Protein AF-0000000078979752 (afdb_homodimer)

Secondary structure (DSSP, 8-state):
---EEEEPPEEEEEEEEEEEEEE--STTHHHHHHHHHHTT--EEEE-SSSSS-TIIIII----TTTT--TT----BHHHHHHHHHHHHTT-EEE-SSSSSEEEPHHHHHHHHHHHHHT-TTEEEE-S-EEEEEEEETTEEEEEEEEETTEEEEEEEEEEEE-SSS-HHHHHTT--EEEPPGGGSPPEEEEEEEE---HHHHHHHHHHS-EEGGGG-SSGGG--B--STTTTSEE-EE-HHHHHHHHTTSS-TT-TT--EE--EE-TTS-EEEEEEEEETT--TT-HHHHHHHHHHHHHHHHHHHHHHHHHSTT-TT-EEEEE-SS-B---SEEE-BSS-B-HHHHHTT---TTEEEEEES-EEETTEEE---SS-EEEEEGGGG-BTT-BTEEE-STTS-B-HHHHHHHTSHHHHHHHHHHHHHHHHHHHHHT--GGGS-HHHHHHHHHHTTB---/---EEEEPPEEEEEEEEEEEEEE--STTHHHHHHHHHHTT--EEEE-SSSSS-TIIIII----TTTT--TT----BHHHHHHHHHHHHTT-EEE-SSSSSEEEPHHHHHHHHHHHHHT-TTEEEE-S-EEEEEEEETTEEEEEEEEETTEEEEEEEEEEEE-SSS-HHHHHTT--EEEPPGGGSPPEEEEEEEE---HHHHHHHHHHS-EEGGGG-SSGGG--B--STTTTSEE-EE-HHHHHHHHTTSS-TT-TT--EE--EE-TTSEEEEEEEEEETT--TT-HHHHHHHHHHHHHHHHHHHHHHHHHSTT-TT-EEEEE-SS-B---SEEE-BSS-B-HHHHHTT---TTEEEEEES-EEETTEEE---SS-EEEEEGGGG-BTT-BTEEE-STTS-B-HHHHHHHTSHHHHHHHHHHHHHHHHHHHHHT--GGGS-HHHHHHHHHHTTB---

Solvent-accessible surface area (backbone atoms only — not comparable to full-atom values): 43159 Å² total; per-residue (Å²): 128,83,52,66,46,79,42,73,56,47,78,32,47,47,79,48,75,37,48,33,32,25,38,23,31,17,44,10,14,39,29,15,43,53,33,13,30,75,61,68,27,42,23,34,40,32,19,57,45,65,62,47,35,35,52,32,35,40,16,29,52,24,60,54,48,59,59,35,43,95,38,40,43,72,28,49,22,61,44,44,44,54,55,52,49,21,44,74,69,69,19,43,44,68,33,76,65,32,77,28,51,30,38,35,27,60,45,37,36,57,45,44,49,49,59,49,66,71,36,81,43,45,44,77,35,27,40,32,34,81,76,43,55,35,68,60,84,52,29,44,45,31,37,30,31,40,38,76,68,39,66,35,27,38,36,20,64,25,38,34,34,16,58,63,48,38,56,52,48,48,67,61,64,26,56,64,48,64,58,54,39,86,72,29,46,49,19,33,41,27,31,29,32,30,26,34,38,54,67,47,29,52,50,44,43,68,75,58,67,38,28,52,56,63,48,44,84,58,74,84,37,43,52,46,62,83,60,84,51,34,83,38,67,33,60,58,49,46,64,38,45,53,52,23,31,76,72,64,74,36,60,73,87,63,73,55,52,37,32,35,56,43,42,74,38,95,51,12,33,40,33,38,34,47,30,44,57,41,70,50,45,32,73,53,35,38,69,42,44,33,53,48,40,54,50,42,55,55,50,48,55,50,52,50,55,24,35,31,73,58,36,57,31,24,67,63,46,44,84,58,37,65,31,67,35,71,36,73,71,41,47,30,24,34,44,25,75,34,56,46,34,48,61,33,51,75,64,42,26,80,51,93,35,17,44,12,35,35,40,33,41,32,59,42,91,37,32,44,36,71,18,64,77,47,45,40,18,41,43,43,49,46,33,28,34,45,42,78,37,41,42,44,33,36,18,20,52,16,39,18,46,41,76,61,20,40,24,29,44,42,38,46,41,42,6,13,33,38,3,31,35,41,13,33,44,46,22,50,19,61,75,66,71,43,58,66,93,67,57,58,44,65,60,44,39,53,53,36,46,74,61,51,29,32,50,124,128,84,52,65,47,80,43,75,56,45,78,32,48,48,79,47,75,36,47,34,31,26,37,22,32,16,46,11,13,41,30,14,43,53,32,13,29,76,62,68,26,43,24,34,41,35,20,57,46,64,60,46,34,34,53,32,36,39,16,30,52,24,61,52,49,59,58,36,42,95,39,41,44,70,30,48,23,61,44,45,46,54,54,52,49,20,45,73,71,67,20,42,46,68,32,76,65,31,76,29,52,29,40,36,28,59,44,39,36,54,46,45,47,50,59,47,65,73,37,81,44,46,46,79,36,28,42,31,35,81,75,43,55,35,68,60,84,54,28,45,44,30,34,32,31,40,39,76,69,39,66,36,28,38,37,22,64,24,38,33,33,15,59,62,46,38,56,52,48,49,67,61,66,28,56,62,49,63,57,54,40,86,72,28,46,49,21,32,42,28,32,30,33,30,28,32,38,52,67,47,30,53,49,43,42,68,75,58,70,39,30,50,55,63,48,45,86,60,75,85,37,44,52,46,62,80,62,83,52,34,83,37,67,34,60,59,47,46,64,36,44,55,52,24,31,75,72,64,73,34,62,73,86,64,71,53,52,37,31,34,54,43,43,75,38,95,52,13,32,41,33,37,33,47,31,44,57,39,72,49,44,34,74,54,34,38,69,42,44,34,54,48,41,54,48,42,56,55,51,46,53,50,50,51,54,23,35,31,74,58,36,60,30,24,67,63,47,44,85,58,39,64,31,67,36,72,36,74,72,41,48,30,24,34,44,26,74,33,56,46,34,47,61,33,52,75,64,41,26,80,50,94,38,18,42,13,34,35,38,32,41,32,58,42,91,35,32,43,35,70,18,63,77,47,46,39,20,42,42,44,49,45,33,28,33,45,39,78,38,42,42,44,36,36,19,19,53,16,39,18,45,40,76,60,19,40,24,29,42,42,38,47,40,42,6,13,33,39,3,31,35,43,13,34,44,48,22,50,19,61,75,68,71,45,60,66,94,68,59,57,41,66,60,43,39,53,52,36,45,74,60,51,28,31,50,123

pLDDT: mean 96.44, std 5.89, range [46.91, 99.0]

Foldseek 3Di:
DPDDDDDDDDDAAAPEEFAEEFEAQALQRVLLQLLLLVLPTQYEYEEQAPFGHPCCQQQPQFCQPVQAAPLWDAFWFVSVVLQVLQVVQVQWDQWDFHRGIGGNNNSSSVVSVVSQVVRVSYDYHYNWAWDAFPDDAQATFWTWTQGPVGIHIYGYLFYEYAPQACNHVVRSPFDKDWDQLQQFWWWWWFFKKFQFPPVFQVVQCVVPWDFLLVLPDDDLSLADEPPPRGHGTFQKDQVLVVVCCVVVLDPPVQNQQIDHWTDADPRGMTGGPGGFTHGSQAPVDVVSQVVCFVVNVVVVVSVLVSCLVPGTRSVPMDTPDIRNGIGGLGTMAAAFQDAAELCQLQVAADDPLFLTKRASAFATPRYGYRRHNNGIHTDHLRQQGTPRHWSYGYAALRGHYDDRVSRRCNRSSNSSSRSSLNSSLSSVCSVVVHTSVPDDSVSSQVSCVVSPTDRD/DPDDDDDDDDDAAAPEEFAEEFEAQALQRVLLQLLLLVLPTQYEYEEQAPFGHPCCQQQPQFCQPVQAAPQWDAFWFVSVVLQVLQVVQVQWDQWDFHRGIGGNNNSSSVVSVVSQVVRVSYHYHYNWAWDAFDDDAQATFWTWTQGPVGIHIYGYLFYEYAPQACNHVVRSPFDKDWDQLQQFWWWWWFFKKFQFPPVFQVVQCVVPWDFLLVLPDDDLSLADEPPPRGHGTFQKDQVLVVVCCVVVLDPPVQNQQIDHWTDADPRGMTGGPGGFTHGSQAPVDVVSQVVCFVVNVVVVVSVLVSCLVPGTRSVPMDTPDIRNGIGGLGTMAAAFLDAAELCQLQVAADDPLFLTKRASAFATPRYGYRRHNNGIHTDHLRQQGTPRHWSYGYAALRGHYDDRVSSRCNRSSNSSSRSSLNSSLSSVCSVVVHTSVPDDSVSSQVSCVVSPTDRD

InterPro domains:
  IPR036188 FAD/NAD(P)-binding domain superfamily [G3DSA:3.50.50.60] (16-204)
  IPR036188 FAD/NAD(P)-binding domain superfamily [SSF51905] (4-430)
  IPR039650 H(2):CoB-CoM heterodisulfide,ferredoxin reductase subunit A-like [PTHR43498] (17-452)

Radius of gyration: 27.09 Å; Cα contacts (8 Å, |Δi|>4): 2526; chains: 2; bounding box: 64×77×64 Å

Organism: Ruegeria pomeroyi (strain ATCC 700808 / DSM 15171 / DSS-3) (NCBI:txid246200)

Nearest PDB structures (foldseek):
  3oz2-assembly1_A  TM=6.216E-01  e=9.568E-13  Thermoplasma acidophilum
  5bul-assembly1_A  TM=5.773E-01  e=9.057E-11  Streptomyces
  8urc-assembly1_C  TM=5.048E-01  e=2.278E-10  Neobacillus niacini
  6uzi-assembly2_D  TM=3.467E-01  e=9.694E-09  Elizabethkingia anophelis NUHP1
  6f97-assembly1_B  TM=3.779E-01  e=1.855E-07  Methylovorus sp. MP688

Sequence (912 aa):
MARRISEPAREIDIIHETDVLVVGSGPGGLPAALAAARAGAEVTLVERFGCFGGNLTVVGVEGMHWYRHEQTIESNGIAREFEEKAKEMGAAVPESQSLSHEIDSEGFKLVADRMVLDEPNIRPMLHRFFVAPLMEGDTIIGIVTESKSGREAILARRVIDATGDADVVTRAGAPVYKTPAEQMMAASVMFHLAGVDKQRFMDGIKADPQTYRDWGGGGEWNIETSGKEDDMFSPFLKKPFQQAIRDGLIPPHLNTIAGTWGAVHDTGELTYMNLIHLDGCDGTDPDSLTTYEIEGRRQTMLAIEALRRYTPGCENIRLRNFGMSIGIRDTRKVDCLYNMTETDVREQGRFEDSIGIFPEFIDGYGILILPTTGRYFQMPYRNLLPRGVKNLLVAGRITGGDRISHAATRNMACCAVTGQGAGIAAALSVKSNRPLDEIDPLLIQKELERQGGRHHMARRISEPAREIDIIHETDVLVVGSGPGGLPAALAAARAGAEVTLVERFGCFGGNLTVVGVEGMHWYRHEQTIESNGIAREFEEKAKEMGAAVPESQSLSHEIDSEGFKLVADRMVLDEPNIRPMLHRFFVAPLMEGDTIIGIVTESKSGREAILARRVIDATGDADVVTRAGAPVYKTPAEQMMAASVMFHLAGVDKQRFMDGIKADPQTYRDWGGGGEWNIETSGKEDDMFSPFLKKPFQQAIRDGLIPPHLNTIAGTWGAVHDTGELTYMNLIHLDGCDGTDPDSLTTYEIEGRRQTMLAIEALRRYTPGCENIRLRNFGMSIGIRDTRKVDCLYNMTETDVREQGRFEDSIGIFPEFIDGYGILILPTTGRYFQMPYRNLLPRGVKNLLVAGRITGGDRISHAATRNMACCAVTGQGAGIAAALSVKSNRPLDEIDPLLIQKELERQGGRHH

Structure (mmCIF, N/CA/C/O backbone):
data_AF-0000000078979752-model_v1
#
loop_
_entity.id
_entity.type
_entity.pdbx_description
1 polymer 'Invasion protein IbeA'
#
loop_
_atom_site.group_PDB
_atom_site.id
_atom_site.type_symbol
_atom_site.label_atom_id
_atom_site.label_alt_id
_atom_site.label_comp_id
_atom_site.label_asym_id
_atom_site.label_entity_id
_atom_site.label_seq_id
_atom_site.pdbx_PDB_ins_code
_atom_site.Cartn_x
_atom_site.Cartn_y
_atom_site.Cartn_z
_atom_site.occupancy
_atom_site.B_iso_or_equiv
_atom_site.auth_seq_id
_atom_site.auth_comp_id
_atom_site.auth_asym_id
_atom_site.auth_atom_id
_atom_site.pdbx_PDB_model_num
ATOM 1 N N . MET A 1 1 ? 30.953 -8.398 17.578 1 46.97 1 MET A N 1
ATOM 2 C CA . MET A 1 1 ? 30.906 -7.391 16.516 1 46.97 1 MET A CA 1
ATOM 3 C C . MET A 1 1 ? 29.922 -7.809 15.414 1 46.97 1 MET A C 1
ATOM 5 O O . MET A 1 1 ? 29.938 -8.961 14.969 1 46.97 1 MET A O 1
ATOM 9 N N . ALA A 1 2 ? 28.984 -6.891 14.969 1 66.19 2 ALA A N 1
ATOM 10 C CA . ALA A 1 2 ? 28.047 -7.27 13.922 1 66.19 2 ALA A CA 1
ATOM 11 C C . ALA A 1 2 ? 28.766 -7.633 12.633 1 66.19 2 ALA A C 1
ATOM 13 O O . ALA A 1 2 ? 29.703 -6.941 12.219 1 66.19 2 ALA A O 1
ATOM 14 N N . ARG A 1 3 ? 28.609 -8.938 12.172 1 88.31 3 ARG A N 1
ATOM 15 C CA . ARG A 1 3 ? 29.188 -9.367 10.906 1 88.31 3 ARG A CA 1
ATOM 16 C C . ARG A 1 3 ? 28.75 -8.453 9.766 1 88.31 3 ARG A C 1
ATOM 18 O O . ARG A 1 3 ? 27.609 -7.988 9.742 1 88.31 3 ARG A O 1
ATOM 25 N N . ARG A 1 4 ? 29.766 -8.008 9.016 1 92.12 4 ARG A N 1
ATOM 26 C CA . ARG A 1 4 ? 29.516 -7.086 7.91 1 92.12 4 ARG A CA 1
ATOM 27 C C . ARG A 1 4 ? 29.969 -7.684 6.582 1 92.12 4 ARG A C 1
ATOM 29 O O . ARG A 1 4 ? 30.797 -8.602 6.559 1 92.12 4 ARG A O 1
ATOM 36 N N . ILE A 1 5 ? 29.359 -7.215 5.547 1 93.94 5 ILE A N 1
ATOM 37 C CA . ILE A 1 5 ? 29.781 -7.574 4.195 1 93.94 5 ILE A CA 1
ATOM 38 C C . ILE A 1 5 ? 30.078 -6.305 3.396 1 93.94 5 ILE A C 1
ATOM 40 O O . ILE A 1 5 ? 29.375 -5.297 3.543 1 93.94 5 ILE A O 1
ATOM 44 N N . SER A 1 6 ? 31.062 -6.414 2.547 1 93.5 6 SER A N 1
ATOM 45 C CA . SER A 1 6 ? 31.453 -5.258 1.748 1 93.5 6 SER A CA 1
ATOM 46 C C . SER A 1 6 ? 30.703 -5.215 0.425 1 93.5 6 SER A C 1
ATOM 48 O O . SER A 1 6 ? 30.672 -6.203 -0.31 1 93.5 6 SER A O 1
ATOM 50 N N . GLU A 1 7 ? 30.062 -4.125 0.157 1 92.94 7 GLU A N 1
ATOM 51 C CA . GLU A 1 7 ? 29.453 -3.861 -1.142 1 92.94 7 GLU A CA 1
ATOM 52 C C . GLU A 1 7 ? 30.344 -2.977 -2.004 1 92.94 7 GLU A C 1
ATOM 54 O O . GLU A 1 7 ? 30.719 -1.876 -1.592 1 92.94 7 GLU A O 1
ATOM 59 N N . PRO A 1 8 ? 30.719 -3.441 -3.135 1 92.19 8 PRO A N 1
ATOM 60 C CA . PRO A 1 8 ? 31.641 -2.668 -3.965 1 92.19 8 PRO A CA 1
ATOM 61 C C . PRO A 1 8 ? 31.031 -1.358 -4.465 1 92.19 8 PRO A C 1
ATOM 63 O O . PRO A 1 8 ? 29.812 -1.206 -4.469 1 92.19 8 PRO A O 1
ATOM 66 N N . ALA A 1 9 ? 31.922 -0.464 -4.859 1 94.38 9 ALA A N 1
ATOM 67 C CA . ALA A 1 9 ? 31.5 0.774 -5.512 1 94.38 9 ALA A CA 1
ATOM 68 C C . ALA A 1 9 ? 30.766 0.486 -6.82 1 94.38 9 ALA A C 1
ATOM 70 O O . ALA A 1 9 ? 30.953 -0.572 -7.422 1 94.38 9 ALA A O 1
ATOM 71 N N . ARG A 1 10 ? 29.891 1.383 -7.152 1 93.44 10 ARG A N 1
ATOM 72 C CA . ARG A 1 10 ? 29.172 1.192 -8.406 1 93.44 10 ARG A CA 1
ATOM 73 C C . ARG A 1 10 ? 28.875 2.529 -9.07 1 93.44 10 ARG A C 1
ATOM 75 O O . ARG A 1 10 ? 28.891 3.574 -8.414 1 93.44 10 ARG A O 1
ATOM 82 N N . GLU A 1 11 ? 28.656 2.449 -10.375 1 95.56 11 GLU A N 1
ATOM 83 C CA . GLU A 1 11 ? 28.203 3.602 -11.141 1 95.56 11 GLU A CA 1
ATOM 84 C C . GLU A 1 11 ? 26.672 3.611 -11.258 1 95.56 11 GLU A C 1
ATOM 86 O O . GLU A 1 11 ? 26.062 2.596 -11.602 1 95.56 11 GLU A O 1
ATOM 91 N N . ILE A 1 12 ? 26.078 4.684 -10.898 1 96.56 12 ILE A N 1
ATOM 92 C CA . ILE A 1 12 ? 24.641 4.836 -10.938 1 96.56 12 ILE A CA 1
ATOM 93 C C . ILE A 1 12 ? 24.25 5.797 -12.055 1 96.56 12 ILE A C 1
ATOM 95 O O . ILE A 1 12 ? 24.844 6.867 -12.203 1 96.56 12 ILE A O 1
ATOM 99 N N . ASP A 1 13 ? 23.234 5.477 -12.859 1 97.38 13 ASP A N 1
ATOM 100 C CA . ASP A 1 13 ? 22.75 6.336 -13.93 1 97.38 13 ASP A CA 1
ATOM 101 C C . ASP A 1 13 ? 21.984 7.531 -13.375 1 97.38 13 ASP A C 1
ATOM 103 O O . ASP A 1 13 ? 21.109 7.375 -12.516 1 97.38 13 ASP A O 1
ATOM 107 N N . ILE A 1 14 ? 22.328 8.75 -13.797 1 98.44 14 ILE A N 1
ATOM 108 C CA . ILE A 1 14 ? 21.516 9.93 -13.547 1 98.44 14 ILE A CA 1
ATOM 109 C C . ILE A 1 14 ? 20.344 9.961 -14.531 1 98.44 14 ILE A C 1
ATOM 111 O O . ILE A 1 14 ? 20.531 10.211 -15.727 1 98.44 14 ILE A O 1
ATOM 115 N N . ILE A 1 15 ? 19.141 9.766 -14.023 1 98.19 15 ILE A N 1
ATOM 116 C CA . ILE A 1 15 ? 18.031 9.539 -14.945 1 98.19 15 ILE A CA 1
ATOM 117 C C . ILE A 1 15 ? 17.25 10.844 -15.141 1 98.19 15 ILE A C 1
ATOM 119 O O . ILE A 1 15 ? 16.422 10.953 -16.047 1 98.19 15 ILE A O 1
ATOM 123 N N . HIS A 1 16 ? 17.5 11.82 -14.219 1 98.06 16 HIS A N 1
ATOM 124 C CA . HIS A 1 16 ? 16.719 13.055 -14.273 1 98.06 16 HIS A CA 1
ATOM 125 C C . HIS A 1 16 ? 17.406 14.172 -13.492 1 98.06 16 HIS A C 1
ATOM 127 O O . HIS A 1 16 ? 18.188 13.906 -12.578 1 98.06 16 HIS A O 1
ATOM 133 N N . GLU A 1 17 ? 17.281 15.398 -13.914 1 98.62 17 GLU A N 1
ATOM 134 C CA . GLU A 1 17 ? 17.672 16.625 -13.211 1 98.62 17 GLU A CA 1
ATOM 135 C C . GLU A 1 17 ? 16.5 17.594 -13.086 1 98.62 17 GLU A C 1
ATOM 137 O O . GLU A 1 17 ? 15.711 17.734 -14.023 1 98.62 17 GLU A O 1
ATOM 142 N N . THR A 1 18 ? 16.344 18.25 -11.945 1 98.88 18 THR A N 1
ATOM 143 C CA . THR A 1 18 ? 15.203 19.125 -11.711 1 98.88 18 THR A CA 1
ATOM 144 C C . THR A 1 18 ? 15.602 20.312 -10.844 1 98.88 18 THR A C 1
ATOM 146 O O . THR A 1 18 ? 16.688 20.328 -10.266 1 98.88 18 THR A O 1
ATOM 149 N N . ASP A 1 19 ? 14.781 21.375 -10.844 1 98.94 19 ASP A N 1
ATOM 150 C CA . ASP A 1 19 ? 15 22.5 -9.938 1 98.94 19 ASP A CA 1
ATOM 151 C C . ASP A 1 19 ? 14.758 22.094 -8.484 1 98.94 19 ASP A C 1
ATOM 153 O O . ASP A 1 19 ? 15.633 22.281 -7.637 1 98.94 19 ASP A O 1
ATOM 157 N N . VAL A 1 20 ? 13.562 21.547 -8.25 1 99 20 VAL A N 1
ATOM 158 C CA . VAL A 1 20 ? 13.133 21.188 -6.906 1 99 20 VAL A CA 1
ATOM 159 C C . VAL A 1 20 ? 12.734 19.703 -6.875 1 99 20 VAL A C 1
ATOM 161 O O . VAL A 1 20 ? 11.93 19.266 -7.691 1 99 20 VAL A O 1
ATOM 164 N N . LEU A 1 21 ? 13.359 18.969 -6 1 99 21 LEU A N 1
ATOM 165 C CA . LEU A 1 21 ? 13.031 17.562 -5.773 1 99 21 LEU A CA 1
ATOM 166 C C . LEU A 1 21 ? 12.328 17.375 -4.434 1 99 21 LEU A C 1
ATOM 168 O O . LEU A 1 21 ? 12.875 17.734 -3.385 1 99 21 LEU A O 1
ATOM 172 N N . VAL A 1 22 ? 11.094 16.922 -4.453 1 99 22 VAL A N 1
ATOM 173 C CA . VAL A 1 22 ? 10.336 16.625 -3.242 1 99 22 VAL A CA 1
ATOM 174 C C . VAL A 1 22 ? 10.305 15.109 -3.008 1 99 22 VAL A C 1
ATOM 176 O O . VAL A 1 22 ? 9.906 14.352 -3.889 1 99 22 VAL A O 1
ATOM 179 N N . VAL A 1 23 ? 10.766 14.672 -1.844 1 98.94 23 VAL A N 1
ATOM 180 C CA . VAL A 1 23 ? 10.797 13.25 -1.504 1 98.94 23 VAL A CA 1
ATOM 181 C C . VAL A 1 23 ? 9.68 12.93 -0.514 1 98.94 23 VAL A C 1
ATOM 183 O O . VAL A 1 23 ? 9.773 13.266 0.669 1 98.94 23 VAL A O 1
ATOM 186 N N . GLY A 1 24 ? 8.648 12.219 -0.953 1 98.81 24 GLY A N 1
ATOM 187 C CA . GLY A 1 24 ? 7.418 11.969 -0.208 1 98.81 24 GLY A CA 1
ATOM 188 C C . GLY A 1 24 ? 6.262 12.836 -0.662 1 98.81 24 GLY A C 1
ATOM 189 O O . GLY A 1 24 ? 6.426 14.039 -0.874 1 98.81 24 GLY A O 1
ATOM 190 N N . SER A 1 25 ? 5.094 12.234 -0.786 1 98.81 25 SER A N 1
ATOM 191 C CA . SER A 1 25 ? 3.963 12.969 -1.352 1 98.81 25 SER A CA 1
ATOM 192 C C . SER A 1 25 ? 2.807 13.055 -0.36 1 98.81 25 SER A C 1
ATOM 194 O O . SER A 1 25 ? 1.642 13.086 -0.759 1 98.81 25 SER A O 1
ATOM 196 N N . GLY A 1 26 ? 3.09 13.008 0.926 1 98.44 26 GLY A N 1
ATOM 197 C CA . GLY A 1 26 ? 2.068 13.117 1.954 1 98.44 26 GLY A CA 1
ATOM 198 C C . GLY A 1 26 ? 1.623 14.547 2.199 1 98.44 26 GLY A C 1
ATOM 199 O O . GLY A 1 26 ? 1.769 15.406 1.328 1 98.44 26 GLY A O 1
ATOM 200 N N . PRO A 1 27 ? 1.08 14.812 3.35 1 98.44 27 PRO A N 1
ATOM 201 C CA . PRO A 1 27 ? 0.515 16.125 3.67 1 98.44 27 PRO A CA 1
ATOM 202 C C . PRO A 1 27 ? 1.558 17.234 3.637 1 98.44 27 PRO A C 1
ATOM 204 O O . PRO A 1 27 ? 1.213 18.406 3.432 1 98.44 27 PRO A O 1
ATOM 207 N N . GLY A 1 28 ? 2.766 16.906 3.848 1 98.69 28 GLY A N 1
ATOM 208 C CA . GLY A 1 28 ? 3.828 17.891 3.703 1 98.69 28 GLY A CA 1
ATOM 209 C C . GLY A 1 28 ? 4.375 17.984 2.291 1 98.69 28 GLY A C 1
ATOM 210 O O . GLY A 1 28 ? 4.555 19.078 1.757 1 98.69 28 GLY A O 1
ATOM 211 N N . GLY A 1 29 ? 4.531 16.859 1.623 1 98.94 29 GLY A N 1
ATOM 212 C CA . GLY A 1 29 ? 5.227 16.766 0.349 1 98.94 29 GLY A CA 1
ATOM 213 C C . GLY A 1 29 ? 4.379 17.203 -0.829 1 98.94 29 GLY A C 1
ATOM 214 O O . GLY A 1 29 ? 4.867 17.906 -1.721 1 98.94 29 GLY A O 1
ATOM 215 N N . LEU A 1 30 ? 3.135 16.781 -0.873 1 98.94 30 LEU A N 1
ATOM 216 C CA . LEU A 1 30 ? 2.27 17.156 -1.991 1 98.94 30 LEU A CA 1
ATOM 217 C C . LEU A 1 30 ? 2.076 18.672 -2.055 1 98.94 30 LEU A C 1
ATOM 219 O O . LEU A 1 30 ? 2.232 19.266 -3.119 1 98.94 30 LEU A O 1
ATOM 223 N N . PRO A 1 31 ? 1.796 19.344 -0.936 1 98.94 31 PRO A N 1
ATOM 224 C CA . PRO A 1 31 ? 1.728 20.812 -0.974 1 98.94 31 PRO A CA 1
ATOM 225 C C . PRO A 1 31 ? 3.047 21.453 -1.398 1 98.94 31 PRO A C 1
ATOM 227 O O . PRO A 1 31 ? 3.047 22.453 -2.105 1 98.94 31 PRO A O 1
ATOM 230 N N . ALA A 1 32 ? 4.16 20.875 -0.953 1 99 32 ALA A N 1
ATOM 231 C CA . ALA A 1 32 ? 5.461 21.406 -1.35 1 99 32 ALA A CA 1
ATOM 232 C C . ALA A 1 32 ? 5.637 21.359 -2.865 1 99 32 ALA A C 1
ATOM 234 O O . ALA A 1 32 ? 6.055 22.344 -3.482 1 99 32 ALA A O 1
ATOM 235 N N . ALA A 1 33 ? 5.305 20.203 -3.441 1 99 33 ALA A N 1
ATOM 236 C CA . ALA A 1 33 ? 5.441 20.016 -4.883 1 99 33 ALA A CA 1
ATOM 237 C C . ALA A 1 33 ? 4.531 20.984 -5.645 1 99 33 ALA A C 1
ATOM 239 O O . ALA A 1 33 ? 4.965 21.641 -6.59 1 99 33 ALA A O 1
ATOM 240 N N . LEU A 1 34 ? 3.277 21.062 -5.227 1 98.94 34 LEU A N 1
ATOM 241 C CA . LEU A 1 34 ? 2.309 21.938 -5.879 1 98.94 34 LEU A CA 1
ATOM 242 C C . LEU A 1 34 ? 2.734 23.391 -5.777 1 98.94 34 LEU A C 1
ATOM 244 O O . LEU A 1 34 ? 2.709 24.125 -6.773 1 98.94 34 LEU A O 1
ATOM 248 N N . ALA A 1 35 ? 3.135 23.797 -4.574 1 98.94 35 ALA A N 1
ATOM 249 C CA . ALA A 1 35 ? 3.504 25.188 -4.344 1 98.94 35 ALA A CA 1
ATOM 250 C C . ALA A 1 35 ? 4.738 25.578 -5.156 1 98.94 35 ALA A C 1
ATOM 252 O O . ALA A 1 35 ? 4.801 26.672 -5.727 1 98.94 35 ALA A O 1
ATOM 253 N N . ALA A 1 36 ? 5.742 24.719 -5.172 1 98.94 36 ALA A N 1
ATOM 254 C CA . ALA A 1 36 ? 6.949 24.984 -5.949 1 98.94 36 ALA A CA 1
ATOM 255 C C . ALA A 1 36 ? 6.629 25.125 -7.434 1 98.94 36 ALA A C 1
ATOM 257 O O . ALA A 1 36 ? 7.125 26.031 -8.102 1 98.94 36 ALA A O 1
ATOM 258 N N . ALA A 1 37 ? 5.805 24.219 -7.934 1 98.94 37 ALA A N 1
ATOM 259 C CA . ALA A 1 37 ? 5.418 24.266 -9.344 1 98.94 37 ALA A CA 1
ATOM 260 C C . ALA A 1 37 ? 4.668 25.547 -9.672 1 98.94 37 ALA A C 1
ATOM 262 O O . ALA A 1 37 ? 4.941 26.188 -10.688 1 98.94 37 ALA A O 1
ATOM 263 N N . ARG A 1 38 ? 3.742 25.953 -8.82 1 98.88 38 ARG A N 1
ATOM 264 C CA . ARG A 1 38 ? 2.936 27.141 -9.023 1 98.88 38 ARG A CA 1
ATOM 265 C C . ARG A 1 38 ? 3.793 28.406 -8.945 1 98.88 38 ARG A C 1
ATOM 267 O O . ARG A 1 38 ? 3.428 29.438 -9.492 1 98.88 38 ARG A O 1
ATOM 274 N N . ALA A 1 39 ? 4.891 28.266 -8.234 1 98.81 39 ALA A N 1
ATOM 275 C CA . ALA A 1 39 ? 5.832 29.375 -8.156 1 98.81 39 ALA A CA 1
ATOM 276 C C . ALA A 1 39 ? 6.797 29.375 -9.336 1 98.81 39 ALA A C 1
ATOM 278 O O . ALA A 1 39 ? 7.703 30.203 -9.414 1 98.81 39 ALA A O 1
ATOM 279 N N . GLY A 1 40 ? 6.672 28.375 -10.227 1 98.62 40 GLY A N 1
ATOM 280 C CA . GLY A 1 40 ? 7.34 28.453 -11.516 1 98.62 40 GLY A CA 1
ATOM 281 C C . GLY A 1 40 ? 8.516 27.5 -11.633 1 98.62 40 GLY A C 1
ATOM 282 O O . GLY A 1 40 ? 9.195 27.469 -12.664 1 98.62 40 GLY A O 1
ATOM 283 N N . ALA A 1 41 ? 8.773 26.688 -10.648 1 98.88 41 ALA A N 1
ATOM 284 C CA . ALA A 1 41 ? 9.914 25.781 -10.68 1 98.88 41 ALA A CA 1
ATOM 285 C C . ALA A 1 41 ? 9.562 24.469 -11.391 1 98.88 41 ALA A C 1
ATOM 287 O O . ALA A 1 41 ? 8.398 24.062 -11.398 1 98.88 41 ALA A O 1
ATOM 288 N N . GLU A 1 42 ? 10.539 23.828 -12.047 1 98.88 42 GLU A N 1
ATOM 289 C CA . GLU A 1 42 ? 10.414 22.438 -12.43 1 98.88 42 GLU A CA 1
ATOM 290 C C . GLU A 1 42 ? 10.531 21.516 -11.211 1 98.88 42 GLU A C 1
ATOM 292 O O . GLU A 1 42 ? 11.516 21.578 -10.477 1 98.88 42 GLU A O 1
ATOM 297 N N . VAL A 1 43 ? 9.539 20.688 -11.047 1 98.94 43 VAL A N 1
ATOM 298 C CA . VAL A 1 43 ? 9.477 19.906 -9.812 1 98.94 43 VAL A CA 1
ATOM 299 C C . VAL A 1 43 ? 9.445 18.422 -10.148 1 98.94 43 VAL A C 1
ATOM 301 O O . VAL A 1 43 ? 8.781 18 -11.102 1 98.94 43 VAL A O 1
ATOM 304 N N . THR A 1 44 ? 10.227 17.609 -9.43 1 98.94 44 THR A N 1
ATOM 305 C CA . THR A 1 44 ? 10.086 16.156 -9.406 1 98.94 44 THR A CA 1
ATOM 306 C C . THR A 1 44 ? 9.539 15.695 -8.062 1 98.94 44 THR A C 1
ATOM 308 O O . THR A 1 44 ? 10.055 16.078 -7.008 1 98.94 44 THR A O 1
ATOM 311 N N . LEU A 1 45 ? 8.453 14.969 -8.055 1 98.94 45 LEU A N 1
ATOM 312 C CA . LEU A 1 45 ? 7.812 14.43 -6.863 1 98.94 45 LEU A CA 1
ATOM 313 C C . LEU A 1 45 ? 8 12.922 -6.781 1 98.94 45 LEU A C 1
ATOM 315 O O . LEU A 1 45 ? 7.406 12.172 -7.559 1 98.94 45 LEU A O 1
ATOM 319 N N . VAL A 1 46 ? 8.805 12.469 -5.816 1 98.94 46 VAL A N 1
ATOM 320 C CA . VAL A 1 46 ? 9.148 11.062 -5.656 1 98.94 46 VAL A CA 1
ATOM 321 C C . VAL A 1 46 ? 8.312 10.445 -4.539 1 98.94 46 VAL A C 1
ATOM 323 O O . VAL A 1 46 ? 8.203 11.016 -3.449 1 98.94 46 VAL A O 1
ATOM 326 N N . GLU A 1 47 ? 7.695 9.359 -4.793 1 98.75 47 GLU A N 1
ATOM 327 C CA . GLU A 1 47 ? 6.859 8.633 -3.84 1 98.75 47 GLU A CA 1
ATOM 328 C C . GLU A 1 47 ? 7.086 7.129 -3.945 1 98.75 47 GLU A C 1
ATOM 330 O O . GLU A 1 47 ? 7.18 6.586 -5.047 1 98.75 47 GLU A O 1
ATOM 335 N N . ARG A 1 48 ? 7.203 6.465 -2.756 1 98 48 ARG A N 1
ATOM 336 C CA . ARG A 1 48 ? 7.535 5.043 -2.752 1 98 48 ARG A CA 1
ATOM 337 C C . ARG A 1 48 ? 6.309 4.195 -3.064 1 98 48 ARG A C 1
ATOM 339 O O . ARG A 1 48 ? 6.434 3.043 -3.49 1 98 48 ARG A O 1
ATOM 346 N N . PHE A 1 49 ? 5.098 4.648 -2.861 1 98.06 49 PHE A N 1
ATOM 347 C CA . PHE A 1 49 ? 3.869 3.906 -3.119 1 98.06 49 PHE A CA 1
ATOM 348 C C . PHE A 1 49 ? 3.324 4.223 -4.504 1 98.06 49 PHE A C 1
ATOM 350 O O . PHE A 1 49 ? 3.926 5 -5.25 1 98.06 49 PHE A O 1
ATOM 357 N N . GLY A 1 50 ? 2.215 3.596 -4.844 1 98.25 50 GLY A N 1
ATOM 358 C CA . GLY A 1 50 ? 1.622 3.76 -6.16 1 98.25 50 GLY A CA 1
ATOM 359 C C . GLY A 1 50 ? 0.585 4.867 -6.215 1 98.25 50 GLY A C 1
ATOM 360 O O . GLY A 1 50 ? -0.187 4.953 -7.172 1 98.25 50 GLY A O 1
ATOM 361 N N . CYS A 1 51 ? 0.483 5.684 -5.176 1 98.75 51 CYS A N 1
ATOM 362 C CA . CYS A 1 51 ? -0.457 6.797 -5.113 1 98.75 51 CYS A CA 1
ATOM 363 C C . CYS A 1 51 ? 0.126 7.957 -4.312 1 98.75 51 CYS A C 1
ATOM 365 O O . CYS A 1 51 ? 1.097 7.781 -3.574 1 98.75 51 CYS A O 1
ATOM 367 N N . PHE A 1 52 ? -0.406 9.117 -4.531 1 98.75 52 PHE A N 1
ATOM 368 C CA . PHE A 1 52 ? -0.029 10.297 -3.766 1 98.75 52 PHE A CA 1
ATOM 369 C C . PHE A 1 52 ? -0.928 10.461 -2.545 1 98.75 52 PHE A C 1
ATOM 371 O O . PHE A 1 52 ? -1.992 9.844 -2.465 1 98.75 52 PHE A O 1
ATOM 378 N N . GLY A 1 53 ? -0.461 11.242 -1.595 1 98.38 53 GLY A N 1
ATOM 379 C CA . GLY A 1 53 ? -1.327 11.633 -0.496 1 98.38 53 GLY A CA 1
ATOM 380 C C . GLY A 1 53 ? -0.804 11.203 0.861 1 98.38 53 GLY A C 1
ATOM 381 O O . GLY A 1 53 ? -1.174 11.781 1.887 1 98.38 53 GLY A O 1
ATOM 382 N N . GLY A 1 54 ? 0.065 10.156 0.873 1 97.62 54 GLY A N 1
ATOM 383 C CA . GLY A 1 54 ? 0.7 9.727 2.109 1 97.62 54 GLY A CA 1
ATOM 384 C C . GLY A 1 54 ? -0.294 9.297 3.17 1 97.62 54 GLY A C 1
ATOM 385 O O . GLY A 1 54 ? -1.161 8.461 2.91 1 97.62 54 GLY A O 1
ATOM 386 N N . ASN A 1 55 ? -0.231 9.945 4.305 1 97.69 55 ASN A N 1
ATOM 387 C CA . ASN A 1 55 ? -1.05 9.578 5.457 1 97.69 55 ASN A CA 1
ATOM 388 C C . ASN A 1 55 ? -2.537 9.594 5.113 1 97.69 55 ASN A C 1
ATOM 390 O O . ASN A 1 55 ? -3.309 8.789 5.645 1 97.69 55 ASN A O 1
ATOM 394 N N . LEU A 1 56 ? -2.939 10.461 4.273 1 98 56 LEU A N 1
ATOM 395 C CA . LEU A 1 56 ? -4.34 10.578 3.881 1 98 56 LEU A CA 1
ATOM 396 C C . LEU A 1 56 ? -4.777 9.359 3.068 1 98 56 LEU A C 1
ATOM 398 O O . LEU A 1 56 ? -5.82 8.766 3.342 1 98 56 LEU A O 1
ATOM 402 N N . THR A 1 57 ? -4 8.914 2.137 1 98.38 57 THR A N 1
ATOM 403 C CA . THR A 1 57 ? -4.395 7.848 1.22 1 98.38 57 THR A CA 1
ATOM 404 C C . THR A 1 57 ? -3.842 6.504 1.685 1 98.38 57 THR A C 1
ATOM 406 O O . THR A 1 57 ? -4.578 5.52 1.76 1 98.38 57 THR A O 1
ATOM 409 N N . VAL A 1 58 ? -2.596 6.426 2.09 1 98 58 VAL A N 1
ATOM 410 C CA . VAL A 1 58 ? -1.908 5.176 2.4 1 98 58 VAL A CA 1
ATOM 411 C C . VAL A 1 58 ? -2.365 4.66 3.764 1 98 58 VAL A C 1
ATOM 413 O O . VAL A 1 58 ? -2.604 3.463 3.934 1 98 58 VAL A O 1
ATOM 416 N N . VAL A 1 59 ? -2.551 5.57 4.727 1 97.88 59 VAL A N 1
ATOM 417 C CA . VAL A 1 59 ? -2.943 5.172 6.074 1 97.88 59 VAL A CA 1
ATOM 418 C C . VAL A 1 59 ? -4.461 5.242 6.211 1 97.88 59 VAL A C 1
ATOM 420 O O . VAL A 1 59 ? -5.066 4.434 6.918 1 97.88 59 VAL A O 1
ATOM 423 N N . GLY A 1 60 ? -5.082 6.188 5.582 1 97.56 60 GLY A N 1
ATOM 424 C CA . GLY A 1 60 ? -6.527 6.352 5.652 1 97.56 60 GLY A CA 1
ATOM 425 C C . GLY A 1 60 ? -6.965 7.344 6.711 1 97.56 60 GLY A C 1
ATOM 426 O O . GLY A 1 60 ? -8.039 7.195 7.305 1 97.56 60 GLY A O 1
ATOM 427 N N . VAL A 1 61 ? -6.07 8.305 7.004 1 97.38 61 VAL A N 1
ATOM 428 C CA . VAL A 1 61 ? -6.477 9.367 7.918 1 97.38 61 VAL A CA 1
ATOM 429 C C . VAL A 1 61 ? -7.316 10.398 7.168 1 97.38 61 VAL A C 1
ATOM 431 O O . VAL A 1 61 ? -6.777 11.281 6.5 1 97.38 61 VAL A O 1
ATOM 434 N N . GLU A 1 62 ? -8.562 10.398 7.441 1 97.25 62 GLU A N 1
ATOM 435 C CA . GLU A 1 62 ? -9.508 11.117 6.594 1 97.25 62 GLU A CA 1
ATOM 436 C C . GLU A 1 62 ? -9.859 12.477 7.199 1 97.25 62 GLU A C 1
ATOM 438 O O . GLU A 1 62 ? -10.422 13.336 6.516 1 97.25 62 GLU A O 1
ATOM 443 N N . GLY A 1 63 ? -9.477 12.758 8.445 1 94.75 63 GLY A N 1
ATOM 444 C CA . GLY A 1 63 ? -9.773 14.016 9.117 1 94.75 63 GLY A CA 1
ATOM 445 C C . GLY A 1 63 ? -8.648 15.023 9.008 1 94.75 63 GLY A C 1
ATOM 446 O O . GLY A 1 63 ? -8.039 15.391 10.016 1 94.75 63 GLY A O 1
ATOM 447 N N . MET A 1 64 ? -8.422 15.586 7.887 1 94.12 64 MET A N 1
ATOM 448 C CA . MET A 1 64 ? -7.328 16.516 7.637 1 94.12 64 MET A CA 1
ATOM 449 C C . MET A 1 64 ? -7.523 17.812 8.43 1 94.12 64 MET A C 1
ATOM 451 O O . MET A 1 64 ? -6.559 18.391 8.922 1 94.12 64 MET A O 1
ATOM 455 N N . HIS A 1 65 ? -8.797 18.344 8.594 1 95.75 65 HIS A N 1
ATOM 456 C CA . HIS A 1 65 ? -9.133 19.609 9.227 1 95.75 65 HIS A CA 1
ATOM 457 C C . HIS A 1 65 ? -10.133 19.422 10.359 1 95.75 65 HIS A C 1
ATOM 459 O O . HIS A 1 65 ? -10.961 20.297 10.617 1 95.75 65 HIS A O 1
ATOM 465 N N . TRP A 1 66 ? -10.164 18.312 10.984 1 94 66 TRP A N 1
ATOM 466 C CA . TRP A 1 66 ? -11.273 17.938 11.867 1 94 66 TRP A CA 1
ATOM 467 C C . TRP A 1 66 ? -11.375 18.891 13.047 1 94 66 TRP A C 1
ATOM 469 O O . TRP A 1 66 ? -12.297 18.797 13.859 1 94 66 TRP A O 1
ATOM 479 N N . TYR A 1 67 ? -10.594 20.016 13.062 1 95 67 TYR A N 1
ATOM 480 C CA . TYR A 1 67 ? -10.5 20.953 14.172 1 95 67 TYR A CA 1
ATOM 481 C C . TYR A 1 67 ? -11.312 22.203 13.891 1 95 67 TYR A C 1
ATOM 483 O O . TYR A 1 67 ? -11.383 23.109 14.727 1 95 67 TYR A O 1
ATOM 491 N N . ARG A 1 68 ? -11.945 22.391 12.75 1 97 68 ARG A N 1
ATOM 492 C CA . ARG A 1 68 ? -12.578 23.656 12.367 1 97 68 ARG A CA 1
ATOM 493 C C . ARG A 1 68 ? -13.875 23.875 13.133 1 97 68 ARG A C 1
ATOM 495 O O . ARG A 1 68 ? -14.789 23.047 13.062 1 97 68 ARG A O 1
ATOM 502 N N . HIS A 1 69 ? -13.977 24.969 13.781 1 96.31 69 HIS A N 1
ATOM 503 C CA . HIS A 1 69 ? -15.156 25.469 14.477 1 96.31 69 HIS A CA 1
ATOM 504 C C . HIS A 1 69 ? -15.43 26.922 14.133 1 96.31 69 HIS A C 1
ATOM 506 O O . HIS A 1 69 ? -14.688 27.531 13.359 1 96.31 69 HIS A O 1
ATOM 512 N N . GLU A 1 70 ? -16.484 27.531 14.586 1 94.81 70 GLU A N 1
ATOM 513 C CA . GLU A 1 70 ? -16.969 28.859 14.195 1 94.81 70 GLU A CA 1
ATOM 514 C C . GLU A 1 70 ? -15.883 29.906 14.336 1 94.81 70 GLU A C 1
ATOM 516 O O . GLU A 1 70 ? -15.742 30.797 13.484 1 94.81 70 GLU A O 1
ATOM 521 N N . GLN A 1 71 ? -15.023 29.859 15.328 1 95.62 71 GLN A N 1
ATOM 522 C CA . GLN A 1 71 ? -14.047 30.906 15.578 1 95.62 71 GLN A CA 1
ATOM 523 C C . GLN A 1 71 ? -12.641 30.469 15.156 1 95.62 71 GLN A C 1
ATOM 525 O O . GLN A 1 71 ? -11.656 31.156 15.453 1 95.62 71 GLN A O 1
ATOM 530 N N . THR A 1 72 ? -12.586 29.359 14.406 1 97.19 72 THR A N 1
ATOM 531 C CA . THR A 1 72 ? -11.281 28.859 13.984 1 97.19 72 THR A CA 1
ATOM 532 C C . THR A 1 72 ? -10.68 29.766 12.914 1 97.19 72 THR A C 1
ATOM 534 O O . THR A 1 72 ? -11.352 30.109 11.945 1 97.19 72 THR A O 1
ATOM 537 N N . ILE A 1 73 ? -9.438 30.172 13.094 1 97 73 ILE A N 1
ATOM 538 C CA . ILE A 1 73 ? -8.672 30.906 12.094 1 97 73 ILE A CA 1
ATOM 539 C C . ILE A 1 73 ? -7.715 29.953 11.375 1 97 73 ILE A C 1
ATOM 541 O O . ILE A 1 73 ? -6.746 29.484 11.969 1 97 73 ILE A O 1
ATOM 545 N N . GLU A 1 74 ? -7.957 29.719 10.156 1 94.5 74 GLU A N 1
ATOM 546 C CA . GLU A 1 74 ? -7.203 28.688 9.438 1 94.5 74 GLU A CA 1
ATOM 547 C C . GLU A 1 74 ? -6.18 29.312 8.492 1 94.5 74 GLU A C 1
ATOM 549 O O . GLU A 1 74 ? -6.297 30.484 8.133 1 94.5 74 GLU A O 1
ATOM 554 N N . SER A 1 75 ? -5.297 28.453 8.086 1 96.06 75 SER A N 1
ATOM 555 C CA . SER A 1 75 ? -4.199 28.859 7.215 1 96.06 75 SER A CA 1
ATOM 556 C C . SER A 1 75 ? -4.672 29.031 5.773 1 96.06 75 SER A C 1
ATOM 558 O O . SER A 1 75 ? -4.039 29.734 4.988 1 96.06 75 SER A O 1
ATOM 560 N N . ASN A 1 76 ? -5.816 28.438 5.375 1 97.5 76 ASN A N 1
ATOM 561 C CA . ASN A 1 76 ? -6.23 28.328 3.98 1 97.5 76 ASN A CA 1
ATOM 562 C C . ASN A 1 76 ? -5.156 27.672 3.123 1 97.5 76 ASN A C 1
ATOM 564 O O . ASN A 1 76 ? -4.645 26.609 3.479 1 97.5 76 ASN A O 1
ATOM 568 N N . GLY A 1 77 ? -4.859 28.172 1.942 1 98.31 77 GLY A N 1
ATOM 569 C CA . GLY A 1 77 ? -3.807 27.609 1.111 1 98.31 77 GLY A CA 1
ATOM 570 C C . GLY A 1 77 ? -4.121 26.219 0.605 1 98.31 77 GLY A C 1
ATOM 571 O O . GLY A 1 77 ? -5.289 25.875 0.417 1 98.31 77 GLY A O 1
ATOM 572 N N . ILE A 1 78 ? -3.109 25.5 0.386 1 98.5 78 ILE A N 1
ATOM 573 C CA . ILE A 1 78 ? -3.238 24.203 -0.278 1 98.5 78 ILE A CA 1
ATOM 574 C C . ILE A 1 78 ? -3.934 23.219 0.653 1 98.5 78 ILE A C 1
ATOM 576 O O . ILE A 1 78 ? -4.684 22.344 0.199 1 98.5 78 ILE A O 1
ATOM 580 N N . ALA A 1 79 ? -3.723 23.391 1.953 1 96.44 79 ALA A N 1
ATOM 581 C CA . ALA A 1 79 ? -4.449 22.531 2.895 1 96.44 79 ALA A CA 1
ATOM 582 C C . ALA A 1 79 ? -5.953 22.625 2.67 1 96.44 79 ALA A C 1
ATOM 584 O O . ALA A 1 79 ? -6.641 21.609 2.604 1 96.44 79 ALA A O 1
ATOM 585 N N . ARG A 1 80 ? -6.426 23.812 2.602 1 97.75 80 ARG A N 1
ATOM 586 C CA . ARG A 1 80 ? -7.848 24.047 2.35 1 97.75 80 ARG A CA 1
ATOM 587 C C . ARG A 1 80 ? -8.234 23.578 0.95 1 97.75 80 ARG A C 1
ATOM 589 O O . ARG A 1 80 ? -9.336 23.062 0.745 1 97.75 80 ARG A O 1
ATOM 596 N N . GLU A 1 81 ? -7.379 23.781 0.043 1 98.44 81 GLU A N 1
ATOM 597 C CA . GLU A 1 81 ? -7.629 23.344 -1.329 1 98.44 81 GLU A CA 1
ATOM 598 C C . GLU A 1 81 ? -7.879 21.844 -1.397 1 98.44 81 GLU A C 1
ATOM 600 O O . GLU A 1 81 ? -8.68 21.391 -2.209 1 98.44 81 GLU A O 1
ATOM 605 N N . PHE A 1 82 ? -7.148 21.047 -0.607 1 98.44 82 PHE A N 1
ATOM 606 C CA . PHE A 1 82 ? -7.375 19.594 -0.572 1 98.44 82 PHE A CA 1
ATOM 607 C C . PHE A 1 82 ? -8.836 19.297 -0.249 1 98.44 82 PHE A C 1
ATOM 609 O O . PHE A 1 82 ? -9.469 18.484 -0.937 1 98.44 82 PHE A O 1
ATOM 616 N N . GLU A 1 83 ? -9.312 19.922 0.787 1 98.06 83 GLU A N 1
ATOM 617 C CA . GLU A 1 83 ? -10.68 19.688 1.226 1 98.06 83 GLU A CA 1
ATOM 618 C C . GLU A 1 83 ? -11.68 20.156 0.17 1 98.06 83 GLU A C 1
ATOM 620 O O . GLU A 1 83 ? -12.625 19.422 -0.156 1 98.06 83 GLU A O 1
ATOM 625 N N . GLU A 1 84 ? -11.477 21.328 -0.375 1 98.06 84 GLU A N 1
ATOM 626 C CA . GLU A 1 84 ? -12.391 21.906 -1.355 1 98.06 84 GLU A CA 1
ATOM 627 C C . GLU A 1 84 ? -12.414 21.078 -2.639 1 98.06 84 GLU A C 1
ATOM 629 O O . GLU A 1 84 ? -13.477 20.828 -3.207 1 98.06 84 GLU A O 1
ATOM 634 N N . LYS A 1 85 ? -11.25 20.703 -3.074 1 98.5 85 LYS A N 1
ATOM 635 C CA . LYS A 1 85 ? -11.172 19.891 -4.285 1 98.5 85 LYS A CA 1
ATOM 636 C C . LYS A 1 85 ? -11.812 18.531 -4.07 1 98.5 85 LYS A C 1
ATOM 638 O O . LYS A 1 85 ? -12.445 17.984 -4.973 1 98.5 85 LYS A O 1
ATOM 643 N N . ALA A 1 86 ? -11.547 17.922 -2.934 1 98.5 86 ALA A N 1
ATOM 644 C CA . ALA A 1 86 ? -12.195 16.656 -2.609 1 98.5 86 ALA A CA 1
ATOM 645 C C . ALA A 1 86 ? -13.711 16.797 -2.637 1 98.5 86 ALA A C 1
ATOM 647 O O . ALA A 1 86 ? -14.406 15.922 -3.17 1 98.5 86 ALA A O 1
ATOM 648 N N . LYS A 1 87 ? -14.203 17.906 -2.043 1 97.81 87 LYS A N 1
ATOM 649 C CA . LYS A 1 87 ? -15.641 18.172 -2.068 1 97.81 87 LYS A CA 1
ATOM 650 C C . LYS A 1 87 ? -16.156 18.297 -3.5 1 97.81 87 LYS A C 1
ATOM 652 O O . LYS A 1 87 ? -17.156 17.672 -3.859 1 97.81 87 LYS A O 1
ATOM 657 N N . GLU A 1 88 ? -15.438 19.031 -4.238 1 98.06 88 GLU A N 1
ATOM 658 C CA . GLU A 1 88 ? -15.805 19.266 -5.629 1 98.06 88 GLU A CA 1
ATOM 659 C C . GLU A 1 88 ? -15.867 17.953 -6.41 1 98.06 88 GLU A C 1
ATOM 661 O O . GLU A 1 88 ? -16.734 17.781 -7.27 1 98.06 88 GLU A O 1
ATOM 666 N N . MET A 1 89 ? -15.055 17.062 -6.074 1 97.5 89 MET A N 1
ATOM 667 C CA . MET A 1 89 ? -14.938 15.828 -6.844 1 97.5 89 MET A CA 1
ATOM 668 C C . MET A 1 89 ? -15.758 14.711 -6.211 1 97.5 89 MET A C 1
ATOM 670 O O . MET A 1 89 ? -15.641 13.555 -6.605 1 97.5 89 MET A O 1
ATOM 674 N N . GLY A 1 90 ? -16.484 15.023 -5.164 1 96.31 90 GLY A N 1
ATOM 675 C CA . GLY A 1 90 ? -17.375 14.055 -4.539 1 96.31 90 GLY A CA 1
ATOM 676 C C . GLY A 1 90 ? -16.656 13.102 -3.604 1 96.31 90 GLY A C 1
ATOM 677 O O . GLY A 1 90 ? -17.141 12.008 -3.314 1 96.31 90 GLY A O 1
ATOM 678 N N . ALA A 1 91 ? -15.484 13.492 -3.168 1 97.56 91 ALA A N 1
ATOM 679 C CA . ALA A 1 91 ? -14.648 12.641 -2.326 1 97.56 91 ALA A CA 1
ATOM 680 C C . ALA A 1 91 ? -14.594 13.164 -0.893 1 97.56 91 ALA A C 1
ATOM 682 O O . ALA A 1 91 ? -13.578 13.023 -0.212 1 97.56 91 ALA A O 1
ATOM 683 N N . ALA A 1 92 ? -15.617 13.844 -0.437 1 97.56 92 ALA A N 1
ATOM 684 C CA . ALA A 1 92 ? -15.664 14.344 0.933 1 97.56 92 ALA A CA 1
ATOM 685 C C . ALA A 1 92 ? -17.094 14.383 1.458 1 97.56 92 ALA A C 1
ATOM 687 O O . ALA A 1 92 ? -18.047 14.555 0.687 1 97.56 92 ALA A O 1
ATOM 688 N N . VAL A 1 93 ? -17.25 14.133 2.744 1 96.81 93 VAL A N 1
ATOM 689 C CA . VAL A 1 93 ? -18.531 14.258 3.434 1 96.81 93 VAL A CA 1
ATOM 690 C C . VAL A 1 93 ? -18.359 15.094 4.699 1 96.81 93 VAL A C 1
ATOM 692 O O . VAL A 1 93 ? -17.25 15.211 5.223 1 96.81 93 VAL A O 1
ATOM 695 N N . PRO A 1 94 ? -19.422 15.695 5.191 1 95.69 94 PRO A N 1
ATOM 696 C CA . PRO A 1 94 ? -19.297 16.5 6.41 1 95.69 94 PRO A CA 1
ATOM 697 C C . PRO A 1 94 ? -18.75 15.695 7.59 1 95.69 94 PRO A C 1
ATOM 699 O O . PRO A 1 94 ? -19.141 14.539 7.777 1 95.69 94 PRO A O 1
ATOM 702 N N . GLU A 1 95 ? -17.875 16.328 8.312 1 93.94 95 GLU A N 1
ATOM 703 C CA . GLU A 1 95 ? -17.375 15.727 9.539 1 93.94 95 GLU A CA 1
ATOM 704 C C . GLU A 1 95 ? -18.438 15.68 10.625 1 93.94 95 GLU A C 1
ATOM 706 O O . GLU A 1 95 ? -19.312 16.547 10.68 1 93.94 95 GLU A O 1
ATOM 711 N N . SER A 1 96 ? -18.281 14.719 11.516 1 91 96 SER A N 1
ATOM 712 C CA . SER A 1 96 ? -19.281 14.508 12.555 1 91 96 SER A CA 1
ATOM 713 C C . SER A 1 96 ? -19.094 15.508 13.695 1 91 96 SER A C 1
ATOM 715 O O . SER A 1 96 ? -20.047 15.828 14.406 1 91 96 SER A O 1
ATOM 717 N N . GLN A 1 97 ? -17.891 15.984 13.883 1 92.81 97 GLN A N 1
ATOM 718 C CA . GLN A 1 97 ? -17.625 16.703 15.133 1 92.81 97 GLN A CA 1
ATOM 719 C C . GLN A 1 97 ? -17.156 18.125 14.867 1 92.81 97 GLN A C 1
ATOM 721 O O . GLN A 1 97 ? -16.781 18.844 15.789 1 92.81 97 GLN A O 1
ATOM 726 N N . SER A 1 98 ? -17.078 18.5 13.641 1 95.38 98 SER A N 1
ATOM 727 C CA . SER A 1 98 ? -16.578 19.828 13.289 1 95.38 98 SER A CA 1
ATOM 728 C C . SER A 1 98 ? -17.266 20.375 12.047 1 95.38 98 SER A C 1
ATOM 730 O O . SER A 1 98 ? -18.188 19.75 11.523 1 95.38 98 SER A O 1
ATOM 732 N N . LEU A 1 99 ? -16.844 21.594 11.617 1 96.62 99 LEU A N 1
ATOM 733 C CA . LEU A 1 99 ? -17.422 22.25 10.453 1 96.62 99 LEU A CA 1
ATOM 734 C C . LEU A 1 99 ? -16.672 21.859 9.188 1 96.62 99 LEU A C 1
ATOM 736 O O . LEU A 1 99 ? -16.953 22.375 8.102 1 96.62 99 LEU A O 1
ATOM 740 N N . SER A 1 100 ? -15.727 20.906 9.359 1 96.88 100 SER A N 1
ATOM 741 C CA . SER A 1 100 ? -14.891 20.484 8.242 1 96.88 100 SER A CA 1
ATOM 742 C C . SER A 1 100 ? -15.547 19.328 7.484 1 96.88 100 SER A C 1
ATOM 744 O O . SER A 1 100 ? -16.703 18.984 7.738 1 96.88 100 SER A O 1
ATOM 746 N N . HIS A 1 101 ? -14.836 18.891 6.484 1 97.06 101 HIS A N 1
ATOM 747 C CA . HIS A 1 101 ? -15.219 17.688 5.75 1 97.06 101 HIS A CA 1
ATOM 748 C C . HIS A 1 101 ? -14.203 16.578 5.945 1 97.06 101 HIS A C 1
ATOM 750 O O . HIS A 1 101 ? -13 16.844 6.02 1 97.06 101 HIS A O 1
ATOM 756 N N . GLU A 1 102 ? -14.766 15.414 6.105 1 96.88 102 GLU A N 1
ATOM 757 C CA . GLU A 1 102 ? -13.93 14.227 6.008 1 96.88 102 GLU A CA 1
ATOM 758 C C . GLU A 1 102 ? -13.578 13.914 4.555 1 96.88 102 GLU A C 1
ATOM 760 O O . GLU A 1 102 ? -14.461 13.867 3.695 1 96.88 102 GLU A O 1
ATOM 765 N N . ILE A 1 103 ? -12.281 13.773 4.289 1 97.81 103 ILE A N 1
ATOM 766 C CA . ILE A 1 103 ? -11.844 13.469 2.932 1 97.81 103 ILE A CA 1
ATOM 767 C C . ILE A 1 103 ? -11.758 11.953 2.744 1 97.81 103 ILE A C 1
ATOM 769 O O . ILE A 1 103 ? -11.062 11.273 3.492 1 97.81 103 ILE A O 1
ATOM 773 N N . ASP A 1 104 ? -12.461 11.438 1.757 1 97.62 104 ASP A N 1
ATOM 774 C CA . ASP A 1 104 ? -12.398 10.016 1.414 1 97.62 104 ASP A CA 1
ATOM 775 C C . ASP A 1 104 ? -10.992 9.617 0.979 1 97.62 104 ASP A C 1
ATOM 777 O O . ASP A 1 104 ? -10.477 10.125 -0.022 1 97.62 104 ASP A O 1
ATOM 781 N N . SER A 1 105 ? -10.391 8.727 1.691 1 97.69 105 SER A N 1
ATOM 782 C CA . SER A 1 105 ? -8.992 8.375 1.449 1 97.69 105 SER A CA 1
ATOM 783 C C . SER A 1 105 ? -8.805 7.805 0.049 1 97.69 105 SER A C 1
ATOM 785 O O . SER A 1 105 ? -7.809 8.102 -0.618 1 97.69 105 SER A O 1
ATOM 787 N N . GLU A 1 106 ? -9.703 6.965 -0.443 1 97.5 106 GLU A N 1
ATOM 788 C CA . GLU A 1 106 ? -9.609 6.375 -1.775 1 97.5 106 GLU A CA 1
ATOM 789 C C . GLU A 1 106 ? -9.914 7.406 -2.857 1 97.5 106 GLU A C 1
ATOM 791 O O . GLU A 1 106 ? -9.25 7.438 -3.896 1 97.5 106 GLU A O 1
ATOM 796 N N . GLY A 1 107 ? -10.906 8.227 -2.568 1 98.19 107 GLY A N 1
ATOM 797 C CA . GLY A 1 107 ? -11.219 9.312 -3.486 1 98.19 107 GLY A CA 1
ATOM 798 C C . GLY A 1 107 ? -10.086 10.312 -3.633 1 98.19 107 GLY A C 1
ATOM 799 O O . GLY A 1 107 ? -9.898 10.891 -4.707 1 98.19 107 GLY A O 1
ATOM 800 N N . PHE A 1 108 ? -9.344 10.5 -2.576 1 98.75 108 PHE A N 1
ATOM 801 C CA . PHE A 1 108 ? -8.289 11.5 -2.609 1 98.75 108 PHE A CA 1
ATOM 802 C C . PHE A 1 108 ? -7.148 11.055 -3.521 1 98.75 108 PHE A C 1
ATOM 804 O O . PHE A 1 108 ? -6.391 11.891 -4.031 1 98.75 108 PHE A O 1
ATOM 811 N N . LYS A 1 109 ? -6.988 9.758 -3.744 1 98.81 109 LYS A N 1
ATOM 812 C CA . LYS A 1 109 ? -6.023 9.328 -4.75 1 98.81 109 LYS A CA 1
ATOM 813 C C . LYS A 1 109 ? -6.289 9.992 -6.094 1 98.81 109 LYS A C 1
ATOM 815 O O . LYS A 1 109 ? -5.359 10.43 -6.777 1 98.81 109 LYS A O 1
ATOM 820 N N . LEU A 1 110 ? -7.543 10.094 -6.438 1 98.69 110 LEU A N 1
ATOM 821 C CA . LEU A 1 110 ? -7.957 10.734 -7.684 1 98.69 110 LEU A CA 1
ATOM 822 C C . LEU A 1 110 ? -7.762 12.242 -7.605 1 98.69 110 LEU A C 1
ATOM 824 O O . LEU A 1 110 ? -7.336 12.867 -8.578 1 98.69 110 LEU A O 1
ATOM 828 N N . VAL A 1 111 ? -8.117 12.797 -6.453 1 98.81 111 VAL A N 1
ATOM 829 C CA . VAL A 1 111 ? -7.957 14.234 -6.242 1 98.81 111 VAL A CA 1
ATOM 830 C C . VAL A 1 111 ? -6.484 14.617 -6.406 1 98.81 111 VAL A C 1
ATOM 832 O O . VAL A 1 111 ? -6.16 15.562 -7.121 1 98.81 111 VAL A O 1
ATOM 835 N N . ALA A 1 112 ? -5.609 13.883 -5.766 1 98.88 112 ALA A N 1
ATOM 836 C CA . ALA A 1 112 ? -4.176 14.156 -5.816 1 98.88 112 ALA A CA 1
ATOM 837 C C . ALA A 1 112 ? -3.637 13.992 -7.234 1 98.88 112 ALA A C 1
ATOM 839 O O . ALA A 1 112 ? -2.82 14.797 -7.691 1 98.88 112 ALA A O 1
ATOM 840 N N . ASP A 1 113 ? -4.086 12.898 -7.922 1 98.81 113 ASP A N 1
ATOM 841 C CA . ASP A 1 113 ? -3.695 12.727 -9.32 1 98.81 113 ASP A CA 1
ATOM 842 C C . ASP A 1 113 ? -4.031 13.969 -10.141 1 98.81 113 ASP A C 1
ATOM 844 O O . ASP A 1 113 ? -3.188 14.469 -10.883 1 98.81 113 ASP A O 1
ATOM 848 N N . ARG A 1 114 ? -5.23 14.43 -10 1 98.62 114 ARG A N 1
ATOM 849 C CA . ARG A 1 114 ? -5.711 15.57 -10.766 1 98.62 114 ARG A CA 1
ATOM 850 C C . ARG A 1 114 ? -4.91 16.828 -10.445 1 98.62 114 ARG A C 1
ATOM 852 O O . ARG A 1 114 ? -4.52 17.578 -11.352 1 98.62 114 ARG A O 1
ATOM 859 N N . MET A 1 115 ? -4.68 17.047 -9.164 1 98.81 115 MET A N 1
ATOM 860 C CA . MET A 1 115 ? -3.939 18.234 -8.758 1 98.81 115 MET A CA 1
ATOM 861 C C . MET A 1 115 ? -2.521 18.219 -9.312 1 98.81 115 MET A C 1
ATOM 863 O O . MET A 1 115 ? -2 19.25 -9.734 1 98.81 115 MET A O 1
ATOM 867 N N . VAL A 1 116 ? -1.895 17.062 -9.336 1 98.88 116 VAL A N 1
ATOM 868 C CA . VAL A 1 116 ? -0.538 16.922 -9.852 1 98.88 116 VAL A CA 1
ATOM 869 C C . VAL A 1 116 ? -0.54 17.125 -11.367 1 98.88 116 VAL A C 1
ATOM 871 O O . VAL A 1 116 ? 0.306 17.844 -11.906 1 98.88 116 VAL A O 1
ATOM 874 N N . LEU A 1 117 ? -1.509 16.531 -12.062 1 98.19 117 LEU A N 1
ATOM 875 C CA . LEU A 1 117 ? -1.582 16.594 -13.523 1 98.19 117 LEU A CA 1
ATOM 876 C C . LEU A 1 117 ? -1.909 18.016 -13.984 1 98.19 117 LEU A C 1
ATOM 878 O O . LEU A 1 117 ? -1.541 18.406 -15.094 1 98.19 117 LEU A O 1
ATOM 882 N N . ASP A 1 118 ? -2.59 18.75 -13.172 1 98.25 118 ASP A N 1
ATOM 883 C CA . ASP A 1 118 ? -2.953 20.125 -13.5 1 98.25 118 ASP A CA 1
ATOM 884 C C . ASP A 1 118 ? -1.735 21.047 -13.445 1 98.25 118 ASP A C 1
ATOM 886 O O . ASP A 1 118 ? -1.781 22.172 -13.938 1 98.25 118 ASP A O 1
ATOM 890 N N . GLU A 1 119 ? -0.654 20.625 -12.805 1 98.62 119 GLU A N 1
ATOM 891 C CA . GLU A 1 119 ? 0.612 21.344 -12.781 1 98.62 119 GLU A CA 1
ATOM 892 C C . GLU A 1 119 ? 1.636 20.703 -13.711 1 98.62 119 GLU A C 1
ATOM 894 O O . GLU A 1 119 ? 2.461 19.906 -13.273 1 98.62 119 GLU A O 1
ATOM 899 N N . PRO A 1 120 ? 1.727 21.172 -14.945 1 96.88 120 PRO A N 1
ATOM 900 C CA . PRO A 1 120 ? 2.549 20.516 -15.961 1 96.88 120 PRO A CA 1
ATOM 901 C C . PRO A 1 120 ? 4.035 20.516 -15.602 1 96.88 120 PRO A C 1
ATOM 903 O O . PRO A 1 120 ? 4.809 19.734 -16.172 1 96.88 120 PRO A O 1
ATOM 906 N N . ASN A 1 121 ? 4.465 21.344 -14.672 1 98 121 ASN A N 1
ATOM 907 C CA . ASN A 1 121 ? 5.871 21.391 -14.297 1 98 121 ASN A CA 1
ATOM 908 C C . ASN A 1 121 ? 6.207 20.328 -13.25 1 98 121 ASN A C 1
ATOM 910 O O . ASN A 1 121 ? 7.352 20.234 -12.805 1 98 121 ASN A O 1
ATOM 914 N N . ILE A 1 122 ? 5.273 19.562 -12.836 1 98.94 122 ILE A N 1
ATOM 915 C CA . ILE A 1 122 ? 5.559 18.484 -11.898 1 98.94 122 ILE A CA 1
ATOM 916 C C . ILE A 1 122 ? 5.766 17.188 -12.656 1 98.94 122 ILE A C 1
ATOM 918 O O . ILE A 1 122 ? 4.91 16.766 -13.438 1 98.94 122 ILE A O 1
ATOM 922 N N . ARG A 1 123 ? 6.855 16.594 -12.5 1 98.81 123 ARG A N 1
ATOM 923 C CA . ARG A 1 123 ? 7.094 15.219 -12.93 1 98.81 123 ARG A CA 1
ATOM 924 C C . ARG A 1 123 ? 6.844 14.234 -11.797 1 98.81 123 ARG A C 1
ATOM 926 O O . ARG A 1 123 ? 7.637 14.148 -10.859 1 98.81 123 ARG A O 1
ATOM 933 N N . PRO A 1 124 ? 5.758 13.492 -11.883 1 98.88 124 PRO A N 1
ATOM 934 C CA . PRO A 1 124 ? 5.488 12.5 -10.844 1 98.88 124 PRO A CA 1
ATOM 935 C C . PRO A 1 124 ? 6.328 11.234 -11 1 98.88 124 PRO A C 1
ATOM 937 O O . PRO A 1 124 ? 6.469 10.719 -12.117 1 98.88 124 PRO A O 1
ATOM 940 N N . MET A 1 125 ? 6.926 10.773 -9.953 1 98.81 125 MET A N 1
ATOM 941 C CA . MET A 1 125 ? 7.695 9.531 -9.938 1 98.81 125 MET A CA 1
ATOM 942 C C . MET A 1 125 ? 7.254 8.641 -8.781 1 98.81 125 MET A C 1
ATOM 944 O O . MET A 1 125 ? 7.863 8.648 -7.711 1 98.81 125 MET A O 1
ATOM 948 N N . LEU A 1 126 ? 6.242 7.793 -9.055 1 98.81 126 LEU A N 1
ATOM 949 C CA . LEU A 1 126 ? 5.777 6.797 -8.094 1 98.81 126 LEU A CA 1
ATOM 950 C C . LEU A 1 126 ? 6.676 5.562 -8.109 1 98.81 126 LEU A C 1
ATOM 952 O O . LEU A 1 126 ? 7.535 5.43 -8.984 1 98.81 126 LEU A O 1
ATOM 956 N N . HIS A 1 127 ? 6.562 4.711 -7.094 1 98.44 127 HIS A N 1
ATOM 957 C CA . HIS A 1 127 ? 7.211 3.406 -7.008 1 98.44 127 HIS A CA 1
ATOM 958 C C . HIS A 1 127 ? 8.727 3.551 -6.938 1 98.44 127 HIS A C 1
ATOM 960 O O . HIS A 1 127 ? 9.461 2.717 -7.473 1 98.44 127 HIS A O 1
ATOM 966 N N . ARG A 1 128 ? 9.195 4.621 -6.359 1 98.56 128 ARG A N 1
ATOM 967 C CA . ARG A 1 128 ? 10.617 4.836 -6.113 1 98.56 128 ARG A CA 1
ATOM 968 C C . ARG A 1 128 ? 10.891 5.09 -4.633 1 98.56 128 ARG A C 1
ATOM 970 O O . ARG A 1 128 ? 10.273 5.969 -4.027 1 98.56 128 ARG A O 1
ATOM 977 N N . PHE A 1 129 ? 11.75 4.277 -4.066 1 98.38 129 PHE A N 1
ATOM 978 C CA . PHE A 1 129 ? 12.117 4.363 -2.656 1 98.38 129 PHE A CA 1
ATOM 979 C C . PHE A 1 129 ? 13.422 5.141 -2.488 1 98.38 129 PHE A C 1
ATOM 981 O O . PHE A 1 129 ? 14.438 4.805 -3.104 1 98.38 129 PHE A O 1
ATOM 988 N N . PHE A 1 130 ? 13.391 6.238 -1.688 1 98.75 130 PHE A N 1
ATOM 989 C CA . PHE A 1 130 ? 14.617 6.945 -1.354 1 98.75 130 PHE A CA 1
ATOM 990 C C . PHE A 1 130 ? 15.562 6.039 -0.575 1 98.75 130 PHE A C 1
ATOM 992 O O . PHE A 1 130 ? 15.156 5.387 0.387 1 98.75 130 PHE A O 1
ATOM 999 N N . VAL A 1 131 ? 16.938 6.133 -0.932 1 97.75 131 VAL A N 1
ATOM 1000 C CA . VAL A 1 131 ? 17.812 5.242 -0.187 1 97.75 131 VAL A CA 1
ATOM 1001 C C . VAL A 1 131 ? 19.047 6.012 0.289 1 97.75 131 VAL A C 1
ATOM 1003 O O . VAL A 1 131 ? 19.656 5.656 1.3 1 97.75 131 VAL A O 1
ATOM 1006 N N . ALA A 1 132 ? 19.453 7.137 -0.508 1 97.69 132 ALA A N 1
ATOM 1007 C CA . ALA A 1 132 ? 20.641 7.883 -0.089 1 97.69 132 ALA A CA 1
ATOM 1008 C C . ALA A 1 132 ? 20.641 9.281 -0.702 1 97.69 132 ALA A C 1
ATOM 1010 O O . ALA A 1 132 ? 20.188 9.477 -1.827 1 97.69 132 ALA A O 1
ATOM 1011 N N . PRO A 1 133 ? 21.219 10.227 0.041 1 98.19 133 PRO A N 1
ATOM 1012 C CA . PRO A 1 133 ? 21.453 11.539 -0.558 1 98.19 133 PRO A CA 1
ATOM 1013 C C . PRO A 1 133 ? 22.734 11.57 -1.405 1 98.19 133 PRO A C 1
ATOM 1015 O O . PRO A 1 133 ? 23.625 10.758 -1.206 1 98.19 133 PRO A O 1
ATOM 1018 N N . LEU A 1 134 ? 22.75 12.344 -2.389 1 98.19 134 LEU A N 1
ATOM 1019 C CA . LEU A 1 134 ? 23.969 12.727 -3.082 1 98.19 134 LEU A CA 1
ATOM 1020 C C . LEU A 1 134 ? 24.516 14.039 -2.537 1 98.19 134 LEU A C 1
ATOM 1022 O O . LEU A 1 134 ? 23.844 15.07 -2.607 1 98.19 134 LEU A O 1
ATOM 1026 N N . MET A 1 135 ? 25.781 14 -2.047 1 98.06 135 MET A N 1
ATOM 1027 C CA . MET A 1 135 ? 26.328 15.148 -1.326 1 98.06 135 MET A CA 1
ATOM 1028 C C . MET A 1 135 ? 27.594 15.664 -2.002 1 98.06 135 MET A C 1
ATOM 1030 O O . MET A 1 135 ? 28.391 14.883 -2.512 1 98.06 135 MET A O 1
ATOM 1034 N N . GLU A 1 136 ? 27.797 16.922 -2.053 1 97.81 136 GLU A N 1
ATOM 1035 C CA . GLU A 1 136 ? 29.047 17.625 -2.246 1 97.81 136 GLU A CA 1
ATOM 1036 C C . GLU A 1 136 ? 29.422 18.453 -1.014 1 97.81 136 GLU A C 1
ATOM 1038 O O . GLU A 1 136 ? 28.969 19.578 -0.854 1 97.81 136 GLU A O 1
ATOM 1043 N N . GLY A 1 137 ? 30.266 17.859 -0.188 1 97.06 137 GLY A N 1
ATOM 1044 C CA . GLY A 1 137 ? 30.484 18.484 1.11 1 97.06 137 GLY A CA 1
ATOM 1045 C C . GLY A 1 137 ? 29.234 18.516 1.969 1 97.06 137 GLY A C 1
ATOM 1046 O O . GLY A 1 137 ? 28.609 17.484 2.207 1 97.06 137 GLY A O 1
ATOM 1047 N N . ASP A 1 138 ? 28.891 19.672 2.35 1 98 138 ASP A N 1
ATOM 1048 C CA . ASP A 1 138 ? 27.688 19.812 3.176 1 98 138 ASP A CA 1
ATOM 1049 C C . ASP A 1 138 ? 26.484 20.234 2.334 1 98 138 ASP A C 1
ATOM 1051 O O . ASP A 1 138 ? 25.484 20.719 2.865 1 98 138 ASP A O 1
ATOM 1055 N N . THR A 1 139 ? 26.625 20.094 1.041 1 98.62 139 THR A N 1
ATOM 1056 C CA . THR A 1 139 ? 25.578 20.5 0.109 1 98.62 139 THR A CA 1
ATOM 1057 C C . THR A 1 139 ? 24.953 19.281 -0.55 1 98.62 139 THR A C 1
ATOM 1059 O O . THR A 1 139 ? 25.641 18.5 -1.201 1 98.62 139 THR A O 1
ATOM 1062 N N . ILE A 1 140 ? 23.672 19.125 -0.39 1 98.81 140 ILE A N 1
ATOM 1063 C CA . ILE A 1 140 ? 22.984 18.047 -1.075 1 98.81 140 ILE A CA 1
ATOM 1064 C C . ILE A 1 140 ? 22.734 18.438 -2.531 1 98.81 140 ILE A C 1
ATOM 1066 O O . ILE A 1 140 ? 22.328 19.562 -2.818 1 98.81 140 ILE A O 1
ATOM 1070 N N . ILE A 1 141 ? 22.953 17.516 -3.48 1 98.69 141 ILE A N 1
ATOM 1071 C CA . ILE A 1 141 ? 22.812 17.859 -4.895 1 98.69 141 ILE A CA 1
ATOM 1072 C C . ILE A 1 141 ? 21.844 16.891 -5.566 1 98.69 141 ILE A C 1
ATOM 1074 O O . ILE A 1 141 ? 21.672 16.922 -6.789 1 98.69 141 ILE A O 1
ATOM 1078 N N . GLY A 1 142 ? 21.234 15.953 -4.809 1 98.69 142 GLY A N 1
ATOM 1079 C CA . GLY A 1 142 ? 20.297 14.984 -5.344 1 98.69 142 GLY A CA 1
ATOM 1080 C C . GLY A 1 142 ? 20.109 13.773 -4.449 1 98.69 142 GLY A C 1
ATOM 1081 O O . GLY A 1 142 ? 20.453 13.812 -3.266 1 98.69 142 GLY A O 1
ATOM 1082 N N . ILE A 1 143 ? 19.406 12.742 -5.008 1 98.88 143 ILE A N 1
ATOM 1083 C CA . ILE A 1 143 ? 19.172 11.531 -4.223 1 98.88 143 ILE A CA 1
ATOM 1084 C C . ILE A 1 143 ? 19.406 10.297 -5.09 1 98.88 143 ILE A C 1
ATOM 1086 O O . ILE A 1 143 ? 19.453 10.398 -6.316 1 98.88 143 ILE A O 1
ATOM 1090 N N . VAL A 1 144 ? 19.578 9.203 -4.414 1 98.44 144 VAL A N 1
ATOM 1091 C CA . VAL A 1 144 ? 19.547 7.879 -5.02 1 98.44 144 VAL A CA 1
ATOM 1092 C C . VAL A 1 144 ? 18.25 7.172 -4.645 1 98.44 144 VAL A C 1
ATOM 1094 O O . VAL A 1 144 ? 17.797 7.242 -3.496 1 98.44 144 VAL A O 1
ATOM 1097 N N . THR A 1 145 ? 17.594 6.57 -5.605 1 98.31 145 THR A N 1
ATOM 1098 C CA . THR A 1 145 ? 16.375 5.789 -5.371 1 98.31 145 THR A CA 1
ATOM 1099 C C . THR A 1 145 ? 16.594 4.332 -5.77 1 98.31 145 THR A C 1
ATOM 1101 O O . THR A 1 145 ? 17.562 4.008 -6.473 1 98.31 145 THR A O 1
ATOM 1104 N N . GLU A 1 146 ? 15.828 3.498 -5.152 1 97.88 146 GLU A N 1
ATOM 1105 C CA . GLU A 1 146 ? 15.703 2.107 -5.574 1 97.88 146 GLU A CA 1
ATOM 1106 C C . GLU A 1 146 ? 14.289 1.802 -6.055 1 97.88 146 GLU A C 1
ATOM 1108 O O . GLU A 1 146 ? 13.312 2.305 -5.492 1 97.88 146 GLU A O 1
ATOM 1113 N N . SER A 1 147 ? 14.156 1.097 -7.07 1 97.31 147 SER A N 1
ATOM 1114 C CA . SER A 1 147 ? 12.906 0.622 -7.648 1 97.31 147 SER A CA 1
ATOM 1115 C C . SER A 1 147 ? 13.102 -0.704 -8.375 1 97.31 147 SER A C 1
ATOM 1117 O O . SER A 1 147 ? 14.164 -1.312 -8.297 1 97.31 147 SER A O 1
ATOM 1119 N N . LYS A 1 148 ? 12.031 -1.193 -9.031 1 96.06 148 LYS A N 1
ATOM 1120 C CA . LYS A 1 148 ? 12.133 -2.406 -9.836 1 96.06 148 LYS A CA 1
ATOM 1121 C C . LYS A 1 148 ? 13.133 -2.229 -10.977 1 96.06 148 LYS A C 1
ATOM 1123 O O . LYS A 1 148 ? 13.648 -3.209 -11.516 1 96.06 148 LYS A O 1
ATOM 1128 N N . SER A 1 149 ? 13.477 -0.977 -11.281 1 95.88 149 SER A N 1
ATOM 1129 C CA . SER A 1 149 ? 14.445 -0.695 -12.336 1 95.88 149 SER A CA 1
ATOM 1130 C C . SER A 1 149 ? 15.867 -0.644 -11.781 1 95.88 149 SER A C 1
ATOM 1132 O O . SER A 1 149 ? 16.828 -0.459 -12.531 1 95.88 149 SER A O 1
ATOM 1134 N N . GLY A 1 150 ? 15.984 -0.801 -10.516 1 95.25 150 GLY A N 1
ATOM 1135 C CA . GLY A 1 150 ? 17.297 -0.727 -9.891 1 95.25 150 GLY A CA 1
ATOM 1136 C C . GLY A 1 150 ? 17.609 0.646 -9.328 1 95.25 150 GLY A C 1
ATOM 1137 O O . GLY A 1 150 ? 16.703 1.434 -9.055 1 95.25 150 GLY A O 1
ATOM 1138 N N . ARG A 1 151 ? 18.797 0.808 -9.039 1 96.19 151 ARG A N 1
ATOM 1139 C CA . ARG A 1 151 ? 19.297 2.027 -8.406 1 96.19 151 ARG A CA 1
ATOM 1140 C C . ARG A 1 151 ? 19.422 3.16 -9.422 1 96.19 151 ARG A C 1
ATOM 1142 O O . ARG A 1 151 ? 19.969 2.967 -10.508 1 96.19 151 ARG A O 1
ATOM 1149 N N . GLU A 1 152 ? 18.906 4.289 -9.109 1 97.62 152 GLU A N 1
ATOM 1150 C CA . GLU A 1 152 ? 18.938 5.457 -9.984 1 97.62 152 GLU A CA 1
ATOM 1151 C C . GLU A 1 152 ? 19.25 6.73 -9.203 1 97.62 152 GLU A C 1
ATOM 1153 O O . GLU A 1 152 ? 18.969 6.812 -8.008 1 97.62 152 GLU A O 1
ATOM 1158 N N . ALA A 1 153 ? 19.812 7.68 -9.914 1 98.56 153 ALA A N 1
ATOM 1159 C CA . ALA A 1 153 ? 20.125 8.977 -9.32 1 98.56 153 ALA A CA 1
ATOM 1160 C C . ALA A 1 153 ? 19.266 10.078 -9.93 1 98.56 153 ALA A C 1
ATOM 1162 O O . ALA A 1 153 ? 19 10.078 -11.133 1 98.56 153 ALA A O 1
ATOM 1163 N N . ILE A 1 154 ? 18.797 10.945 -9.133 1 98.81 154 ILE A N 1
ATOM 1164 C CA . ILE A 1 154 ? 18.094 12.156 -9.531 1 98.81 154 ILE A CA 1
ATOM 1165 C C . ILE A 1 154 ? 18.797 13.383 -8.953 1 98.81 154 ILE A C 1
ATOM 1167 O O . ILE A 1 154 ? 18.969 13.492 -7.734 1 98.81 154 ILE A O 1
ATOM 1171 N N . LEU A 1 155 ? 19.234 14.281 -9.773 1 98.81 155 LEU A N 1
ATOM 1172 C CA . LEU A 1 155 ? 19.891 15.508 -9.328 1 98.81 155 LEU A CA 1
ATOM 1173 C C . LEU A 1 155 ? 18.875 16.641 -9.18 1 98.81 155 LEU A C 1
ATOM 1175 O O . LEU A 1 155 ? 17.859 16.672 -9.891 1 98.81 155 LEU A O 1
ATOM 1179 N N . ALA A 1 156 ? 19.109 17.531 -8.273 1 98.88 156 ALA A N 1
ATOM 1180 C CA . ALA A 1 156 ? 18.219 18.656 -8.039 1 98.88 156 ALA A CA 1
ATOM 1181 C C . ALA A 1 156 ? 18.984 19.844 -7.461 1 98.88 156 ALA A C 1
ATOM 1183 O O . ALA A 1 156 ? 19.969 19.672 -6.742 1 98.88 156 ALA A O 1
ATOM 1184 N N . ARG A 1 157 ? 18.547 21.016 -7.777 1 98.88 157 ARG A N 1
ATOM 1185 C CA . ARG A 1 157 ? 19.156 22.219 -7.223 1 98.88 157 ARG A CA 1
ATOM 1186 C C . ARG A 1 157 ? 18.734 22.422 -5.77 1 98.88 157 ARG A C 1
ATOM 1188 O O . ARG A 1 157 ? 19.516 22.922 -4.961 1 98.88 157 ARG A O 1
ATOM 1195 N N . ARG A 1 158 ? 17.531 22.094 -5.418 1 98.94 158 ARG A N 1
ATOM 1196 C CA . ARG A 1 158 ? 17 22.094 -4.062 1 98.94 158 ARG A CA 1
ATOM 1197 C C . ARG A 1 158 ? 16.234 20.797 -3.775 1 98.94 158 ARG A C 1
ATOM 1199 O O . ARG A 1 158 ? 15.516 20.297 -4.641 1 98.94 158 ARG A O 1
ATOM 1206 N N . VAL A 1 159 ? 16.406 20.266 -2.584 1 99 159 VAL A N 1
ATOM 1207 C CA . VAL A 1 159 ? 15.727 19.047 -2.15 1 99 159 VAL A CA 1
ATOM 1208 C C . VAL A 1 159 ? 14.836 19.344 -0.943 1 99 159 VAL A C 1
ATOM 1210 O O . VAL A 1 159 ? 15.227 20.109 -0.055 1 99 159 VAL A O 1
ATOM 1213 N N . ILE A 1 160 ? 13.633 18.844 -0.922 1 99 160 ILE A N 1
ATOM 1214 C CA . ILE A 1 160 ? 12.727 18.953 0.219 1 99 160 ILE A CA 1
ATOM 1215 C C . ILE A 1 160 ? 12.461 17.547 0.79 1 99 160 ILE A C 1
ATOM 1217 O O . ILE A 1 160 ? 11.906 16.688 0.105 1 99 160 ILE A O 1
ATOM 1221 N N . ASP A 1 161 ? 12.898 17.359 2.045 1 99 161 ASP A N 1
ATOM 1222 C CA . ASP A 1 161 ? 12.594 16.125 2.752 1 99 161 ASP A CA 1
ATOM 1223 C C . ASP A 1 161 ? 11.172 16.141 3.314 1 99 161 ASP A C 1
ATOM 1225 O O . ASP A 1 161 ? 10.914 16.812 4.316 1 99 161 ASP A O 1
ATOM 1229 N N . ALA A 1 162 ? 10.297 15.438 2.721 1 98.88 162 ALA A N 1
ATOM 1230 C CA . ALA A 1 162 ? 8.922 15.242 3.17 1 98.88 162 ALA A CA 1
ATOM 1231 C C . ALA A 1 162 ? 8.602 13.758 3.332 1 98.88 162 ALA A C 1
ATOM 1233 O O . ALA A 1 162 ? 7.496 13.312 3.01 1 98.88 162 ALA A O 1
ATOM 1234 N N . THR A 1 163 ? 9.57 12.992 3.84 1 98.5 163 THR A N 1
ATOM 1235 C CA . THR A 1 163 ? 9.469 11.539 3.91 1 98.5 163 THR A CA 1
ATOM 1236 C C . THR A 1 163 ? 8.656 11.117 5.133 1 98.5 163 THR A C 1
ATOM 1238 O O . THR A 1 163 ? 8.352 9.93 5.297 1 98.5 163 THR A O 1
ATOM 1241 N N . GLY A 1 164 ? 8.289 11.922 5.992 1 97.94 164 GLY A N 1
ATOM 1242 C CA . GLY A 1 164 ? 7.527 11.641 7.199 1 97.94 164 GLY A CA 1
ATOM 1243 C C . GLY A 1 164 ? 8.383 11.141 8.344 1 97.94 164 GLY A C 1
ATOM 1244 O O . GLY A 1 164 ? 7.965 11.18 9.508 1 97.94 164 GLY A O 1
ATOM 1245 N N . ASP A 1 165 ? 9.68 10.695 8.047 1 98.31 165 ASP A N 1
ATOM 1246 C CA . ASP A 1 165 ? 10.547 10.164 9.094 1 98.31 165 ASP A CA 1
ATOM 1247 C C . ASP A 1 165 ? 11.945 10.766 8.992 1 98.31 165 ASP A C 1
ATOM 1249 O O . ASP A 1 165 ? 12.906 10.195 9.516 1 98.31 165 ASP A O 1
ATOM 1253 N N . ALA A 1 166 ? 12.062 11.836 8.25 1 98.62 166 ALA A N 1
ATOM 1254 C CA . ALA A 1 166 ? 13.312 12.578 8.109 1 98.62 166 ALA A CA 1
ATOM 1255 C C . ALA A 1 166 ? 14.414 11.688 7.535 1 98.62 166 ALA A C 1
ATOM 1257 O O . ALA A 1 166 ? 15.555 11.711 8.008 1 98.62 166 ALA A O 1
ATOM 1258 N N . ASP A 1 167 ? 14.062 10.891 6.582 1 98.62 167 ASP A N 1
ATOM 1259 C CA . ASP A 1 167 ? 15.008 9.93 6.012 1 98.62 167 ASP A CA 1
ATOM 1260 C C . ASP A 1 167 ? 16.125 10.648 5.273 1 98.62 167 ASP A C 1
ATOM 1262 O O . ASP A 1 167 ? 17.312 10.312 5.449 1 98.62 167 ASP A O 1
ATOM 1266 N N . VAL A 1 168 ? 15.797 11.672 4.434 1 98.88 168 VAL A N 1
ATOM 1267 C CA . VAL A 1 168 ? 16.781 12.359 3.607 1 98.88 168 VAL A CA 1
ATOM 1268 C C . VAL A 1 168 ? 17.75 13.141 4.5 1 98.88 168 VAL A C 1
ATOM 1270 O O . VAL A 1 168 ? 18.969 13 4.379 1 98.88 168 VAL A O 1
ATOM 1273 N N . VAL A 1 169 ? 17.172 13.922 5.371 1 98.75 169 VAL A N 1
ATOM 1274 C CA . VAL A 1 169 ? 17.953 14.844 6.191 1 98.75 169 VAL A CA 1
ATOM 1275 C C . VAL A 1 169 ? 18.859 14.047 7.133 1 98.75 169 VAL A C 1
ATOM 1277 O O . VAL A 1 169 ? 20.016 14.43 7.363 1 98.75 169 VAL A O 1
ATOM 1280 N N . THR A 1 170 ? 18.328 12.922 7.688 1 98.5 170 THR A N 1
ATOM 1281 C CA . THR A 1 170 ? 19.125 12.078 8.57 1 98.5 170 THR A CA 1
ATOM 1282 C C . THR A 1 170 ? 20.312 11.477 7.832 1 98.5 170 THR A C 1
ATOM 1284 O O . THR A 1 170 ? 21.438 11.516 8.328 1 98.5 170 THR A O 1
ATOM 1287 N N . ARG A 1 171 ? 20.125 10.961 6.641 1 97.94 171 ARG A N 1
ATOM 1288 C CA . ARG A 1 171 ? 21.188 10.32 5.871 1 97.94 171 ARG A CA 1
ATOM 1289 C C . ARG A 1 171 ? 22.156 11.359 5.301 1 97.94 171 ARG A C 1
ATOM 1291 O O . ARG A 1 171 ? 23.297 11.031 4.961 1 97.94 171 ARG A O 1
ATOM 1298 N N . ALA A 1 172 ? 21.672 12.594 5.156 1 98.44 172 ALA A N 1
ATOM 1299 C CA . ALA A 1 172 ? 22.531 13.68 4.695 1 98.44 172 ALA A CA 1
ATOM 1300 C C . ALA A 1 172 ? 23.453 14.164 5.809 1 98.44 172 ALA A C 1
ATOM 1302 O O . ALA A 1 172 ? 24.344 14.977 5.574 1 98.44 172 ALA A O 1
ATOM 1303 N N . GLY A 1 173 ? 23.172 13.734 7 1 97.81 173 GLY A N 1
ATOM 1304 C CA . GLY A 1 173 ? 24.094 14.008 8.094 1 97.81 173 GLY A CA 1
ATOM 1305 C C . GLY A 1 173 ? 23.641 15.156 8.977 1 97.81 173 GLY A C 1
ATOM 1306 O O . GLY A 1 173 ? 24.375 15.578 9.875 1 97.81 173 GLY A O 1
ATOM 1307 N N . ALA A 1 174 ? 22.484 15.688 8.75 1 98.25 174 ALA A N 1
ATOM 1308 C CA . ALA A 1 174 ? 21.953 16.75 9.602 1 98.25 174 ALA A CA 1
ATOM 1309 C C . ALA A 1 174 ? 21.547 16.203 10.969 1 98.25 174 ALA A C 1
ATOM 1311 O O . ALA A 1 174 ? 21.156 15.047 11.086 1 98.25 174 ALA A O 1
ATOM 1312 N N . PRO A 1 175 ? 21.688 17.047 12.016 1 98.44 175 PRO A N 1
ATOM 1313 C CA . PRO A 1 175 ? 21.281 16.578 13.344 1 98.44 175 PRO A CA 1
ATOM 1314 C C . PRO A 1 175 ? 19.766 16.406 13.461 1 98.44 175 PRO A C 1
ATOM 1316 O O . PRO A 1 175 ? 19 17.234 12.953 1 98.44 175 PRO A O 1
ATOM 1319 N N . VAL A 1 176 ? 19.359 15.336 14.094 1 98.56 176 VAL A N 1
ATOM 1320 C CA . VAL A 1 176 ? 17.953 15.039 14.359 1 98.56 176 VAL A CA 1
ATOM 1321 C C . VAL A 1 176 ? 17.797 14.531 15.789 1 98.56 176 VAL A C 1
ATOM 1323 O O . VAL A 1 176 ? 18.766 14.109 16.422 1 98.56 176 VAL A O 1
ATOM 1326 N N . TYR A 1 177 ? 16.656 14.719 16.312 1 98.25 177 TYR A N 1
ATOM 1327 C CA . TYR A 1 177 ? 16.234 14.078 17.547 1 98.25 177 TYR A CA 1
ATOM 1328 C C . TYR A 1 177 ? 15.18 13.016 17.297 1 98.25 177 TYR A C 1
ATOM 1330 O O . TYR A 1 177 ? 14.094 13.32 16.812 1 98.25 177 TYR A O 1
ATOM 1338 N N . LYS A 1 178 ? 15.523 11.82 17.625 1 97.88 178 LYS A N 1
ATOM 1339 C CA . LYS A 1 178 ? 14.516 10.766 17.531 1 97.88 178 LYS A CA 1
ATOM 1340 C C . LYS A 1 178 ? 13.883 10.492 18.891 1 97.88 178 LYS A C 1
ATOM 1342 O O . LYS A 1 178 ? 14.578 10.148 19.859 1 97.88 178 LYS A O 1
ATOM 1347 N N . THR A 1 179 ? 12.594 10.57 18.938 1 98 179 THR A N 1
ATOM 1348 C CA . THR A 1 179 ? 11.883 10.258 20.172 1 98 179 THR A CA 1
ATOM 1349 C C . THR A 1 179 ? 12.078 8.797 20.547 1 98 179 THR A C 1
ATOM 1351 O O . THR A 1 179 ? 11.984 7.906 19.703 1 98 179 THR A O 1
ATOM 1354 N N . PRO A 1 180 ? 12.453 8.508 21.844 1 97.62 180 PRO A N 1
ATOM 1355 C CA . PRO A 1 180 ? 12.5 7.109 22.266 1 97.62 180 PRO A CA 1
ATOM 1356 C C . PRO A 1 180 ? 11.18 6.383 22.047 1 97.62 180 PRO A C 1
ATOM 1358 O O . PRO A 1 180 ? 10.109 6.957 22.281 1 97.62 180 PRO A O 1
ATOM 1361 N N . ALA A 1 181 ? 11.328 5.148 21.625 1 96.75 181 ALA A N 1
ATOM 1362 C CA . ALA A 1 181 ? 10.148 4.391 21.219 1 96.75 181 ALA A CA 1
ATOM 1363 C C . ALA A 1 181 ? 9.086 4.395 22.328 1 96.75 181 ALA A C 1
ATOM 1365 O O . ALA A 1 181 ? 7.891 4.496 22.047 1 96.75 181 ALA A O 1
ATOM 1366 N N . GLU A 1 182 ? 9.492 4.359 23.562 1 95.56 182 GLU A N 1
ATOM 1367 C CA . GLU A 1 182 ? 8.578 4.273 24.703 1 95.56 182 GLU A CA 1
ATOM 1368 C C . GLU A 1 182 ? 7.879 5.609 24.953 1 95.56 182 GLU A C 1
ATOM 1370 O O . GLU A 1 182 ? 6.891 5.668 25.672 1 95.56 182 GLU A O 1
ATOM 1375 N N . GLN A 1 183 ? 8.398 6.66 24.328 1 96.06 183 GLN A N 1
ATOM 1376 C CA . GLN A 1 183 ? 7.844 7.996 24.516 1 96.06 183 GLN A CA 1
ATOM 1377 C C . GLN A 1 183 ? 7.152 8.492 23.25 1 96.06 183 GLN A C 1
ATOM 1379 O O . GLN A 1 183 ? 6.586 9.586 23.234 1 96.06 183 GLN A O 1
ATOM 1384 N N . MET A 1 184 ? 7.152 7.645 22.188 1 96.75 184 MET A N 1
ATOM 1385 C CA . MET A 1 184 ? 6.531 8.039 20.922 1 96.75 184 MET A CA 1
ATOM 1386 C C . MET A 1 184 ? 5.012 8.07 21.047 1 96.75 184 MET A C 1
ATOM 1388 O O . MET A 1 184 ? 4.434 7.305 21.828 1 96.75 184 MET A O 1
ATOM 1392 N N . MET A 1 185 ? 4.441 8.992 20.328 1 96 185 MET A N 1
ATOM 1393 C CA . MET A 1 185 ? 2.998 8.859 20.156 1 96 185 MET A CA 1
ATOM 1394 C C . MET A 1 185 ? 2.648 7.512 19.531 1 96 185 MET A C 1
ATOM 1396 O O . MET A 1 185 ? 3.361 7.02 18.656 1 96 185 MET A O 1
ATOM 1400 N N . ALA A 1 186 ? 1.527 6.957 19.984 1 96.12 186 ALA A N 1
ATOM 1401 C CA . ALA A 1 186 ? 1.106 5.637 19.516 1 96.12 186 ALA A CA 1
ATOM 1402 C C . ALA A 1 186 ? 0.863 5.648 18 1 96.12 186 ALA A C 1
ATOM 1404 O O . ALA A 1 186 ? 0.347 6.625 17.453 1 96.12 186 ALA A O 1
ATOM 1405 N N . ALA A 1 187 ? 1.327 4.582 17.312 1 97.19 187 ALA A N 1
ATOM 1406 C CA . ALA A 1 187 ? 0.919 4.352 15.93 1 97.19 187 ALA A CA 1
ATOM 1407 C C . ALA A 1 187 ? -0.536 3.9 15.859 1 97.19 187 ALA A C 1
ATOM 1409 O O . ALA A 1 187 ? -1.113 3.477 16.859 1 97.19 187 ALA A O 1
ATOM 1410 N N . SER A 1 188 ? -1.141 4.07 14.711 1 96.56 188 SER A N 1
ATOM 1411 C CA . SER A 1 188 ? -2.545 3.693 14.594 1 96.56 188 SER A CA 1
ATOM 1412 C C . SER A 1 188 ? -2.781 2.834 13.352 1 96.56 188 SER A C 1
ATOM 1414 O O . SER A 1 188 ? -2.098 2.996 12.344 1 96.56 188 SER A O 1
ATOM 1416 N N . VAL A 1 189 ? -3.686 1.934 13.461 1 97.44 189 VAL A N 1
ATOM 1417 C CA . VAL A 1 189 ? -4.234 1.195 12.328 1 97.44 189 VAL A CA 1
ATOM 1418 C C . VAL A 1 189 ? -5.617 1.738 11.984 1 97.44 189 VAL A C 1
ATOM 1420 O O . VAL A 1 189 ? -6.523 1.737 12.82 1 97.44 189 VAL A O 1
ATOM 1423 N N . MET A 1 190 ? -5.734 2.229 10.758 1 98.12 190 MET A N 1
ATOM 1424 C CA . MET A 1 190 ? -7.02 2.73 10.281 1 98.12 190 MET A CA 1
ATOM 1425 C C . MET A 1 190 ? -7.773 1.65 9.508 1 98.12 190 MET A C 1
ATOM 1427 O O . MET A 1 190 ? -7.164 0.847 8.797 1 98.12 190 MET A O 1
ATOM 1431 N N . PHE A 1 191 ? -9.086 1.64 9.703 1 98.5 191 PHE A N 1
ATOM 1432 C CA . PHE A 1 191 ? -9.914 0.727 8.922 1 98.5 191 PHE A CA 1
ATOM 1433 C C . PHE A 1 191 ? -11.312 1.306 8.727 1 98.5 191 PHE A C 1
ATOM 1435 O O . PHE A 1 191 ? -11.641 2.352 9.289 1 98.5 191 PHE A O 1
ATOM 1442 N N . HIS A 1 192 ? -12.047 0.724 7.832 1 98.38 192 HIS A N 1
ATOM 1443 C CA . HIS A 1 192 ? -13.43 1.079 7.52 1 98.38 192 HIS A CA 1
ATOM 1444 C C . HIS A 1 192 ? -14.352 -0.127 7.656 1 98.38 192 HIS A C 1
ATOM 1446 O O . HIS A 1 192 ? -13.898 -1.271 7.609 1 98.38 192 HIS A O 1
ATOM 1452 N N . LEU A 1 193 ? -15.594 0.15 7.867 1 98.38 193 LEU A N 1
ATOM 1453 C CA . LEU A 1 193 ? -16.594 -0.897 8.062 1 98.38 193 LEU A CA 1
ATOM 1454 C C . LEU A 1 193 ? -17.688 -0.796 7.012 1 98.38 193 LEU A C 1
ATOM 1456 O O . LEU A 1 193 ? -17.953 0.286 6.48 1 98.38 193 LEU A O 1
ATOM 1460 N N . ALA A 1 194 ? -18.266 -1.869 6.684 1 97.56 194 ALA A N 1
ATOM 1461 C CA . ALA A 1 194 ? -19.469 -1.965 5.871 1 97.56 194 ALA A CA 1
ATOM 1462 C C . ALA A 1 194 ? -20.594 -2.668 6.633 1 97.56 194 ALA A C 1
ATOM 1464 O O . ALA A 1 194 ? -20.344 -3.369 7.617 1 97.56 194 ALA A O 1
ATOM 1465 N N . GLY A 1 195 ? -21.766 -2.449 6.238 1 97.25 195 GLY A N 1
ATOM 1466 C CA . GLY A 1 195 ? -22.906 -3.164 6.801 1 97.25 195 GLY A CA 1
ATOM 1467 C C . GLY A 1 195 ? -23.516 -2.459 7.988 1 97.25 195 GLY A C 1
ATOM 1468 O O . GLY A 1 195 ? -24.266 -3.068 8.766 1 97.25 195 GLY A O 1
ATOM 1469 N N . VAL A 1 196 ? -23.25 -1.165 8.148 1 98.12 196 VAL A N 1
ATOM 1470 C CA . VAL A 1 196 ? -23.766 -0.387 9.273 1 98.12 196 VAL A CA 1
ATOM 1471 C C . VAL A 1 196 ? -25.172 0.092 8.969 1 98.12 196 VAL A C 1
ATOM 1473 O O . VAL A 1 196 ? -25.469 0.542 7.855 1 98.12 196 VAL A O 1
ATOM 1476 N N . ASP A 1 197 ? -26.094 -0.132 9.914 1 97.94 197 ASP A N 1
ATOM 1477 C CA . ASP A 1 197 ? -27.375 0.566 9.883 1 97.94 197 ASP A CA 1
ATOM 1478 C C . ASP A 1 197 ? -27.219 2.008 10.367 1 97.94 197 ASP A C 1
ATOM 1480 O O . ASP A 1 197 ? -27.25 2.27 11.57 1 97.94 197 ASP A O 1
ATOM 1484 N N . LYS A 1 198 ? -27.203 2.898 9.414 1 97.56 198 LYS A N 1
ATOM 1485 C CA . LYS A 1 198 ? -26.875 4.289 9.711 1 97.56 198 LYS A CA 1
ATOM 1486 C C . LYS A 1 198 ? -27.859 4.887 10.711 1 97.56 198 LYS A C 1
ATOM 1488 O O . LYS A 1 198 ? -27.453 5.555 11.664 1 97.56 198 LYS A O 1
ATOM 1493 N N . GLN A 1 199 ? -29.094 4.68 10.469 1 98.06 199 GLN A N 1
ATOM 1494 C CA . GLN A 1 199 ? -30.125 5.27 11.328 1 98.06 199 GLN A CA 1
ATOM 1495 C C . GLN A 1 199 ? -30 4.766 12.758 1 98.06 199 GLN A C 1
ATOM 1497 O O . GLN A 1 199 ? -29.984 5.559 13.703 1 98.06 199 GLN A O 1
ATOM 1502 N N . ARG A 1 200 ? -29.891 3.492 12.883 1 98.25 200 ARG A N 1
ATOM 1503 C CA . ARG A 1 200 ? -29.797 2.902 14.211 1 98.25 200 ARG A CA 1
ATOM 1504 C C . ARG A 1 200 ? -28.5 3.332 14.906 1 98.25 200 ARG A C 1
ATOM 1506 O O . ARG A 1 200 ? -28.5 3.572 16.125 1 98.25 200 ARG A O 1
ATOM 1513 N N . PHE A 1 201 ? -27.453 3.379 14.148 1 98.25 201 PHE A N 1
ATOM 1514 C CA . PHE A 1 201 ? -26.172 3.814 14.695 1 98.25 201 PHE A CA 1
ATOM 1515 C C . PHE A 1 201 ? -26.266 5.238 15.234 1 98.25 201 PHE A C 1
ATOM 1517 O O . PHE A 1 201 ? -25.891 5.5 16.375 1 98.25 201 PHE A O 1
ATOM 1524 N N . MET A 1 202 ? -26.828 6.117 14.406 1 97.62 202 MET A N 1
ATOM 1525 C CA . MET A 1 202 ? -26.922 7.527 14.781 1 97.62 202 MET A CA 1
ATOM 1526 C C . MET A 1 202 ? -27.906 7.715 15.93 1 97.62 202 MET A C 1
ATOM 1528 O O . MET A 1 202 ? -27.703 8.57 16.797 1 97.62 202 MET A O 1
ATOM 1532 N N . ASP A 1 203 ? -28.953 6.926 15.945 1 98 203 ASP A N 1
ATOM 1533 C CA . ASP A 1 203 ? -29.891 6.969 17.062 1 98 203 ASP A CA 1
ATOM 1534 C C . ASP A 1 203 ? -29.203 6.559 18.359 1 98 203 ASP A C 1
ATOM 1536 O O . ASP A 1 203 ? -29.484 7.137 19.422 1 98 203 ASP A O 1
ATOM 1540 N N . GLY A 1 204 ? -28.391 5.547 18.219 1 97.19 204 GL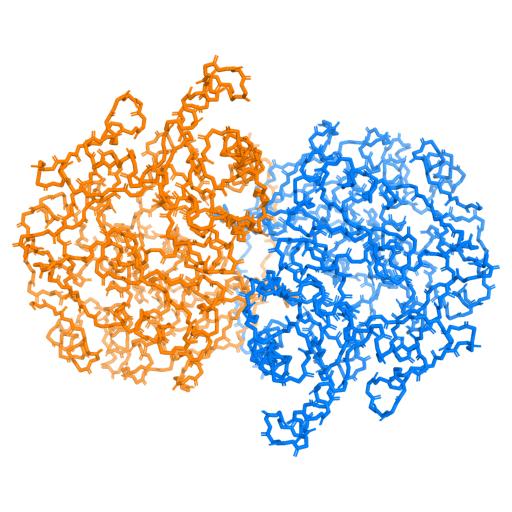Y A N 1
ATOM 1541 C CA . GLY A 1 204 ? -27.625 5.125 19.391 1 97.19 204 GLY A CA 1
ATOM 1542 C C . GLY A 1 204 ? -26.688 6.199 19.906 1 97.19 204 GLY A C 1
ATOM 1543 O O . GLY A 1 204 ? -26.578 6.402 21.125 1 97.19 204 GLY A O 1
ATOM 1544 N N . ILE A 1 205 ? -26.016 6.859 19.016 1 96.19 205 ILE A N 1
ATOM 1545 C CA . ILE A 1 205 ? -25.094 7.934 19.375 1 96.19 205 ILE A CA 1
ATOM 1546 C C . ILE A 1 205 ? -25.859 9.062 20.062 1 96.19 205 ILE A C 1
ATOM 1548 O O . ILE A 1 205 ? -25.422 9.594 21.078 1 96.19 205 ILE A O 1
ATOM 1552 N N . LYS A 1 206 ? -26.969 9.422 19.516 1 95.81 206 LYS A N 1
ATOM 1553 C CA . LYS A 1 206 ? -27.797 10.492 20.062 1 95.81 206 LYS A CA 1
ATOM 1554 C C . LYS A 1 206 ? -28.328 10.125 21.453 1 95.81 206 LYS A C 1
ATOM 1556 O O . LYS A 1 206 ? -28.453 10.984 22.328 1 95.81 206 LYS A O 1
ATOM 1561 N N . ALA A 1 207 ? -28.641 8.898 21.609 1 96.56 207 ALA A N 1
ATOM 1562 C CA . ALA A 1 207 ? -29.234 8.43 22.875 1 96.56 207 ALA A CA 1
ATOM 1563 C C . ALA A 1 207 ? -28.188 8.414 23.984 1 96.56 207 ALA A C 1
ATOM 1565 O O . ALA A 1 207 ? -28.547 8.516 25.172 1 96.56 207 ALA A O 1
ATOM 1566 N N . ASP A 1 208 ? -26.938 8.305 23.609 1 93.56 208 ASP A N 1
ATOM 1567 C CA . ASP A 1 208 ? -25.844 8.273 24.578 1 93.56 208 ASP A CA 1
ATOM 1568 C C . ASP A 1 208 ? -24.641 9.062 24.078 1 93.56 208 ASP A C 1
ATOM 1570 O O . ASP A 1 208 ? -23.562 8.5 23.844 1 93.56 208 ASP A O 1
ATOM 1574 N N . PRO A 1 209 ? -24.859 10.328 23.984 1 91.38 209 PRO A N 1
ATOM 1575 C CA . PRO A 1 209 ? -23.812 11.156 23.406 1 91.38 209 PRO A CA 1
ATOM 1576 C C . PRO A 1 209 ? -22.562 11.211 24.297 1 91.38 209 PRO A C 1
ATOM 1578 O O . PRO A 1 209 ? -22.656 11.148 25.516 1 91.38 209 PRO A O 1
ATOM 1581 N N . GLN A 1 210 ? -21.422 11.258 23.594 1 91.5 210 GLN A N 1
ATOM 1582 C CA . GLN A 1 210 ? -20.141 11.438 24.266 1 91.5 210 GLN A CA 1
ATOM 1583 C C . GLN A 1 210 ? -19.562 12.82 24 1 91.5 210 GLN A C 1
ATOM 1585 O O . GLN A 1 210 ? -19.734 13.367 22.906 1 91.5 210 GLN A O 1
ATOM 1590 N N . THR A 1 211 ? -18.922 13.344 25.031 1 92.44 211 THR A N 1
ATOM 1591 C CA . THR A 1 211 ? -18.234 14.617 24.906 1 92.44 211 THR A CA 1
ATOM 1592 C C . THR A 1 211 ? -16.734 14.43 25.141 1 92.44 211 THR A C 1
ATOM 1594 O O . THR A 1 211 ? -16.281 13.328 25.453 1 92.44 211 THR A O 1
ATOM 1597 N N . TYR A 1 212 ? -15.969 15.445 24.938 1 90.38 212 TYR A N 1
ATOM 1598 C CA . TYR A 1 212 ? -14.523 15.359 25.125 1 90.38 212 TYR A CA 1
ATOM 1599 C C . TYR A 1 212 ? -14.188 15.102 26.594 1 90.38 212 TYR A C 1
ATOM 1601 O O . TYR A 1 212 ? -13.117 14.57 26.891 1 90.38 212 TYR A O 1
ATOM 1609 N N . ARG A 1 213 ? -15.055 15.383 27.469 1 87.06 213 ARG A N 1
ATOM 1610 C CA . ARG A 1 213 ? -14.875 15.055 28.875 1 87.06 213 ARG A CA 1
ATOM 1611 C C . ARG A 1 213 ? -14.812 13.539 29.078 1 87.06 213 ARG A C 1
ATOM 1613 O O . ARG A 1 213 ? -14.148 13.062 30 1 87.06 213 ARG A O 1
ATOM 1620 N N . ASP A 1 214 ? -15.414 12.859 28.172 1 83.75 214 ASP A N 1
ATOM 1621 C CA . ASP A 1 214 ? -15.539 11.414 28.297 1 83.75 214 ASP A CA 1
ATOM 1622 C C . ASP A 1 214 ? -14.266 10.703 27.859 1 83.75 214 ASP A C 1
ATOM 1624 O O . ASP A 1 214 ? -14.117 9.492 28.047 1 83.75 214 ASP A O 1
ATOM 1628 N N . TRP A 1 215 ? -13.375 11.477 27.219 1 81.5 215 TRP A N 1
ATOM 1629 C CA . TRP A 1 215 ? -12.117 10.867 26.797 1 81.5 215 TRP A CA 1
ATOM 1630 C C . TRP A 1 215 ? -11.281 10.453 28 1 81.5 215 TRP A C 1
ATOM 1632 O O . TRP A 1 215 ? -10.383 9.617 27.875 1 81.5 215 TRP A O 1
ATOM 1642 N N . GLY A 1 216 ? -11.625 11.008 29.234 1 70.44 216 GLY A N 1
ATOM 1643 C CA . GLY A 1 216 ? -10.875 10.773 30.453 1 70.44 216 GLY A CA 1
ATOM 1644 C C . GLY A 1 216 ? -11.258 9.492 31.156 1 70.44 216 GLY A C 1
ATOM 1645 O O . GLY A 1 216 ? -12.336 8.938 30.906 1 70.44 216 GLY A O 1
ATOM 1646 N N . GLY A 1 217 ? -10.398 8.633 31.75 1 58.62 217 GLY A N 1
ATOM 1647 C CA . GLY A 1 217 ? -10.773 7.512 32.594 1 58.62 217 GLY A CA 1
ATOM 1648 C C . GLY A 1 217 ? -9.703 6.441 32.688 1 58.62 217 GLY A C 1
ATOM 1649 O O . GLY A 1 217 ? -10 5.277 32.969 1 58.62 217 GLY A O 1
ATOM 1650 N N . GLY A 1 218 ? -8.562 6.898 32.375 1 56.53 218 GLY A N 1
ATOM 1651 C CA . GLY A 1 218 ? -7.438 6.027 32.656 1 56.53 218 GLY A CA 1
ATOM 1652 C C . GLY A 1 218 ? -6.629 5.664 31.438 1 56.53 218 GLY A C 1
ATOM 1653 O O . GLY A 1 218 ? -7.137 5.715 30.312 1 56.53 218 GLY A O 1
ATOM 1654 N N . GLY A 1 219 ? -5.387 5.574 31.531 1 55.25 219 GLY A N 1
ATOM 1655 C CA . GLY A 1 219 ? -4.379 5.156 30.562 1 55.25 219 GLY A CA 1
ATOM 1656 C C . GLY A 1 219 ? -4.121 6.188 29.484 1 55.25 219 GLY A C 1
ATOM 1657 O O . GLY A 1 219 ? -3.992 7.379 29.781 1 55.25 219 GLY A O 1
ATOM 1658 N N . GLU A 1 220 ? -4.008 5.801 28.219 1 54.12 220 GLU A N 1
ATOM 1659 C CA . GLU A 1 220 ? -3.678 6.645 27.078 1 54.12 220 GLU A CA 1
ATOM 1660 C C . GLU A 1 220 ? -4.793 7.648 26.781 1 54.12 220 GLU A C 1
ATOM 1662 O O . GLU A 1 220 ? -4.57 8.648 26.109 1 54.12 220 GLU A O 1
ATOM 1667 N N . TRP A 1 221 ? -5.879 7.527 27.453 1 61.38 221 TRP A N 1
ATOM 1668 C CA . TRP A 1 221 ? -6.98 8.406 27.078 1 61.38 221 TRP A CA 1
ATOM 1669 C C . TRP A 1 221 ? -7.262 9.43 28.188 1 61.38 221 TRP A C 1
ATOM 1671 O O . TRP A 1 221 ? -8.266 10.148 28.125 1 61.38 221 TRP A O 1
ATOM 1681 N N . ASN A 1 222 ? -6.309 9.453 29.125 1 67 222 ASN A N 1
ATOM 1682 C CA . ASN A 1 222 ? -6.379 10.625 30 1 67 222 ASN A CA 1
ATOM 1683 C C . ASN A 1 222 ? -5.891 11.883 29.281 1 67 222 ASN A C 1
ATOM 1685 O O . ASN A 1 222 ? -4.688 12.148 29.234 1 67 222 ASN A O 1
ATOM 1689 N N . ILE A 1 223 ? -6.887 12.625 28.797 1 81.06 223 ILE A N 1
ATOM 1690 C CA . ILE A 1 223 ? -6.551 13.734 27.906 1 81.06 223 ILE A CA 1
ATOM 1691 C C . ILE A 1 223 ? -6.652 15.055 28.672 1 81.06 223 ILE A C 1
ATOM 1693 O O . ILE A 1 223 ? -7.625 15.289 29.391 1 81.06 223 ILE A O 1
ATOM 1697 N N . GLU A 1 224 ? -5.578 15.742 28.641 1 84.94 224 GLU A N 1
ATOM 1698 C CA . GLU A 1 224 ? -5.578 17.109 29.125 1 84.94 224 GLU A CA 1
ATOM 1699 C C . GLU A 1 224 ? -6.242 18.062 28.125 1 84.94 224 GLU A C 1
ATOM 1701 O O . GLU A 1 224 ? -5.891 18.062 26.953 1 84.94 224 GLU A O 1
ATOM 1706 N N . THR A 1 225 ? -7.277 18.719 28.672 1 87.81 225 THR A N 1
ATOM 1707 C CA . THR A 1 225 ? -7.934 19.734 27.859 1 87.81 225 THR A CA 1
ATOM 1708 C C . THR A 1 225 ? -7.781 21.109 28.469 1 87.81 225 THR A C 1
ATOM 1710 O O . THR A 1 225 ? -7.148 21.266 29.516 1 87.81 225 THR A O 1
ATOM 1713 N N . SER A 1 226 ? -8.289 22.156 27.75 1 87.56 226 SER A N 1
ATOM 1714 C CA . SER A 1 226 ? -8.328 23.5 28.312 1 87.56 226 SER A CA 1
ATOM 1715 C C . SER A 1 226 ? -9.641 23.766 29.047 1 87.56 226 SER A C 1
ATOM 1717 O O . SER A 1 226 ? -9.805 24.812 29.688 1 87.56 226 SER A O 1
ATOM 1719 N N . GLY A 1 227 ? -10.547 22.828 28.984 1 89.44 227 GLY A N 1
ATOM 1720 C CA . GLY A 1 227 ? -11.867 23 29.578 1 89.44 227 GLY A CA 1
ATOM 1721 C C . GLY A 1 227 ? -12.922 23.422 28.578 1 89.44 227 GLY A C 1
ATOM 1722 O O . GLY A 1 227 ? -14.086 23.016 28.688 1 89.44 227 GLY A O 1
ATOM 1723 N N . LYS A 1 228 ? -12.547 24.156 27.656 1 89.5 228 LYS A N 1
ATOM 1724 C CA . LYS A 1 228 ? -13.508 24.734 26.719 1 89.5 228 LYS A CA 1
ATOM 1725 C C . LYS A 1 228 ? -14.086 23.656 25.797 1 89.5 228 LYS A C 1
ATOM 1727 O O . LYS A 1 228 ? -15.172 23.828 25.234 1 89.5 228 LYS A O 1
ATOM 1732 N N . GLU A 1 229 ? -13.375 22.547 25.656 1 90.75 229 GLU A N 1
ATOM 1733 C CA . GLU A 1 229 ? -13.789 21.453 24.781 1 90.75 229 GLU A CA 1
ATOM 1734 C C . GLU A 1 229 ? -14.695 20.469 25.516 1 90.75 229 GLU A C 1
ATOM 1736 O O . GLU A 1 229 ? -15.367 19.656 24.891 1 90.75 229 GLU A O 1
ATOM 1741 N N . ASP A 1 230 ? -14.758 20.562 26.781 1 91.44 230 ASP A N 1
ATOM 1742 C CA . ASP A 1 230 ? -15.242 19.469 27.625 1 91.44 230 ASP A CA 1
ATOM 1743 C C . ASP A 1 230 ? -16.672 19.078 27.266 1 91.44 230 ASP A C 1
ATOM 1745 O O . ASP A 1 230 ? -16.984 17.891 27.203 1 91.44 230 ASP A O 1
ATOM 1749 N N . ASP A 1 231 ? -17.484 20.062 26.938 1 92.69 231 ASP A N 1
ATOM 1750 C CA . ASP A 1 231 ? -18.906 19.766 26.75 1 92.69 231 ASP A CA 1
ATOM 1751 C C . ASP A 1 231 ? -19.25 19.609 25.266 1 92.69 231 ASP A C 1
ATOM 1753 O O . ASP A 1 231 ? -20.391 19.344 24.906 1 92.69 231 ASP A O 1
ATOM 1757 N N . MET A 1 232 ? -18.234 19.719 24.438 1 94.12 232 MET A N 1
ATOM 1758 C CA . MET A 1 232 ? -18.453 19.562 23 1 94.12 232 MET A CA 1
ATOM 1759 C C . MET A 1 232 ? -18.641 18.078 22.641 1 94.12 232 MET A C 1
ATOM 1761 O O . MET A 1 232 ? -18.047 17.203 23.266 1 94.12 232 MET A O 1
ATOM 1765 N N . PHE A 1 233 ? -19.484 17.875 21.641 1 94.75 233 PHE A N 1
ATOM 1766 C CA . PHE A 1 233 ? -19.703 16.516 21.141 1 94.75 233 PHE A CA 1
ATOM 1767 C C . PHE A 1 233 ? -18.406 15.914 20.609 1 94.75 233 PHE A C 1
ATOM 1769 O O . PHE A 1 233 ? -17.609 16.594 19.969 1 94.75 233 PHE A O 1
ATOM 1776 N N . SER A 1 234 ? -18.234 14.656 20.922 1 94.25 234 SER A N 1
ATOM 1777 C CA . SER A 1 234 ? -17.141 13.867 20.359 1 94.25 234 SER A CA 1
ATOM 1778 C C . SER A 1 234 ? -17.641 12.523 19.828 1 94.25 234 SER A C 1
ATOM 1780 O O . SER A 1 234 ? -18.422 11.844 20.5 1 94.25 234 SER A O 1
ATOM 1782 N N . PRO A 1 235 ? -17.188 12.172 18.578 1 95.75 235 PRO A N 1
ATOM 1783 C CA . PRO A 1 235 ? -17.547 10.844 18.078 1 95.75 235 PRO A CA 1
ATOM 1784 C C . PRO A 1 235 ? -16.703 9.734 18.719 1 95.75 235 PRO A C 1
ATOM 1786 O O . PRO A 1 235 ? -16.344 8.766 18.047 1 95.75 235 PRO A O 1
ATOM 1789 N N . PHE A 1 236 ? -16.375 9.797 19.891 1 93.75 236 PHE A N 1
ATOM 1790 C CA . PHE A 1 236 ? -15.523 8.891 20.641 1 93.75 236 PHE A CA 1
ATOM 1791 C C . PHE A 1 236 ? -16.297 7.637 21.047 1 93.75 236 PHE A C 1
ATOM 1793 O O . PHE A 1 236 ? -17.422 7.73 21.562 1 93.75 236 PHE A O 1
ATOM 1800 N N . LEU A 1 237 ? -15.734 6.465 20.75 1 94.69 237 LEU A N 1
ATOM 1801 C CA . LEU A 1 237 ? -16.266 5.172 21.156 1 94.69 237 LEU A CA 1
ATOM 1802 C C . LEU A 1 237 ? -15.336 4.504 22.172 1 94.69 237 LEU A C 1
ATOM 1804 O O . LEU A 1 237 ? -14.18 4.203 21.859 1 94.69 237 LEU A O 1
ATOM 1808 N N . LYS A 1 238 ? -15.82 4.23 23.328 1 93.5 238 LYS A N 1
ATOM 1809 C CA . LYS A 1 238 ? -15.047 3.572 24.375 1 93.5 238 LYS A CA 1
ATOM 1810 C C . LYS A 1 238 ? -15.859 2.488 25.078 1 93.5 238 LYS A C 1
ATOM 1812 O O . LYS A 1 238 ? -15.336 1.422 25.406 1 93.5 238 LYS A O 1
ATOM 1817 N N . LYS A 1 239 ? -17.156 2.715 25.219 1 94.06 239 LYS A N 1
ATOM 1818 C CA . LYS A 1 239 ? -18.047 1.897 26.047 1 94.06 239 LYS A CA 1
ATOM 1819 C C . LYS A 1 239 ? -18.125 0.467 25.516 1 94.06 239 LYS A C 1
ATOM 1821 O O . LYS A 1 239 ? -18.062 -0.49 26.297 1 94.06 239 LYS A O 1
ATOM 1826 N N . PRO A 1 240 ? -18.281 0.339 24.156 1 96.5 240 PRO A N 1
ATOM 1827 C CA . PRO A 1 240 ? -18.359 -1.041 23.672 1 96.5 240 PRO A CA 1
ATOM 1828 C C . PRO A 1 240 ? -17.109 -1.851 23.984 1 96.5 240 PRO A C 1
ATOM 1830 O O . PRO A 1 240 ? -17.188 -3.055 24.234 1 96.5 240 PRO A O 1
ATOM 1833 N N . PHE A 1 241 ? -16 -1.257 24.031 1 96.81 241 PHE A N 1
ATOM 1834 C CA . PHE A 1 241 ? -14.75 -1.957 24.25 1 96.81 241 PHE A CA 1
ATOM 1835 C C . PHE A 1 241 ? -14.539 -2.26 25.734 1 96.81 241 PHE A C 1
ATOM 1837 O O . PHE A 1 241 ? -14.008 -3.314 26.078 1 96.81 241 PHE A O 1
ATOM 1844 N N . GLN A 1 242 ? -14.961 -1.329 26.578 1 94.69 242 GLN A N 1
ATOM 1845 C CA . GLN A 1 242 ? -14.93 -1.591 28.016 1 94.69 242 GLN A CA 1
ATOM 1846 C C . GLN A 1 242 ? -15.828 -2.773 28.375 1 94.69 242 GLN A C 1
ATOM 1848 O O . GLN A 1 242 ? -15.445 -3.621 29.188 1 94.69 242 GLN A O 1
ATOM 1853 N N . GLN A 1 243 ? -17.016 -2.75 27.781 1 97.06 243 GLN A N 1
ATOM 1854 C CA . GLN A 1 243 ? -17.922 -3.869 28 1 97.06 243 GLN A CA 1
ATOM 1855 C C . GLN A 1 243 ? -17.328 -5.176 27.5 1 97.06 243 GLN A C 1
ATOM 1857 O O . GLN A 1 243 ? -17.453 -6.219 28.141 1 97.06 243 GLN A O 1
ATOM 1862 N N . ALA A 1 244 ? -16.656 -5.148 26.344 1 98 244 ALA A N 1
ATOM 1863 C CA . ALA A 1 244 ? -16.016 -6.328 25.766 1 98 244 ALA A CA 1
ATOM 1864 C C . ALA A 1 244 ? -14.93 -6.871 26.688 1 98 244 ALA A C 1
ATOM 1866 O O . ALA A 1 244 ? -14.734 -8.086 26.781 1 98 244 ALA A O 1
ATOM 1867 N N . ILE A 1 245 ? -14.172 -6.012 27.344 1 97.31 245 ILE A N 1
ATOM 1868 C CA . ILE A 1 245 ? -13.148 -6.43 28.281 1 97.31 245 ILE A CA 1
ATOM 1869 C C . ILE A 1 245 ? -13.797 -7.098 29.5 1 97.31 245 ILE A C 1
ATOM 1871 O O . ILE A 1 245 ? -13.367 -8.172 29.922 1 97.31 245 ILE A O 1
ATOM 1875 N N . ARG A 1 246 ? -14.875 -6.492 30 1 97.44 246 ARG A N 1
ATOM 1876 C CA . ARG A 1 246 ? -15.586 -7.035 31.156 1 97.44 246 ARG A CA 1
ATOM 1877 C C . ARG A 1 246 ? -16.156 -8.422 30.844 1 97.44 246 ARG A C 1
ATOM 1879 O O . ARG A 1 246 ? -16.141 -9.305 31.703 1 97.44 246 ARG A O 1
ATOM 1886 N N . ASP A 1 247 ? -16.594 -8.594 29.625 1 98.12 247 ASP A N 1
ATOM 1887 C CA . ASP A 1 247 ? -17.219 -9.852 29.234 1 98.12 247 ASP A CA 1
ATOM 1888 C C . ASP A 1 247 ? -16.188 -10.875 28.781 1 98.12 247 ASP A C 1
ATOM 1890 O O . ASP A 1 247 ? -16.531 -12.008 28.438 1 98.12 247 ASP A O 1
ATOM 1894 N N . GLY A 1 248 ? -14.922 -10.516 28.672 1 97.56 248 GLY A N 1
ATOM 1895 C CA . GLY A 1 248 ? -13.844 -11.445 28.375 1 97.56 248 GLY A CA 1
ATOM 1896 C C . GLY A 1 248 ? -13.57 -11.586 26.891 1 97.56 248 GLY A C 1
ATOM 1897 O O . GLY A 1 248 ? -12.797 -12.453 26.469 1 97.56 248 GLY A O 1
ATOM 1898 N N . LEU A 1 249 ? -14.234 -10.742 26.078 1 97.25 249 LEU A N 1
ATOM 1899 C CA . LEU A 1 249 ? -14.023 -10.781 24.641 1 97.25 249 LEU A CA 1
ATOM 1900 C C . LEU A 1 249 ? -12.672 -10.188 24.266 1 97.25 249 LEU A C 1
ATOM 1902 O O . LEU A 1 249 ? -11.992 -10.68 23.359 1 97.25 249 LEU A O 1
ATOM 1906 N N . ILE A 1 250 ? -12.289 -9.094 24.906 1 97.69 250 ILE A N 1
ATOM 1907 C CA . ILE A 1 250 ? -11 -8.43 24.719 1 97.69 250 ILE A CA 1
ATOM 1908 C C . ILE A 1 250 ? -10.156 -8.594 25.984 1 97.69 250 ILE A C 1
ATOM 1910 O O . ILE A 1 250 ? -10.633 -8.367 27.094 1 97.69 250 ILE A O 1
ATOM 1914 N N . PRO A 1 251 ? -8.914 -9.031 25.797 1 97.19 251 PRO A N 1
ATOM 1915 C CA . PRO A 1 251 ? -8.047 -9.125 26.969 1 97.19 251 PRO A CA 1
ATOM 1916 C C . PRO A 1 251 ? -7.914 -7.797 27.719 1 97.19 251 PRO A C 1
ATOM 1918 O O . PRO A 1 251 ? -7.828 -6.738 27.078 1 97.19 251 PRO A O 1
ATOM 1921 N N . PRO A 1 252 ? -7.797 -7.859 29.016 1 95.5 252 PRO A N 1
ATOM 1922 C CA . PRO A 1 252 ? -7.785 -6.633 29.828 1 95.5 252 PRO A CA 1
ATOM 1923 C C . PRO A 1 252 ? -6.605 -5.723 29.5 1 95.5 252 PRO A C 1
ATOM 1925 O O . PRO A 1 252 ? -6.707 -4.5 29.641 1 95.5 252 PRO A O 1
ATOM 1928 N N . HIS A 1 253 ? -5.531 -6.32 29.031 1 93.44 253 HIS A N 1
ATOM 1929 C CA . HIS A 1 253 ? -4.344 -5.508 28.781 1 93.44 253 HIS A CA 1
ATOM 1930 C C . HIS A 1 253 ? -4.504 -4.672 27.516 1 93.44 253 HIS A C 1
ATOM 1932 O O . HIS A 1 253 ? -3.744 -3.723 27.297 1 93.44 253 HIS A O 1
ATOM 1938 N N . LEU A 1 254 ? -5.445 -5.02 26.703 1 94.06 254 LEU A N 1
ATOM 1939 C CA . LEU A 1 254 ? -5.742 -4.219 25.516 1 94.06 254 LEU A CA 1
ATOM 1940 C C . LEU A 1 254 ? -6.762 -3.131 25.844 1 94.06 254 LEU A C 1
ATOM 1942 O O . LEU A 1 254 ? -7.82 -3.061 25.219 1 94.06 254 LEU A O 1
ATOM 1946 N N . ASN A 1 255 ? -6.387 -2.219 26.766 1 89.56 255 ASN A N 1
ATOM 1947 C CA . ASN A 1 255 ? -7.316 -1.226 27.297 1 89.56 255 ASN A CA 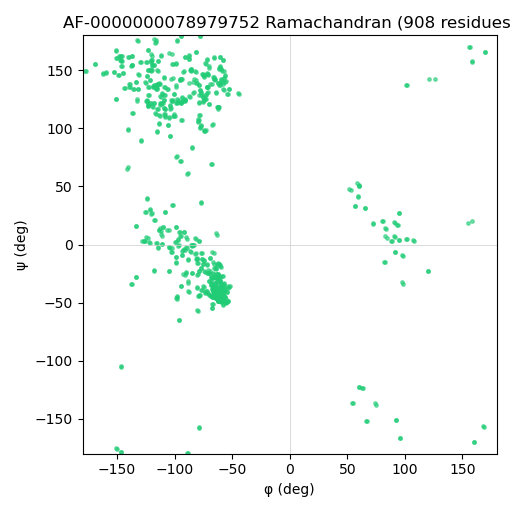1
ATOM 1948 C C . ASN A 1 255 ? -7.199 0.104 26.547 1 89.56 255 ASN A C 1
ATOM 1950 O O . ASN A 1 255 ? -7.738 1.118 27 1 89.56 255 ASN A O 1
ATOM 1954 N N . THR A 1 256 ? -6.461 0.027 25.422 1 87.88 256 THR A N 1
ATOM 1955 C CA . THR A 1 256 ? -6.301 1.256 24.641 1 87.88 256 THR A CA 1
ATOM 1956 C C . THR A 1 256 ? -7.172 1.227 23.391 1 87.88 256 THR A C 1
ATOM 1958 O O . THR A 1 256 ? -7.18 2.182 22.609 1 87.88 256 THR A O 1
ATOM 1961 N N . ILE A 1 257 ? -7.859 0.164 23.172 1 94.94 257 ILE A N 1
ATOM 1962 C CA . ILE A 1 257 ? -8.805 0.128 22.062 1 94.94 257 ILE A CA 1
ATOM 1963 C C . ILE A 1 257 ? -9.969 1.082 22.344 1 94.94 257 ILE A C 1
ATOM 1965 O O . ILE A 1 257 ? -10.781 0.831 23.234 1 94.94 257 ILE A O 1
ATOM 1969 N N . ALA A 1 258 ? -9.992 2.145 21.781 1 94.31 258 ALA A N 1
ATOM 1970 C CA . ALA A 1 258 ? -10.945 3.246 21.859 1 94.31 258 ALA A CA 1
ATOM 1971 C C . ALA A 1 258 ? -10.562 4.363 20.891 1 94.31 258 ALA A C 1
ATOM 1973 O O . ALA A 1 258 ? -9.391 4.512 20.531 1 94.31 258 ALA A O 1
ATOM 1974 N N . GLY A 1 259 ? -11.5 5.047 20.406 1 94.19 259 GLY A N 1
ATOM 1975 C CA . GLY A 1 259 ? -11.18 6.141 19.5 1 94.19 259 GLY A CA 1
ATOM 1976 C C . GLY A 1 259 ? -12.391 6.691 18.781 1 94.19 259 GLY A C 1
ATO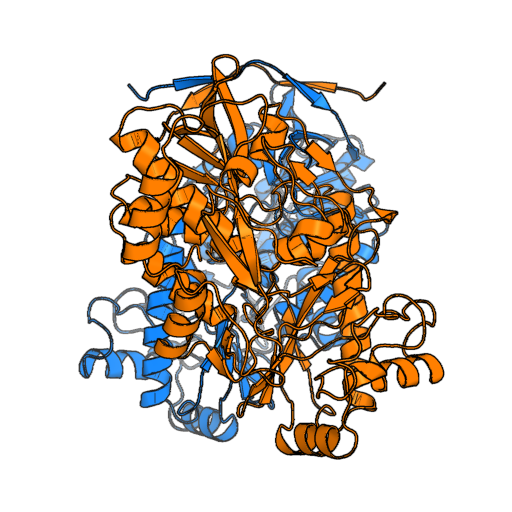M 1977 O O . GLY A 1 259 ? -13.508 6.648 19.297 1 94.19 259 GLY A O 1
ATOM 1978 N N . THR A 1 260 ? -12.117 7.301 17.688 1 95.38 260 THR A N 1
ATOM 1979 C CA . THR A 1 260 ? -13.18 8.055 17.016 1 95.38 260 THR A CA 1
ATOM 1980 C C . THR A 1 260 ? -13.523 7.43 15.672 1 95.38 260 THR A C 1
ATOM 1982 O O . THR A 1 260 ? -12.703 6.73 15.078 1 95.38 260 THR A O 1
ATOM 1985 N N . TRP A 1 261 ? -14.773 7.566 15.273 1 96.44 261 TRP A N 1
ATOM 1986 C CA . TRP A 1 261 ? -15.203 7.316 13.898 1 96.44 261 TRP A CA 1
ATOM 1987 C C . TRP A 1 261 ? -15.312 8.617 13.117 1 96.44 261 TRP A C 1
ATOM 1989 O O . TRP A 1 261 ? -15.43 9.695 13.703 1 96.44 261 TRP A O 1
ATOM 1999 N N . GLY A 1 262 ? -15.203 8.523 11.773 1 95.31 262 GLY A N 1
ATOM 2000 C CA . GLY A 1 262 ? -15.203 9.719 10.945 1 95.31 262 GLY A CA 1
ATOM 2001 C C . GLY A 1 262 ? -16.562 10.047 10.367 1 95.31 262 GLY A C 1
ATOM 2002 O O . GLY A 1 262 ? -17.188 11.031 10.773 1 95.31 262 GLY A O 1
ATOM 2003 N N . ALA A 1 263 ? -17.062 9.164 9.5 1 95.19 263 ALA A N 1
ATOM 2004 C CA . ALA A 1 263 ? -18.312 9.438 8.805 1 95.19 263 ALA A CA 1
ATOM 2005 C C . ALA A 1 263 ? -19.109 8.148 8.602 1 95.19 263 ALA A C 1
ATOM 2007 O O . ALA A 1 263 ? -18.547 7.07 8.453 1 95.19 263 ALA A O 1
ATOM 2008 N N . VAL A 1 264 ? -20.406 8.328 8.641 1 95.5 264 VAL A N 1
ATOM 2009 C CA . VAL A 1 264 ? -21.328 7.242 8.312 1 95.5 264 VAL A CA 1
ATOM 2010 C C . VAL A 1 264 ? -22.047 7.555 7.008 1 95.5 264 VAL A C 1
ATOM 2012 O O . VAL A 1 264 ? -22.594 8.648 6.84 1 95.5 264 VAL A O 1
ATOM 2015 N N . HIS A 1 265 ? -21.984 6.66 6.121 1 94.94 265 HIS A N 1
ATOM 2016 C CA . HIS A 1 265 ? -22.531 6.883 4.785 1 94.94 265 HIS A CA 1
ATOM 2017 C C . HIS A 1 265 ? -23.875 6.203 4.625 1 94.94 265 HIS A C 1
ATOM 2019 O O . HIS A 1 265 ? -24.156 5.195 5.273 1 94.94 265 HIS A O 1
ATOM 2025 N N . ASP A 1 266 ? -24.672 6.738 3.689 1 94.25 266 ASP A N 1
ATOM 2026 C CA . ASP A 1 266 ? -25.984 6.164 3.377 1 94.25 266 ASP A CA 1
ATOM 2027 C C . ASP A 1 266 ? -25.844 4.758 2.801 1 94.25 266 ASP A C 1
ATOM 2029 O O . ASP A 1 266 ? -26.75 3.934 2.92 1 94.25 266 ASP A O 1
ATOM 2033 N N . THR A 1 267 ? -24.688 4.473 2.301 1 94.56 267 THR A N 1
ATOM 2034 C CA . THR A 1 267 ? -24.438 3.18 1.672 1 94.56 267 THR A CA 1
ATOM 2035 C C . THR A 1 267 ? -24.078 2.127 2.721 1 94.56 267 THR A C 1
ATOM 2037 O O . THR A 1 267 ? -23.781 0.982 2.381 1 94.56 267 THR A O 1
ATOM 2040 N N . GLY A 1 268 ? -24.047 2.518 3.975 1 95.5 268 GLY A N 1
ATOM 2041 C CA . GLY A 1 268 ? -23.844 1.568 5.059 1 95.5 268 GLY A CA 1
ATOM 2042 C C . GLY A 1 268 ? -22.391 1.449 5.48 1 95.5 268 GLY A C 1
ATOM 2043 O O . GLY A 1 268 ? -22.016 0.487 6.152 1 95.5 268 GLY A O 1
ATOM 2044 N N . GLU A 1 269 ? -21.609 2.422 5.086 1 97.12 269 GLU A N 1
ATOM 2045 C CA . GLU A 1 269 ? -20.203 2.398 5.496 1 97.12 269 GLU A CA 1
ATOM 2046 C C . GLU A 1 269 ? -19.969 3.307 6.695 1 97.12 269 GLU A C 1
ATOM 2048 O O . GLU A 1 269 ? -20.562 4.383 6.797 1 97.12 269 GLU A O 1
ATOM 2053 N N . LEU A 1 270 ? -19.25 2.826 7.605 1 97.75 270 LEU A N 1
ATOM 2054 C CA . LEU A 1 270 ? -18.656 3.609 8.688 1 97.75 270 LEU A CA 1
ATOM 2055 C C . LEU A 1 270 ? -17.156 3.746 8.492 1 97.75 270 LEU A C 1
ATOM 2057 O O . LEU A 1 270 ? -16.422 2.758 8.586 1 97.75 270 LEU A O 1
ATOM 2061 N N . THR A 1 271 ? -16.703 4.988 8.211 1 97.19 271 THR A N 1
ATOM 2062 C CA . THR A 1 271 ? -15.344 5.168 7.73 1 97.19 271 THR A CA 1
ATOM 2063 C C . THR A 1 271 ? -14.492 5.895 8.773 1 97.19 271 THR A C 1
ATOM 2065 O O . THR A 1 271 ? -15.031 6.508 9.695 1 97.19 271 THR A O 1
ATOM 2068 N N . TYR A 1 272 ? -13.172 5.738 8.539 1 97.25 272 TYR A N 1
ATOM 2069 C CA . TYR A 1 272 ? -12.164 6.387 9.367 1 97.25 272 TYR A CA 1
ATOM 2070 C C . TYR A 1 272 ? -12.281 5.941 10.82 1 97.25 2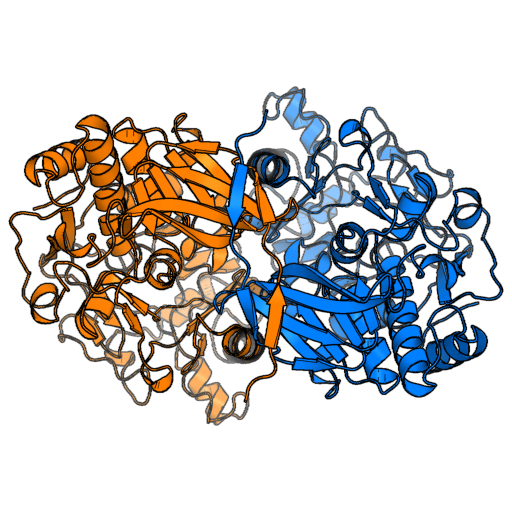72 TYR A C 1
ATOM 2072 O O . TYR A 1 272 ? -12.406 6.773 11.719 1 97.25 272 TYR A O 1
ATOM 2080 N N . MET A 1 273 ? -12.32 4.633 10.992 1 98.12 273 MET A N 1
ATOM 2081 C CA . MET A 1 273 ? -12.273 4.062 12.336 1 98.12 273 MET A CA 1
ATOM 2082 C C . MET A 1 273 ? -10.875 4.176 12.93 1 98.12 273 MET A C 1
ATOM 2084 O O . MET A 1 273 ? -10 3.367 12.609 1 98.12 273 MET A O 1
ATOM 2088 N N . ASN A 1 274 ? -10.648 5.137 13.703 1 97.06 274 ASN A N 1
ATOM 2089 C CA . ASN A 1 274 ? -9.398 5.352 14.43 1 97.06 274 ASN A CA 1
ATOM 2090 C C . ASN A 1 274 ? -9.492 4.836 15.867 1 97.06 274 ASN A C 1
ATOM 2092 O O . ASN A 1 274 ? -9.578 5.621 16.812 1 97.06 274 ASN A O 1
ATOM 2096 N N . LEU A 1 275 ? -9.414 3.52 16.031 1 97.44 275 LEU A N 1
ATOM 2097 C CA . LEU A 1 275 ? -9.719 2.881 17.312 1 97.44 275 LEU A CA 1
ATOM 2098 C C . LEU A 1 275 ? -8.5 2.156 17.859 1 97.44 275 LEU A C 1
ATOM 2100 O O . LEU A 1 275 ? -8.438 1.846 19.047 1 97.44 275 LEU A O 1
ATOM 2104 N N . ILE A 1 276 ? -7.574 1.824 16.938 1 97.75 276 ILE A N 1
ATOM 2105 C CA . ILE A 1 276 ? -6.453 0.977 17.328 1 97.75 276 ILE A CA 1
ATOM 2106 C C . ILE A 1 276 ? -5.195 1.828 17.484 1 97.75 276 ILE A C 1
ATOM 2108 O O . ILE A 1 276 ? -4.703 2.41 16.516 1 97.75 276 ILE A O 1
ATOM 2112 N N . HIS A 1 277 ? -4.664 1.892 18.656 1 95.44 277 HIS A N 1
ATOM 2113 C CA . HIS A 1 277 ? -3.473 2.654 19 1 95.44 277 HIS A CA 1
ATOM 2114 C C . HIS A 1 277 ? -2.381 1.748 19.562 1 95.44 277 HIS A C 1
ATOM 2116 O O . HIS A 1 277 ? -2.607 1.028 20.531 1 95.44 277 HIS A O 1
ATOM 2122 N N . LEU A 1 278 ? -1.263 1.758 18.938 1 96.62 278 LEU A N 1
ATOM 2123 C CA . LEU A 1 278 ? -0.176 0.842 19.266 1 96.62 278 LEU A CA 1
ATOM 2124 C C . LEU A 1 278 ? 1.02 1.599 19.828 1 96.62 278 LEU A C 1
ATOM 2126 O O . LEU A 1 278 ? 1.799 2.189 19.078 1 96.62 278 LEU A O 1
ATOM 2130 N N . ASP A 1 279 ? 1.199 1.531 21.125 1 94.81 279 ASP A N 1
ATOM 2131 C CA . ASP A 1 279 ? 2.316 2.186 21.797 1 94.81 279 ASP A CA 1
ATOM 2132 C C . ASP A 1 279 ? 3.625 1.441 21.547 1 94.81 279 ASP A C 1
ATOM 2134 O O . ASP A 1 279 ? 3.639 0.212 21.453 1 94.81 279 ASP A O 1
ATOM 2138 N N . GLY A 1 280 ? 4.629 2.186 21.438 1 96.06 280 GLY A N 1
ATOM 2139 C CA . GLY A 1 280 ? 5.957 1.597 21.359 1 96.06 280 GLY A CA 1
ATOM 2140 C C . GLY A 1 280 ? 6.379 1.266 19.938 1 96.06 280 GLY A C 1
ATOM 2141 O O . GLY A 1 280 ? 7.484 0.762 19.719 1 96.06 280 GLY A O 1
ATOM 2142 N N . CYS A 1 281 ? 5.574 1.581 18.969 1 97.81 281 CYS A N 1
ATOM 2143 C CA . CYS A 1 281 ? 5.895 1.293 17.578 1 97.81 281 CYS A CA 1
ATOM 2144 C C . CYS A 1 281 ? 6.875 2.316 17.016 1 97.81 281 CYS A C 1
ATOM 2146 O O . CYS A 1 281 ? 6.594 3.518 17.016 1 97.81 281 CYS A O 1
ATOM 2148 N N . ASP A 1 282 ? 8.008 1.84 16.547 1 98.5 282 ASP A N 1
ATOM 2149 C CA . ASP A 1 282 ? 9.016 2.689 15.922 1 98.5 282 ASP A CA 1
ATOM 2150 C C . ASP A 1 282 ? 8.93 2.604 14.398 1 98.5 282 ASP A C 1
ATOM 2152 O O . ASP A 1 282 ? 9.359 1.613 13.805 1 98.5 282 ASP A O 1
ATOM 2156 N N . GLY A 1 283 ? 8.492 3.701 13.781 1 97.94 283 GLY A N 1
ATOM 2157 C CA . GLY A 1 283 ? 8.273 3.748 12.344 1 97.94 283 GLY A CA 1
ATOM 2158 C C . GLY A 1 283 ? 9.562 3.691 11.547 1 97.94 283 GLY A C 1
ATOM 2159 O O . GLY A 1 283 ? 9.531 3.477 10.328 1 97.94 283 GLY A O 1
ATOM 2160 N N . THR A 1 284 ? 10.727 3.842 12.148 1 98.19 284 THR A N 1
ATOM 2161 C CA . THR A 1 284 ? 12.008 3.812 11.453 1 98.19 284 THR A CA 1
ATOM 2162 C C . THR A 1 284 ? 12.641 2.424 11.539 1 98.19 284 THR A C 1
ATOM 2164 O O . THR A 1 284 ? 13.727 2.193 10.992 1 98.19 284 THR A O 1
ATOM 2167 N N . ASP A 1 285 ? 11.984 1.464 12.219 1 98.19 285 ASP A N 1
ATOM 2168 C CA . ASP A 1 285 ? 12.445 0.089 12.391 1 98.19 285 ASP A CA 1
ATOM 2169 C C . ASP A 1 285 ? 11.484 -0.897 11.734 1 98.19 285 ASP A C 1
ATOM 2171 O O . ASP A 1 285 ? 10.398 -1.157 12.258 1 98.19 285 ASP A O 1
ATOM 2175 N N . PRO A 1 286 ? 11.953 -1.556 10.68 1 98.31 286 PRO A N 1
ATOM 2176 C CA . PRO A 1 286 ? 11.039 -2.445 9.961 1 98.31 286 PRO A CA 1
ATOM 2177 C C . PRO A 1 286 ? 10.609 -3.65 10.797 1 98.31 286 PRO A C 1
ATOM 2179 O O . PRO A 1 286 ? 9.531 -4.211 10.57 1 98.31 286 PRO A O 1
ATOM 2182 N N . ASP A 1 287 ? 11.445 -4.113 11.758 1 98.56 287 ASP A N 1
ATOM 2183 C CA . ASP A 1 287 ? 11.008 -5.188 12.641 1 98.56 287 ASP A CA 1
ATOM 2184 C C . ASP A 1 287 ? 9.859 -4.734 13.539 1 98.56 287 ASP A C 1
ATOM 2186 O O . ASP A 1 287 ? 8.914 -5.492 13.766 1 98.56 287 ASP A O 1
ATOM 2190 N N . SER A 1 288 ? 9.992 -3.508 14.047 1 98.62 288 SER A N 1
ATOM 2191 C CA . SER A 1 288 ? 8.898 -2.924 14.805 1 98.62 288 SER A CA 1
ATOM 2192 C C . SER A 1 288 ? 7.637 -2.795 13.953 1 98.62 288 SER A C 1
ATOM 2194 O O . SER A 1 288 ? 6.551 -3.188 14.383 1 98.62 288 SER A O 1
ATOM 2196 N N . LEU A 1 289 ? 7.789 -2.314 12.75 1 98.69 289 LEU A N 1
ATOM 2197 C CA . LEU A 1 289 ? 6.664 -2.166 11.828 1 98.69 289 LEU A CA 1
ATOM 2198 C C . LEU A 1 289 ? 6.008 -3.514 11.555 1 98.69 289 LEU A C 1
ATOM 2200 O O . LEU A 1 289 ? 4.777 -3.617 11.523 1 98.69 289 LEU A O 1
ATOM 2204 N N . THR A 1 290 ? 6.82 -4.555 11.336 1 98.75 290 THR A N 1
ATOM 2205 C CA . THR A 1 290 ? 6.301 -5.891 11.078 1 98.75 290 THR A CA 1
ATOM 2206 C C . THR A 1 290 ? 5.426 -6.371 12.227 1 98.75 290 THR A C 1
ATOM 2208 O O . THR A 1 290 ? 4.285 -6.793 12.016 1 98.75 290 THR A O 1
ATOM 2211 N N . THR A 1 291 ? 5.941 -6.223 13.406 1 98.56 291 THR A N 1
ATOM 2212 C CA . THR A 1 291 ? 5.246 -6.668 14.609 1 98.56 291 THR A CA 1
ATOM 2213 C C . THR A 1 291 ? 3.916 -5.938 14.766 1 98.56 291 THR A C 1
ATOM 2215 O O . THR A 1 291 ? 2.881 -6.566 15 1 98.56 291 THR A O 1
ATOM 2218 N N . TYR A 1 292 ? 3.916 -4.672 14.57 1 98.56 292 TYR A N 1
ATOM 2219 C CA . TYR A 1 292 ? 2.748 -3.873 14.914 1 98.56 292 TYR A CA 1
ATOM 2220 C C . TYR A 1 292 ? 1.732 -3.873 13.773 1 98.56 292 TYR A C 1
ATOM 2222 O O . TYR A 1 292 ? 0.537 -3.676 14.008 1 98.56 292 TYR A O 1
ATOM 2230 N N . GLU A 1 293 ? 2.18 -4.117 12.508 1 98.62 293 GLU A N 1
ATOM 2231 C CA . GLU A 1 293 ? 1.221 -4.383 11.445 1 98.62 293 GLU A CA 1
ATOM 2232 C C . GLU A 1 293 ? 0.336 -5.582 11.781 1 98.62 293 GLU A C 1
ATOM 2234 O O . GLU A 1 293 ? -0.891 -5.492 11.711 1 98.62 293 GLU A O 1
ATOM 2239 N N . ILE A 1 294 ? 0.968 -6.648 12.125 1 98.69 294 ILE A N 1
ATOM 2240 C CA . ILE A 1 294 ? 0.277 -7.906 12.391 1 98.69 294 ILE A CA 1
ATOM 2241 C C . ILE A 1 294 ? -0.595 -7.762 13.633 1 98.69 294 ILE A C 1
ATOM 2243 O O . ILE A 1 294 ? -1.779 -8.109 13.617 1 98.69 294 ILE A O 1
ATOM 2247 N N . GLU A 1 295 ? -0.046 -7.16 14.688 1 98.25 295 GLU A N 1
ATOM 2248 C CA . GLU A 1 295 ? -0.784 -6.969 15.93 1 98.25 295 GLU A CA 1
ATOM 2249 C C . GLU A 1 295 ? -1.96 -6.02 15.734 1 98.25 295 GLU A C 1
ATOM 2251 O O . GLU A 1 295 ? -3.039 -6.23 16.297 1 98.25 295 GLU A O 1
ATOM 2256 N N . GLY A 1 296 ? -1.715 -4.961 15 1 98.38 296 GLY A N 1
ATOM 2257 C CA . GLY A 1 296 ? -2.777 -4.004 14.734 1 98.38 296 GLY A CA 1
ATOM 2258 C C . GLY A 1 296 ? -3.973 -4.617 14.031 1 98.38 296 GLY A C 1
ATOM 2259 O O . GLY A 1 296 ? -5.121 -4.324 14.367 1 98.38 296 GLY A O 1
ATOM 2260 N N . ARG A 1 297 ? -3.738 -5.461 13.031 1 98.56 297 ARG A N 1
ATOM 2261 C CA . ARG A 1 297 ? -4.832 -6.133 12.328 1 98.56 297 ARG A CA 1
ATOM 2262 C C . ARG A 1 297 ? -5.586 -7.07 13.266 1 98.56 297 ARG A C 1
ATOM 2264 O O . ARG A 1 297 ? -6.812 -7.168 13.203 1 98.56 297 ARG A O 1
ATOM 2271 N N . ARG A 1 298 ? -4.836 -7.758 14.133 1 98.12 298 ARG A N 1
ATOM 2272 C CA . ARG A 1 298 ? -5.469 -8.641 15.109 1 98.12 298 ARG A CA 1
ATOM 2273 C C . ARG A 1 298 ? -6.395 -7.867 16.031 1 98.12 298 ARG A C 1
ATOM 2275 O O . ARG A 1 298 ? -7.539 -8.273 16.266 1 98.12 298 ARG A O 1
ATOM 2282 N N . GLN A 1 299 ? -5.938 -6.73 16.578 1 98.25 299 GLN A N 1
ATOM 2283 C CA . GLN A 1 299 ? -6.734 -5.922 17.484 1 98.25 299 GLN A CA 1
ATOM 2284 C C . GLN A 1 299 ? -7.957 -5.34 16.781 1 98.25 299 GLN A C 1
ATOM 2286 O O . GLN A 1 299 ? -9.016 -5.184 17.406 1 98.25 299 GLN A O 1
ATOM 2291 N N . THR A 1 300 ? -7.836 -5.039 15.539 1 98.56 300 THR A N 1
ATOM 2292 C CA . THR A 1 300 ? -8.953 -4.527 14.758 1 98.56 300 THR A CA 1
ATOM 2293 C C . THR A 1 300 ? -10.117 -5.512 14.766 1 98.56 300 THR A C 1
ATOM 2295 O O . THR A 1 300 ? -11.273 -5.117 14.922 1 98.56 300 THR A O 1
ATOM 2298 N N . MET A 1 301 ? -9.773 -6.77 14.625 1 98.38 301 MET A N 1
ATOM 2299 C CA . MET A 1 301 ? -10.836 -7.77 14.578 1 98.38 301 MET A CA 1
ATOM 2300 C C . MET A 1 301 ? -11.531 -7.891 15.938 1 98.38 301 MET A C 1
ATOM 2302 O O . MET A 1 301 ? -12.734 -8.141 16 1 98.38 301 MET A O 1
ATOM 2306 N N . LEU A 1 302 ? -10.789 -7.699 17.031 1 98.44 302 LEU A N 1
ATOM 2307 C CA . LEU A 1 302 ? -11.391 -7.652 18.359 1 98.44 302 LEU A CA 1
ATOM 2308 C C . LEU A 1 302 ? -12.344 -6.465 18.469 1 98.44 302 LEU A C 1
ATOM 2310 O O . LEU A 1 302 ? -13.445 -6.598 19.016 1 98.44 302 LEU A O 1
ATOM 2314 N N . ALA A 1 303 ? -11.938 -5.328 17.969 1 98.56 303 ALA A N 1
ATOM 2315 C CA . ALA A 1 303 ? -12.766 -4.129 18.016 1 98.56 303 ALA A CA 1
ATOM 2316 C C . ALA A 1 303 ? -14.055 -4.332 17.219 1 98.56 303 ALA A C 1
ATOM 2318 O O . ALA A 1 303 ? -15.133 -3.922 17.656 1 98.56 303 ALA A O 1
ATOM 2319 N N . ILE A 1 304 ? -13.945 -4.957 16.047 1 98.56 304 ILE A N 1
ATOM 2320 C CA . ILE A 1 304 ? -15.102 -5.18 15.188 1 98.56 304 ILE A CA 1
ATOM 2321 C C . ILE A 1 304 ? -16.109 -6.094 15.898 1 98.56 304 ILE A C 1
ATOM 2323 O O . ILE A 1 304 ? -17.312 -5.84 15.875 1 98.56 304 ILE A O 1
ATOM 2327 N N . GLU A 1 305 ? -15.586 -7.125 16.531 1 98.44 305 GLU A N 1
ATOM 2328 C CA . GLU A 1 305 ? -16.469 -8.031 17.266 1 98.44 305 GLU A CA 1
ATOM 2329 C C . GLU A 1 305 ? -17.172 -7.316 18.406 1 98.44 305 GLU A C 1
ATOM 2331 O O . GLU A 1 305 ? -18.359 -7.539 18.656 1 98.44 305 GLU A O 1
ATOM 2336 N N . ALA A 1 306 ? -16.438 -6.465 19.109 1 98.75 306 ALA A N 1
ATOM 2337 C CA . ALA A 1 306 ? -17.031 -5.684 20.188 1 98.75 306 ALA A CA 1
ATOM 2338 C C . ALA A 1 306 ? -18.141 -4.766 19.656 1 98.75 306 ALA A C 1
ATOM 2340 O O . ALA A 1 306 ? -19.203 -4.656 20.266 1 98.75 306 ALA A O 1
ATOM 2341 N N . LEU A 1 307 ? -17.891 -4.117 18.578 1 98.75 307 LEU A N 1
ATOM 2342 C CA . LEU A 1 307 ? -18.875 -3.223 17.984 1 98.75 307 LEU A CA 1
ATOM 2343 C C . LEU A 1 307 ? -20.125 -3.992 17.578 1 98.75 307 LEU A C 1
ATOM 2345 O O . LEU A 1 307 ? -21.25 -3.521 17.781 1 98.75 307 LEU A O 1
ATOM 2349 N N . ARG A 1 308 ? -19.969 -5.195 16.969 1 98.5 308 ARG A N 1
ATOM 2350 C CA . ARG A 1 308 ? -21.094 -6.031 16.562 1 98.5 308 ARG A CA 1
ATOM 2351 C C . ARG A 1 308 ? -21.984 -6.352 17.766 1 98.5 308 ARG A C 1
ATOM 2353 O O . ARG A 1 308 ? -23.203 -6.348 17.641 1 98.5 308 ARG A O 1
ATOM 2360 N N . ARG A 1 309 ? -21.406 -6.531 18.875 1 98.25 309 ARG A N 1
ATOM 2361 C CA . ARG A 1 309 ? -22.125 -7.027 20.031 1 98.25 309 ARG A CA 1
ATOM 2362 C C . ARG A 1 309 ? -22.75 -5.879 20.828 1 98.25 309 ARG A C 1
ATOM 2364 O O . ARG A 1 309 ? -23.828 -6.039 21.422 1 98.25 309 ARG A O 1
ATOM 2371 N N . TYR A 1 310 ? -22.094 -4.703 20.828 1 98.06 310 TYR A N 1
ATOM 2372 C CA . TYR A 1 310 ? -22.469 -3.771 21.891 1 98.06 310 TYR A CA 1
ATOM 2373 C C . TYR A 1 310 ? -22.812 -2.404 21.312 1 98.06 310 TYR A C 1
ATOM 2375 O O . TYR A 1 310 ? -23.094 -1.464 22.062 1 98.06 310 TYR A O 1
ATOM 2383 N N . THR A 1 311 ? -22.812 -2.168 20.047 1 98.25 311 THR A N 1
ATOM 2384 C CA . THR A 1 311 ? -23.078 -0.865 19.453 1 98.25 311 THR A CA 1
ATOM 2385 C C . THR A 1 311 ? -24.312 -0.93 18.547 1 98.25 311 THR A C 1
ATOM 2387 O O . THR A 1 311 ? -24.312 -1.647 17.547 1 98.25 311 THR A O 1
ATOM 2390 N N . PRO A 1 312 ? -25.344 -0.165 18.875 1 98.06 312 PRO A N 1
ATOM 2391 C CA . PRO A 1 312 ? -26.516 -0.151 18 1 98.06 312 PRO A CA 1
ATOM 2392 C C . PRO A 1 312 ? -26.172 0.147 16.531 1 98.06 312 PRO A C 1
ATOM 2394 O O . PRO A 1 312 ? -25.375 1.045 16.266 1 98.06 312 PRO A O 1
ATOM 2397 N N . GLY A 1 313 ? -26.734 -0.644 15.633 1 98.25 313 GLY A N 1
ATOM 2398 C CA . GLY A 1 313 ? -26.531 -0.415 14.211 1 98.25 313 GLY A CA 1
ATOM 2399 C C . GLY A 1 313 ? -25.344 -1.168 13.656 1 98.25 313 GLY A C 1
ATOM 2400 O O . GLY A 1 313 ? -25.156 -1.235 12.438 1 98.25 313 GLY A O 1
ATOM 2401 N N . CYS A 1 314 ? -24.547 -1.837 14.508 1 98.56 314 CYS A N 1
ATOM 2402 C CA . CYS A 1 314 ? -23.312 -2.479 14.062 1 98.56 314 CYS A CA 1
ATOM 2403 C C . CYS A 1 314 ? -23.438 -3.996 14.109 1 98.56 314 CYS A C 1
ATOM 2405 O O . CYS A 1 314 ? -22.438 -4.711 14.008 1 98.56 314 CYS A O 1
ATOM 2407 N N . GLU A 1 315 ? -24.625 -4.531 14.219 1 98.06 315 GLU A N 1
ATOM 2408 C CA . GLU A 1 315 ? -24.828 -5.961 14.43 1 98.06 315 GLU A CA 1
ATOM 2409 C C . GLU A 1 315 ? -24.312 -6.766 13.234 1 98.06 315 GLU A C 1
ATOM 2411 O O . GLU A 1 315 ? -23.859 -7.898 13.391 1 98.06 315 GLU A O 1
ATOM 2416 N N . ASN A 1 316 ? -24.344 -6.16 12.047 1 96.38 316 ASN A N 1
ATOM 2417 C CA . ASN A 1 316 ? -24.031 -6.902 10.828 1 96.38 316 ASN A CA 1
ATOM 2418 C C . ASN A 1 316 ? -22.797 -6.34 10.133 1 96.38 316 ASN A C 1
ATOM 2420 O O . ASN A 1 316 ? -22.594 -6.562 8.938 1 96.38 316 ASN A O 1
ATOM 2424 N N . ILE A 1 317 ? -22.016 -5.652 10.891 1 97.69 317 ILE A N 1
ATOM 2425 C CA . ILE A 1 317 ? -20.891 -4.98 10.242 1 97.69 317 ILE A CA 1
ATOM 2426 C C . ILE A 1 317 ? -19.828 -6.004 9.859 1 97.69 317 ILE A C 1
ATOM 2428 O O . ILE A 1 317 ? -19.781 -7.098 10.43 1 97.69 317 ILE A O 1
ATOM 2432 N N . ARG A 1 318 ? -19.031 -5.652 8.875 1 96.69 318 ARG A N 1
ATOM 2433 C CA . ARG A 1 318 ? -17.828 -6.391 8.492 1 96.69 318 ARG A CA 1
ATOM 2434 C C . ARG A 1 318 ? -16.703 -5.438 8.133 1 96.69 318 ARG A C 1
ATOM 2436 O O . ARG A 1 318 ? -16.922 -4.254 7.891 1 96.69 318 ARG A O 1
ATOM 2443 N N . LEU A 1 319 ? -15.484 -5.984 8.148 1 97.81 319 LEU A N 1
ATOM 2444 C CA . LEU A 1 319 ? -14.32 -5.227 7.707 1 97.81 319 LEU A CA 1
ATOM 2445 C C . LEU A 1 319 ? -14.445 -4.84 6.238 1 97.81 319 LEU A C 1
ATOM 2447 O O . LEU A 1 319 ? -14.641 -5.703 5.383 1 97.81 319 LEU A O 1
ATOM 2451 N N . ARG A 1 320 ? -14.469 -3.582 5.973 1 97.12 320 ARG A N 1
ATOM 2452 C CA . ARG A 1 320 ? -14.43 -3.1 4.598 1 97.12 320 ARG A CA 1
ATOM 2453 C C . ARG A 1 320 ? -13.008 -3.113 4.055 1 97.12 320 ARG A C 1
ATOM 2455 O O . ARG A 1 320 ? -12.727 -3.748 3.033 1 97.12 320 ARG A O 1
ATOM 2462 N N . ASN A 1 321 ? -12.078 -2.441 4.699 1 97.81 321 ASN A N 1
ATOM 2463 C CA . ASN A 1 321 ? -10.672 -2.449 4.32 1 97.81 321 ASN A CA 1
ATOM 2464 C C . ASN A 1 321 ? -9.797 -1.806 5.395 1 97.81 321 ASN A C 1
ATOM 2466 O O . ASN A 1 321 ? -10.281 -1.008 6.199 1 97.81 321 ASN A O 1
ATOM 2470 N N . PHE A 1 322 ? -8.547 -2.186 5.41 1 98.12 322 PHE A N 1
ATOM 2471 C CA . PHE A 1 322 ? -7.508 -1.507 6.168 1 98.12 322 PHE A CA 1
ATOM 2472 C C . PHE A 1 322 ? -6.895 -0.373 5.355 1 98.12 322 PHE A C 1
ATOM 2474 O O . PHE A 1 322 ? -7.047 -0.33 4.133 1 98.12 322 PHE A O 1
ATOM 2481 N N . GLY A 1 323 ? -6.254 0.571 6.082 1 97 323 GLY A N 1
ATOM 2482 C CA . GLY A 1 323 ? -5.254 1.346 5.367 1 97 323 GLY A CA 1
ATOM 2483 C C . GLY A 1 323 ? -4.133 0.497 4.805 1 97 323 GLY A C 1
ATOM 2484 O O . GLY A 1 323 ? -3.938 -0.645 5.227 1 97 323 GLY A O 1
ATOM 2485 N N . MET A 1 324 ? -3.383 1.013 3.836 1 95.5 324 MET A N 1
ATOM 2486 C CA . MET A 1 324 ? -2.311 0.265 3.184 1 95.5 324 MET A CA 1
ATOM 2487 C C . MET A 1 324 ? -1.163 0.002 4.152 1 95.5 324 MET A C 1
ATOM 2489 O O . MET A 1 324 ? -0.44 -0.986 4.012 1 95.5 324 MET A O 1
ATOM 2493 N N . SER A 1 325 ? -1.017 0.905 5.062 1 96.19 325 SER A N 1
ATOM 2494 C CA . SER A 1 325 ? 0.06 0.799 6.043 1 96.19 325 SER A CA 1
ATOM 2495 C C . SER A 1 325 ? -0.356 1.387 7.387 1 96.19 325 SER A C 1
ATOM 2497 O O . SER A 1 325 ? -1.31 2.164 7.461 1 96.19 325 SER A O 1
ATOM 2499 N N . ILE A 1 326 ? 0.365 1.022 8.406 1 97.38 326 ILE A N 1
ATOM 2500 C CA . ILE A 1 326 ? 0.182 1.562 9.75 1 97.38 326 ILE A CA 1
ATOM 2501 C C . ILE A 1 326 ? 0.518 3.051 9.758 1 97.38 326 ILE A C 1
ATOM 2503 O O . ILE A 1 326 ? 1.365 3.508 8.992 1 97.38 326 ILE A O 1
ATOM 2507 N N . GLY A 1 327 ? -0.231 3.832 10.523 1 97.81 327 GLY A N 1
ATOM 2508 C CA . GLY A 1 327 ? -0.005 5.266 10.633 1 97.81 327 GLY A CA 1
ATOM 2509 C C . GLY A 1 327 ? 1 5.629 11.703 1 97.81 327 GLY A C 1
ATOM 2510 O O . GLY A 1 327 ? 0.869 5.207 12.859 1 97.81 327 GLY A O 1
ATOM 2511 N N . ILE A 1 328 ? 2.002 6.395 11.367 1 98.19 328 ILE A N 1
ATOM 2512 C CA . ILE A 1 328 ? 3.072 6.809 12.266 1 98.19 328 ILE A CA 1
ATOM 2513 C C . ILE A 1 328 ? 2.928 8.289 12.594 1 98.19 328 ILE A C 1
ATOM 2515 O O . ILE A 1 328 ? 2.814 9.125 11.695 1 98.19 328 ILE A O 1
ATOM 2519 N N . ARG A 1 329 ? 2.949 8.633 13.875 1 97.62 329 ARG A N 1
ATOM 2520 C CA . ARG A 1 329 ? 2.736 10.016 14.305 1 97.62 329 ARG A CA 1
ATOM 2521 C C . ARG A 1 329 ? 4.047 10.664 14.727 1 97.62 329 ARG A C 1
ATOM 2523 O O . ARG A 1 329 ? 4.16 11.891 14.742 1 97.62 329 ARG A O 1
ATOM 2530 N N . ASP A 1 330 ? 4.977 9.797 15.078 1 97.25 330 ASP A N 1
ATOM 2531 C CA . ASP A 1 330 ? 6.152 10.328 15.766 1 97.25 330 ASP A CA 1
ATOM 2532 C C . ASP A 1 330 ? 7.383 9.469 15.492 1 97.25 330 ASP A C 1
ATOM 2534 O O . ASP A 1 330 ? 7.344 8.242 15.656 1 97.25 330 ASP A O 1
ATOM 2538 N N . THR A 1 331 ? 8.469 10.07 15.008 1 97.94 331 THR A N 1
ATOM 2539 C CA . THR A 1 331 ? 9.781 9.445 14.852 1 97.94 331 THR A CA 1
ATOM 2540 C C . THR A 1 331 ? 10.891 10.469 15.078 1 97.94 331 THR A C 1
ATOM 2542 O O . THR A 1 331 ? 11.156 10.867 16.219 1 97.94 331 THR A O 1
ATOM 2545 N N . ARG A 1 332 ? 11.531 10.914 13.977 1 98.5 332 ARG A N 1
ATOM 2546 C CA . ARG A 1 332 ? 12.641 11.859 14.055 1 98.5 332 ARG A CA 1
ATOM 2547 C C . ARG A 1 332 ? 12.148 13.289 13.859 1 98.5 332 ARG A C 1
ATOM 2549 O O . ARG A 1 332 ? 11.258 13.539 13.039 1 98.5 332 ARG A O 1
ATOM 2556 N N . LYS A 1 333 ? 12.742 14.266 14.609 1 98.69 333 LYS A N 1
ATOM 2557 C CA . LYS A 1 333 ? 12.594 15.703 14.398 1 98.69 333 LYS A CA 1
ATOM 2558 C C . LYS A 1 333 ? 13.93 16.344 14.023 1 98.69 333 LYS A C 1
ATOM 2560 O O . LYS A 1 333 ? 14.961 16.047 14.633 1 98.69 333 LYS A O 1
ATOM 2565 N N . VAL A 1 334 ? 13.875 17.125 13.07 1 98.81 334 VAL A N 1
ATOM 2566 C CA . VAL A 1 334 ? 15.094 17.734 12.539 1 98.81 334 VAL A CA 1
ATOM 2567 C C . VAL A 1 334 ? 15.5 18.922 13.398 1 98.81 334 VAL A C 1
ATOM 2569 O O . VAL A 1 334 ? 14.648 19.703 13.828 1 98.81 334 VAL A O 1
ATOM 2572 N N . ASP A 1 335 ? 16.797 19.047 13.648 1 98.81 335 ASP A N 1
ATOM 2573 C CA . ASP A 1 335 ? 17.328 20.281 14.25 1 98.81 335 ASP A CA 1
ATOM 2574 C C . ASP A 1 335 ? 17.438 21.391 13.203 1 98.81 335 ASP A C 1
ATOM 2576 O O . ASP A 1 335 ? 18.438 21.453 12.477 1 98.81 335 ASP A O 1
ATOM 2580 N N . CYS A 1 336 ? 16.484 22.266 13.211 1 98.75 336 CYS A N 1
ATOM 2581 C CA . CYS A 1 336 ? 16.438 23.359 12.242 1 98.75 336 CYS A CA 1
ATOM 2582 C C . CYS A 1 336 ? 17 24.641 12.836 1 98.75 336 CYS A C 1
ATOM 2584 O O . CYS A 1 336 ? 17.391 24.672 14 1 98.75 336 CYS A O 1
ATOM 2586 N N . LEU A 1 337 ? 17.078 25.641 12.016 1 98.62 337 LEU A N 1
ATOM 2587 C CA . LEU A 1 337 ? 17.562 26.938 12.477 1 98.62 337 LEU A CA 1
ATOM 2588 C C . LEU A 1 337 ? 16.672 27.5 13.586 1 98.62 337 LEU A C 1
ATOM 2590 O O . LEU A 1 337 ? 17.125 28.281 14.422 1 98.62 337 LEU A O 1
ATOM 2594 N N . TYR A 1 338 ? 15.414 27.141 13.609 1 98.75 338 TYR A N 1
ATOM 2595 C CA . TYR A 1 338 ? 14.492 27.375 14.727 1 98.75 338 TYR A CA 1
ATOM 2596 C C . TYR A 1 338 ? 13.664 26.125 15.016 1 98.75 338 TYR A C 1
ATOM 2598 O O . TYR A 1 338 ? 13.172 25.469 14.094 1 98.75 338 TYR A O 1
ATOM 2606 N N . ASN A 1 339 ? 13.555 25.766 16.203 1 98.81 339 ASN A N 1
ATOM 2607 C CA . ASN A 1 339 ? 12.719 24.656 16.656 1 98.81 339 ASN A CA 1
ATOM 2608 C C . ASN A 1 339 ? 11.539 25.156 17.484 1 98.81 339 ASN A C 1
ATOM 2610 O O . ASN A 1 339 ? 11.719 25.828 18.5 1 98.81 339 ASN A O 1
ATOM 2614 N N . MET A 1 340 ? 10.367 24.812 17.016 1 98.88 340 MET A N 1
ATOM 2615 C CA . MET A 1 340 ? 9.133 25.266 17.656 1 98.88 340 MET A CA 1
ATOM 2616 C C . MET A 1 340 ? 9.086 24.797 19.109 1 98.88 340 MET A C 1
ATOM 2618 O O . MET A 1 340 ? 9.602 23.734 19.453 1 98.88 340 MET A O 1
ATOM 2622 N N . THR A 1 341 ? 8.453 25.547 19.938 1 98.69 341 THR A N 1
ATOM 2623 C CA . THR A 1 341 ? 8.336 25.219 21.359 1 98.69 341 THR A CA 1
ATOM 2624 C C . THR A 1 341 ? 6.875 25.141 21.781 1 98.69 341 THR A C 1
ATOM 2626 O O . THR A 1 341 ? 5.988 25.609 21.047 1 98.69 341 THR A O 1
ATOM 2629 N N . GLU A 1 342 ? 6.711 24.609 22.953 1 98 342 GLU A N 1
ATOM 2630 C CA . GLU A 1 342 ? 5.383 24.594 23.547 1 98 342 GLU A CA 1
ATOM 2631 C C . GLU A 1 342 ? 4.816 26 23.672 1 98 342 GLU A C 1
ATOM 2633 O O . GLU A 1 342 ? 3.631 26.219 23.422 1 98 342 GLU A O 1
ATOM 2638 N N . THR A 1 343 ? 5.66 26.891 24.047 1 98.38 343 THR A N 1
ATOM 2639 C CA . THR A 1 343 ? 5.227 28.281 24.188 1 98.38 343 THR A CA 1
ATOM 2640 C C . THR A 1 343 ? 4.715 28.828 22.875 1 98.38 343 THR A C 1
ATOM 2642 O O . THR A 1 343 ? 3.703 29.531 22.828 1 98.38 343 THR A O 1
ATOM 2645 N N . ASP A 1 344 ? 5.363 28.531 21.797 1 98.69 344 ASP A N 1
ATOM 2646 C CA . ASP A 1 344 ? 4.949 29.016 20.484 1 98.69 344 ASP A CA 1
ATOM 2647 C C . ASP A 1 344 ? 3.529 28.562 20.141 1 98.69 344 ASP A C 1
ATOM 2649 O O . ASP A 1 344 ? 2.73 29.344 19.625 1 98.69 344 ASP A O 1
ATOM 2653 N N . VAL A 1 345 ? 3.15 27.312 20.469 1 98.06 345 VAL A N 1
ATOM 2654 C CA . VAL A 1 345 ? 1.893 26.75 19.984 1 98.06 345 VAL A CA 1
ATOM 2655 C C . VAL A 1 345 ? 0.773 27.062 20.969 1 98.06 345 VAL A C 1
ATOM 2657 O O . VAL A 1 345 ? -0.394 27.156 20.594 1 98.06 345 VAL A O 1
ATOM 2660 N N . ARG A 1 346 ? 1.127 27.297 22.266 1 96.19 346 ARG A N 1
ATOM 2661 C CA . ARG A 1 346 ? 0.119 27.594 23.281 1 96.19 346 ARG A CA 1
ATOM 2662 C C . ARG A 1 346 ? -0.115 29.094 23.391 1 96.19 346 ARG A C 1
ATOM 2664 O O . ARG A 1 346 ? -1.195 29.531 23.797 1 96.19 346 ARG A O 1
ATOM 2671 N N . GLU A 1 347 ? 0.911 29.891 23.031 1 97.62 347 GLU A N 1
ATOM 2672 C CA . GLU A 1 347 ? 0.851 31.328 23.312 1 97.62 347 GLU A CA 1
ATOM 2673 C C . GLU A 1 347 ? 0.959 32.156 22.047 1 97.62 347 GLU A C 1
ATOM 2675 O O . GLU A 1 347 ? 1.52 33.25 22.062 1 97.62 347 GLU A O 1
ATOM 2680 N N . GLN A 1 348 ? 0.494 31.609 20.969 1 98.19 348 GLN A N 1
ATOM 2681 C CA . GLN A 1 348 ? 0.339 32.312 19.703 1 98.19 348 GLN A CA 1
ATOM 2682 C C . GLN A 1 348 ? 1.681 32.844 19.188 1 98.19 348 GLN A C 1
ATOM 2684 O O . GLN A 1 348 ? 1.804 34.031 18.844 1 98.19 348 GLN A O 1
ATOM 2689 N N . GLY A 1 349 ? 2.621 32 19.141 1 98.5 349 GLY A N 1
ATOM 2690 C CA . GLY A 1 349 ? 3.91 32.406 18.594 1 98.5 349 GLY A CA 1
ATOM 2691 C C . GLY A 1 349 ? 3.799 33.219 17.328 1 98.5 349 GLY A C 1
ATOM 2692 O O . GLY A 1 349 ? 3 32.906 16.438 1 98.5 349 GLY A O 1
ATOM 2693 N N . ARG A 1 350 ? 4.512 34.438 17.25 1 98.56 350 ARG A N 1
ATOM 2694 C CA . ARG A 1 350 ? 4.578 35.344 16.109 1 98.56 350 ARG A CA 1
ATOM 2695 C C . ARG A 1 350 ? 6.012 35.469 15.602 1 98.56 350 ARG A C 1
ATOM 2697 O O . ARG A 1 350 ? 6.949 35.562 16.391 1 98.56 350 ARG A O 1
ATOM 2704 N N . PHE A 1 351 ? 6.117 35.438 14.281 1 98.69 351 PHE A N 1
ATOM 2705 C CA . PHE A 1 351 ? 7.441 35.438 13.68 1 98.69 351 PHE A CA 1
ATOM 2706 C C . PHE A 1 351 ? 7.469 36.344 12.445 1 98.69 351 PHE A C 1
ATOM 2708 O O . PHE A 1 351 ? 6.555 36.281 11.617 1 98.69 351 PHE A O 1
ATOM 2715 N N . GLU A 1 352 ? 8.516 37.125 12.258 1 98.06 352 GLU A N 1
ATOM 2716 C CA . GLU A 1 352 ? 8.68 37.969 11.078 1 98.06 352 GLU A CA 1
ATOM 2717 C C . GLU A 1 352 ? 8.805 37.125 9.812 1 98.06 352 GLU A C 1
ATOM 2719 O O . GLU A 1 352 ? 8.367 37.531 8.742 1 98.06 352 GLU A O 1
ATOM 2724 N N . ASP A 1 353 ? 9.312 35.938 9.953 1 98.56 353 ASP A N 1
ATOM 2725 C CA . ASP A 1 353 ? 9.523 35.062 8.797 1 98.56 353 ASP A CA 1
ATOM 2726 C C . ASP A 1 353 ? 8.438 34 8.703 1 98.56 353 ASP A C 1
ATOM 2728 O O . ASP A 1 353 ? 8.703 32.875 8.281 1 98.56 353 ASP A O 1
ATOM 2732 N N . SER A 1 354 ? 7.199 34.375 9.117 1 98.75 354 SER A N 1
ATOM 2733 C CA . SER A 1 354 ? 6.074 33.438 9.07 1 98.75 354 SER A CA 1
ATOM 2734 C C . SER A 1 354 ? 5.848 32.938 7.656 1 98.75 354 SER A C 1
ATOM 2736 O O . SER A 1 354 ? 5.832 33.688 6.695 1 98.75 354 SER A O 1
ATOM 2738 N N . ILE A 1 355 ? 5.676 31.609 7.57 1 98.38 355 ILE A N 1
ATOM 2739 C CA . ILE A 1 355 ? 5.359 31 6.285 1 98.38 355 ILE A CA 1
ATOM 2740 C C . ILE A 1 355 ? 3.943 30.422 6.324 1 98.38 355 ILE A C 1
ATOM 2742 O O . ILE A 1 355 ? 3.58 29.594 5.488 1 98.38 355 ILE A O 1
ATOM 2746 N N . GLY A 1 356 ? 3.207 30.75 7.289 1 98.44 356 GLY A N 1
ATOM 2747 C CA . GLY A 1 356 ? 1.828 30.312 7.438 1 98.44 356 GLY A CA 1
ATOM 2748 C C . GLY A 1 356 ? 1.346 30.328 8.875 1 98.44 356 GLY A C 1
ATOM 2749 O O . GLY A 1 356 ? 2.131 30.562 9.797 1 98.44 356 GLY A O 1
ATOM 2750 N N . ILE A 1 357 ? 0.095 30.156 9.055 1 98.62 357 ILE A N 1
ATOM 2751 C CA . ILE A 1 357 ? -0.495 30.109 10.383 1 98.62 357 ILE A CA 1
ATOM 2752 C C . ILE A 1 357 ? -1.166 28.766 10.609 1 98.62 357 ILE A C 1
ATOM 2754 O O . ILE A 1 357 ? -1.467 28.047 9.648 1 98.62 357 ILE A O 1
ATOM 2758 N N . PHE A 1 358 ? -1.347 28.422 11.797 1 98.56 358 PHE A N 1
ATOM 2759 C CA . PHE A 1 358 ? -2.105 27.234 12.195 1 98.56 358 PHE A CA 1
ATOM 2760 C C . PHE A 1 358 ? -2.896 27.516 13.469 1 98.56 358 PHE A C 1
ATOM 2762 O O . PHE A 1 358 ? -2.395 28.156 14.391 1 98.56 358 PHE A O 1
ATOM 2769 N N . PRO A 1 359 ? -4.152 27.109 13.492 1 97.81 359 PRO A N 1
ATOM 2770 C CA . PRO A 1 359 ? -4.945 27.359 14.703 1 97.81 359 PRO A CA 1
ATOM 2771 C C . PRO A 1 359 ? -4.336 26.734 15.945 1 97.81 359 PRO A C 1
ATOM 2773 O O . PRO A 1 359 ? -3.496 25.828 15.844 1 97.81 359 PRO A O 1
ATOM 2776 N N . GLU A 1 360 ? -4.723 27.25 17.125 1 95.44 360 GLU A N 1
ATOM 2777 C CA . GLU A 1 360 ? -4.289 26.656 18.391 1 95.44 360 GLU A CA 1
ATOM 2778 C C . GLU A 1 360 ? -4.902 25.281 18.594 1 95.44 360 GLU A C 1
ATOM 2780 O O . GLU A 1 360 ? -5.77 25.094 19.453 1 95.44 360 GLU A O 1
ATOM 2785 N N . PHE A 1 361 ? -4.508 24.344 17.844 1 96.94 361 PHE A N 1
ATOM 2786 C CA . PHE A 1 361 ? -4.941 22.953 17.875 1 96.94 361 PHE A CA 1
ATOM 2787 C C . PHE A 1 361 ? -3.801 22.031 18.297 1 96.94 361 PHE A C 1
ATOM 2789 O O . PHE A 1 361 ? -2.773 21.953 17.625 1 96.94 361 PHE A O 1
ATOM 2796 N N . ILE A 1 362 ? -3.908 21.469 19.422 1 96.62 362 ILE A N 1
ATOM 2797 C CA . ILE A 1 362 ? -2.945 20.516 19.969 1 96.62 362 ILE A CA 1
ATOM 2798 C C . ILE A 1 362 ? -3.621 19.156 20.172 1 96.62 362 ILE A C 1
ATOM 2800 O O . ILE A 1 362 ? -4.656 19.078 20.828 1 96.62 362 ILE A O 1
ATOM 2804 N N . ASP A 1 363 ? -3.135 18.188 19.578 1 94.56 363 ASP A N 1
ATOM 2805 C CA . ASP A 1 363 ? -3.648 16.812 19.672 1 94.56 363 ASP A CA 1
ATOM 2806 C C . ASP A 1 363 ? -2.508 15.805 19.719 1 94.56 363 ASP A C 1
ATOM 2808 O O . ASP A 1 363 ? -1.963 15.438 18.672 1 94.56 363 ASP A O 1
ATOM 2812 N N . GLY A 1 364 ? -2.17 15.359 20.812 1 93.25 364 GLY A N 1
ATOM 2813 C CA . GLY A 1 364 ? -1.089 14.398 20.984 1 93.25 364 GLY A CA 1
ATOM 2814 C C . GLY A 1 364 ? -0.508 14.391 22.391 1 93.25 364 GLY A C 1
ATOM 2815 O O . GLY A 1 364 ? -0.635 15.367 23.125 1 93.25 364 GLY A O 1
ATOM 2816 N N . TYR A 1 365 ? 0.125 13.297 22.781 1 92.81 365 TYR A N 1
ATOM 2817 C CA . TYR A 1 365 ? 0.791 13.109 24.062 1 92.81 365 TYR A CA 1
ATOM 2818 C C . TYR A 1 365 ? -0.173 13.344 25.219 1 92.81 365 TYR A C 1
ATOM 2820 O O . TYR A 1 365 ? 0.198 13.945 26.234 1 92.81 365 TYR A O 1
ATOM 2828 N N . GLY A 1 366 ? -1.407 13 24.984 1 88.62 366 GLY A N 1
ATOM 2829 C CA . GLY A 1 366 ? -2.414 13.094 26.016 1 88.62 366 GLY A CA 1
ATOM 2830 C C . GLY A 1 366 ? -2.992 14.484 26.172 1 88.62 366 GLY A C 1
ATOM 2831 O O . GLY A 1 366 ? -3.625 14.797 27.188 1 88.62 366 GLY A O 1
ATOM 2832 N N . ILE A 1 367 ? -2.729 15.289 25.219 1 92.75 367 ILE A N 1
ATOM 2833 C CA . ILE A 1 367 ? -3.256 16.656 25.234 1 92.75 367 ILE A CA 1
ATOM 2834 C C . ILE A 1 367 ? -4.199 16.859 24.047 1 92.75 367 ILE A C 1
ATOM 2836 O O . ILE A 1 367 ? -3.914 16.406 22.938 1 92.75 367 ILE A O 1
ATOM 2840 N N . LEU A 1 368 ? -5.352 17.516 24.328 1 94.12 368 LEU A N 1
ATOM 2841 C CA . LEU A 1 368 ? -6.266 17.922 23.266 1 94.12 368 LEU A CA 1
ATOM 2842 C C . LEU A 1 368 ? -6.773 19.344 23.5 1 94.12 368 LEU A C 1
ATOM 2844 O O . LEU A 1 368 ? -7.449 19.594 24.5 1 94.12 368 LEU A O 1
ATOM 2848 N N . ILE A 1 369 ? -6.402 20.203 22.672 1 94.94 369 ILE A N 1
ATOM 2849 C CA . ILE A 1 369 ? -6.891 21.578 22.656 1 94.94 369 ILE A CA 1
ATOM 2850 C C . ILE A 1 369 ? -7.496 21.906 21.297 1 94.94 369 ILE A C 1
ATOM 2852 O O . ILE A 1 369 ? -6.812 21.844 20.266 1 94.94 369 ILE A O 1
ATOM 2856 N N . LEU A 1 370 ? -8.781 22.25 21.234 1 96 370 LEU A N 1
ATOM 2857 C CA . LEU A 1 370 ? -9.469 22.609 20 1 96 370 LEU A CA 1
ATOM 2858 C C . LEU A 1 370 ? -9.477 24.125 19.812 1 96 370 LEU A C 1
ATOM 2860 O O . LEU A 1 370 ? -9.602 24.875 20.781 1 96 370 LEU A O 1
ATOM 2864 N N . PRO A 1 371 ? -9.312 24.562 18.625 1 96 371 PRO A N 1
ATOM 2865 C CA . PRO A 1 371 ? -9.203 26 18.359 1 96 371 PRO A CA 1
ATOM 2866 C C . PRO A 1 371 ? -10.562 26.672 18.219 1 96 371 PRO A C 1
ATOM 2868 O O . PRO A 1 371 ? -10.953 27.047 17.109 1 96 371 PRO A O 1
ATOM 2871 N N . THR A 1 372 ? -11.195 27.047 19.312 1 95.69 372 THR A N 1
ATOM 2872 C CA . THR A 1 372 ? -12.547 27.594 19.312 1 95.69 372 THR A CA 1
ATOM 2873 C C . THR A 1 372 ? -12.531 29.078 19.703 1 95.69 372 THR A C 1
ATOM 2875 O O . THR A 1 372 ? -13.594 29.672 19.906 1 95.69 372 THR A O 1
ATOM 2878 N N . THR A 1 373 ? -11.352 29.766 19.812 1 95.62 373 THR A N 1
ATOM 2879 C CA . THR A 1 373 ? -11.305 31.109 20.391 1 95.62 373 THR A CA 1
ATOM 2880 C C . THR A 1 373 ? -10.648 32.062 19.406 1 95.62 373 THR A C 1
ATOM 2882 O O . THR A 1 373 ? -10.312 33.219 19.781 1 95.62 373 THR A O 1
ATOM 2885 N N . GLY A 1 374 ? -10.391 31.594 18.281 1 96.5 374 GLY A N 1
ATOM 2886 C CA . GLY A 1 374 ? -9.781 32.469 17.281 1 96.5 374 GLY A CA 1
ATOM 2887 C C . GLY A 1 374 ? -8.273 32.594 17.422 1 96.5 374 GLY A C 1
ATOM 2888 O O . GLY A 1 374 ? -7.625 33.312 16.672 1 96.5 374 GLY A O 1
ATOM 2889 N N . ARG A 1 375 ? -7.695 31.812 18.297 1 96.88 375 ARG A N 1
ATOM 2890 C CA . ARG A 1 375 ? -6.254 31.844 18.531 1 96.88 375 ARG A CA 1
ATOM 2891 C C . ARG A 1 375 ? -5.52 30.984 17.484 1 96.88 375 ARG A C 1
ATOM 2893 O O . ARG A 1 375 ? -6.02 29.938 17.062 1 96.88 375 ARG A O 1
ATOM 2900 N N . TYR A 1 376 ? -4.383 31.438 17.062 1 98.31 376 TYR A N 1
ATOM 2901 C CA . TYR A 1 376 ? -3.521 30.719 16.141 1 98.31 376 TYR A CA 1
ATOM 2902 C C . TYR A 1 376 ? -2.057 31.078 16.359 1 98.31 376 TYR A C 1
ATOM 2904 O O . TYR A 1 376 ? -1.747 32.062 17.047 1 98.31 376 TYR A O 1
ATOM 2912 N N . PHE A 1 377 ? -1.15 30.312 15.93 1 98.69 377 PHE A N 1
ATOM 2913 C CA . PHE A 1 377 ? 0.278 30.609 15.945 1 98.69 377 PHE A CA 1
ATOM 2914 C C . PHE A 1 377 ? 0.848 30.594 14.531 1 98.69 377 PHE A C 1
ATOM 2916 O O . PHE A 1 377 ? 0.177 30.156 13.594 1 98.69 377 PHE A O 1
ATOM 2923 N N . GLN A 1 378 ? 2.037 31.172 14.398 1 98.81 378 GLN A N 1
ATOM 2924 C CA . GLN A 1 378 ? 2.715 31.25 13.109 1 98.81 378 GLN A CA 1
ATOM 2925 C C . GLN A 1 378 ? 3.83 30.219 13.008 1 98.81 378 GLN A C 1
ATOM 2927 O O . GLN A 1 378 ? 4.438 29.859 14.016 1 98.81 378 GLN A O 1
ATOM 2932 N N . MET A 1 379 ? 4.004 29.641 11.844 1 98.75 379 MET A N 1
ATOM 2933 C CA . MET A 1 379 ? 5.16 28.812 11.539 1 98.75 379 MET A CA 1
ATOM 2934 C C . MET A 1 379 ? 6.281 29.625 10.906 1 98.75 379 MET A C 1
ATOM 2936 O O . MET A 1 379 ? 6.086 30.25 9.867 1 98.75 379 MET A O 1
ATOM 2940 N N . PRO A 1 380 ? 7.461 29.625 11.477 1 98.81 380 PRO A N 1
ATOM 2941 C CA . PRO A 1 380 ? 8.539 30.422 10.891 1 98.81 380 PRO A CA 1
ATOM 2942 C C . PRO A 1 380 ? 9.297 29.672 9.789 1 98.81 380 PRO A C 1
ATOM 2944 O O . PRO A 1 380 ? 9.43 28.453 9.852 1 98.81 380 PRO A O 1
ATOM 2947 N N . TYR A 1 381 ? 9.844 30.375 8.836 1 98.81 381 TYR A N 1
ATOM 2948 C CA . TYR A 1 381 ? 10.633 29.812 7.746 1 98.81 381 TYR A CA 1
ATOM 2949 C C . TYR A 1 381 ? 11.828 29.047 8.281 1 98.81 381 TYR A C 1
ATOM 2951 O O . TYR A 1 381 ? 12.172 27.969 7.766 1 98.81 381 TYR A O 1
ATOM 2959 N N . ARG A 1 382 ? 12.453 29.562 9.312 1 98.75 382 ARG A N 1
ATOM 2960 C CA . ARG A 1 382 ? 13.648 28.969 9.906 1 98.75 382 ARG A CA 1
ATOM 2961 C C . ARG A 1 382 ? 13.359 27.578 10.445 1 98.75 382 ARG A C 1
ATOM 2963 O O . ARG A 1 382 ? 14.281 26.812 10.719 1 98.75 382 ARG A O 1
ATOM 2970 N N . ASN A 1 383 ? 12.07 27.203 10.633 1 98.81 383 ASN A N 1
ATOM 2971 C CA . ASN A 1 383 ? 11.695 25.859 11.078 1 98.81 383 ASN A CA 1
ATOM 2972 C C . ASN A 1 383 ? 11.797 24.844 9.945 1 98.81 383 ASN A C 1
ATOM 2974 O O . ASN A 1 383 ? 11.719 23.641 10.18 1 98.81 383 ASN A O 1
ATOM 2978 N N . LEU A 1 384 ? 12.047 25.312 8.703 1 98.81 384 LEU A N 1
ATOM 2979 C CA . LEU A 1 384 ? 12.133 24.438 7.547 1 98.81 384 LEU A CA 1
ATOM 2980 C C . LEU A 1 384 ? 13.586 24.203 7.148 1 98.81 384 LEU A C 1
ATOM 2982 O O . LEU A 1 384 ? 13.867 23.406 6.242 1 98.81 384 LEU A O 1
ATOM 2986 N N . LEU A 1 385 ? 14.57 24.875 7.754 1 98.81 385 LEU A N 1
ATOM 2987 C CA . LEU A 1 385 ? 15.969 24.875 7.34 1 98.81 385 LEU A CA 1
ATOM 2988 C C . LEU A 1 385 ? 16.812 24.031 8.289 1 98.81 385 LEU A C 1
ATOM 2990 O O . LEU A 1 385 ? 17.172 24.484 9.375 1 98.81 385 LEU A O 1
ATOM 2994 N N . PRO A 1 386 ? 17.172 22.812 7.848 1 98.75 386 PRO A N 1
ATOM 2995 C CA . PRO A 1 386 ? 18.016 21.984 8.711 1 98.75 386 PRO A CA 1
ATOM 2996 C C . PRO A 1 386 ? 19.406 22.562 8.922 1 98.75 386 PRO A C 1
ATOM 2998 O O . PRO A 1 386 ? 20 23.141 8 1 98.75 386 PRO A O 1
ATOM 3001 N N . ARG A 1 387 ? 19.969 22.453 10.078 1 98.44 387 ARG A N 1
ATOM 3002 C CA . ARG A 1 387 ? 21.344 22.828 10.328 1 98.44 387 ARG A CA 1
ATOM 3003 C C . ARG A 1 387 ? 22.312 21.828 9.688 1 98.44 387 ARG A C 1
ATOM 3005 O O . ARG A 1 387 ? 22.047 20.625 9.664 1 98.44 387 ARG A O 1
ATOM 3012 N N . GLY A 1 388 ? 23.297 22.328 9.062 1 97.56 388 GLY A N 1
ATOM 3013 C CA . GLY A 1 388 ? 24.422 21.484 8.695 1 97.56 388 GLY A CA 1
ATOM 3014 C C . GLY A 1 388 ? 24.359 21 7.262 1 97.56 388 GLY A C 1
ATOM 3015 O O . GLY A 1 388 ? 25.328 20.438 6.75 1 97.56 388 GLY A O 1
ATOM 3016 N N . VAL A 1 389 ? 23.266 21.188 6.559 1 98.62 389 VAL A N 1
ATOM 3017 C CA . VAL A 1 389 ? 23.172 20.734 5.176 1 98.62 389 VAL A CA 1
ATOM 3018 C C . VAL A 1 389 ? 22.594 21.844 4.305 1 98.62 389 VAL A C 1
ATOM 3020 O O . VAL A 1 389 ? 21.516 22.375 4.586 1 98.62 389 VAL A O 1
ATOM 3023 N N . LYS A 1 390 ? 23.281 22.219 3.264 1 98.62 390 LYS A N 1
ATOM 3024 C CA . LYS A 1 390 ? 22.859 23.25 2.32 1 98.62 390 LYS A CA 1
ATOM 3025 C C . LYS A 1 390 ? 21.969 22.672 1.227 1 98.62 390 LYS A C 1
ATOM 3027 O O . LYS A 1 390 ? 22.078 21.484 0.908 1 98.62 390 LYS A O 1
ATOM 3032 N N . ASN A 1 391 ? 21.031 23.453 0.665 1 98.88 391 ASN A N 1
ATOM 3033 C CA . ASN A 1 391 ? 20.125 23.141 -0.437 1 98.88 391 ASN A CA 1
ATOM 3034 C C . ASN A 1 391 ? 19.031 22.172 -0.007 1 98.88 391 ASN A C 1
ATOM 3036 O O . ASN A 1 391 ? 18.391 21.531 -0.849 1 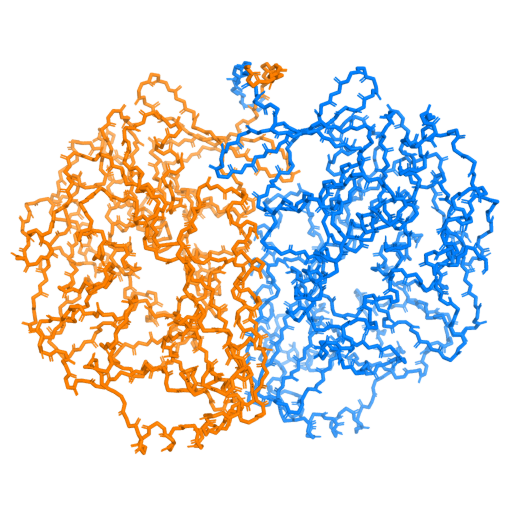98.88 391 ASN A O 1
ATOM 3040 N N . LEU A 1 392 ? 18.828 22.062 1.291 1 98.94 392 LEU A N 1
ATOM 3041 C CA . LEU A 1 392 ? 17.859 21.109 1.833 1 98.94 392 LEU A CA 1
ATOM 3042 C C . LEU A 1 392 ? 16.812 21.828 2.689 1 98.94 392 LEU A C 1
ATOM 3044 O O . LEU A 1 392 ? 17.156 22.703 3.492 1 98.94 392 LEU A O 1
ATOM 3048 N N . LEU A 1 393 ? 15.562 21.578 2.418 1 98.94 393 LEU A N 1
ATOM 3049 C CA . LEU A 1 393 ? 14.438 21.969 3.266 1 98.94 393 LEU A CA 1
ATOM 3050 C C . LEU A 1 393 ? 13.727 20.75 3.83 1 98.94 393 LEU A C 1
ATOM 3052 O O . LEU A 1 393 ? 13.883 19.641 3.311 1 98.94 393 LEU A O 1
ATOM 3056 N N . VAL A 1 394 ? 13.023 20.938 4.91 1 98.88 394 VAL A N 1
ATOM 3057 C CA . VAL A 1 394 ? 12.188 19.875 5.473 1 98.88 394 VAL A CA 1
ATOM 3058 C C . VAL A 1 394 ? 10.742 20.359 5.578 1 98.88 394 VAL A C 1
ATOM 3060 O O . VAL A 1 394 ? 10.484 21.562 5.711 1 98.88 394 VAL A O 1
ATOM 3063 N N . ALA A 1 395 ? 9.812 19.484 5.477 1 98.75 395 ALA A N 1
ATOM 3064 C CA . ALA A 1 395 ? 8.383 19.766 5.582 1 98.75 395 ALA A CA 1
ATOM 3065 C C . ALA A 1 395 ? 7.641 18.594 6.234 1 98.75 395 ALA A C 1
ATOM 3067 O O . ALA A 1 395 ? 8.055 17.438 6.105 1 98.75 395 ALA A O 1
ATOM 3068 N N . GLY A 1 396 ? 6.523 18.875 6.863 1 98.44 396 GLY A N 1
ATOM 3069 C CA . GLY A 1 396 ? 5.699 17.844 7.488 1 98.44 396 GLY A CA 1
ATOM 3070 C C . GLY A 1 396 ? 6.031 17.625 8.953 1 98.44 396 GLY A C 1
ATOM 3071 O O . GLY A 1 396 ? 6.484 18.547 9.633 1 98.44 396 GLY A O 1
ATOM 3072 N N . ARG A 1 397 ? 5.812 16.422 9.422 1 98.12 397 ARG A N 1
ATOM 3073 C CA . ARG A 1 397 ? 5.863 16.172 10.859 1 98.12 397 ARG A CA 1
ATOM 3074 C C . ARG A 1 397 ? 7.305 16.047 11.344 1 98.12 397 ARG A C 1
ATOM 3076 O O . ARG A 1 397 ? 7.551 15.875 12.539 1 98.12 397 ARG A O 1
ATOM 3083 N N . ILE A 1 398 ? 8.273 16.234 10.438 1 98.62 398 ILE A N 1
ATOM 3084 C CA . ILE A 1 398 ? 9.664 16.016 10.805 1 98.62 398 ILE A CA 1
ATOM 3085 C C . ILE A 1 398 ? 10.297 17.328 11.25 1 98.62 398 ILE A C 1
ATOM 3087 O O . ILE A 1 398 ? 11.422 17.344 11.758 1 98.62 398 ILE A O 1
ATOM 3091 N N . THR A 1 399 ? 9.586 18.453 11.062 1 98.06 399 THR A N 1
ATOM 3092 C CA . THR A 1 399 ? 10.156 19.734 11.445 1 98.06 399 THR A CA 1
ATOM 3093 C C . THR A 1 399 ? 10.469 19.766 12.938 1 98.06 399 THR A C 1
ATOM 3095 O O . THR A 1 399 ? 9.812 19.078 13.727 1 98.06 399 THR A O 1
ATOM 3098 N N . GLY A 1 400 ? 11.398 20.547 13.305 1 97.19 400 GLY A N 1
ATOM 3099 C CA . GLY A 1 400 ? 11.938 20.531 14.656 1 97.19 400 GLY A CA 1
ATOM 3100 C C . GLY A 1 400 ? 11.008 21.156 15.68 1 97.19 400 GLY A C 1
ATOM 3101 O O . GLY A 1 400 ? 10.32 22.125 15.383 1 97.19 400 GLY A O 1
ATOM 3102 N N . GLY A 1 401 ? 11.031 20.641 16.828 1 97.88 401 GLY A N 1
ATOM 3103 C CA . GLY A 1 401 ? 10.25 21.156 17.953 1 97.88 401 GLY A CA 1
ATOM 3104 C C . GLY A 1 401 ? 10.25 20.234 19.156 1 97.88 401 GLY A C 1
ATOM 3105 O O . GLY A 1 401 ? 10.758 19.125 19.078 1 97.88 401 GLY A O 1
ATOM 3106 N N . ASP A 1 402 ? 9.82 20.797 20.281 1 97.94 402 ASP A N 1
ATOM 3107 C CA . ASP A 1 402 ? 9.695 19.953 21.469 1 97.94 402 ASP A CA 1
ATOM 3108 C C . ASP A 1 402 ? 8.445 19.094 21.422 1 97.94 402 ASP A C 1
ATOM 3110 O O . ASP A 1 402 ? 7.73 19.094 20.406 1 97.94 402 ASP A O 1
ATOM 3114 N N . ARG A 1 403 ? 8.266 18.344 22.391 1 96.94 403 ARG A N 1
ATOM 3115 C CA . ARG A 1 403 ? 7.215 17.328 22.469 1 96.94 403 ARG A CA 1
ATOM 3116 C C . ARG A 1 403 ? 5.84 17.953 22.234 1 96.94 403 ARG A C 1
ATOM 3118 O O . ARG A 1 403 ? 5.051 17.453 21.438 1 96.94 403 ARG A O 1
ATOM 3125 N N . ILE A 1 404 ? 5.551 19.016 22.844 1 97.12 404 ILE A N 1
ATOM 3126 C CA . ILE A 1 404 ? 4.215 19.609 22.797 1 97.12 404 ILE A CA 1
ATOM 3127 C C . ILE A 1 404 ? 4.02 20.344 21.469 1 97.12 404 ILE A C 1
ATOM 3129 O O . ILE A 1 404 ? 2.939 20.297 20.875 1 97.12 404 ILE A O 1
ATOM 3133 N N . SER A 1 405 ? 5.004 21.078 21.047 1 98.31 405 SER A N 1
ATOM 3134 C CA . SER A 1 405 ? 4.871 21.719 19.734 1 98.31 405 SER A CA 1
ATOM 3135 C C . SER A 1 405 ? 4.668 20.672 18.625 1 98.31 405 SER A C 1
ATOM 3137 O O . SER A 1 405 ? 3.939 20.922 17.672 1 98.31 405 SER A O 1
ATOM 3139 N N . HIS A 1 406 ? 5.316 19.5 18.766 1 98.31 406 HIS A N 1
ATOM 3140 C CA . HIS A 1 406 ? 5.113 18.422 17.812 1 98.31 406 HIS A CA 1
ATOM 3141 C C . HIS A 1 406 ? 3.654 17.984 17.781 1 98.31 406 HIS A C 1
ATOM 3143 O O . HIS A 1 406 ? 3.109 17.703 16.703 1 98.31 406 HIS A O 1
ATOM 3149 N N . ALA A 1 407 ? 2.998 17.922 18.906 1 97.5 407 ALA A N 1
ATOM 3150 C CA . ALA A 1 407 ? 1.596 17.531 19 1 97.5 407 ALA A CA 1
ATOM 3151 C C . ALA A 1 407 ? 0.702 18.469 18.203 1 97.5 407 ALA A C 1
ATOM 3153 O O . ALA A 1 407 ? -0.419 18.109 17.828 1 97.5 407 ALA A O 1
ATOM 3154 N N . ALA A 1 408 ? 1.206 19.609 17.922 1 98.12 408 ALA A N 1
ATOM 3155 C CA . ALA A 1 408 ? 0.469 20.594 17.109 1 98.12 408 ALA A CA 1
ATOM 3156 C C . ALA A 1 408 ? 0.911 20.547 15.656 1 98.12 408 ALA A C 1
ATOM 3158 O O . ALA A 1 408 ? 0.081 20.406 14.75 1 98.12 408 ALA A O 1
ATOM 3159 N N . THR A 1 409 ? 2.207 20.531 15.445 1 98.44 409 THR A N 1
ATOM 3160 C CA . THR A 1 409 ? 2.75 20.781 14.117 1 98.44 409 THR A CA 1
ATOM 3161 C C . THR A 1 409 ? 2.66 19.531 13.25 1 98.44 409 THR A C 1
ATOM 3163 O O . THR A 1 409 ? 2.717 19.609 12.023 1 98.44 409 THR A O 1
ATOM 3166 N N . ARG A 1 410 ? 2.438 18.391 13.898 1 98.12 410 ARG A N 1
ATOM 3167 C CA . ARG A 1 410 ? 2.379 17.141 13.148 1 98.12 410 ARG A CA 1
ATOM 3168 C C . ARG A 1 410 ? 1.011 16.953 12.5 1 98.12 410 ARG A C 1
ATOM 3170 O O . ARG A 1 410 ? 0.816 16.047 11.695 1 98.12 410 ARG A O 1
ATOM 3177 N N . ASN A 1 411 ? 0.048 17.781 12.914 1 97.88 411 ASN A N 1
ATOM 3178 C CA . ASN A 1 411 ? -1.269 17.672 12.289 1 97.88 411 ASN A CA 1
ATOM 3179 C C . ASN A 1 411 ? -1.202 17.922 10.789 1 97.88 411 ASN A C 1
ATOM 3181 O O . ASN A 1 411 ? -0.458 18.781 10.328 1 97.88 411 ASN A O 1
ATOM 3185 N N . MET A 1 412 ? -1.981 17.172 10.016 1 97.94 412 MET A N 1
ATOM 3186 C CA . MET A 1 412 ? -1.833 17.094 8.57 1 97.94 412 MET A CA 1
ATOM 3187 C C . MET A 1 412 ? -1.972 18.469 7.934 1 97.94 412 MET A C 1
ATOM 3189 O O . MET A 1 412 ? -1.227 18.812 7.016 1 97.94 412 MET A O 1
ATOM 3193 N N . ALA A 1 413 ? -2.904 19.266 8.391 1 98.12 413 ALA A N 1
ATOM 3194 C CA . ALA A 1 413 ? -3.078 20.594 7.801 1 98.12 413 ALA A CA 1
ATOM 3195 C C . ALA A 1 413 ? -1.877 21.484 8.094 1 98.12 413 ALA A C 1
ATOM 3197 O O . ALA A 1 413 ? -1.502 22.312 7.266 1 98.12 413 ALA A O 1
ATOM 3198 N N . CYS A 1 414 ? -1.309 21.359 9.266 1 98.62 414 CYS A N 1
ATOM 3199 C CA . CYS A 1 414 ? -0.101 22.125 9.57 1 98.62 414 CYS A CA 1
ATOM 3200 C C . CYS A 1 414 ? 1.073 21.641 8.727 1 98.62 414 CYS A C 1
ATOM 3202 O O . CYS A 1 414 ? 1.912 22.438 8.305 1 98.62 414 CYS A O 1
ATOM 3204 N N . CYS A 1 415 ? 1.142 20.328 8.531 1 98.81 415 CYS A N 1
ATOM 3205 C CA . CYS A 1 415 ? 2.143 19.781 7.613 1 98.81 415 CYS A CA 1
ATOM 3206 C C . CYS A 1 415 ? 2.008 20.406 6.23 1 98.81 415 CYS A C 1
ATOM 3208 O O . CYS A 1 415 ? 3.012 20.672 5.566 1 98.81 415 CYS A O 1
ATOM 3210 N N . ALA A 1 416 ? 0.797 20.609 5.82 1 98.81 416 ALA A N 1
ATOM 3211 C CA . ALA A 1 416 ? 0.563 21.25 4.523 1 98.81 416 ALA A CA 1
ATOM 3212 C C . ALA A 1 416 ? 1.081 22.688 4.516 1 98.81 416 ALA A C 1
ATOM 3214 O O . ALA A 1 416 ? 1.589 23.156 3.498 1 98.81 416 ALA A O 1
ATOM 3215 N N . VAL A 1 417 ? 0.956 23.359 5.641 1 98.75 417 VAL A N 1
ATOM 3216 C CA . VAL A 1 417 ? 1.462 24.719 5.77 1 98.75 417 VAL A CA 1
ATOM 3217 C C . VAL A 1 417 ? 2.977 24.734 5.582 1 98.75 417 VAL A C 1
ATOM 3219 O O . VAL A 1 417 ? 3.508 25.516 4.793 1 98.75 417 VAL A O 1
ATOM 3222 N N . THR A 1 418 ? 3.643 23.828 6.293 1 98.88 418 THR A N 1
ATOM 3223 C CA . THR A 1 418 ? 5.094 23.75 6.164 1 98.88 418 THR A CA 1
ATOM 3224 C C . THR A 1 418 ? 5.492 23.344 4.75 1 98.88 418 THR A C 1
ATOM 3226 O O . THR A 1 418 ? 6.469 23.844 4.199 1 98.88 418 THR A O 1
ATOM 3229 N N . GLY A 1 419 ? 4.727 22.406 4.172 1 98.94 419 GLY A N 1
ATOM 3230 C CA . GLY A 1 419 ? 4.984 22 2.801 1 98.94 419 GLY A CA 1
ATOM 3231 C C . GLY A 1 419 ? 4.875 23.141 1.806 1 98.94 419 GLY A C 1
ATOM 3232 O O . GLY A 1 419 ? 5.773 23.328 0.981 1 98.94 419 GLY A O 1
ATOM 3233 N N . GLN A 1 420 ? 3.795 23.891 1.894 1 98.94 420 GLN A N 1
ATOM 3234 C CA . GLN A 1 420 ? 3.582 25.016 0.991 1 98.94 420 GLN A CA 1
ATOM 3235 C C . GLN A 1 420 ? 4.695 26.047 1.131 1 98.94 420 GLN A C 1
ATOM 3237 O O . GLN A 1 420 ? 5.219 26.547 0.131 1 98.94 420 GLN A O 1
ATOM 3242 N N . GLY A 1 421 ? 5.039 26.344 2.355 1 98.88 421 GLY A N 1
ATOM 3243 C CA . GLY A 1 421 ? 6.148 27.25 2.596 1 98.88 421 GLY A CA 1
ATOM 3244 C C . GLY A 1 421 ? 7.461 26.75 2.016 1 98.88 421 GLY A C 1
ATOM 3245 O O . GLY A 1 421 ? 8.195 27.516 1.389 1 98.88 421 GLY A O 1
ATOM 3246 N N . ALA A 1 422 ? 7.754 25.469 2.203 1 98.94 422 ALA A N 1
ATOM 3247 C CA . ALA A 1 422 ? 8.984 24.859 1.702 1 98.94 422 ALA A CA 1
ATOM 3248 C C . ALA A 1 422 ? 9.047 24.922 0.179 1 98.94 422 ALA A C 1
ATOM 3250 O O . ALA A 1 422 ? 10.086 25.25 -0.396 1 98.94 422 ALA A O 1
ATOM 3251 N N . GLY A 1 423 ? 7.906 24.562 -0.483 1 98.94 423 GLY A N 1
ATOM 3252 C CA . GLY A 1 423 ? 7.855 24.594 -1.936 1 98.94 423 GLY A CA 1
ATOM 3253 C C . GLY A 1 423 ? 8.109 25.984 -2.504 1 98.94 423 GLY A C 1
ATOM 3254 O O . GLY A 1 423 ? 8.898 26.141 -3.441 1 98.94 423 GLY A O 1
ATOM 3255 N N . ILE A 1 424 ? 7.484 26.969 -1.928 1 98.94 424 ILE A N 1
ATOM 3256 C CA . ILE A 1 424 ? 7.641 28.359 -2.373 1 98.94 424 ILE A CA 1
ATOM 3257 C C . ILE A 1 424 ? 9.094 28.797 -2.189 1 98.94 424 ILE A C 1
ATOM 3259 O O . ILE A 1 424 ? 9.703 29.344 -3.109 1 98.94 424 ILE A O 1
ATOM 3263 N N . ALA A 1 425 ? 9.656 28.531 -0.996 1 98.94 425 ALA A N 1
ATOM 3264 C CA . ALA A 1 425 ? 11.031 28.922 -0.694 1 98.94 425 ALA A CA 1
ATOM 3265 C C . ALA A 1 425 ? 12.016 28.281 -1.67 1 98.94 425 ALA A C 1
ATOM 3267 O O . ALA A 1 425 ? 12.945 28.938 -2.146 1 98.94 425 ALA A O 1
ATOM 3268 N N . ALA A 1 426 ? 11.797 27.016 -1.919 1 98.94 426 ALA A N 1
ATOM 3269 C CA . ALA A 1 426 ? 12.672 26.312 -2.854 1 98.94 426 ALA A CA 1
ATOM 3270 C C . ALA A 1 426 ? 12.617 26.938 -4.238 1 98.94 426 ALA A C 1
ATOM 3272 O O . ALA A 1 426 ? 13.656 27.188 -4.859 1 98.94 426 ALA A O 1
ATOM 3273 N N . ALA A 1 427 ? 11.438 27.188 -4.734 1 98.94 427 ALA A N 1
ATOM 3274 C CA . ALA A 1 427 ? 11.266 27.781 -6.055 1 98.94 427 ALA A CA 1
ATOM 3275 C C . ALA A 1 427 ? 11.914 29.156 -6.129 1 98.94 427 ALA A C 1
ATOM 3277 O O . ALA A 1 427 ? 12.602 29.484 -7.102 1 98.94 427 ALA A O 1
ATOM 3278 N N . LEU A 1 428 ? 11.688 30 -5.102 1 98.88 428 LEU A N 1
ATOM 3279 C CA . LEU A 1 428 ? 12.258 31.344 -5.066 1 98.88 428 LEU A CA 1
ATOM 3280 C C . LEU A 1 428 ? 13.781 31.281 -5.02 1 98.88 428 LEU A C 1
ATOM 3282 O O . LEU A 1 428 ? 14.461 32.094 -5.645 1 98.88 428 LEU A O 1
ATOM 3286 N N . SER A 1 429 ? 14.25 30.344 -4.211 1 98.88 429 SER A N 1
ATOM 3287 C CA . SER A 1 429 ? 15.695 30.156 -4.125 1 98.88 429 SER A CA 1
ATOM 3288 C C . SER A 1 429 ? 16.281 29.828 -5.492 1 98.88 429 SER A C 1
ATOM 3290 O O . SER A 1 429 ? 17.328 30.375 -5.875 1 98.88 429 SER A O 1
ATOM 3292 N N . VAL A 1 430 ? 15.688 28.922 -6.207 1 98.75 430 VAL A N 1
ATOM 3293 C CA . VAL A 1 430 ? 16.141 28.531 -7.539 1 98.75 430 VAL A CA 1
ATOM 3294 C C . VAL A 1 430 ? 16.078 29.719 -8.484 1 98.75 430 VAL A C 1
ATOM 3296 O O . VAL A 1 430 ? 17.031 30.016 -9.203 1 98.75 430 VAL A O 1
ATOM 3299 N N . LYS A 1 431 ? 14.969 30.438 -8.492 1 98.19 431 LYS A N 1
ATOM 3300 C CA . LYS A 1 431 ? 14.727 31.562 -9.391 1 98.19 431 LYS A CA 1
ATOM 3301 C C . LYS A 1 431 ? 15.742 32.656 -9.156 1 98.19 431 LYS A C 1
ATOM 3303 O O . LYS A 1 431 ? 16.219 33.312 -10.109 1 98.19 431 LYS A O 1
ATOM 3308 N N . SER A 1 432 ? 16.078 32.938 -7.918 1 97.88 432 SER A N 1
ATOM 3309 C CA . SER A 1 432 ? 16.969 34.031 -7.578 1 97.88 432 SER A CA 1
ATOM 3310 C C . SER A 1 432 ? 18.422 33.562 -7.484 1 97.88 432 SER A C 1
ATOM 3312 O O . SER A 1 432 ? 19.328 34.375 -7.285 1 97.88 432 SER A O 1
ATOM 3314 N N . ASN A 1 433 ? 18.625 32.281 -7.617 1 97.44 433 ASN A N 1
ATOM 3315 C CA . ASN A 1 433 ? 19.938 31.656 -7.453 1 97.44 433 ASN A CA 1
ATOM 3316 C C . ASN A 1 433 ? 20.578 32.062 -6.133 1 97.44 433 ASN A C 1
ATOM 3318 O O . ASN A 1 433 ? 21.734 32.531 -6.109 1 97.44 433 ASN A O 1
ATOM 3322 N N . ARG A 1 434 ? 19.844 31.984 -5.074 1 98 434 ARG A N 1
ATOM 3323 C CA . ARG A 1 434 ? 20.312 32.312 -3.725 1 98 434 ARG A CA 1
ATOM 3324 C C . ARG A 1 434 ? 20.188 31.094 -2.805 1 98 434 ARG A C 1
ATOM 3326 O O . ARG A 1 434 ? 19.312 30.234 -2.996 1 98 434 ARG A O 1
ATOM 3333 N N . PRO A 1 435 ? 21.141 31.078 -1.823 1 98.44 435 PRO A N 1
ATOM 3334 C CA . PRO A 1 435 ? 21 30.031 -0.813 1 98.44 435 PRO A CA 1
ATOM 3335 C C . PRO A 1 435 ? 19.672 30.109 -0.063 1 98.44 435 PRO A C 1
ATOM 3337 O O . PRO A 1 435 ? 19.125 31.203 0.112 1 98.44 435 PRO A O 1
ATOM 3340 N N . LEU A 1 436 ? 19.234 28.984 0.367 1 98.81 436 LEU A N 1
ATOM 3341 C CA . LEU A 1 436 ? 17.938 28.891 1.018 1 98.81 436 LEU A CA 1
ATOM 3342 C C . LEU A 1 436 ? 17.875 29.766 2.258 1 98.81 436 LEU A C 1
ATOM 3344 O O . LEU A 1 436 ? 16.828 30.375 2.543 1 98.81 436 LEU A O 1
ATOM 3348 N N . ASP A 1 437 ? 18.922 29.875 3 1 97.94 437 ASP A N 1
ATOM 3349 C CA . ASP A 1 437 ? 18.906 30.609 4.266 1 97.94 437 ASP A CA 1
ATOM 3350 C C . ASP A 1 437 ? 19.047 32.094 4.039 1 97.94 437 ASP A C 1
ATOM 3352 O O . ASP A 1 437 ? 19.078 32.875 4.996 1 97.94 437 ASP A O 1
ATOM 3356 N N . GLU A 1 438 ? 19.062 32.531 2.732 1 97.69 438 GLU A N 1
ATOM 3357 C CA . GLU A 1 438 ? 19.203 33.938 2.408 1 97.69 438 GLU A CA 1
ATOM 3358 C C . GLU A 1 438 ? 17.938 34.469 1.718 1 97.69 438 GLU A C 1
ATOM 3360 O O . GLU A 1 438 ? 17.891 35.656 1.344 1 97.69 438 GLU A O 1
ATOM 3365 N N . ILE A 1 439 ? 17 33.656 1.572 1 98.19 439 ILE A N 1
ATOM 3366 C CA . ILE A 1 439 ? 15.766 34.125 0.914 1 98.19 439 ILE A CA 1
ATOM 3367 C C . ILE A 1 439 ? 15.008 35.062 1.83 1 98.19 439 ILE A C 1
ATOM 3369 O O . ILE A 1 439 ? 14.836 34.781 3.02 1 98.19 439 ILE A O 1
ATOM 3373 N N . ASP A 1 440 ? 14.555 36.125 1.28 1 96.94 440 ASP A N 1
ATOM 3374 C CA . ASP A 1 440 ? 13.766 37.125 2.004 1 96.94 440 ASP A CA 1
ATOM 3375 C C . ASP A 1 440 ? 12.383 36.562 2.35 1 96.94 440 ASP A C 1
ATOM 3377 O O . ASP A 1 440 ? 11.586 36.25 1.456 1 96.94 440 ASP A O 1
ATOM 3381 N N . PRO A 1 441 ? 12.031 36.5 3.598 1 97 441 PRO A N 1
ATOM 3382 C CA . PRO A 1 441 ? 10.727 35.969 3.994 1 97 441 PRO A CA 1
ATOM 3383 C C . PRO A 1 441 ? 9.562 36.719 3.373 1 97 441 PRO A C 1
ATOM 3385 O O . PRO A 1 441 ? 8.492 36.156 3.137 1 97 441 PRO A O 1
ATOM 3388 N N . LEU A 1 442 ? 9.805 37.969 3.076 1 97.94 442 LEU A N 1
ATOM 3389 C CA . LEU A 1 442 ? 8.742 38.781 2.479 1 97.94 442 LEU A CA 1
ATOM 3390 C C . LEU A 1 442 ? 8.367 38.25 1.099 1 97.94 442 LEU A C 1
ATOM 3392 O O . LEU A 1 442 ? 7.207 38.344 0.69 1 97.94 442 LEU A O 1
ATOM 3396 N N . LEU A 1 443 ? 9.336 37.781 0.391 1 98.38 443 LEU A N 1
ATOM 3397 C CA . LEU A 1 443 ? 9.07 37.188 -0.918 1 98.38 443 LEU A CA 1
ATOM 3398 C C . LEU A 1 443 ? 8.266 35.906 -0.781 1 98.38 443 LEU A C 1
ATOM 3400 O O . LEU A 1 443 ? 7.391 35.625 -1.601 1 98.38 443 LEU A O 1
ATOM 3404 N N . ILE A 1 444 ? 8.602 35.125 0.254 1 98.69 444 ILE A N 1
ATOM 3405 C CA . ILE A 1 444 ? 7.852 33.906 0.521 1 98.69 444 ILE A CA 1
ATOM 3406 C C . ILE A 1 444 ? 6.402 34.25 0.858 1 98.69 444 ILE A C 1
ATOM 3408 O O . ILE A 1 444 ? 5.473 33.656 0.336 1 98.69 444 ILE A O 1
ATOM 3412 N N . GLN A 1 445 ? 6.223 35.281 1.668 1 98.75 445 GLN A N 1
ATOM 3413 C CA . GLN A 1 445 ? 4.902 35.688 2.137 1 98.75 445 GLN A CA 1
ATOM 3414 C C . GLN A 1 445 ? 4.051 36.219 0.987 1 98.75 445 GLN A C 1
ATOM 3416 O O . GLN A 1 445 ? 2.859 35.906 0.897 1 98.75 445 GLN A O 1
ATOM 3421 N N . LYS A 1 446 ? 4.668 36.969 0.13 1 98.62 446 LYS A N 1
ATOM 3422 C CA . LYS A 1 446 ? 3.953 37.469 -1.033 1 98.62 446 LYS A CA 1
ATOM 3423 C C . LYS A 1 446 ? 3.471 36.344 -1.932 1 98.62 446 LYS A C 1
ATOM 3425 O O . LYS A 1 446 ? 2.33 36.375 -2.4 1 98.62 446 LYS A O 1
ATOM 3430 N N . GLU A 1 447 ? 4.336 35.406 -2.215 1 98.69 447 GLU A N 1
ATOM 3431 C CA . GLU A 1 447 ? 3.971 34.281 -3.043 1 98.69 447 GLU A CA 1
ATOM 3432 C C . GLU A 1 447 ? 2.926 33.406 -2.354 1 98.69 447 GLU A C 1
ATOM 3434 O O . GLU A 1 447 ? 2.043 32.844 -3.008 1 98.69 447 GLU A O 1
ATOM 3439 N N . LEU A 1 448 ? 3.039 33.219 -1.05 1 98.69 448 LEU A N 1
ATOM 3440 C CA . LEU A 1 448 ? 2.061 32.469 -0.264 1 98.69 448 LEU A CA 1
ATOM 3441 C C . LEU A 1 448 ? 0.668 33.062 -0.419 1 98.69 448 LEU A C 1
ATOM 3443 O O . LEU A 1 448 ? -0.308 32.344 -0.623 1 98.69 448 LEU A O 1
ATOM 3447 N N . GLU A 1 449 ? 0.611 34.406 -0.325 1 98.44 449 GLU A N 1
ATOM 3448 C CA . GLU A 1 449 ? -0.659 35.094 -0.502 1 98.44 449 GLU A CA 1
ATOM 3449 C C . GLU A 1 449 ? -1.215 34.875 -1.907 1 98.44 449 GLU A C 1
ATOM 3451 O O . GLU A 1 449 ? -2.414 34.656 -2.078 1 98.44 449 GLU A O 1
ATOM 3456 N N . ARG A 1 450 ? -0.329 34.938 -2.852 1 98.5 450 ARG A N 1
ATOM 3457 C CA . ARG A 1 450 ? -0.749 34.719 -4.23 1 98.5 450 ARG A CA 1
ATOM 3458 C C . ARG A 1 450 ? -1.36 33.312 -4.402 1 98.5 450 ARG A C 1
ATOM 3460 O O . ARG A 1 450 ? -2.301 33.156 -5.18 1 98.5 450 ARG A O 1
ATOM 3467 N N . GLN A 1 451 ? -0.872 32.406 -3.607 1 98.44 451 GLN A N 1
ATOM 3468 C CA . GLN A 1 451 ? -1.341 31.047 -3.723 1 98.44 451 GLN A CA 1
ATOM 3469 C C . GLN A 1 451 ? -2.471 30.766 -2.736 1 98.44 451 GLN A C 1
ATOM 3471 O O . GLN A 1 451 ? -2.803 29.609 -2.479 1 98.44 451 GLN A O 1
ATOM 3476 N N . GLY A 1 452 ? -2.898 31.734 -2.109 1 98.19 452 GLY A N 1
ATOM 3477 C CA . GLY A 1 452 ? -4.113 31.594 -1.319 1 98.19 452 GLY A CA 1
ATOM 3478 C C . GLY A 1 452 ? -3.842 31.281 0.138 1 98.19 452 GLY A C 1
ATOM 3479 O O . GLY A 1 452 ? -4.773 31.016 0.902 1 98.19 452 GLY A O 1
ATOM 3480 N N . GLY A 1 453 ? -2.535 31.25 0.551 1 97.94 453 GLY A N 1
ATOM 3481 C CA . GLY A 1 453 ? -2.193 31 1.94 1 97.94 453 GLY A CA 1
ATOM 3482 C C . GLY A 1 453 ? -2.162 32.25 2.791 1 97.94 453 GLY A C 1
ATOM 3483 O O . GLY A 1 453 ? -2.139 33.375 2.262 1 97.94 453 GLY A O 1
ATOM 3484 N N . ARG A 1 454 ? -2.215 32 4.133 1 97.38 454 ARG A N 1
ATOM 3485 C CA . ARG A 1 454 ? -2.131 33.094 5.102 1 97.38 454 ARG A CA 1
ATOM 3486 C C . ARG A 1 454 ? -0.869 33 5.949 1 97.38 454 ARG A C 1
ATOM 3488 O O . ARG A 1 454 ? -0.504 31.891 6.383 1 97.38 454 ARG A O 1
ATOM 3495 N N . HIS A 1 455 ? -0.215 34.125 6.078 1 97.19 455 HIS A N 1
ATOM 3496 C CA . HIS A 1 455 ? 0.948 34.094 6.961 1 97.19 455 HIS A CA 1
ATOM 3497 C C . HIS A 1 455 ? 0.726 34.969 8.188 1 97.19 455 HIS A C 1
ATOM 3499 O O . HIS A 1 455 ? 1.628 35.125 9.016 1 97.19 455 HIS A O 1
ATOM 3505 N N . HIS A 1 456 ? -0.515 35.75 8.312 1 95.19 456 HIS A N 1
ATOM 3506 C CA . HIS A 1 456 ? -0.953 36.5 9.477 1 95.19 456 HIS A CA 1
ATOM 3507 C C . HIS A 1 456 ? -2.475 36.531 9.578 1 95.19 456 HIS A C 1
ATOM 3509 O O . HIS A 1 456 ? -3.17 36.25 8.594 1 95.19 456 HIS A O 1
ATOM 3515 N N . MET B 1 1 ? 26 10 -23.953 1 46.91 1 MET B N 1
ATOM 3516 C CA . MET B 1 1 ? 26.25 9.008 -22.906 1 46.91 1 MET B CA 1
ATOM 3517 C C . MET B 1 1 ? 25.5 9.359 -21.625 1 46.91 1 MET B C 1
ATOM 3519 O O . MET B 1 1 ? 25.531 10.516 -21.188 1 46.91 1 MET B O 1
ATOM 3523 N N . ALA B 1 2 ? 24.75 8.367 -20.984 1 66.19 2 ALA B N 1
ATOM 3524 C CA . ALA B 1 2 ? 24.016 8.68 -19.766 1 66.19 2 ALA B CA 1
ATOM 3525 C C . ALA B 1 2 ? 24.953 9.102 -18.641 1 66.19 2 ALA B C 1
ATOM 3527 O O . ALA B 1 2 ? 26 8.477 -18.438 1 66.19 2 ALA B O 1
ATOM 3528 N N . ARG B 1 3 ? 24.812 10.398 -18.156 1 88.19 3 ARG B N 1
ATOM 3529 C CA . ARG B 1 3 ? 25.609 10.883 -17.031 1 88.19 3 ARG B CA 1
ATOM 3530 C C . ARG B 1 3 ? 25.469 9.953 -15.828 1 88.19 3 ARG B C 1
ATOM 3532 O O . ARG B 1 3 ? 24.391 9.414 -15.578 1 88.19 3 ARG B O 1
ATOM 3539 N N . ARG B 1 4 ? 26.641 9.578 -15.297 1 92.25 4 ARG B N 1
ATOM 3540 C CA . ARG B 1 4 ? 26.688 8.656 -14.172 1 92.25 4 ARG B CA 1
ATOM 3541 C C . ARG B 1 4 ? 27.359 9.289 -12.961 1 92.25 4 ARG B C 1
ATOM 3543 O O . ARG B 1 4 ? 28.094 10.266 -13.102 1 92.25 4 ARG B O 1
ATOM 3550 N N . ILE B 1 5 ? 27 8.781 -11.836 1 93.81 5 ILE B N 1
ATOM 3551 C CA . ILE B 1 5 ? 27.656 9.18 -10.594 1 93.81 5 ILE B CA 1
ATOM 3552 C C . ILE B 1 5 ? 28.203 7.945 -9.875 1 93.81 5 ILE B C 1
ATOM 3554 O O . ILE B 1 5 ? 27.562 6.887 -9.891 1 93.81 5 ILE B O 1
ATOM 3558 N N . SER B 1 6 ? 29.312 8.125 -9.234 1 93.31 6 SER B N 1
ATOM 3559 C CA . SER B 1 6 ? 29.953 7.012 -8.539 1 93.31 6 SER B CA 1
ATOM 3560 C C . SER B 1 6 ? 29.484 6.926 -7.094 1 93.31 6 SER B C 1
ATOM 3562 O O . SER B 1 6 ? 29.531 7.918 -6.363 1 93.31 6 SER B O 1
ATOM 3564 N N . GLU B 1 7 ? 28.984 5.801 -6.711 1 92.81 7 GLU B N 1
ATOM 3565 C CA . GLU B 1 7 ? 28.672 5.504 -5.312 1 92.81 7 GLU B CA 1
ATOM 3566 C C . GLU B 1 7 ? 29.781 4.691 -4.66 1 92.81 7 GLU B C 1
ATOM 3568 O O . GLU B 1 7 ? 30.156 3.621 -5.152 1 92.81 7 GLU B O 1
ATOM 3573 N N . PRO B 1 8 ? 30.344 5.188 -3.617 1 92.12 8 PRO B N 1
ATOM 3574 C CA . PRO B 1 8 ? 31.484 4.488 -3.002 1 92.12 8 PRO B CA 1
ATOM 3575 C C . PRO B 1 8 ? 31.078 3.141 -2.402 1 92.12 8 PRO B C 1
ATOM 3577 O O . PRO B 1 8 ? 29.906 2.896 -2.15 1 92.12 8 PRO B O 1
ATOM 3580 N N . ALA B 1 9 ? 32.094 2.312 -2.199 1 94.38 9 ALA B N 1
ATOM 3581 C CA . ALA B 1 9 ? 31.906 1.052 -1.484 1 94.38 9 ALA B CA 1
ATOM 3582 C C . ALA B 1 9 ? 31.438 1.297 -0.053 1 94.38 9 ALA B C 1
ATOM 3584 O O . ALA B 1 9 ? 31.656 2.375 0.503 1 94.38 9 ALA B O 1
ATOM 3585 N N . ARG B 1 10 ? 30.719 0.34 0.438 1 93.5 10 ARG B N 1
ATOM 3586 C CA . ARG B 1 10 ? 30.266 0.487 1.817 1 93.5 10 ARG B CA 1
ATOM 3587 C C . ARG B 1 10 ? 30.188 -0.865 2.52 1 93.5 10 ARG B C 1
ATOM 3589 O O . ARG B 1 10 ? 30.172 -1.909 1.864 1 93.5 10 ARG B O 1
ATOM 3596 N N . GLU B 1 11 ? 30.234 -0.792 3.838 1 95.69 11 GLU B N 1
ATOM 3597 C CA . GLU B 1 11 ? 30.031 -1.97 4.672 1 95.69 11 GLU B CA 1
ATOM 3598 C C . GLU B 1 11 ? 28.562 -2.09 5.094 1 95.69 11 GLU B C 1
ATOM 3600 O O . GLU B 1 11 ? 27.969 -1.12 5.566 1 95.69 11 GLU B O 1
ATOM 3605 N N . ILE B 1 12 ? 27.984 -3.201 4.844 1 96.62 12 ILE B N 1
ATOM 3606 C CA . ILE B 1 12 ? 26.578 -3.455 5.172 1 96.62 12 ILE B CA 1
ATOM 3607 C C . ILE B 1 12 ? 26.5 -4.43 6.344 1 96.62 12 ILE B C 1
ATOM 3609 O O . ILE B 1 12 ? 27.188 -5.457 6.355 1 96.62 12 ILE B O 1
ATOM 3613 N N . ASP B 1 13 ? 25.641 -4.168 7.336 1 97.44 13 ASP B N 1
ATOM 3614 C CA . ASP B 1 13 ? 25.453 -5.051 8.484 1 97.44 13 ASP B CA 1
ATOM 3615 C C . ASP B 1 13 ? 24.672 -6.305 8.086 1 97.44 13 ASP B C 1
ATOM 3617 O O . ASP B 1 13 ? 23.641 -6.219 7.414 1 97.44 13 ASP B O 1
ATOM 3621 N N . ILE B 1 14 ? 25.188 -7.496 8.414 1 98.44 14 ILE B N 1
ATOM 3622 C CA . ILE B 1 14 ? 24.422 -8.734 8.336 1 98.44 14 ILE B CA 1
ATOM 3623 C C . ILE B 1 14 ? 23.484 -8.836 9.531 1 98.44 14 ILE B C 1
ATOM 3625 O O . ILE B 1 14 ? 23.938 -9.07 10.664 1 98.44 14 ILE B O 1
ATOM 3629 N N . ILE B 1 15 ? 22.188 -8.727 9.281 1 98.19 15 ILE B N 1
ATOM 3630 C CA . ILE B 1 15 ? 21.281 -8.578 10.406 1 98.19 15 ILE B CA 1
ATOM 3631 C C . ILE B 1 15 ? 20.641 -9.93 10.75 1 98.19 15 ILE B C 1
ATOM 3633 O O . ILE B 1 15 ? 20.031 -10.094 11.805 1 98.19 15 ILE B O 1
ATOM 3637 N N . HIS B 1 16 ? 20.766 -10.898 9.797 1 98.12 16 HIS B N 1
ATOM 3638 C CA . HIS B 1 16 ? 20.109 -12.188 10 1 98.12 16 HIS B CA 1
ATOM 3639 C C . HIS B 1 16 ? 20.703 -13.258 9.078 1 98.12 16 HIS B C 1
ATOM 3641 O O . HIS B 1 16 ? 21.25 -12.938 8.023 1 98.12 16 HIS B O 1
ATOM 3647 N N . GLU B 1 17 ? 20.75 -14.484 9.508 1 98.62 17 GLU B N 1
ATOM 3648 C CA . GLU B 1 17 ? 21.094 -15.672 8.727 1 98.62 17 GLU B CA 1
ATOM 3649 C C . GLU B 1 17 ? 19.984 -16.719 8.836 1 98.62 17 GLU B C 1
ATOM 3651 O O . GLU B 1 17 ? 19.422 -16.922 9.914 1 98.62 17 GLU B O 1
ATOM 3656 N N . THR B 1 18 ? 19.641 -17.406 7.742 1 98.88 18 THR B N 1
ATOM 3657 C CA . THR B 1 18 ? 18.547 -18.359 7.734 1 98.88 18 THR B CA 1
ATOM 3658 C C . THR B 1 18 ? 18.844 -19.516 6.793 1 98.88 18 THR B C 1
ATOM 3660 O O . THR B 1 18 ? 19.797 -19.469 6.012 1 98.88 18 THR B O 1
ATOM 3663 N N . ASP B 1 19 ? 18.125 -20.641 6.945 1 98.94 19 ASP B N 1
ATOM 3664 C CA . ASP B 1 19 ? 18.234 -21.75 6.012 1 98.94 19 ASP B CA 1
ATOM 3665 C C . ASP B 1 19 ? 17.672 -21.375 4.641 1 98.94 19 ASP B C 1
ATOM 3667 O O . ASP B 1 19 ? 18.359 -21.5 3.627 1 98.94 19 ASP B O 1
ATOM 3671 N N . VAL B 1 20 ? 16.422 -20.922 4.656 1 99 20 VAL B N 1
ATOM 3672 C CA . VAL B 1 20 ? 15.703 -20.594 3.428 1 99 20 VAL B CA 1
ATOM 3673 C C . VAL B 1 20 ? 15.203 -19.156 3.488 1 99 20 VAL B C 1
ATOM 3675 O O . VAL B 1 20 ? 14.547 -18.766 4.457 1 99 20 VAL B O 1
ATOM 3678 N N . LEU B 1 21 ? 15.578 -18.375 2.512 1 99 21 LEU B N 1
ATOM 3679 C CA . LEU B 1 21 ? 15.117 -17 2.363 1 99 21 LEU B CA 1
ATOM 3680 C C . LEU B 1 21 ? 14.141 -16.875 1.195 1 99 21 LEU B C 1
ATOM 3682 O O . LEU B 1 21 ? 14.492 -17.203 0.057 1 99 21 LEU B O 1
ATOM 3686 N N . VAL B 1 22 ? 12.914 -16.516 1.465 1 99 22 VAL B N 1
ATOM 3687 C CA . VAL B 1 22 ? 11.906 -16.281 0.438 1 99 22 VAL B CA 1
ATOM 3688 C C . VAL B 1 22 ? 11.719 -14.781 0.224 1 99 22 VAL B C 1
ATOM 3690 O O . VAL B 1 22 ? 11.445 -14.039 1.173 1 99 22 VAL B O 1
ATOM 3693 N N . VAL B 1 23 ? 11.898 -14.312 -1.008 1 98.94 23 VAL B N 1
ATOM 3694 C CA . VAL B 1 23 ? 11.75 -12.898 -1.336 1 98.94 23 VAL B CA 1
ATOM 3695 C C . VAL B 1 23 ? 10.438 -12.672 -2.074 1 98.94 23 VAL B C 1
ATOM 3697 O O . VAL B 1 23 ? 10.312 -13.008 -3.254 1 98.94 23 VAL B O 1
ATOM 3700 N N . GLY B 1 24 ? 9.477 -12.016 -1.424 1 98.81 24 GLY B N 1
ATOM 3701 C CA . GLY B 1 24 ? 8.109 -11.867 -1.901 1 98.81 24 GLY B CA 1
ATOM 3702 C C . GLY B 1 24 ? 7.137 -12.812 -1.229 1 98.81 24 GLY B C 1
ATOM 3703 O O . GLY B 1 24 ? 7.43 -14 -1.066 1 98.81 24 GLY B O 1
ATOM 3704 N N . SER B 1 25 ? 5.973 -12.305 -0.876 1 98.81 25 SER B N 1
ATOM 3705 C CA . SER B 1 25 ? 5.039 -13.109 -0.098 1 98.81 25 SER B CA 1
ATOM 3706 C C . SER B 1 25 ? 3.715 -13.289 -0.834 1 98.81 25 SER B C 1
ATOM 3708 O O . SER B 1 25 ? 2.66 -13.414 -0.207 1 98.81 25 SER B O 1
ATOM 3710 N N . GLY B 1 26 ? 3.725 -13.227 -2.141 1 98.44 26 GLY B N 1
ATOM 3711 C CA . GLY B 1 26 ? 2.525 -13.414 -2.941 1 98.44 26 GLY B CA 1
ATOM 3712 C C . GLY B 1 26 ? 2.143 -14.875 -3.102 1 98.44 26 GLY B C 1
ATOM 3713 O O . GLY B 1 26 ? 2.52 -15.711 -2.283 1 98.44 26 GLY B O 1
ATOM 3714 N N . PRO B 1 27 ? 1.399 -15.188 -4.125 1 98.44 27 PRO B N 1
ATOM 3715 C CA . PRO B 1 27 ? 0.876 -16.547 -4.332 1 98.44 27 PRO B CA 1
ATOM 3716 C C . PRO B 1 27 ? 1.98 -17.578 -4.523 1 98.44 27 PRO B C 1
ATOM 3718 O O . PRO B 1 27 ? 1.769 -18.766 -4.262 1 98.44 27 PRO B O 1
ATOM 3721 N N . GLY B 1 28 ? 3.094 -17.156 -4.977 1 98.69 28 GLY B N 1
ATOM 3722 C CA . GLY B 1 28 ? 4.23 -18.062 -5.059 1 98.69 28 GLY B CA 1
ATOM 3723 C C . GLY B 1 28 ? 5.055 -18.109 -3.785 1 98.69 28 GLY B C 1
ATOM 3724 O O . GLY B 1 28 ? 5.406 -19.188 -3.301 1 98.69 28 GLY B O 1
ATOM 3725 N N . GLY B 1 29 ? 5.27 -16.969 -3.16 1 98.94 29 GLY B N 1
ATOM 3726 C CA . GLY B 1 29 ? 6.199 -16.812 -2.053 1 98.94 29 GLY B CA 1
ATOM 3727 C C . GLY B 1 29 ? 5.645 -17.312 -0.731 1 98.94 29 GLY B C 1
ATOM 3728 O O . GLY B 1 29 ? 6.348 -17.969 0.037 1 98.94 29 GLY B O 1
ATOM 3729 N N . LEU B 1 30 ? 4.402 -16.984 -0.428 1 98.94 30 LEU B N 1
ATOM 3730 C CA . LEU B 1 30 ? 3.812 -17.406 0.838 1 98.94 30 LEU B CA 1
ATOM 3731 C C . LEU B 1 30 ? 3.744 -18.922 0.928 1 98.94 30 LEU B C 1
ATOM 3733 O O . LEU B 1 30 ? 4.156 -19.5 1.933 1 98.94 30 LEU B O 1
ATOM 3737 N N . PRO B 1 31 ? 3.297 -19.625 -0.114 1 98.94 31 PRO B N 1
ATOM 3738 C CA . PRO B 1 31 ? 3.344 -21.094 -0.074 1 98.94 31 PRO B CA 1
ATOM 3739 C C . PRO B 1 31 ? 4.766 -21.625 0.069 1 98.94 31 PRO B C 1
ATOM 3741 O O . PRO B 1 31 ? 4.98 -22.641 0.754 1 98.94 31 PRO B O 1
ATOM 3744 N N . ALA B 1 32 ? 5.719 -20.969 -0.585 1 99 32 ALA B N 1
ATOM 3745 C CA . ALA B 1 32 ? 7.105 -21.406 -0.464 1 99 32 ALA B CA 1
ATOM 3746 C C . ALA B 1 32 ? 7.582 -21.344 0.984 1 99 32 ALA B C 1
ATOM 3748 O O . ALA B 1 32 ? 8.18 -22.281 1.497 1 99 32 ALA B O 1
ATOM 3749 N N . ALA B 1 33 ? 7.297 -20.203 1.62 1 99 33 ALA B N 1
ATOM 3750 C CA . ALA B 1 33 ? 7.707 -20 3.008 1 99 33 ALA B CA 1
ATOM 3751 C C . ALA B 1 33 ? 7.039 -21.031 3.928 1 99 33 ALA B C 1
ATOM 3753 O O . ALA B 1 33 ? 7.703 -21.656 4.758 1 99 33 ALA B O 1
ATOM 3754 N N . LEU B 1 34 ? 5.734 -21.203 3.775 1 98.94 34 LEU B N 1
ATOM 3755 C CA . LEU B 1 34 ? 4.98 -22.141 4.605 1 98.94 34 LEU B CA 1
ATOM 3756 C C . LEU B 1 34 ? 5.484 -23.562 4.406 1 98.94 34 LEU B C 1
ATOM 3758 O O . LEU B 1 34 ? 5.711 -24.281 5.379 1 98.94 34 LEU B O 1
ATOM 3762 N N . ALA B 1 35 ? 5.656 -23.953 3.141 1 98.94 35 ALA B N 1
ATOM 3763 C CA . ALA B 1 35 ? 6.07 -25.312 2.83 1 98.94 35 ALA B CA 1
ATOM 3764 C C . ALA B 1 35 ? 7.469 -25.594 3.373 1 98.94 35 ALA B C 1
ATOM 3766 O O . ALA B 1 35 ? 7.723 -26.672 3.912 1 98.94 35 ALA B O 1
ATOM 3767 N N . ALA B 1 36 ? 8.398 -24.672 3.191 1 98.94 36 ALA B N 1
ATOM 3768 C CA . ALA B 1 36 ? 9.75 -24.844 3.705 1 98.94 36 ALA B CA 1
ATOM 3769 C C . ALA B 1 36 ? 9.75 -25 5.223 1 98.94 36 ALA B C 1
ATOM 3771 O O . ALA B 1 36 ? 10.43 -25.875 5.77 1 98.94 36 ALA B O 1
ATOM 3772 N N . ALA B 1 37 ? 8.977 -24.156 5.891 1 98.94 37 ALA B N 1
ATOM 3773 C CA . ALA B 1 37 ? 8.883 -24.203 7.344 1 98.94 37 ALA B CA 1
ATOM 3774 C C . ALA B 1 37 ? 8.312 -25.531 7.812 1 98.94 37 ALA B C 1
ATOM 3776 O O . ALA B 1 37 ? 8.828 -26.156 8.75 1 98.94 37 ALA B O 1
ATOM 3777 N N . ARG B 1 38 ? 7.262 -26.016 7.164 1 98.88 38 ARG B N 1
ATOM 3778 C CA . ARG B 1 38 ? 6.598 -27.266 7.52 1 98.88 38 ARG B CA 1
ATOM 3779 C C . ARG B 1 38 ? 7.508 -28.453 7.262 1 98.88 38 ARG B C 1
ATOM 3781 O O . ARG B 1 38 ? 7.336 -29.516 7.859 1 98.88 38 ARG B O 1
ATOM 3788 N N . ALA B 1 39 ? 8.438 -28.25 6.344 1 98.81 39 ALA B N 1
ATOM 3789 C CA . ALA B 1 39 ? 9.414 -29.297 6.062 1 98.81 39 ALA B CA 1
ATOM 3790 C C . ALA B 1 39 ? 10.602 -29.203 7.023 1 98.81 39 ALA B C 1
ATOM 3792 O O . ALA B 1 39 ? 11.562 -29.969 6.906 1 98.81 39 ALA B O 1
ATOM 3793 N N . GLY B 1 40 ? 10.578 -28.219 7.93 1 98.62 40 GLY B N 1
ATOM 3794 C CA . GLY B 1 40 ? 11.492 -28.234 9.055 1 98.62 40 GLY B CA 1
ATOM 3795 C C . GLY B 1 40 ? 12.602 -27.203 8.938 1 98.62 40 GLY B C 1
ATOM 3796 O O . GLY B 1 40 ? 13.461 -27.094 9.812 1 98.62 40 GLY B O 1
ATOM 3797 N N . ALA B 1 41 ? 12.594 -26.375 7.926 1 98.88 41 ALA B N 1
ATOM 3798 C CA . ALA B 1 41 ? 13.656 -25.391 7.734 1 98.88 41 ALA B CA 1
ATOM 3799 C C . ALA B 1 41 ? 13.352 -24.109 8.516 1 98.88 41 ALA B C 1
ATOM 3801 O O . ALA B 1 41 ? 12.188 -23.781 8.75 1 98.88 41 ALA B O 1
ATOM 3802 N N . GLU B 1 42 ? 14.398 -23.391 8.961 1 98.88 42 GLU B N 1
ATOM 3803 C CA . GLU B 1 42 ? 14.25 -22 9.375 1 98.88 42 GLU B CA 1
ATOM 3804 C C . GLU B 1 42 ? 14.055 -21.078 8.172 1 98.88 42 GLU B C 1
ATOM 3806 O O . GLU B 1 42 ? 14.875 -21.078 7.25 1 98.88 42 GLU B O 1
ATOM 3811 N N . VAL B 1 43 ? 12.992 -20.328 8.211 1 98.94 43 VAL B N 1
ATOM 3812 C CA . VAL B 1 43 ? 12.625 -19.562 7.023 1 98.94 43 VAL B CA 1
ATOM 3813 C C . VAL B 1 43 ? 12.555 -18.078 7.371 1 98.94 43 VAL B C 1
ATOM 3815 O O . VAL B 1 43 ? 12.078 -17.703 8.438 1 98.94 43 VAL B O 1
ATOM 3818 N N . THR B 1 44 ? 13.117 -17.234 6.52 1 98.94 44 THR B N 1
ATOM 3819 C CA . THR B 1 44 ? 12.867 -15.797 6.535 1 98.94 44 THR B CA 1
ATOM 3820 C C . THR B 1 44 ? 12.031 -15.375 5.328 1 98.94 44 THR B C 1
ATOM 3822 O O . THR B 1 44 ? 12.352 -15.727 4.191 1 98.94 44 THR B O 1
ATOM 3825 N N . LEU B 1 45 ? 10.922 -14.734 5.555 1 98.94 45 LEU B N 1
ATOM 3826 C CA . LEU B 1 45 ? 10.008 -14.25 4.52 1 98.94 45 LEU B CA 1
ATOM 3827 C C . LEU B 1 45 ? 10.07 -12.734 4.406 1 98.94 45 LEU B C 1
ATOM 3829 O O . LEU B 1 45 ? 9.586 -12.016 5.289 1 98.94 45 LEU B O 1
ATOM 3833 N N . VAL B 1 46 ? 10.633 -12.234 3.307 1 98.94 46 VAL B N 1
ATOM 3834 C CA . VAL B 1 46 ? 10.844 -10.805 3.088 1 98.94 46 VAL B CA 1
ATOM 3835 C C . VAL B 1 46 ? 9.75 -10.258 2.168 1 98.94 46 VAL B C 1
ATOM 3837 O O . VAL B 1 46 ? 9.469 -10.836 1.116 1 98.94 46 VAL B O 1
ATOM 3840 N N . GLU B 1 47 ? 9.133 -9.219 2.539 1 98.75 47 GLU B N 1
ATOM 3841 C CA . GLU B 1 47 ? 8.07 -8.562 1.782 1 98.75 47 GLU B CA 1
ATOM 3842 C C . GLU B 1 47 ? 8.203 -7.043 1.848 1 98.75 47 GLU B C 1
ATOM 3844 O O . GLU B 1 47 ? 8.484 -6.484 2.912 1 98.75 47 GLU B O 1
ATOM 3849 N N . ARG B 1 48 ? 8.031 -6.379 0.667 1 98.06 48 ARG B N 1
ATOM 3850 C CA . ARG B 1 48 ? 8.25 -4.938 0.603 1 98.06 48 ARG B CA 1
ATOM 3851 C C . ARG B 1 48 ? 7.051 -4.176 1.158 1 98.06 48 ARG B C 1
ATOM 3853 O O . ARG B 1 48 ? 7.172 -3.014 1.549 1 98.06 48 ARG B O 1
ATOM 3860 N N . PHE B 1 49 ? 5.859 -4.723 1.198 1 98.06 49 PHE B N 1
ATOM 3861 C CA . PHE B 1 49 ? 4.656 -4.07 1.698 1 98.06 49 PHE B CA 1
ATOM 3862 C C . PHE B 1 49 ? 4.426 -4.41 3.166 1 98.06 49 PHE B C 1
ATOM 3864 O O . PHE B 1 49 ? 5.223 -5.129 3.775 1 98.06 49 PHE B O 1
ATOM 3871 N N . GLY B 1 50 ? 3.371 -3.855 3.723 1 98.25 50 GLY B N 1
ATOM 3872 C CA . GLY B 1 50 ? 3.07 -4.047 5.133 1 98.25 50 GLY B CA 1
ATOM 3873 C C . GLY B 1 50 ? 2.146 -5.223 5.395 1 98.25 50 GLY B C 1
ATOM 3874 O O . GLY B 1 50 ? 1.592 -5.352 6.484 1 98.25 50 GLY B O 1
ATOM 3875 N N . CYS B 1 51 ? 1.893 -6.051 4.398 1 98.75 51 CYS B N 1
ATOM 3876 C CA . CYS B 1 51 ? 1.041 -7.23 4.52 1 98.75 51 CYS B CA 1
ATOM 3877 C C . CYS B 1 51 ? 1.529 -8.352 3.615 1 98.75 51 CYS B C 1
ATOM 3879 O O . CYS B 1 51 ? 2.314 -8.117 2.695 1 98.75 51 CYS B O 1
ATOM 3881 N N . PHE B 1 52 ? 1.142 -9.547 3.934 1 98.75 52 PHE B N 1
ATOM 3882 C CA . PHE B 1 52 ? 1.438 -10.703 3.1 1 98.75 52 PHE B CA 1
ATOM 3883 C C . PHE B 1 52 ? 0.323 -10.945 2.088 1 98.75 52 PHE B C 1
ATOM 3885 O O . PHE B 1 52 ? -0.773 -10.398 2.225 1 98.75 52 PHE B O 1
ATOM 3892 N N . GLY B 1 53 ? 0.643 -11.695 1.058 1 98.38 53 GLY B N 1
ATOM 3893 C CA . GLY B 1 53 ? -0.397 -12.164 0.152 1 98.38 53 GLY B CA 1
ATOM 3894 C C . GLY B 1 53 ? -0.188 -11.703 -1.28 1 98.38 53 GLY B C 1
ATOM 3895 O O . GLY B 1 53 ? -0.711 -12.312 -2.215 1 98.38 53 GLY B O 1
ATOM 3896 N N . GLY B 1 54 ? 0.58 -10.602 -1.46 1 97.62 54 GLY B N 1
ATOM 3897 C CA . GLY B 1 54 ? 0.919 -10.133 -2.795 1 97.62 54 GLY B CA 1
ATOM 3898 C C . GLY B 1 54 ? -0.297 -9.781 -3.631 1 97.62 54 GLY B C 1
ATOM 3899 O O . GLY B 1 54 ? -1.153 -9.008 -3.193 1 97.62 54 GLY B O 1
ATOM 3900 N N . ASN B 1 55 ? -0.42 -10.43 -4.77 1 97.69 55 ASN B N 1
ATOM 3901 C CA . ASN B 1 55 ? -1.48 -10.125 -5.727 1 97.69 55 ASN B CA 1
ATOM 3902 C C . ASN B 1 55 ? -2.861 -10.258 -5.09 1 97.69 55 ASN B C 1
ATOM 3904 O O . ASN B 1 55 ? -3.785 -9.523 -5.449 1 97.69 55 ASN B O 1
ATOM 3908 N N . LEU B 1 56 ? -3.012 -11.141 -4.191 1 98 56 LEU B N 1
ATOM 3909 C CA . LEU B 1 56 ? -4.289 -11.359 -3.523 1 98 56 LEU B CA 1
ATOM 3910 C C . LEU B 1 56 ? -4.648 -10.172 -2.631 1 98 56 LEU B C 1
ATOM 3912 O O . LEU B 1 56 ? -5.773 -9.672 -2.682 1 98 56 LEU B O 1
ATOM 3916 N N . THR B 1 57 ? -3.734 -9.664 -1.877 1 98.31 57 THR B N 1
ATOM 3917 C CA . THR B 1 57 ? -4.012 -8.625 -0.893 1 98.31 57 THR B CA 1
ATOM 3918 C C . THR B 1 57 ? -3.664 -7.242 -1.446 1 98.31 57 THR B C 1
ATOM 3920 O O . THR B 1 57 ? -4.473 -6.316 -1.38 1 98.31 57 THR B O 1
ATOM 3923 N N . VAL B 1 58 ? -2.529 -7.078 -2.086 1 98.06 58 VAL B N 1
ATOM 3924 C CA . VAL B 1 58 ? -2.01 -5.785 -2.52 1 98.06 58 VAL B CA 1
ATOM 3925 C C . VAL B 1 58 ? -2.764 -5.312 -3.76 1 98.06 58 VAL B C 1
ATOM 3927 O O . VAL B 1 58 ? -3.113 -4.137 -3.873 1 98.06 58 VAL B O 1
ATOM 3930 N N . VAL B 1 59 ? -3.072 -6.238 -4.668 1 97.94 59 VAL B N 1
ATOM 3931 C CA . VAL B 1 59 ? -3.752 -5.879 -5.906 1 97.94 59 VAL B CA 1
ATOM 3932 C C . VAL B 1 59 ? -5.258 -6.062 -5.742 1 97.94 59 VAL B C 1
ATOM 3934 O O . VAL B 1 59 ? -6.051 -5.305 -6.309 1 97.94 59 VAL B O 1
ATOM 3937 N N . GLY B 1 60 ? -5.676 -7.047 -5.008 1 97.56 60 GLY B N 1
ATOM 3938 C CA . GLY B 1 60 ? -7.086 -7.316 -4.789 1 97.56 60 GLY B CA 1
ATOM 3939 C C . GLY B 1 60 ? -7.656 -8.344 -5.746 1 97.56 60 GLY B C 1
ATOM 3940 O O . GLY B 1 60 ? -8.828 -8.273 -6.117 1 97.56 60 GLY B O 1
ATOM 3941 N N . VAL B 1 61 ? -6.77 -9.234 -6.223 1 97.44 61 VAL B N 1
ATOM 3942 C CA . VAL B 1 61 ? -7.273 -10.336 -7.043 1 97.44 61 VAL B CA 1
ATOM 3943 C C . VAL B 1 61 ? -7.879 -11.414 -6.145 1 97.44 61 VAL B C 1
ATOM 3945 O O . VAL B 1 61 ? -7.152 -12.242 -5.582 1 97.44 61 VAL B O 1
ATOM 3948 N N . GLU B 1 62 ? -9.148 -11.5 -6.164 1 97.25 62 GLU B N 1
ATOM 3949 C CA . GLU B 1 62 ? -9.844 -12.281 -5.152 1 97.25 62 GLU B CA 1
ATOM 3950 C C . GLU B 1 62 ? -10.219 -13.664 -5.68 1 97.25 62 GLU B C 1
ATOM 3952 O O . GLU B 1 62 ? -10.57 -14.555 -4.906 1 97.25 62 GLU B O 1
ATOM 3957 N N . GLY B 1 63 ? -10.086 -13.922 -6.984 1 94.81 63 GLY B N 1
ATOM 3958 C CA . GLY B 1 63 ? -10.414 -15.203 -7.59 1 94.81 63 GLY B CA 1
ATOM 3959 C C . GLY B 1 63 ? -9.211 -16.125 -7.723 1 94.81 63 GLY B C 1
ATOM 3960 O O . GLY B 1 63 ? -8.781 -16.438 -8.836 1 94.81 63 GLY B O 1
ATOM 3961 N N . MET B 1 64 ? -8.734 -16.656 -6.676 1 93.94 64 MET B N 1
ATOM 3962 C CA . MET B 1 64 ? -7.543 -17.516 -6.664 1 93.94 64 MET B CA 1
ATOM 3963 C C . MET B 1 64 ? -7.801 -18.828 -7.402 1 93.94 64 MET B C 1
ATOM 3965 O O . MET B 1 64 ? -6.91 -19.344 -8.07 1 93.94 64 MET B O 1
ATOM 3969 N N . HIS B 1 65 ? -9.047 -19.438 -7.309 1 95.44 65 HIS B N 1
ATOM 3970 C CA . HIS B 1 65 ? -9.414 -20.734 -7.855 1 95.44 65 HIS B CA 1
ATOM 3971 C C . HIS B 1 65 ? -10.641 -20.625 -8.758 1 95.44 65 HIS B C 1
ATOM 3973 O O . HIS B 1 65 ? -11.461 -21.562 -8.812 1 95.44 65 HIS B O 1
ATOM 3979 N N . TRP B 1 66 ? -10.883 -19.547 -9.367 1 93.56 66 TRP B N 1
ATOM 3980 C CA . TRP B 1 66 ? -12.172 -19.266 -9.992 1 93.56 66 TRP B CA 1
ATOM 3981 C C . TRP B 1 66 ? -12.43 -20.25 -11.141 1 93.56 66 TRP B C 1
ATOM 3983 O O . TRP B 1 66 ? -13.492 -20.203 -11.766 1 93.56 66 TRP B O 1
ATOM 3993 N N . TYR B 1 67 ? -11.602 -21.328 -11.305 1 94.69 67 TYR B N 1
ATOM 3994 C CA . TYR B 1 67 ? -11.664 -22.266 -12.414 1 94.69 67 TYR B CA 1
ATOM 3995 C C . TYR B 1 67 ? -12.305 -23.578 -11.977 1 94.69 67 TYR B C 1
ATOM 3997 O O . TYR B 1 67 ? -12.469 -24.5 -12.789 1 94.69 67 TYR B O 1
ATOM 4005 N N . ARG B 1 68 ? -12.68 -23.797 -10.734 1 96.88 68 ARG B N 1
ATOM 4006 C CA . ARG B 1 68 ? -13.125 -25.094 -10.234 1 96.88 68 ARG B CA 1
ATOM 4007 C C . ARG B 1 68 ? -14.531 -25.422 -10.727 1 96.88 68 ARG B C 1
ATOM 4009 O O . ARG B 1 68 ? -15.469 -24.656 -10.477 1 96.88 68 ARG B O 1
ATOM 4016 N N . HIS B 1 69 ? -14.672 -26.516 -11.352 1 96.19 69 HIS B N 1
ATOM 4017 C CA . HIS B 1 69 ? -15.93 -27.109 -11.797 1 96.19 69 HIS B CA 1
ATOM 4018 C C . HIS B 1 69 ? -16.016 -28.578 -11.414 1 96.19 69 HIS B C 1
ATOM 4020 O O . HIS B 1 69 ? -15.094 -29.125 -10.812 1 96.19 69 HIS B O 1
ATOM 4026 N N . GLU B 1 70 ? -17.109 -29.25 -11.641 1 94.75 70 GLU B N 1
ATOM 4027 C CA . GLU B 1 70 ? -17.406 -30.609 -11.164 1 94.75 70 GLU B CA 1
ATOM 4028 C C . GLU B 1 70 ? -16.297 -31.578 -11.531 1 94.75 70 GLU B C 1
ATOM 4030 O O . GLU B 1 70 ? -15.93 -32.438 -10.727 1 94.75 70 GLU B O 1
ATOM 4035 N N . GLN B 1 71 ? -15.656 -31.469 -12.672 1 95.56 71 GLN B N 1
ATOM 4036 C CA . GLN B 1 71 ? -14.68 -32.469 -13.117 1 95.56 71 GLN B CA 1
ATOM 4037 C C . GLN B 1 71 ? -13.258 -31.922 -12.992 1 95.56 71 GLN B C 1
ATOM 4039 O O . GLN B 1 71 ? -12.305 -32.531 -13.477 1 95.56 71 GLN B O 1
ATOM 4044 N N . THR B 1 72 ? -13.125 -30.781 -12.273 1 97.12 72 THR B N 1
ATOM 4045 C CA . THR B 1 72 ? -11.797 -30.203 -12.125 1 97.12 72 THR B CA 1
ATOM 4046 C C . THR B 1 72 ? -10.93 -31.047 -11.203 1 97.12 72 THR B C 1
ATOM 4048 O O . THR B 1 72 ? -11.367 -31.438 -10.117 1 97.12 72 THR B O 1
ATOM 4051 N N . ILE B 1 73 ? -9.727 -31.359 -11.625 1 97 73 ILE B N 1
ATOM 4052 C CA . ILE B 1 73 ? -8.734 -32.031 -10.797 1 97 73 ILE B CA 1
ATOM 4053 C C . ILE B 1 73 ? -7.723 -31.016 -10.273 1 97 73 ILE B C 1
ATOM 4055 O O . ILE B 1 73 ? -6.906 -30.484 -11.039 1 97 73 ILE B O 1
ATOM 4059 N N . GLU B 1 74 ? -7.75 -30.766 -9.023 1 94.69 74 GLU B N 1
ATOM 4060 C CA . GLU B 1 74 ? -6.949 -29.688 -8.461 1 94.69 74 GLU B CA 1
ATOM 4061 C C . GLU B 1 74 ? -5.691 -30.219 -7.777 1 94.69 74 GLU B C 1
ATOM 4063 O O . GLU B 1 74 ? -5.633 -31.406 -7.414 1 94.69 74 GLU B O 1
ATOM 4068 N N . SER B 1 75 ? -4.824 -29.281 -7.57 1 96.31 75 SER B N 1
ATOM 4069 C CA . SER B 1 75 ? -3.541 -29.594 -6.953 1 96.31 75 SER B CA 1
ATOM 4070 C C . SER B 1 75 ? -3.689 -29.797 -5.449 1 96.31 75 SER B C 1
ATOM 4072 O O . SER B 1 75 ? -2.848 -30.453 -4.82 1 96.31 75 SER B O 1
ATOM 4074 N N . ASN B 1 76 ? -4.766 -29.297 -4.812 1 97.56 76 ASN B N 1
ATOM 4075 C CA . ASN B 1 76 ? -4.891 -29.219 -3.359 1 97.56 76 ASN B CA 1
ATOM 4076 C C . ASN B 1 76 ? -3.719 -28.469 -2.734 1 97.56 76 ASN B C 1
ATOM 4078 O O . ASN B 1 76 ? -3.371 -27.375 -3.178 1 97.56 76 ASN B O 1
ATOM 4082 N N . GLY B 1 77 ? -3.152 -28.938 -1.648 1 98.31 77 GLY B N 1
ATOM 4083 C CA . GLY B 1 77 ? -1.996 -28.297 -1.041 1 98.31 77 GLY B CA 1
ATOM 4084 C C . GLY B 1 77 ? -2.301 -26.922 -0.476 1 98.31 77 GLY B C 1
ATOM 4085 O O . GLY B 1 77 ? -3.426 -26.656 -0.049 1 98.31 77 GLY B O 1
ATOM 4086 N N . ILE B 1 78 ? -1.324 -26.125 -0.465 1 98.5 78 ILE B N 1
ATOM 4087 C CA . ILE B 1 78 ? -1.408 -24.828 0.223 1 98.5 78 ILE B CA 1
ATOM 4088 C C . ILE B 1 78 ? -2.35 -23.906 -0.539 1 98.5 78 ILE B C 1
ATOM 4090 O O . ILE B 1 78 ? -3.049 -23.094 0.067 1 98.5 78 ILE B O 1
ATOM 4094 N N . ALA B 1 79 ? -2.404 -24.078 -1.857 1 96.31 79 ALA B N 1
ATOM 4095 C CA . ALA B 1 79 ? -3.365 -23.281 -2.623 1 96.31 79 ALA B CA 1
ATOM 4096 C C . ALA B 1 79 ? -4.785 -23.484 -2.096 1 96.31 79 ALA B C 1
ATOM 4098 O O . ALA B 1 79 ? -5.516 -22.516 -1.885 1 96.31 79 ALA B O 1
ATOM 4099 N N . ARG B 1 80 ? -5.141 -24.703 -1.941 1 97.69 80 ARG B N 1
ATOM 4100 C CA . ARG B 1 80 ? -6.457 -25.031 -1.406 1 97.69 80 ARG B CA 1
ATOM 4101 C C . ARG B 1 80 ? -6.582 -24.594 0.048 1 97.69 80 ARG B C 1
ATOM 4103 O O . ARG B 1 80 ? -7.648 -24.141 0.476 1 97.69 80 ARG B O 1
ATOM 4110 N N . GLU B 1 81 ? -5.547 -24.734 0.755 1 98.38 81 GLU B N 1
ATOM 4111 C CA . GLU B 1 81 ? -5.539 -24.312 2.152 1 98.38 81 GLU B CA 1
ATOM 4112 C C . GLU B 1 81 ? -5.879 -22.828 2.279 1 98.38 81 GLU B C 1
ATOM 4114 O O . GLU B 1 81 ? -6.535 -22.406 3.238 1 98.38 81 GLU B O 1
ATOM 4119 N N . PHE B 1 82 ? -5.379 -21.969 1.359 1 98.44 82 PHE B N 1
ATOM 4120 C CA . PHE B 1 82 ? -5.711 -20.547 1.38 1 98.44 82 PHE B CA 1
ATOM 4121 C C . PHE B 1 82 ? -7.219 -20.344 1.36 1 98.44 82 PHE B C 1
ATOM 4123 O O . PHE B 1 82 ? -7.762 -19.578 2.17 1 98.44 82 PHE B O 1
ATOM 4130 N N . GLU B 1 83 ? -7.852 -21.016 0.444 1 98.06 83 GLU B N 1
ATOM 4131 C CA . GLU B 1 83 ? -9.297 -20.891 0.292 1 98.06 83 GLU B CA 1
ATOM 4132 C C . GLU B 1 83 ? -10.031 -21.406 1.525 1 98.06 83 GLU B C 1
ATOM 4134 O O . GLU B 1 83 ? -10.938 -20.75 2.039 1 98.06 83 GLU B O 1
ATOM 4139 N N . GLU B 1 84 ? -9.633 -22.562 2.01 1 98.06 84 GLU B N 1
ATOM 4140 C CA . GLU B 1 84 ? -10.289 -23.188 3.154 1 98.06 84 GLU B CA 1
ATOM 4141 C C . GLU B 1 84 ? -10.109 -22.359 4.418 1 98.06 84 GLU B C 1
ATOM 4143 O O . GLU B 1 84 ? -11.055 -22.172 5.191 1 98.06 84 GLU B O 1
ATOM 4148 N N . LYS B 1 85 ? -8.906 -21.906 4.609 1 98.5 85 LYS B N 1
ATOM 4149 C CA . LYS B 1 85 ? -8.648 -21.078 5.785 1 98.5 85 LYS B CA 1
ATOM 4150 C C . LYS B 1 85 ? -9.406 -19.75 5.707 1 98.5 85 LYS B C 1
ATOM 4152 O O . LYS B 1 85 ? -9.891 -19.25 6.723 1 98.5 85 LYS B O 1
ATOM 4157 N N . ALA B 1 86 ? -9.422 -19.141 4.547 1 98.5 86 ALA B N 1
ATOM 4158 C CA . ALA B 1 86 ? -10.203 -17.922 4.363 1 98.5 86 ALA B CA 1
ATOM 4159 C C . ALA B 1 86 ? -11.672 -18.172 4.695 1 98.5 86 ALA B C 1
ATOM 4161 O O . ALA B 1 86 ? -12.305 -17.344 5.367 1 98.5 86 ALA B O 1
ATOM 4162 N N . LYS B 1 87 ? -12.203 -19.312 4.207 1 97.81 87 LYS B N 1
ATOM 4163 C CA . LYS B 1 87 ? -13.578 -19.688 4.516 1 97.81 87 LYS B CA 1
ATOM 4164 C C . LYS B 1 87 ? -13.781 -19.828 6.023 1 97.81 87 LYS B C 1
ATOM 4166 O O . LYS B 1 87 ? -14.742 -19.297 6.578 1 97.81 87 LYS B O 1
ATOM 4171 N N . GLU B 1 88 ? -12.891 -20.516 6.598 1 98 88 GLU B N 1
ATOM 4172 C CA . GLU B 1 88 ? -12.953 -20.766 8.039 1 98 88 GLU B CA 1
ATOM 4173 C C . GLU B 1 88 ? -12.953 -19.453 8.82 1 98 88 GLU B C 1
ATOM 4175 O O . GLU B 1 88 ? -13.641 -19.328 9.836 1 98 88 GLU B O 1
ATOM 4180 N N . MET B 1 89 ? -12.289 -18.516 8.344 1 97.44 89 MET B N 1
ATOM 4181 C CA . MET B 1 89 ? -12.102 -17.281 9.086 1 97.44 89 MET B CA 1
ATOM 4182 C C . MET B 1 89 ? -13.109 -16.219 8.633 1 97.44 89 MET B C 1
ATOM 4184 O O . MET B 1 89 ? -12.992 -15.047 9 1 97.44 89 MET B O 1
ATOM 4188 N N . GLY B 1 90 ? -14.008 -16.594 7.758 1 96.31 90 GLY B N 1
ATOM 4189 C CA . GLY B 1 90 ? -15.07 -15.688 7.328 1 96.31 90 GLY B CA 1
ATOM 4190 C C . GLY B 1 90 ? -14.617 -14.695 6.273 1 96.31 90 GLY B C 1
ATOM 4191 O O . GLY B 1 90 ? -15.234 -13.648 6.098 1 96.31 90 GLY B O 1
ATOM 4192 N N . ALA B 1 91 ? -13.539 -15.008 5.605 1 97.56 91 ALA B N 1
ATOM 4193 C CA . ALA B 1 91 ? -12.945 -14.109 4.621 1 97.56 91 ALA B CA 1
ATOM 4194 C C . ALA B 1 91 ? -13.156 -14.633 3.203 1 97.56 91 ALA B C 1
ATOM 4196 O O . ALA B 1 91 ? -12.305 -14.438 2.332 1 97.56 91 ALA B O 1
ATOM 4197 N N . ALA B 1 92 ? -14.195 -15.383 2.955 1 97.5 92 ALA B N 1
ATOM 4198 C CA . ALA B 1 92 ? -14.484 -15.898 1.619 1 97.5 92 ALA B CA 1
ATOM 4199 C C . ALA B 1 92 ? -15.984 -16.047 1.396 1 97.5 92 ALA B C 1
ATOM 4201 O O . ALA B 1 92 ? -16.734 -16.281 2.342 1 97.5 92 ALA B O 1
ATOM 4202 N N . VAL B 1 93 ? -16.422 -15.812 0.171 1 96.75 93 VAL B N 1
ATOM 4203 C CA . VAL B 1 93 ? -17.797 -16.031 -0.246 1 96.75 93 VAL B CA 1
ATOM 4204 C C . VAL B 1 93 ? -17.828 -16.875 -1.523 1 96.75 93 VAL B C 1
ATOM 4206 O O . VAL B 1 93 ? -16.844 -16.922 -2.264 1 96.75 93 VAL B O 1
ATOM 4209 N N . PRO B 1 94 ? -18.922 -17.562 -1.802 1 95.56 94 PRO B N 1
ATOM 4210 C CA . PRO B 1 94 ? -18.969 -18.359 -3.023 1 95.56 94 PRO B CA 1
ATOM 4211 C C . PRO B 1 94 ? -18.734 -17.531 -4.285 1 95.56 94 PRO B C 1
ATOM 4213 O O . PRO B 1 94 ? -19.234 -16.406 -4.391 1 95.56 94 PRO B O 1
ATOM 4216 N N . GLU B 1 95 ? -18 -18.109 -5.164 1 93.81 95 GLU B N 1
ATOM 4217 C CA . GLU B 1 95 ? -17.797 -17.5 -6.477 1 93.81 95 GLU B CA 1
ATOM 4218 C C . GLU B 1 95 ? -19.062 -17.547 -7.309 1 93.81 95 GLU B C 1
ATOM 4220 O O . GLU B 1 95 ? -19.875 -18.469 -7.184 1 93.81 95 GLU B O 1
ATOM 4225 N N . SER B 1 96 ? -19.156 -16.562 -8.203 1 90.75 96 SER B N 1
ATOM 4226 C CA . SER B 1 96 ? -20.359 -16.453 -9.023 1 90.75 96 SER B CA 1
ATOM 4227 C C . SER B 1 96 ? -20.328 -17.438 -10.188 1 90.75 96 SER B C 1
ATOM 4229 O O . SER B 1 96 ? -21.391 -17.828 -10.695 1 90.75 96 SER B O 1
ATOM 4231 N N . GLN B 1 97 ? -19.156 -17.828 -10.609 1 92.75 97 GLN B N 1
ATOM 4232 C CA . GLN B 1 97 ? -19.109 -18.531 -11.891 1 92.75 97 GLN B CA 1
ATOM 4233 C C . GLN B 1 97 ? -18.484 -19.922 -11.734 1 92.75 97 GLN B C 1
ATOM 4235 O O . GLN B 1 97 ? -18.234 -20.609 -12.727 1 92.75 97 GLN B O 1
ATOM 4240 N N . SER B 1 98 ? -18.141 -20.281 -10.547 1 95.31 98 SER B N 1
ATOM 4241 C CA . SER B 1 98 ? -17.484 -21.562 -10.312 1 95.31 98 SER B CA 1
ATOM 4242 C C . SER B 1 98 ? -17.875 -22.156 -8.961 1 95.31 98 SER B C 1
ATOM 4244 O O . SER B 1 98 ? -18.703 -21.594 -8.258 1 95.31 98 SER B O 1
ATOM 4246 N N . LEU B 1 99 ? -17.297 -23.328 -8.633 1 96.5 99 LEU B N 1
ATOM 4247 C CA . LEU B 1 99 ? -17.578 -24.016 -7.375 1 96.5 99 LEU B CA 1
ATOM 4248 C C . LEU B 1 99 ? -16.609 -23.547 -6.285 1 96.5 99 LEU B C 1
ATOM 4250 O O . LEU B 1 99 ? -16.625 -24.078 -5.172 1 96.5 99 LEU B O 1
ATOM 4254 N N . SER B 1 100 ? -15.781 -22.547 -6.641 1 96.69 100 SER B N 1
ATOM 4255 C CA . SER B 1 100 ? -14.773 -22.047 -5.719 1 96.69 100 SER B CA 1
ATOM 4256 C C . SER B 1 100 ? -15.344 -20.938 -4.836 1 96.69 100 SER B C 1
ATOM 4258 O O . SER B 1 100 ? -16.547 -20.672 -4.855 1 96.69 100 SER B O 1
ATOM 4260 N N . HIS B 1 101 ? -14.484 -20.438 -3.998 1 97 101 HIS B N 1
ATOM 4261 C CA . HIS B 1 101 ? -14.797 -19.266 -3.197 1 97 101 HIS B CA 1
ATOM 4262 C C . HIS B 1 101 ? -13.914 -18.078 -3.59 1 97 101 HIS B C 1
ATOM 4264 O O . HIS B 1 101 ? -12.742 -18.266 -3.908 1 97 101 HIS B O 1
ATOM 4270 N N . GLU B 1 102 ? -14.586 -16.969 -3.633 1 96.88 102 GLU B N 1
ATOM 4271 C CA . GLU B 1 102 ? -13.836 -15.719 -3.707 1 96.88 102 GLU B CA 1
ATOM 4272 C C . GLU B 1 102 ? -13.219 -15.367 -2.354 1 96.88 102 GLU B C 1
ATOM 4274 O O . GLU B 1 102 ? -13.914 -15.359 -1.335 1 96.88 102 GLU B O 1
ATOM 4279 N N . ILE B 1 103 ? -11.914 -15.125 -2.346 1 97.81 103 ILE B N 1
ATOM 4280 C CA . ILE B 1 103 ? -11.234 -14.773 -1.105 1 97.81 103 ILE B CA 1
ATOM 4281 C C . ILE B 1 103 ? -11.227 -13.258 -0.932 1 97.81 103 ILE B C 1
ATOM 4283 O O . ILE B 1 103 ? -10.758 -12.523 -1.808 1 97.81 103 ILE B O 1
ATOM 4287 N N . ASP B 1 104 ? -11.742 -12.781 0.182 1 97.62 104 ASP B N 1
ATOM 4288 C CA . ASP B 1 104 ? -11.711 -11.359 0.517 1 97.62 104 ASP B CA 1
ATOM 4289 C C . ASP B 1 104 ? -10.281 -10.859 0.664 1 97.62 104 ASP B C 1
ATOM 4291 O O . ASP B 1 104 ? -9.539 -11.32 1.535 1 97.62 104 ASP B O 1
ATOM 4295 N N . SER B 1 105 ? -9.898 -9.938 -0.144 1 97.69 105 SER B N 1
ATOM 4296 C CA . SER B 1 105 ? -8.516 -9.484 -0.186 1 97.69 105 SER B CA 1
ATOM 4297 C C . SER B 1 105 ? -8.086 -8.891 1.148 1 97.69 105 SER B C 1
ATOM 4299 O O . SER B 1 105 ? -6.957 -9.109 1.602 1 97.69 105 SER B O 1
ATOM 4301 N N . GLU B 1 106 ? -8.922 -8.102 1.812 1 97.44 106 GLU B N 1
ATOM 4302 C CA . GLU B 1 106 ? -8.602 -7.496 3.104 1 97.44 106 GLU B CA 1
ATOM 4303 C C . GLU B 1 106 ? -8.602 -8.539 4.219 1 97.44 106 GLU B C 1
ATOM 4305 O O . GLU B 1 106 ? -7.742 -8.508 5.098 1 97.44 106 GLU B O 1
ATOM 4310 N N . GLY B 1 107 ? -9.578 -9.43 4.133 1 98.19 107 GLY B N 1
ATOM 4311 C CA . GLY B 1 107 ? -9.617 -10.523 5.09 1 98.19 107 GLY B CA 1
ATOM 4312 C C . GLY B 1 107 ? -8.414 -11.438 4.996 1 98.19 107 GLY B C 1
ATOM 4313 O O . GLY B 1 107 ? -7.973 -11.992 6.004 1 98.19 107 GLY B O 1
ATOM 4314 N N . PHE B 1 108 ? -7.891 -11.586 3.807 1 98.75 108 PHE B N 1
ATOM 4315 C CA . PHE B 1 108 ? -6.781 -12.508 3.621 1 98.75 108 PHE B CA 1
ATOM 4316 C C . PHE B 1 108 ? -5.516 -11.977 4.285 1 98.75 108 PHE B C 1
ATOM 4318 O O . PHE B 1 108 ? -4.617 -12.75 4.625 1 98.75 108 PHE B O 1
ATOM 4325 N N . LYS B 1 109 ? -5.402 -10.672 4.48 1 98.81 109 LYS B N 1
ATOM 4326 C CA . LYS B 1 109 ? -4.285 -10.164 5.273 1 98.81 109 LYS B CA 1
ATOM 4327 C C . LYS B 1 109 ? -4.227 -10.836 6.641 1 98.81 109 LYS B C 1
ATOM 4329 O O . LYS B 1 109 ? -3.148 -11.203 7.113 1 98.81 109 LYS B O 1
ATOM 4334 N N . LEU B 1 110 ? -5.375 -11.016 7.227 1 98.69 110 LEU B N 1
ATOM 4335 C CA . LEU B 1 110 ? -5.484 -11.672 8.523 1 98.69 110 LEU B CA 1
ATOM 4336 C C . LEU B 1 110 ? -5.199 -13.172 8.406 1 98.69 110 LEU B C 1
ATOM 4338 O O . LEU B 1 110 ? -4.539 -13.75 9.266 1 98.69 110 LEU B O 1
ATOM 4342 N N . VAL B 1 111 ? -5.738 -13.758 7.348 1 98.81 111 VAL B N 1
ATOM 4343 C CA . VAL B 1 111 ? -5.52 -15.18 7.102 1 98.81 111 VAL B CA 1
ATOM 4344 C C . VAL B 1 111 ? -4.023 -15.453 6.957 1 98.81 111 VAL B C 1
ATOM 4346 O O . VAL B 1 111 ? -3.488 -16.375 7.586 1 98.81 111 VAL B O 1
ATOM 4349 N N . ALA B 1 112 ? -3.354 -14.672 6.156 1 98.88 112 ALA B N 1
ATOM 4350 C CA . ALA B 1 112 ? -1.922 -14.836 5.91 1 98.88 112 ALA B CA 1
ATOM 4351 C C . ALA B 1 112 ? -1.119 -14.625 7.191 1 98.88 112 ALA B C 1
ATOM 4353 O O . ALA B 1 112 ? -0.172 -15.367 7.465 1 98.88 112 ALA B O 1
ATOM 4354 N N . ASP B 1 113 ? -1.492 -13.555 7.965 1 98.81 113 ASP B N 1
ATOM 4355 C CA . ASP B 1 113 ? -0.838 -13.344 9.25 1 98.81 113 ASP B CA 1
ATOM 4356 C C . ASP B 1 113 ? -0.91 -14.594 10.117 1 98.81 113 ASP B C 1
ATOM 4358 O O . ASP B 1 113 ? 0.101 -15.031 10.672 1 98.81 113 ASP B O 1
ATOM 4362 N N . ARG B 1 114 ? -2.082 -15.148 10.211 1 98.62 114 ARG B N 1
ATOM 4363 C CA . ARG B 1 114 ? -2.312 -16.312 11.062 1 98.62 114 ARG B CA 1
ATOM 4364 C C . ARG B 1 114 ? -1.506 -17.516 10.57 1 98.62 114 ARG B C 1
ATOM 4366 O O . ARG B 1 114 ? -0.889 -18.219 11.367 1 98.62 114 ARG B O 1
ATOM 4373 N N . MET B 1 115 ? -1.53 -17.734 9.273 1 98.81 115 MET B N 1
ATOM 4374 C CA . MET B 1 115 ? -0.808 -18.875 8.711 1 98.81 115 MET B CA 1
ATOM 4375 C C . MET B 1 115 ? 0.69 -18.75 8.969 1 98.81 115 MET B C 1
ATOM 4377 O O . MET B 1 115 ? 1.357 -19.734 9.273 1 98.81 115 MET B O 1
ATOM 4381 N N . VAL B 1 116 ? 1.228 -17.547 8.875 1 98.88 116 VAL B N 1
ATOM 4382 C CA . VAL B 1 116 ? 2.646 -17.312 9.102 1 98.88 116 VAL B CA 1
ATOM 4383 C C . VAL B 1 116 ? 2.967 -17.5 10.586 1 98.88 116 VAL B C 1
ATOM 4385 O O . VAL B 1 116 ? 3.949 -18.156 10.938 1 98.88 116 VAL B O 1
ATOM 4388 N N . LEU B 1 117 ? 2.119 -16.969 11.477 1 98.19 117 LEU B N 1
ATOM 4389 C CA . LEU B 1 117 ? 2.348 -17.031 12.914 1 98.19 117 LEU B CA 1
ATOM 4390 C C . LEU B 1 117 ? 2.225 -18.469 13.43 1 98.19 117 LEU B C 1
ATOM 4392 O O . LEU B 1 117 ? 2.838 -18.828 14.438 1 98.19 117 LEU B O 1
ATOM 4396 N N . ASP B 1 118 ? 1.447 -19.25 12.758 1 98.25 118 ASP B N 1
ATOM 4397 C CA . ASP B 1 118 ? 1.257 -20.641 13.148 1 98.25 118 ASP B CA 1
ATOM 4398 C C . ASP B 1 118 ? 2.502 -21.484 12.844 1 98.25 118 ASP B C 1
ATOM 4400 O O . ASP B 1 118 ? 2.637 -22.609 13.328 1 98.25 118 ASP B O 1
ATOM 4404 N N . GLU B 1 119 ? 3.398 -20.984 11.992 1 98.62 119 GLU B N 1
ATOM 4405 C CA . GLU B 1 119 ? 4.684 -21.625 11.703 1 98.62 119 GLU B CA 1
ATOM 4406 C C . GLU B 1 119 ? 5.824 -20.891 12.414 1 98.62 119 GLU B C 1
ATOM 4408 O O . GLU B 1 119 ? 6.484 -20.047 11.828 1 98.62 119 GLU B O 1
ATOM 4413 N N . PRO B 1 120 ? 6.188 -21.344 13.609 1 96.88 120 PRO B N 1
ATOM 4414 C CA . PRO B 1 120 ? 7.141 -20.609 14.445 1 96.88 120 PRO B CA 1
ATOM 4415 C C . PRO B 1 120 ? 8.523 -20.5 13.805 1 96.88 120 PRO B C 1
ATOM 4417 O O . PRO B 1 120 ? 9.336 -19.672 14.219 1 96.88 120 PRO B O 1
ATOM 4420 N N . ASN B 1 121 ? 8.836 -21.312 12.82 1 98.06 121 ASN B N 1
ATOM 4421 C CA . ASN B 1 121 ? 10.141 -21.25 12.18 1 98.06 121 ASN B CA 1
ATOM 4422 C C . ASN B 1 121 ? 10.18 -20.188 11.078 1 98.06 121 ASN B C 1
ATOM 4424 O O . ASN B 1 121 ? 11.195 -20.031 10.398 1 98.06 121 ASN B O 1
ATOM 4428 N N . ILE B 1 122 ? 9.117 -19.516 10.844 1 98.94 122 ILE B N 1
ATOM 4429 C CA . ILE B 1 122 ? 9.125 -18.438 9.867 1 98.94 122 ILE B CA 1
ATOM 4430 C C . ILE B 1 122 ? 9.391 -17.109 10.578 1 98.94 122 ILE B C 1
ATOM 4432 O O . ILE B 1 122 ? 8.68 -16.75 11.523 1 98.94 122 ILE B O 1
ATOM 4436 N N . ARG B 1 123 ? 10.367 -16.438 10.211 1 98.81 123 ARG B N 1
ATOM 4437 C CA . ARG B 1 123 ? 10.594 -15.039 10.594 1 98.81 123 ARG B CA 1
ATOM 4438 C C . ARG B 1 123 ? 10.039 -14.086 9.547 1 98.81 123 ARG B C 1
ATOM 4440 O O . ARG B 1 123 ? 10.617 -13.945 8.461 1 98.81 123 ARG B O 1
ATOM 4447 N N . PRO B 1 124 ? 8.953 -13.43 9.852 1 98.88 124 PRO B N 1
ATOM 4448 C CA . PRO B 1 124 ? 8.406 -12.469 8.891 1 98.88 124 PRO B CA 1
ATOM 4449 C C . PRO B 1 124 ? 9.164 -11.141 8.891 1 98.88 124 PRO B C 1
ATOM 4451 O O . PRO B 1 124 ? 9.492 -10.609 9.953 1 98.88 124 PRO B O 1
ATOM 4454 N N . MET B 1 125 ? 9.5 -10.648 7.746 1 98.81 125 MET B N 1
ATOM 4455 C CA . MET B 1 125 ? 10.156 -9.352 7.578 1 98.81 125 MET B CA 1
ATOM 4456 C C . MET B 1 125 ? 9.422 -8.508 6.543 1 98.81 125 MET B C 1
ATOM 4458 O O . MET B 1 125 ? 9.805 -8.484 5.371 1 98.81 125 MET B O 1
ATOM 4462 N N . LEU B 1 126 ? 8.438 -7.727 7.02 1 98.81 126 LEU B N 1
ATOM 4463 C CA . LEU B 1 126 ? 7.723 -6.77 6.18 1 98.81 126 LEU B CA 1
ATOM 4464 C C . LEU B 1 126 ? 8.516 -5.48 6.02 1 98.81 126 LEU B C 1
ATOM 4466 O O . LEU B 1 126 ? 9.523 -5.277 6.703 1 98.81 126 LEU B O 1
ATOM 4470 N N . HIS B 1 127 ? 8.141 -4.648 5.062 1 98.44 127 HIS B N 1
ATOM 4471 C CA . HIS B 1 127 ? 8.672 -3.303 4.859 1 98.44 127 HIS B CA 1
ATOM 4472 C C . HIS B 1 127 ? 10.148 -3.34 4.484 1 98.44 127 HIS B C 1
ATOM 4474 O O . HIS B 1 127 ? 10.914 -2.453 4.871 1 98.44 127 HIS B O 1
ATOM 4480 N N . ARG B 1 128 ? 10.562 -4.375 3.805 1 98.56 128 ARG B N 1
ATOM 4481 C CA . ARG B 1 128 ? 11.922 -4.492 3.277 1 98.56 128 ARG B CA 1
ATOM 4482 C C . ARG B 1 128 ? 11.898 -4.738 1.772 1 98.56 128 ARG B C 1
ATOM 4484 O O . ARG B 1 128 ? 11.242 -5.66 1.297 1 98.56 128 ARG B O 1
ATOM 4491 N N . PHE B 1 129 ? 12.57 -3.867 1.06 1 98.31 129 PHE B N 1
ATOM 4492 C CA . PHE B 1 129 ? 12.648 -3.943 -0.394 1 98.31 129 PHE B CA 1
ATOM 4493 C C . PHE B 1 129 ? 13.945 -4.625 -0.826 1 98.31 129 PHE B C 1
ATOM 4495 O O . PHE B 1 129 ? 15.031 -4.211 -0.43 1 98.31 129 PHE B O 1
ATOM 4502 N N . PHE B 1 130 ? 13.828 -5.727 -1.609 1 98.75 130 PHE B N 1
ATOM 4503 C CA . PHE B 1 130 ? 15.016 -6.344 -2.193 1 98.75 130 PHE B CA 1
ATOM 4504 C C . PHE B 1 130 ? 15.719 -5.379 -3.145 1 98.75 130 PHE B C 1
ATOM 4506 O O . PHE B 1 130 ? 15.07 -4.766 -3.998 1 98.75 130 PHE B O 1
ATOM 4513 N N . VAL B 1 131 ? 17.125 -5.367 -3.066 1 97.75 131 VAL B N 1
ATOM 4514 C CA . VAL B 1 131 ? 17.781 -4.422 -3.971 1 97.75 131 VAL B CA 1
ATOM 4515 C C . VAL B 1 131 ? 18.938 -5.102 -4.691 1 97.75 131 VAL B C 1
ATOM 4517 O O . VAL B 1 131 ? 19.297 -4.707 -5.801 1 97.75 131 VAL B O 1
ATOM 4520 N N . ALA B 1 132 ? 19.578 -6.191 -4.004 1 97.69 132 ALA B N 1
ATOM 4521 C CA . ALA B 1 132 ? 20.703 -6.852 -4.66 1 97.69 132 ALA B CA 1
ATOM 4522 C C . ALA B 1 132 ? 20.938 -8.242 -4.074 1 97.69 132 ALA B C 1
ATOM 4524 O O . ALA B 1 132 ? 20.719 -8.461 -2.881 1 97.69 132 ALA B O 1
ATOM 4525 N N . PRO B 1 133 ? 21.406 -9.141 -4.922 1 98.19 133 PRO B N 1
ATOM 4526 C CA . PRO B 1 133 ? 21.859 -10.43 -4.398 1 98.19 133 PRO B CA 1
ATOM 4527 C C . PRO B 1 133 ? 23.281 -10.367 -3.828 1 98.19 133 PRO B C 1
ATOM 4529 O O . PRO B 1 133 ? 24.062 -9.484 -4.199 1 98.19 133 PRO B O 1
ATOM 4532 N N . LEU B 1 134 ? 23.547 -11.125 -2.877 1 98.19 134 LEU B N 1
ATOM 4533 C CA . LEU B 1 134 ? 24.922 -11.406 -2.451 1 98.19 134 LEU B CA 1
ATOM 4534 C C . LEU B 1 134 ? 25.438 -12.688 -3.102 1 98.19 134 LEU B C 1
ATOM 4536 O O . LEU B 1 134 ? 24.859 -13.766 -2.904 1 98.19 134 LEU B O 1
ATOM 4540 N N . MET B 1 135 ? 26.562 -12.57 -3.844 1 98.06 135 MET B N 1
ATOM 4541 C CA . MET B 1 135 ? 27.031 -13.68 -4.664 1 98.06 135 MET B CA 1
ATOM 4542 C C . MET B 1 135 ? 28.438 -14.102 -4.258 1 98.06 135 MET B C 1
ATOM 4544 O O . MET B 1 135 ? 29.266 -13.258 -3.92 1 98.06 135 MET B O 1
ATOM 4548 N N . GLU B 1 136 ? 28.734 -15.344 -4.25 1 97.81 136 GLU B N 1
ATOM 4549 C CA . GLU B 1 136 ? 30.062 -15.953 -4.32 1 97.81 136 GLU B CA 1
ATOM 4550 C C . GLU B 1 136 ? 30.219 -16.75 -5.605 1 97.81 136 GLU B C 1
ATOM 4552 O O . GLU B 1 136 ? 29.828 -17.922 -5.68 1 97.81 136 GLU B O 1
ATOM 4557 N N . GLY B 1 137 ? 30.844 -16.125 -6.582 1 97.06 137 GLY B N 1
ATOM 4558 C CA . GLY B 1 137 ? 30.828 -16.734 -7.898 1 97.06 137 GLY B CA 1
ATOM 4559 C C . GLY B 1 137 ? 29.438 -16.859 -8.484 1 97.06 137 GLY B C 1
ATOM 4560 O O . GLY B 1 137 ? 28.703 -15.875 -8.578 1 97.06 137 GLY B O 1
ATOM 4561 N N . ASP B 1 138 ? 29.109 -18.047 -8.805 1 98 138 ASP B N 1
ATOM 4562 C CA . ASP B 1 138 ? 27.781 -18.281 -9.375 1 98 138 ASP B CA 1
ATOM 4563 C C . ASP B 1 138 ? 26.812 -18.781 -8.312 1 98 138 ASP B C 1
ATOM 4565 O O . ASP B 1 138 ? 25.766 -19.344 -8.633 1 98 138 ASP B O 1
ATOM 4569 N N . THR B 1 139 ? 27.203 -18.625 -7.07 1 98.62 139 THR B N 1
ATOM 4570 C CA . THR B 1 139 ? 26.391 -19.094 -5.949 1 98.62 139 THR B CA 1
ATOM 4571 C C . THR B 1 139 ? 25.812 -17.922 -5.164 1 98.62 139 THR B C 1
ATOM 4573 O O . THR B 1 139 ? 26.562 -17.078 -4.66 1 98.62 139 THR B O 1
ATOM 4576 N N . ILE B 1 140 ? 24.547 -17.859 -5.059 1 98.81 140 ILE B N 1
ATOM 4577 C CA . ILE B 1 140 ? 23.922 -16.812 -4.238 1 98.81 140 ILE B CA 1
ATOM 4578 C C . ILE B 1 140 ? 24 -17.203 -2.766 1 98.81 140 ILE B C 1
ATOM 4580 O O . ILE B 1 140 ? 23.734 -18.359 -2.406 1 98.81 140 ILE B O 1
ATOM 4584 N N . ILE B 1 141 ? 24.328 -16.266 -1.877 1 98.69 141 ILE B N 1
ATOM 4585 C CA . ILE B 1 141 ? 24.516 -16.594 -0.468 1 98.69 141 ILE B CA 1
ATOM 4586 C C . ILE B 1 141 ? 23.641 -15.695 0.393 1 98.69 141 ILE B C 1
ATOM 4588 O O . ILE B 1 141 ? 23.734 -15.719 1.622 1 98.69 141 ILE B O 1
ATOM 4592 N N . GLY B 1 142 ? 22.812 -14.812 -0.222 1 98.69 142 GLY B N 1
ATOM 4593 C CA . GLY B 1 142 ? 21.938 -13.914 0.499 1 98.69 142 GLY B CA 1
ATOM 4594 C C . GLY B 1 142 ? 21.484 -12.727 -0.33 1 98.69 142 GLY B C 1
ATOM 4595 O O . GLY B 1 142 ? 21.594 -12.75 -1.559 1 98.69 142 GLY B O 1
ATOM 4596 N N . ILE B 1 143 ? 20.844 -11.742 0.365 1 98.88 143 ILE B N 1
ATOM 4597 C CA . ILE B 1 143 ? 20.375 -10.562 -0.349 1 98.88 143 ILE B CA 1
ATOM 4598 C C . ILE B 1 143 ? 20.688 -9.305 0.462 1 98.88 143 ILE B C 1
ATOM 4600 O O . ILE B 1 143 ? 20.984 -9.391 1.656 1 98.88 143 ILE B O 1
ATOM 4604 N N . VAL B 1 144 ? 20.641 -8.203 -0.226 1 98.44 144 VAL B N 1
ATOM 4605 C CA . VAL B 1 144 ? 20.625 -6.879 0.387 1 98.44 144 VAL B CA 1
ATOM 4606 C C . VAL B 1 144 ? 19.234 -6.273 0.289 1 98.44 144 VAL B C 1
ATOM 4608 O O . VAL B 1 144 ? 18.578 -6.379 -0.747 1 98.44 144 VAL B O 1
ATOM 4611 N N . THR B 1 145 ? 18.75 -5.715 1.362 1 98.38 145 THR B N 1
ATOM 4612 C CA . THR B 1 145 ? 17.469 -5.023 1.387 1 98.38 145 THR B CA 1
ATOM 4613 C C . THR B 1 145 ? 17.656 -3.553 1.744 1 98.38 145 THR B C 1
ATOM 4615 O O . THR B 1 145 ? 18.703 -3.156 2.236 1 98.38 145 THR B O 1
ATOM 4618 N N . GLU B 1 146 ? 16.719 -2.781 1.3 1 97.88 146 GLU B N 1
ATOM 4619 C CA . GLU B 1 146 ? 16.578 -1.397 1.746 1 97.88 146 GLU B CA 1
ATOM 4620 C C . GLU B 1 146 ? 15.273 -1.19 2.512 1 97.88 146 GLU B C 1
ATOM 4622 O O . GLU B 1 146 ? 14.242 -1.764 2.156 1 97.88 146 GLU B O 1
ATOM 4627 N N . SER B 1 147 ? 15.305 -0.497 3.545 1 97.38 147 SER B N 1
ATOM 4628 C CA . SER B 1 147 ? 14.164 -0.108 4.371 1 97.38 147 SER B CA 1
ATOM 4629 C C . SER B 1 147 ? 14.406 1.235 5.051 1 97.38 147 SER B C 1
ATOM 4631 O O . SER B 1 147 ? 15.391 1.915 4.758 1 97.38 147 SER B O 1
ATOM 4633 N N . LYS B 1 148 ? 13.461 1.651 5.895 1 96.19 148 LYS B N 1
ATOM 4634 C CA . LYS B 1 148 ? 13.633 2.875 6.672 1 96.19 148 LYS B CA 1
ATOM 4635 C C . LYS B 1 148 ? 14.859 2.781 7.582 1 96.19 148 LYS B C 1
ATOM 4637 O O . LYS B 1 148 ? 15.398 3.803 8.008 1 96.19 148 LYS B O 1
ATOM 4642 N N . SER B 1 149 ? 15.336 1.564 7.812 1 95.94 149 SER B N 1
ATOM 4643 C CA . SER B 1 149 ? 16.516 1.364 8.648 1 95.94 149 SER B CA 1
ATOM 4644 C C . SER B 1 149 ? 17.797 1.412 7.82 1 95.94 149 SER B C 1
ATOM 4646 O O . SER B 1 149 ? 18.906 1.306 8.367 1 95.94 149 SER B O 1
ATOM 4648 N N . GLY B 1 150 ? 17.641 1.554 6.559 1 95.38 150 GLY B N 1
ATOM 4649 C CA . GLY B 1 150 ? 18.797 1.566 5.684 1 95.38 150 GLY B CA 1
ATOM 4650 C C . GLY B 1 150 ? 19.094 0.214 5.059 1 95.38 150 GLY B C 1
ATOM 4651 O O . GLY B 1 150 ? 18.219 -0.643 4.98 1 95.38 150 GLY B O 1
ATOM 4652 N N . ARG B 1 151 ? 20.219 0.136 4.527 1 96.19 151 ARG B N 1
ATOM 4653 C CA . ARG B 1 151 ? 20.656 -1.053 3.801 1 96.19 151 ARG B CA 1
ATOM 4654 C C . ARG B 1 151 ? 21.062 -2.162 4.762 1 96.19 151 ARG B C 1
ATOM 4656 O O . ARG B 1 151 ? 21.797 -1.919 5.719 1 96.19 151 ARG B O 1
ATOM 4663 N N . GLU B 1 152 ? 20.578 -3.316 4.555 1 97.69 152 GLU B N 1
ATOM 4664 C CA . GLU B 1 152 ? 20.859 -4.473 5.398 1 97.69 152 GLU B CA 1
ATOM 4665 C C . GLU B 1 152 ? 21.109 -5.723 4.559 1 97.69 152 GLU B C 1
ATOM 4667 O O . GLU B 1 152 ? 20.594 -5.832 3.438 1 97.69 152 GLU B O 1
ATOM 4672 N N . ALA B 1 153 ? 21.859 -6.629 5.137 1 98.56 153 ALA B N 1
ATOM 4673 C CA . ALA B 1 153 ? 22.141 -7.902 4.477 1 98.56 153 ALA B CA 1
ATOM 4674 C C . ALA B 1 153 ? 21.5 -9.062 5.234 1 98.56 153 ALA B C 1
ATOM 4676 O O . ALA B 1 153 ? 21.484 -9.078 6.469 1 98.56 153 ALA B O 1
ATOM 4677 N N . ILE B 1 154 ? 20.938 -9.961 4.543 1 98.81 154 ILE B N 1
ATOM 4678 C CA . ILE B 1 154 ? 20.422 -11.219 5.07 1 98.81 154 ILE B CA 1
ATOM 4679 C C . ILE B 1 154 ? 21.078 -12.398 4.348 1 98.81 154 ILE B C 1
ATOM 4681 O O . ILE B 1 154 ? 21.016 -12.5 3.121 1 98.81 154 ILE B O 1
ATOM 4685 N N . LEU B 1 155 ? 21.75 -13.25 5.062 1 98.81 155 LEU B N 1
ATOM 4686 C CA . LEU B 1 155 ? 22.375 -14.43 4.484 1 98.81 155 LEU B CA 1
ATOM 4687 C C . LEU B 1 155 ? 21.438 -15.633 4.531 1 98.81 155 LEU B C 1
ATOM 4689 O O . LEU B 1 155 ? 20.594 -15.734 5.434 1 98.81 155 LEU B O 1
ATOM 4693 N N . ALA B 1 156 ? 21.547 -16.516 3.586 1 98.88 156 ALA B N 1
ATOM 4694 C CA . ALA B 1 156 ? 20.703 -17.719 3.527 1 98.88 156 ALA B CA 1
ATOM 4695 C C . ALA B 1 156 ? 21.422 -18.844 2.801 1 98.88 156 ALA B C 1
ATOM 4697 O O . ALA B 1 156 ? 22.219 -18.609 1.895 1 98.88 156 ALA B O 1
ATOM 4698 N N . ARG B 1 157 ? 21.156 -20.031 3.188 1 98.88 157 ARG B N 1
ATOM 4699 C CA . ARG B 1 157 ? 21.719 -21.203 2.518 1 98.88 157 ARG B CA 1
ATOM 4700 C C . ARG B 1 157 ? 21.031 -21.438 1.176 1 98.88 157 ARG B C 1
ATOM 4702 O O . ARG B 1 157 ? 21.672 -21.891 0.221 1 98.88 157 ARG B O 1
ATOM 4709 N N . ARG B 1 158 ? 19.766 -21.203 1.071 1 98.94 158 ARG B N 1
ATOM 4710 C CA . ARG B 1 158 ? 18.969 -21.25 -0.149 1 98.94 158 ARG B CA 1
ATOM 4711 C C . ARG B 1 158 ? 18.078 -20.016 -0.266 1 98.94 158 ARG B C 1
ATOM 4713 O O . ARG B 1 158 ? 17.5 -19.562 0.728 1 98.94 158 ARG B O 1
ATOM 4720 N N . VAL B 1 159 ? 17.953 -19.484 -1.463 1 99 159 VAL B N 1
ATOM 4721 C CA . VAL B 1 159 ? 17.125 -18.312 -1.741 1 99 159 VAL B CA 1
ATOM 4722 C C . VAL B 1 159 ? 16.031 -18.688 -2.746 1 99 159 VAL B C 1
ATOM 4724 O O . VAL B 1 159 ? 16.297 -19.438 -3.701 1 99 159 VAL B O 1
ATOM 4727 N N . ILE B 1 160 ? 14.812 -18.281 -2.52 1 99 160 ILE B N 1
ATOM 4728 C CA . ILE B 1 160 ? 13.711 -18.453 -3.455 1 99 160 ILE B CA 1
ATOM 4729 C C . ILE B 1 160 ? 13.234 -17.094 -3.949 1 99 160 ILE B C 1
ATOM 4731 O O . ILE B 1 160 ? 12.773 -16.266 -3.16 1 99 160 ILE B O 1
ATOM 4735 N N . ASP B 1 161 ? 13.391 -16.875 -5.266 1 98.94 161 ASP B N 1
ATOM 4736 C CA . ASP B 1 161 ? 12.859 -15.656 -5.887 1 98.94 161 ASP B CA 1
ATOM 4737 C C . ASP B 1 161 ? 11.359 -15.789 -6.152 1 98.94 161 ASP B C 1
ATOM 4739 O O . ASP B 1 161 ? 10.945 -16.469 -7.09 1 98.94 161 ASP B O 1
ATOM 4743 N N . ALA B 1 162 ? 10.578 -15.141 -5.383 1 98.88 162 ALA B N 1
ATOM 4744 C CA . ALA B 1 162 ? 9.133 -15.047 -5.543 1 98.88 162 ALA B CA 1
ATOM 4745 C C . ALA B 1 162 ? 8.68 -13.586 -5.625 1 98.88 162 ALA B C 1
ATOM 4747 O O . ALA B 1 162 ? 7.637 -13.227 -5.082 1 98.88 162 ALA B O 1
ATOM 4748 N N . THR B 1 163 ? 9.461 -12.766 -6.324 1 98.5 163 THR B N 1
ATOM 4749 C CA . THR B 1 163 ? 9.25 -11.32 -6.363 1 98.5 163 THR B CA 1
ATOM 4750 C C . THR B 1 163 ? 8.172 -10.969 -7.387 1 98.5 163 THR B C 1
ATOM 4752 O O . THR B 1 163 ? 7.754 -9.812 -7.477 1 98.5 163 THR B O 1
ATOM 4755 N N . GLY B 1 164 ? 7.695 -11.812 -8.164 1 97.94 164 GLY B N 1
ATOM 4756 C CA . GLY B 1 164 ? 6.688 -11.602 -9.188 1 97.94 164 GLY B CA 1
ATOM 4757 C C . GLY B 1 164 ? 7.262 -11.047 -10.477 1 97.94 164 GLY B C 1
ATOM 4758 O O . GLY B 1 164 ? 6.621 -11.117 -11.531 1 97.94 164 GLY B O 1
ATOM 4759 N N . ASP B 1 165 ? 8.555 -10.508 -10.438 1 98.31 165 ASP B N 1
ATOM 4760 C CA . ASP B 1 165 ? 9.156 -9.922 -11.641 1 98.31 165 ASP B CA 1
ATOM 4761 C C . ASP B 1 165 ? 10.586 -10.422 -11.836 1 98.31 165 ASP B C 1
ATOM 4763 O O . ASP B 1 165 ? 11.375 -9.789 -12.547 1 98.31 165 ASP B O 1
ATOM 4767 N N . ALA B 1 166 ? 10.922 -11.477 -11.141 1 98.69 166 ALA B N 1
ATOM 4768 C CA . ALA B 1 166 ? 12.234 -12.125 -11.258 1 98.69 166 ALA B CA 1
ATOM 4769 C C . ALA B 1 166 ? 13.359 -11.148 -10.914 1 98.69 166 ALA B C 1
ATOM 4771 O O . ALA B 1 166 ? 14.367 -11.094 -11.617 1 98.69 166 ALA B O 1
ATOM 4772 N N . ASP B 1 167 ? 13.148 -10.375 -9.898 1 98.62 167 ASP B N 1
ATOM 4773 C CA . ASP B 1 167 ? 14.125 -9.344 -9.531 1 98.62 167 ASP B CA 1
ATOM 4774 C C . ASP B 1 167 ? 15.422 -9.977 -9.039 1 98.62 167 ASP B C 1
ATOM 4776 O O . ASP B 1 167 ? 16.516 -9.562 -9.445 1 98.62 167 ASP B O 1
ATOM 4780 N N . VAL B 1 168 ? 15.336 -11.016 -8.156 1 98.88 168 VAL B N 1
ATOM 4781 C CA . VAL B 1 168 ? 16.516 -11.625 -7.551 1 98.88 168 VAL B CA 1
ATOM 4782 C C . VAL B 1 168 ? 17.328 -12.344 -8.617 1 98.88 168 VAL B C 1
ATOM 4784 O O . VAL B 1 168 ? 18.531 -12.117 -8.75 1 98.88 168 VAL B O 1
ATOM 4787 N N . VAL B 1 169 ? 16.656 -13.172 -9.367 1 98.75 169 VAL B N 1
ATOM 4788 C CA . VAL B 1 169 ? 17.312 -14.031 -10.336 1 98.75 169 VAL B CA 1
ATOM 4789 C C . VAL B 1 169 ? 17.953 -13.188 -11.43 1 98.75 169 VAL B C 1
ATOM 4791 O O . VAL B 1 169 ? 19.062 -13.484 -11.898 1 98.75 169 VAL B O 1
ATOM 4794 N N . THR B 1 170 ? 17.25 -12.102 -11.859 1 98.5 170 THR B N 1
ATOM 4795 C CA . THR B 1 170 ? 17.781 -11.211 -12.883 1 98.5 170 THR B CA 1
ATOM 4796 C C . THR B 1 170 ? 19.047 -10.523 -12.398 1 98.5 170 THR B C 1
ATOM 4798 O O . THR B 1 170 ? 20.047 -10.484 -13.109 1 98.5 170 THR B O 1
ATOM 4801 N N . ARG B 1 171 ? 19.062 -10.016 -11.195 1 97.94 171 ARG B N 1
ATOM 4802 C CA . ARG B 1 171 ? 20.219 -9.289 -10.656 1 97.94 171 ARG B CA 1
ATOM 4803 C C . ARG B 1 171 ? 21.344 -10.25 -10.289 1 97.94 171 ARG B C 1
ATOM 4805 O O . ARG B 1 171 ? 22.5 -9.844 -10.18 1 97.94 171 ARG B O 1
ATOM 4812 N N . ALA B 1 172 ? 21 -11.516 -10.055 1 98.44 172 ALA B N 1
ATOM 4813 C CA . ALA B 1 172 ? 22 -12.531 -9.781 1 98.44 172 ALA B CA 1
ATOM 4814 C C . ALA B 1 172 ? 22.719 -12.961 -11.062 1 98.44 172 ALA B C 1
ATOM 4816 O O . ALA B 1 172 ? 23.688 -13.711 -11.016 1 98.44 172 ALA B O 1
ATOM 4817 N N . GLY B 1 173 ? 22.172 -12.562 -12.164 1 97.81 173 GLY B N 1
ATOM 4818 C CA . GLY B 1 173 ? 22.875 -12.781 -13.422 1 97.81 173 GLY B CA 1
ATOM 4819 C C . GLY B 1 173 ? 22.328 -13.961 -14.211 1 97.81 173 GLY B C 1
ATOM 4820 O O . GLY B 1 173 ? 22.891 -14.328 -15.25 1 97.81 173 GLY B O 1
ATOM 4821 N N . ALA B 1 174 ? 21.266 -14.578 -13.75 1 98.25 174 ALA B N 1
ATOM 4822 C CA . ALA B 1 174 ? 20.656 -15.68 -14.492 1 98.25 174 ALA B CA 1
ATOM 4823 C C . ALA B 1 174 ? 19.938 -15.18 -15.742 1 98.25 174 ALA B C 1
ATOM 4825 O O . ALA B 1 174 ? 19.438 -14.055 -15.766 1 98.25 174 ALA B O 1
ATOM 4826 N N . PRO B 1 175 ? 19.938 -16 -16.812 1 98.44 175 PRO B N 1
ATOM 4827 C CA . PRO B 1 175 ? 19.219 -15.578 -18.016 1 98.44 175 PRO B CA 1
ATOM 4828 C C . PRO B 1 175 ? 17.719 -15.523 -17.828 1 98.44 175 PRO B C 1
ATOM 4830 O O . PRO B 1 175 ? 17.125 -16.406 -17.188 1 98.44 175 PRO B O 1
ATOM 4833 N N . VAL B 1 176 ? 17.109 -14.477 -18.359 1 98.56 176 VAL B N 1
ATOM 4834 C CA . VAL B 1 176 ? 15.672 -14.289 -18.328 1 98.56 176 VAL B CA 1
ATOM 4835 C C . VAL B 1 176 ? 15.188 -13.805 -19.688 1 98.56 176 VAL B C 1
ATOM 4837 O O . VAL B 1 176 ? 15.977 -13.312 -20.5 1 98.56 176 VAL B O 1
ATOM 4840 N N . TYR B 1 177 ? 13.977 -14.07 -19.969 1 98.25 177 TYR B N 1
ATOM 4841 C CA . TYR B 1 177 ? 13.281 -13.477 -21.109 1 98.25 177 TYR B CA 1
ATOM 4842 C C . TYR B 1 177 ? 12.227 -12.484 -20.641 1 98.25 177 TYR B C 1
ATOM 4844 O O . TYR B 1 177 ? 11.281 -12.859 -19.922 1 98.25 177 TYR B O 1
ATOM 4852 N N . LYS B 1 178 ? 12.398 -11.266 -21 1 97.94 178 LYS B N 1
ATOM 4853 C CA . LYS B 1 178 ? 11.367 -10.281 -20.703 1 97.94 178 LYS B CA 1
ATOM 4854 C C . LYS B 1 178 ? 10.445 -10.062 -21.906 1 97.94 178 LYS B C 1
ATOM 4856 O O . LYS B 1 178 ? 10.898 -9.664 -22.984 1 97.94 178 LYS B O 1
ATOM 4861 N N . THR B 1 179 ? 9.188 -10.234 -21.688 1 98 179 THR B N 1
ATOM 4862 C CA . THR B 1 179 ? 8.219 -9.992 -22.75 1 98 179 THR B CA 1
ATOM 4863 C C . THR B 1 179 ? 8.227 -8.516 -23.156 1 98 179 THR B C 1
ATOM 4865 O O . THR B 1 179 ? 8.234 -7.633 -22.297 1 98 179 THR B O 1
ATOM 4868 N N . PRO B 1 180 ? 8.312 -8.219 -24.484 1 97.62 180 PRO B N 1
ATOM 4869 C CA . PRO B 1 180 ? 8.18 -6.82 -24.906 1 97.62 180 PRO B CA 1
ATOM 4870 C C . PRO B 1 180 ? 6.875 -6.184 -24.438 1 97.62 180 PRO B C 1
ATOM 4872 O O . PRO B 1 180 ? 5.828 -6.836 -24.453 1 97.62 180 PRO B O 1
ATOM 4875 N N . ALA B 1 181 ? 7.016 -4.941 -24.031 1 96.75 181 ALA B N 1
ATOM 4876 C CA . ALA B 1 181 ? 5.891 -4.262 -23.406 1 96.75 181 ALA B CA 1
ATOM 4877 C C . ALA B 1 181 ? 4.637 -4.352 -24.266 1 96.75 181 ALA B C 1
ATOM 4879 O O . ALA B 1 181 ? 3.531 -4.535 -23.75 1 96.75 181 ALA B O 1
ATOM 4880 N N . GLU B 1 182 ? 4.781 -4.305 -25.562 1 95.62 182 GLU B N 1
ATOM 4881 C CA . GLU B 1 182 ? 3.654 -4.297 -26.484 1 95.62 182 GLU B CA 1
ATOM 4882 C C . GLU B 1 182 ? 3.016 -5.68 -26.594 1 95.62 182 GLU B C 1
ATOM 4884 O O . GLU B 1 182 ? 1.907 -5.816 -27.125 1 95.62 182 GLU B O 1
ATOM 4889 N N . GLN B 1 183 ? 3.717 -6.688 -26.094 1 96.06 183 GLN B N 1
ATOM 4890 C CA . GLN B 1 183 ? 3.23 -8.062 -26.188 1 96.06 183 GLN B CA 1
ATOM 4891 C C . GLN B 1 183 ? 2.848 -8.594 -24.812 1 96.06 183 GLN B C 1
ATOM 4893 O O . GLN B 1 183 ? 2.373 -9.727 -24.688 1 96.06 183 GLN B O 1
ATOM 4898 N N . MET B 1 184 ? 3.008 -7.742 -23.75 1 96.75 184 MET B N 1
ATOM 4899 C CA . MET B 1 184 ? 2.686 -8.164 -22.391 1 96.75 184 MET B CA 1
ATOM 4900 C C . MET B 1 184 ? 1.178 -8.305 -22.219 1 96.75 184 MET B C 1
ATOM 4902 O O . MET B 1 184 ? 0.402 -7.594 -22.844 1 96.75 184 MET B O 1
ATOM 4906 N N . MET B 1 185 ? 0.827 -9.258 -21.391 1 96.06 185 MET B N 1
ATOM 4907 C CA . MET B 1 185 ? -0.554 -9.234 -20.922 1 96.06 185 MET B CA 1
ATOM 4908 C C . MET B 1 185 ? -0.871 -7.91 -20.234 1 96.06 185 MET B C 1
ATOM 4910 O O . MET B 1 185 ? -0.035 -7.363 -19.516 1 96.06 185 MET B O 1
ATOM 4914 N N . ALA B 1 186 ? -2.094 -7.43 -20.453 1 96.25 186 ALA B N 1
ATOM 4915 C CA . ALA B 1 186 ? -2.506 -6.145 -19.891 1 96.25 186 ALA B CA 1
ATOM 4916 C C . ALA B 1 186 ? -2.438 -6.156 -18.375 1 96.25 186 ALA B C 1
ATOM 4918 O O . ALA B 1 186 ? -2.762 -7.164 -17.734 1 96.25 186 ALA B O 1
ATOM 4919 N N . ALA B 1 187 ? -1.923 -5.062 -17.781 1 97.31 187 ALA B N 1
ATOM 4920 C CA . ALA B 1 187 ? -2.057 -4.852 -16.344 1 97.31 187 ALA B CA 1
ATOM 4921 C C . ALA B 1 187 ? -3.492 -4.496 -15.969 1 97.31 187 ALA B C 1
ATOM 4923 O O . ALA B 1 187 ? -4.289 -4.125 -16.828 1 97.31 187 ALA B O 1
ATOM 4924 N N . SER B 1 188 ? -3.836 -4.691 -14.727 1 96.81 188 SER B N 1
ATOM 4925 C CA . SER B 1 188 ? -5.211 -4.414 -14.32 1 96.81 188 SER B CA 1
ATOM 4926 C C . SER B 1 188 ? -5.254 -3.574 -13.047 1 96.81 188 SER B C 1
ATOM 4928 O O . SER B 1 188 ? -4.363 -3.676 -12.203 1 96.81 188 SER B O 1
ATOM 4930 N N . VAL B 1 189 ? -6.234 -2.752 -12.961 1 97.56 189 VAL B N 1
ATOM 4931 C CA . VAL B 1 189 ? -6.594 -2.057 -11.727 1 97.56 189 VAL B CA 1
ATOM 4932 C C . VAL B 1 189 ? -7.832 -2.707 -11.117 1 97.56 189 VAL B C 1
ATOM 4934 O O . VAL B 1 189 ? -8.883 -2.785 -11.758 1 97.56 189 VAL B O 1
ATOM 4937 N N . MET B 1 190 ? -7.656 -3.189 -9.898 1 98.19 190 MET B N 1
ATOM 4938 C CA . MET B 1 190 ? -8.773 -3.781 -9.172 1 98.19 190 MET B CA 1
ATOM 4939 C C . MET B 1 190 ? -9.438 -2.756 -8.258 1 98.19 190 MET B C 1
ATOM 4941 O O . MET B 1 190 ? -8.75 -1.903 -7.684 1 98.19 190 MET B O 1
ATOM 4945 N N . PHE B 1 191 ? -10.75 -2.84 -8.172 1 98.56 191 PHE B N 1
ATOM 4946 C CA . PHE B 1 191 ? -11.469 -1.981 -7.234 1 98.56 191 PHE B CA 1
ATOM 4947 C C . PHE B 1 191 ? -12.75 -2.656 -6.758 1 98.56 191 PHE B C 1
ATOM 4949 O O . PHE B 1 191 ? -13.109 -3.73 -7.242 1 98.56 191 PHE B O 1
ATOM 4956 N N . HIS B 1 192 ? -13.336 -2.113 -5.734 1 98.38 192 HIS B N 1
ATOM 4957 C CA . HIS B 1 192 ? -14.594 -2.557 -5.152 1 98.38 192 HIS B CA 1
ATOM 4958 C C . HIS B 1 192 ? -15.609 -1.418 -5.098 1 98.38 192 HIS B C 1
ATOM 4960 O O . HIS B 1 192 ? -15.227 -0.244 -5.145 1 98.38 192 HIS B O 1
ATOM 4966 N N . LEU B 1 193 ? -16.844 -1.785 -5.051 1 98.38 193 LEU B N 1
ATOM 4967 C CA . LEU B 1 193 ? -17.938 -0.809 -5.031 1 98.38 193 LEU B CA 1
ATOM 4968 C C . LEU B 1 193 ? -18.797 -0.978 -3.781 1 98.38 193 LEU B C 1
ATOM 4970 O O . LEU B 1 193 ? -18.859 -2.072 -3.217 1 98.38 193 LEU B O 1
ATOM 4974 N N . ALA B 1 194 ? -19.359 0.059 -3.338 1 97.62 194 ALA B N 1
ATOM 4975 C CA . ALA B 1 194 ? -20.375 0.078 -2.299 1 97.62 194 ALA B CA 1
ATOM 4976 C C . ALA B 1 194 ? -21.672 0.689 -2.82 1 97.62 194 ALA B C 1
ATOM 4978 O O . ALA B 1 194 ? -21.672 1.405 -3.824 1 97.62 194 ALA B O 1
ATOM 4979 N N . GLY B 1 195 ? -22.719 0.377 -2.205 1 97.25 195 GLY B N 1
ATOM 4980 C CA . GLY B 1 195 ? -24 1.005 -2.521 1 97.25 195 GLY B CA 1
ATOM 4981 C C . GLY B 1 195 ? -24.797 0.247 -3.566 1 97.25 195 GLY B C 1
ATOM 4982 O O . GLY B 1 195 ? -25.719 0.798 -4.172 1 97.25 195 GLY B O 1
ATOM 4983 N N . VAL B 1 196 ? -24.469 -1.026 -3.787 1 98.12 196 VAL B N 1
ATOM 4984 C CA . VAL B 1 196 ? -25.141 -1.84 -4.793 1 98.12 196 VAL B CA 1
ATOM 4985 C C . VAL B 1 196 ? -26.438 -2.418 -4.211 1 98.12 196 VAL B C 1
ATOM 4987 O O . VAL B 1 196 ? -26.453 -2.867 -3.061 1 98.12 196 VAL B O 1
ATOM 4990 N N . ASP B 1 197 ? -27.531 -2.273 -4.953 1 97.94 197 ASP B N 1
ATOM 4991 C CA . ASP B 1 197 ? -28.734 -3.059 -4.66 1 97.94 197 ASP B CA 1
ATOM 4992 C C . ASP B 1 197 ? -28.578 -4.488 -5.172 1 97.94 197 ASP B C 1
ATOM 4994 O O . ASP B 1 197 ? -28.844 -4.766 -6.344 1 97.94 197 ASP B O 1
ATOM 4998 N N . LYS B 1 198 ? -28.297 -5.375 -4.258 1 97.56 198 LYS B N 1
ATOM 4999 C CA . LYS B 1 198 ? -27.938 -6.742 -4.621 1 97.56 198 LYS B CA 1
ATOM 5000 C C . LYS B 1 198 ? -29.062 -7.418 -5.402 1 97.56 198 LYS B C 1
ATOM 5002 O O . LYS B 1 198 ? -28.828 -8.062 -6.426 1 97.56 198 LYS B O 1
ATOM 5007 N N . GLN B 1 199 ? -30.234 -7.285 -4.91 1 98.12 199 GLN B N 1
ATOM 5008 C CA . GLN B 1 199 ? -31.375 -7.957 -5.547 1 98.12 199 GLN B CA 1
ATOM 5009 C C . GLN B 1 199 ? -31.578 -7.457 -6.977 1 98.12 199 GLN B C 1
ATOM 5011 O O . GLN B 1 199 ? -31.703 -8.25 -7.906 1 98.12 199 GLN B O 1
ATOM 5016 N N . ARG B 1 200 ? -31.578 -6.18 -7.105 1 98.25 200 ARG B N 1
ATOM 5017 C CA . ARG B 1 200 ? -31.797 -5.598 -8.422 1 98.25 200 ARG B CA 1
ATOM 5018 C C . ARG B 1 200 ? -30.656 -5.941 -9.367 1 98.25 200 ARG B C 1
ATOM 5020 O O . ARG B 1 200 ? -30.875 -6.191 -10.555 1 98.25 200 ARG B O 1
ATOM 5027 N N . PHE B 1 201 ? -29.453 -5.91 -8.844 1 98.25 201 PHE B N 1
ATOM 5028 C CA . PHE B 1 201 ? -28.281 -6.262 -9.633 1 98.25 201 PHE B CA 1
ATOM 5029 C C . PHE B 1 201 ? -28.391 -7.691 -10.148 1 98.25 201 PHE B C 1
ATOM 5031 O O . PHE B 1 201 ? -28.234 -7.938 -11.352 1 98.25 201 PHE B O 1
ATOM 5038 N N . MET B 1 202 ? -28.703 -8.602 -9.234 1 97.69 202 MET B N 1
ATOM 5039 C CA . MET B 1 202 ? -28.781 -10.016 -9.594 1 97.69 202 MET B CA 1
ATOM 5040 C C . MET B 1 202 ? -29.969 -10.281 -10.516 1 97.69 202 MET B C 1
ATOM 5042 O O . MET B 1 202 ? -29.875 -11.133 -11.406 1 97.69 202 MET B O 1
ATOM 5046 N N . ASP B 1 203 ? -31.047 -9.57 -10.312 1 98.06 203 ASP B N 1
ATOM 5047 C CA . ASP B 1 203 ? -32.188 -9.688 -11.219 1 98.06 203 ASP B CA 1
ATOM 5048 C C . ASP B 1 203 ? -31.812 -9.242 -12.633 1 98.06 203 ASP B C 1
ATOM 5050 O O . ASP B 1 203 ? -32.25 -9.844 -13.617 1 98.06 203 ASP B O 1
ATOM 5054 N N . GLY B 1 204 ? -31.047 -8.172 -12.656 1 97.31 204 GLY B N 1
ATOM 5055 C CA . GLY B 1 204 ? -30.578 -7.711 -13.945 1 97.31 204 GLY B CA 1
ATOM 5056 C C . GLY B 1 204 ? -29.688 -8.719 -14.656 1 97.31 204 GLY B C 1
ATOM 5057 O O . GLY B 1 204 ? -29.812 -8.922 -15.867 1 97.31 204 GLY B O 1
ATOM 5058 N N . ILE B 1 205 ? -28.797 -9.32 -13.914 1 96.31 205 ILE B N 1
ATOM 5059 C CA . ILE B 1 205 ? -27.906 -10.328 -14.461 1 96.31 205 ILE B CA 1
ATOM 5060 C C . ILE B 1 205 ? -28.719 -11.516 -14.984 1 96.31 205 ILE B C 1
ATOM 5062 O O . ILE B 1 205 ? -28.453 -12.023 -16.078 1 96.31 205 ILE B O 1
ATOM 5066 N N . LYS B 1 206 ? -29.656 -11.945 -14.227 1 95.94 206 LYS B N 1
ATOM 5067 C CA . LYS B 1 206 ? -30.5 -13.078 -14.609 1 95.94 206 LYS B CA 1
ATOM 5068 C C . LYS B 1 206 ? -31.328 -12.758 -15.852 1 95.94 206 LYS B C 1
ATOM 5070 O O . LYS B 1 206 ? -31.562 -13.633 -16.688 1 95.94 206 LYS B O 1
ATOM 5075 N N . ALA B 1 207 ? -31.766 -11.555 -15.938 1 96.62 207 ALA B N 1
ATOM 5076 C CA . ALA B 1 207 ? -32.625 -11.141 -17.047 1 96.62 207 ALA B CA 1
ATOM 5077 C C . ALA B 1 207 ? -31.828 -11.062 -18.344 1 96.62 207 ALA B C 1
ATOM 5079 O O . ALA B 1 207 ? -32.406 -11.203 -19.438 1 96.62 207 ALA B O 1
ATOM 5080 N N . ASP B 1 208 ? -30.516 -10.867 -18.25 1 93.75 208 ASP B N 1
ATOM 5081 C CA . ASP B 1 208 ? -29.656 -10.758 -19.406 1 93.75 208 ASP B CA 1
ATOM 5082 C C . ASP B 1 208 ? -28.312 -11.461 -19.172 1 93.75 208 ASP B C 1
ATOM 5084 O O . ASP B 1 208 ? -27.266 -10.82 -19.156 1 93.75 208 ASP B O 1
ATOM 5088 N N . PRO B 1 209 ? -28.438 -12.734 -19.031 1 91.69 209 PRO B N 1
ATOM 5089 C CA . PRO B 1 209 ? -27.219 -13.484 -18.688 1 91.69 209 PRO B CA 1
ATOM 5090 C C . PRO B 1 209 ? -26.172 -13.461 -19.812 1 91.69 209 PRO B C 1
ATOM 5092 O O . PRO B 1 209 ? -26.531 -13.414 -20.984 1 91.69 209 PRO B O 1
ATOM 5095 N N . GLN B 1 210 ? -24.922 -13.422 -19.359 1 91.69 210 GLN B N 1
ATOM 5096 C CA . GLN B 1 210 ? -23.797 -13.523 -20.281 1 91.69 210 GLN B CA 1
ATOM 5097 C C . GLN B 1 210 ? -23.078 -14.859 -20.141 1 91.69 210 GLN B C 1
ATOM 5099 O O . GLN B 1 210 ? -23 -15.414 -19.047 1 91.69 210 GLN B O 1
ATOM 5104 N N . THR B 1 211 ? -22.625 -15.344 -21.281 1 92.62 211 THR B N 1
ATOM 5105 C CA . THR B 1 211 ? -21.828 -16.562 -21.312 1 92.62 211 THR B CA 1
ATOM 5106 C C . THR B 1 211 ? -20.422 -16.281 -21.828 1 92.62 211 THR B C 1
ATOM 5108 O O . THR B 1 211 ? -20.125 -15.148 -22.219 1 92.62 211 THR B O 1
ATOM 5111 N N . TYR B 1 212 ? -19.578 -17.25 -21.797 1 90.62 212 TYR B N 1
ATOM 5112 C CA . TYR B 1 212 ? -18.203 -17.062 -22.281 1 90.62 212 TYR B CA 1
ATOM 5113 C C . TYR B 1 212 ? -18.188 -16.797 -23.781 1 90.62 212 TYR B C 1
ATOM 5115 O O . TYR B 1 212 ? -17.234 -16.219 -24.297 1 90.62 212 TYR B O 1
ATOM 5123 N N . ARG B 1 213 ? -19.203 -17.141 -24.453 1 87.62 213 ARG B N 1
ATOM 5124 C CA . ARG B 1 213 ? -19.344 -16.797 -25.875 1 87.62 213 ARG B CA 1
ATOM 5125 C C . ARG B 1 213 ? -19.406 -15.289 -26.078 1 87.62 213 ARG B C 1
ATOM 5127 O O . ARG B 1 213 ? -18.969 -14.781 -27.109 1 87.62 213 ARG B O 1
ATOM 5134 N N . ASP B 1 214 ? -19.844 -14.641 -25.047 1 84.31 214 ASP B N 1
ATOM 5135 C CA . ASP B 1 214 ? -20.078 -13.203 -25.141 1 84.31 214 ASP B CA 1
ATOM 5136 C C . ASP B 1 214 ? -18.781 -12.43 -24.969 1 84.31 214 ASP B C 1
ATOM 5138 O O . ASP B 1 214 ? -18.734 -11.211 -25.188 1 84.31 214 ASP B O 1
ATOM 5142 N N . TRP B 1 215 ? -17.719 -13.141 -24.516 1 81.5 215 TRP B N 1
ATOM 5143 C CA . TRP B 1 215 ? -16.438 -12.461 -24.375 1 81.5 215 TRP B CA 1
ATOM 5144 C C . TRP B 1 215 ? -15.891 -12.047 -25.734 1 81.5 215 TRP B C 1
ATOM 5146 O O . TRP B 1 215 ? -15.039 -11.164 -25.828 1 81.5 215 TRP B O 1
ATOM 5156 N N . GLY B 1 216 ? -16.469 -12.617 -26.875 1 69.62 216 GLY B N 1
ATOM 5157 C CA . GLY B 1 216 ? -16.031 -12.398 -28.234 1 69.62 216 GLY B CA 1
ATOM 5158 C C . GLY B 1 216 ? -16.672 -11.188 -28.891 1 69.62 216 GLY B C 1
ATOM 5159 O O . GLY B 1 216 ? -17.703 -10.688 -28.406 1 69.62 216 GLY B O 1
ATOM 5160 N N . GLY B 1 217 ? -16.031 -10.289 -29.688 1 57.47 217 GLY B N 1
ATOM 5161 C CA . GLY B 1 217 ? -16.688 -9.258 -30.484 1 57.47 217 GLY B CA 1
ATOM 5162 C C . GLY B 1 217 ? -15.797 -8.07 -30.781 1 57.47 217 GLY B C 1
ATOM 5163 O O . GLY B 1 217 ? -16.297 -6.973 -31.062 1 57.47 217 GLY B O 1
ATOM 5164 N N . GLY B 1 218 ? -14.578 -8.344 -30.625 1 55.84 218 GLY B N 1
ATOM 5165 C CA . GLY B 1 218 ? -13.641 -7.363 -31.156 1 55.84 218 GLY B CA 1
ATOM 5166 C C . GLY B 1 218 ? -12.641 -6.887 -30.125 1 55.84 218 GLY B C 1
ATOM 5167 O O . GLY B 1 218 ? -12.898 -6.961 -28.922 1 55.84 218 GLY B O 1
ATOM 5168 N N . GLY B 1 219 ? -11.469 -6.672 -30.453 1 54.34 219 GLY B N 1
ATOM 5169 C CA . GLY B 1 219 ? -10.336 -6.129 -29.719 1 54.34 219 GLY B CA 1
ATOM 5170 C C . GLY B 1 219 ? -9.734 -7.109 -28.719 1 54.34 219 GLY B C 1
ATOM 5171 O O . GLY B 1 219 ? -9.555 -8.289 -29.047 1 54.34 219 GLY B O 1
ATOM 5172 N N . GLU B 1 220 ? -9.367 -6.707 -27.531 1 53.53 220 GLU B N 1
ATOM 5173 C CA . GLU B 1 220 ? -8.711 -7.488 -26.484 1 53.53 220 GLU B CA 1
ATOM 5174 C C . GLU B 1 220 ? -9.625 -8.594 -25.953 1 53.53 220 GLU B C 1
ATOM 5176 O O . GLU B 1 220 ? -9.164 -9.555 -25.344 1 53.53 220 GLU B O 1
ATOM 5181 N N . TRP B 1 221 ? -10.844 -8.602 -26.375 1 61.25 221 TRP B N 1
ATOM 5182 C CA . TRP B 1 221 ? -11.734 -9.586 -25.766 1 61.25 221 TRP B CA 1
ATOM 5183 C C . TRP B 1 221 ? -12.156 -10.641 -26.797 1 61.25 221 TRP B C 1
ATOM 5185 O O . TRP B 1 221 ? -13.094 -11.406 -26.547 1 61.25 221 TRP B O 1
ATOM 5195 N N . ASN B 1 222 ? -11.414 -10.633 -27.922 1 66.62 222 ASN B N 1
ATOM 5196 C CA . ASN B 1 222 ? -11.57 -11.82 -28.75 1 66.62 222 ASN B CA 1
ATOM 5197 C C . ASN B 1 222 ? -10.852 -13.023 -28.141 1 66.62 222 ASN B C 1
ATOM 5199 O O . ASN B 1 222 ? -9.656 -13.211 -28.375 1 66.62 222 ASN B O 1
ATOM 5203 N N . ILE B 1 223 ? -11.664 -13.82 -27.438 1 81.81 223 ILE B N 1
ATOM 5204 C CA . ILE B 1 223 ? -11.07 -14.891 -26.641 1 81.81 223 ILE B CA 1
ATOM 5205 C C . ILE B 1 223 ? -11.219 -16.219 -27.375 1 81.81 223 ILE B C 1
ATOM 5207 O O . ILE B 1 223 ? -12.305 -16.547 -27.859 1 81.81 223 ILE B O 1
ATOM 5211 N N . GLU B 1 224 ? -10.109 -16.828 -27.562 1 85.25 224 GLU B N 1
ATOM 5212 C CA . GLU B 1 224 ? -10.102 -18.203 -28.047 1 85.25 224 GLU B CA 1
ATOM 5213 C C . GLU B 1 224 ? -10.484 -19.172 -26.938 1 85.25 224 GLU B C 1
ATOM 5215 O O . GLU B 1 224 ? -9.922 -19.141 -25.844 1 85.25 224 GLU B O 1
ATOM 5220 N N . THR B 1 225 ? -11.555 -19.938 -27.266 1 88.44 225 THR B N 1
ATOM 5221 C CA . THR B 1 225 ? -11.961 -20.969 -26.328 1 88.44 225 THR B CA 1
ATOM 5222 C C . THR B 1 225 ? -11.844 -22.359 -26.969 1 88.44 225 THR B C 1
ATOM 5224 O O . THR B 1 225 ? -11.414 -22.484 -28.109 1 88.44 225 THR B O 1
ATOM 5227 N N . SER B 1 226 ? -12.141 -23.422 -26.156 1 88.25 226 SER B N 1
ATOM 5228 C CA . SER B 1 226 ? -12.203 -24.766 -26.719 1 88.25 226 SER B CA 1
ATOM 5229 C C . SER B 1 226 ? -13.617 -25.125 -27.156 1 88.25 226 SER B C 1
ATOM 5231 O O . SER B 1 226 ? -13.844 -26.172 -27.734 1 88.25 226 SER B O 1
ATOM 5233 N N . GLY B 1 227 ? -14.562 -24.25 -26.906 1 89.5 227 GLY B N 1
ATOM 5234 C CA . GLY B 1 227 ? -15.953 -24.5 -27.219 1 89.5 227 GLY B CA 1
ATOM 5235 C C . GLY B 1 227 ? -16.75 -25 -26.031 1 89.5 227 GLY B C 1
ATOM 5236 O O . GLY B 1 227 ? -17.938 -24.688 -25.906 1 89.5 227 GLY B O 1
ATOM 5237 N N . LYS B 1 228 ? -16.141 -25.703 -25.203 1 89.56 228 LYS B N 1
ATOM 5238 C CA . LYS B 1 228 ? -16.844 -26.328 -24.094 1 89.56 228 LYS B CA 1
ATOM 5239 C C . LYS B 1 228 ? -17.312 -25.281 -23.078 1 89.56 228 LYS B C 1
ATOM 5241 O O . LYS B 1 228 ? -18.25 -25.516 -22.312 1 89.56 228 LYS B O 1
ATOM 5246 N N . GLU B 1 229 ? -16.656 -24.125 -23.078 1 90.75 229 GLU B N 1
ATOM 5247 C CA . GLU B 1 229 ? -16.969 -23.062 -22.125 1 90.75 229 GLU B CA 1
ATOM 5248 C C . GLU B 1 229 ? -18.062 -22.156 -22.656 1 90.75 229 GLU B C 1
ATOM 5250 O O . GLU B 1 229 ? -18.656 -21.391 -21.906 1 90.75 229 GLU B O 1
ATOM 5255 N N . ASP B 1 230 ? -18.375 -22.266 -23.891 1 91.44 230 ASP B N 1
ATOM 5256 C CA . ASP B 1 230 ? -19.078 -21.219 -24.625 1 91.44 230 ASP B CA 1
ATOM 5257 C C . ASP B 1 230 ? -20.438 -20.922 -23.969 1 91.44 230 ASP B C 1
ATOM 5259 O O . ASP B 1 230 ? -20.828 -19.75 -23.844 1 91.44 230 ASP B O 1
ATOM 5263 N N . ASP B 1 231 ? -21.109 -21.953 -23.469 1 92.75 231 ASP B N 1
ATOM 5264 C CA . ASP B 1 231 ? -22.484 -21.766 -23 1 92.75 231 ASP B CA 1
ATOM 5265 C C . ASP B 1 231 ? -22.531 -21.625 -21.484 1 92.75 231 ASP B C 1
ATOM 5267 O O . ASP B 1 231 ? -23.594 -21.422 -20.906 1 92.75 231 ASP B O 1
ATOM 5271 N N . MET B 1 232 ? -21.375 -21.641 -20.875 1 94.19 232 MET B N 1
ATOM 5272 C CA . MET B 1 232 ? -21.312 -21.484 -19.422 1 94.19 232 MET B CA 1
ATOM 5273 C C . MET B 1 232 ? -21.531 -20.031 -19.031 1 94.19 232 MET B C 1
ATOM 5275 O O . MET B 1 232 ? -21.141 -19.109 -19.75 1 94.19 232 MET B O 1
ATOM 5279 N N . PHE B 1 233 ? -22.156 -19.859 -17.875 1 94.81 233 PHE B N 1
ATOM 5280 C CA . PHE B 1 233 ? -22.375 -18.531 -17.328 1 94.81 233 PHE B CA 1
ATOM 5281 C C . PHE B 1 233 ? -21.047 -17.828 -17.078 1 94.81 233 PHE B C 1
ATOM 5283 O O . PHE B 1 233 ? -20.094 -18.453 -16.609 1 94.81 233 PHE B O 1
ATOM 5290 N N . SER B 1 234 ? -21.031 -16.562 -17.406 1 94.38 234 SER B N 1
ATOM 5291 C CA . SER B 1 234 ? -19.906 -15.703 -17.078 1 94.38 234 SER B CA 1
ATOM 5292 C C . SER B 1 234 ? -20.375 -14.391 -16.438 1 94.38 234 SER B C 1
ATOM 5294 O O . SER B 1 234 ? -21.328 -13.773 -16.922 1 94.38 234 SER B O 1
ATOM 5296 N N . PRO B 1 235 ? -19.703 -13.984 -15.312 1 95.88 235 PRO B N 1
ATOM 5297 C CA . PRO B 1 235 ? -20.047 -12.68 -14.742 1 95.88 235 PRO B CA 1
ATOM 5298 C C . PRO B 1 235 ? -19.438 -11.523 -15.531 1 95.88 235 PRO B C 1
ATOM 5300 O O . PRO B 1 235 ? -19.031 -10.516 -14.938 1 95.88 235 PRO B O 1
ATOM 5303 N N . PHE B 1 236 ? -19.344 -11.586 -16.734 1 93.81 236 PHE B N 1
ATOM 5304 C CA . PHE B 1 236 ? -18.734 -10.625 -17.656 1 93.81 236 PHE B CA 1
ATOM 5305 C C . PHE B 1 236 ? -19.656 -9.438 -17.875 1 93.81 236 PHE B C 1
ATOM 5307 O O . PHE B 1 236 ? -20.844 -9.609 -18.141 1 93.81 236 PHE B O 1
ATOM 5314 N N . LEU B 1 237 ? -19.125 -8.219 -17.703 1 94.81 237 LEU B N 1
ATOM 5315 C CA . LEU B 1 237 ? -19.828 -6.973 -18 1 94.81 237 LEU B CA 1
ATOM 5316 C C . LEU B 1 237 ? -19.172 -6.254 -19.172 1 94.81 237 LEU B C 1
ATOM 5318 O O . LEU B 1 237 ? -18 -5.887 -19.109 1 94.81 237 LEU B O 1
ATOM 5322 N N . LYS B 1 238 ? -19.906 -6.004 -20.203 1 93.56 238 LYS B N 1
ATOM 5323 C CA . LYS B 1 238 ? -19.406 -5.301 -21.375 1 93.56 238 LYS B CA 1
ATOM 5324 C C . LYS B 1 238 ? -20.422 -4.285 -21.891 1 93.56 238 LYS B C 1
ATOM 5326 O O . LYS B 1 238 ? -20.062 -3.188 -22.312 1 93.56 238 LYS B O 1
ATOM 5331 N N . LYS B 1 239 ? -21.703 -4.605 -21.766 1 94.19 239 LYS B N 1
ATOM 5332 C CA . LYS B 1 239 ? -22.797 -3.863 -22.391 1 94.19 239 LYS B CA 1
ATOM 5333 C C . LYS B 1 239 ? -22.875 -2.436 -21.844 1 94.19 239 LYS B C 1
ATOM 5335 O O . LYS B 1 239 ? -23.031 -1.485 -22.625 1 94.19 239 LYS B O 1
ATOM 5340 N N . PRO B 1 240 ? -22.75 -2.318 -20.469 1 96.62 240 PRO B N 1
ATOM 5341 C CA . PRO B 1 240 ? -22.828 -0.941 -19.969 1 96.62 240 PRO B CA 1
ATOM 5342 C C . PRO B 1 240 ? -21.734 -0.049 -20.531 1 96.62 240 PRO B C 1
ATOM 5344 O O . PRO B 1 240 ? -21.953 1.144 -20.766 1 96.62 240 PRO B O 1
ATOM 5347 N N . PHE B 1 241 ? -20.625 -0.565 -20.812 1 96.88 241 PHE B N 1
ATOM 5348 C CA . PHE B 1 241 ? -19.484 0.219 -21.281 1 96.88 241 PHE B CA 1
ATOM 5349 C C . PHE B 1 241 ? -19.609 0.521 -22.766 1 96.88 241 PHE B C 1
ATOM 5351 O O . PHE B 1 241 ? -19.234 1.607 -23.219 1 96.88 241 PHE B O 1
ATOM 5358 N N . GLN B 1 242 ? -20.109 -0.433 -23.531 1 94.75 242 GLN B N 1
ATOM 5359 C CA . GLN B 1 242 ? -20.391 -0.183 -24.938 1 94.75 242 GLN B CA 1
ATOM 5360 C C . GLN B 1 242 ? -21.422 0.929 -25.094 1 94.75 242 GLN B C 1
ATOM 5362 O O . GLN B 1 242 ? -21.281 1.796 -25.969 1 94.75 242 GLN B O 1
ATOM 5367 N N . GLN B 1 243 ? -22.469 0.825 -24.266 1 97.12 243 GLN B N 1
ATOM 5368 C CA . GLN B 1 243 ? -23.484 1.873 -24.297 1 97.12 243 GLN B CA 1
ATOM 5369 C C . GLN B 1 243 ? -22.891 3.227 -23.922 1 97.12 243 GLN B C 1
ATOM 5371 O O . GLN B 1 243 ? -23.219 4.246 -24.531 1 97.12 243 GLN B O 1
ATOM 5376 N N . ALA B 1 244 ? -22 3.25 -22.922 1 98.06 244 ALA B N 1
ATOM 5377 C CA . ALA B 1 244 ? -21.344 4.477 -22.484 1 98.06 244 ALA B CA 1
ATOM 5378 C C . ALA B 1 244 ? -20.5 5.086 -23.594 1 98.06 244 ALA B C 1
ATOM 5380 O O . ALA B 1 244 ? -20.422 6.312 -23.719 1 98.06 244 ALA B O 1
ATOM 5381 N N . ILE B 1 245 ? -19.844 4.281 -24.406 1 97.44 245 ILE B N 1
ATOM 5382 C CA . ILE B 1 245 ? -19.047 4.762 -25.531 1 97.44 245 ILE B CA 1
ATOM 5383 C C . ILE B 1 245 ? -19.984 5.371 -26.578 1 97.44 245 ILE B C 1
ATOM 5385 O O . ILE B 1 245 ? -19.719 6.469 -27.078 1 97.44 245 ILE B O 1
ATOM 5389 N N . ARG B 1 246 ? -21.078 4.691 -26.875 1 97.44 246 ARG B N 1
ATOM 5390 C CA . ARG B 1 246 ? -22.047 5.172 -27.844 1 97.44 246 ARG B CA 1
ATOM 5391 C C . ARG B 1 246 ? -22.641 6.516 -27.422 1 97.44 246 ARG B C 1
ATOM 5393 O O . ARG B 1 246 ? -22.859 7.391 -28.266 1 97.44 246 ARG B O 1
ATOM 5400 N N . ASP B 1 247 ? -22.844 6.672 -26.141 1 98.12 247 ASP B N 1
ATOM 5401 C CA . ASP B 1 247 ? -23.469 7.879 -25.625 1 98.12 247 ASP B CA 1
ATOM 5402 C C . ASP B 1 247 ? -22.438 8.977 -25.391 1 98.12 247 ASP B C 1
ATOM 5404 O O . ASP B 1 247 ? -22.781 10.086 -24.969 1 98.12 247 ASP B O 1
ATOM 5408 N N . GLY B 1 248 ? -21.156 8.711 -25.531 1 97.62 248 GLY B N 1
ATOM 5409 C CA . GLY B 1 248 ? -20.109 9.727 -25.453 1 97.62 248 GLY B CA 1
ATOM 5410 C C . GLY B 1 248 ? -19.547 9.898 -24.047 1 97.62 248 GLY B C 1
ATOM 5411 O O . GLY B 1 248 ? -18.766 10.812 -23.797 1 97.62 248 GLY B O 1
ATOM 5412 N N . LEU B 1 249 ? -19.984 9.008 -23.125 1 97.31 249 LEU B N 1
ATOM 5413 C CA . LEU B 1 249 ? -19.484 9.078 -21.75 1 97.31 249 LEU B CA 1
ATOM 5414 C C . LEU B 1 249 ? -18.047 8.578 -21.672 1 97.31 249 LEU B C 1
ATOM 5416 O O . LEU B 1 249 ? -17.25 9.133 -20.906 1 97.31 249 LEU B O 1
ATOM 5420 N N . ILE B 1 250 ? -17.734 7.508 -22.375 1 97.75 250 ILE B N 1
ATOM 5421 C CA . ILE B 1 250 ? -16.391 6.938 -22.453 1 97.75 250 ILE B CA 1
ATOM 5422 C C . ILE B 1 250 ? -15.828 7.148 -23.859 1 97.75 250 ILE B C 1
ATOM 5424 O O . ILE B 1 250 ? -16.5 6.883 -24.859 1 97.75 250 ILE B O 1
ATOM 5428 N N . PRO B 1 251 ? -14.609 7.676 -23.922 1 97.25 251 PRO B N 1
ATOM 5429 C CA . PRO B 1 251 ? -14 7.824 -25.25 1 97.25 251 PRO B CA 1
ATOM 5430 C C . PRO B 1 251 ? -13.922 6.504 -26.016 1 97.25 251 PRO B C 1
ATOM 5432 O O . PRO B 1 251 ? -13.633 5.461 -25.422 1 97.25 251 PRO B O 1
ATOM 5435 N N . PRO B 1 252 ? -14.078 6.555 -27.312 1 95.62 252 PRO B N 1
ATOM 5436 C CA . PRO B 1 252 ? -14.133 5.332 -28.109 1 95.62 252 PRO B CA 1
ATOM 5437 C C . PRO B 1 252 ? -12.852 4.508 -28.031 1 95.62 252 PRO B C 1
ATOM 5439 O O . PRO B 1 252 ? -12.891 3.281 -28.156 1 95.62 252 PRO B O 1
ATOM 5442 N N . HIS B 1 253 ? -11.758 5.184 -27.781 1 93.62 253 HIS B N 1
ATOM 5443 C CA . HIS B 1 253 ? -10.484 4.465 -27.781 1 93.62 253 HIS B CA 1
ATOM 5444 C C . HIS B 1 253 ? -10.328 3.627 -26.516 1 93.62 253 HIS B C 1
ATOM 5446 O O . HIS B 1 253 ? -9.469 2.742 -26.453 1 93.62 253 HIS B O 1
ATOM 5452 N N . LEU B 1 254 ? -11.117 3.906 -25.516 1 94.25 254 LEU B N 1
ATOM 5453 C CA . LEU B 1 254 ? -11.109 3.096 -24.312 1 94.25 254 LEU B CA 1
ATOM 5454 C C . LEU B 1 254 ? -12.094 1.938 -24.422 1 94.25 254 LEU B C 1
ATOM 5456 O O . LEU B 1 254 ? -12.984 1.788 -23.594 1 94.25 254 LEU B O 1
ATOM 5460 N N . ASN B 1 255 ? -11.875 1.062 -25.406 1 89.75 255 ASN B N 1
ATOM 5461 C CA . ASN B 1 255 ? -12.82 0.007 -25.75 1 89.75 255 ASN B CA 1
ATOM 5462 C C . ASN B 1 255 ? -12.469 -1.307 -25.062 1 89.75 255 ASN B C 1
ATOM 5464 O O . ASN B 1 255 ? -13.031 -2.354 -25.375 1 89.75 255 ASN B O 1
ATOM 5468 N N . THR B 1 256 ? -11.516 -1.169 -24.109 1 88 256 THR B N 1
ATOM 5469 C CA . THR B 1 256 ? -11.117 -2.381 -23.406 1 88 256 THR B CA 1
ATOM 5470 C C . THR B 1 256 ? -11.711 -2.402 -22 1 88 256 THR B C 1
ATOM 5472 O O . THR B 1 256 ? -11.484 -3.348 -21.234 1 88 256 THR B O 1
ATOM 5475 N N . ILE B 1 257 ? -12.398 -1.39 -21.641 1 94.94 257 ILE B N 1
ATOM 5476 C CA . ILE B 1 257 ? -13.102 -1.415 -20.359 1 94.94 257 ILE B CA 1
ATOM 5477 C C . ILE B 1 257 ? -14.219 -2.453 -20.406 1 94.94 257 ILE B C 1
ATOM 5479 O O . ILE B 1 257 ? -15.211 -2.27 -21.109 1 94.94 257 ILE B O 1
ATOM 5483 N N . ALA B 1 258 ? -14.047 -3.508 -19.844 1 94.38 258 ALA B N 1
ATOM 5484 C CA . ALA B 1 258 ? -14.906 -4.68 -19.734 1 94.38 258 ALA B CA 1
ATOM 5485 C C . ALA B 1 258 ? -14.266 -5.754 -18.859 1 94.38 258 ALA B C 1
ATOM 5487 O O . ALA B 1 258 ? -13.039 -5.805 -18.734 1 94.38 258 ALA B O 1
ATOM 5488 N N . GLY B 1 259 ? -15.031 -6.5 -18.203 1 94.25 259 GLY B N 1
ATOM 5489 C CA . GLY B 1 259 ? -14.461 -7.551 -17.391 1 94.25 259 GLY B CA 1
ATOM 5490 C C . GLY B 1 259 ? -15.469 -8.18 -16.438 1 94.25 259 GLY B C 1
ATOM 5491 O O . GLY B 1 259 ? -16.656 -8.227 -16.75 1 94.25 259 GLY B O 1
ATOM 5492 N N . THR B 1 260 ? -14.938 -8.734 -15.43 1 95.5 260 THR B N 1
ATOM 5493 C CA . THR B 1 260 ? -15.789 -9.555 -14.57 1 95.5 260 THR B CA 1
ATOM 5494 C C . THR B 1 260 ? -15.906 -8.945 -13.18 1 95.5 260 THR B C 1
ATOM 5496 O O . THR B 1 260 ? -15.031 -8.18 -12.758 1 95.5 260 THR B O 1
ATOM 5499 N N . TRP B 1 261 ? -17.031 -9.18 -12.531 1 96.5 261 TRP B N 1
ATOM 5500 C CA . TRP B 1 261 ? -17.203 -8.945 -11.102 1 96.5 261 TRP B CA 1
ATOM 5501 C C . TRP B 1 261 ? -17.047 -10.25 -10.32 1 96.5 261 TRP B C 1
ATOM 5503 O O . TRP B 1 261 ? -17.203 -11.336 -10.883 1 96.5 261 TRP B O 1
ATOM 5513 N N . GLY B 1 262 ? -16.672 -10.133 -9.031 1 95.38 262 GLY B N 1
ATOM 5514 C CA . GLY B 1 262 ? -16.422 -11.32 -8.227 1 95.38 262 GLY B CA 1
ATOM 5515 C C . GLY B 1 262 ? -17.609 -11.742 -7.391 1 95.38 262 GLY B C 1
ATOM 5516 O O . GLY B 1 262 ? -18.234 -12.773 -7.66 1 95.38 262 GLY B O 1
ATOM 5517 N N . ALA B 1 263 ? -17.984 -10.883 -6.434 1 95.19 263 ALA B N 1
ATOM 5518 C CA . ALA B 1 263 ? -19.047 -11.234 -5.5 1 95.19 263 ALA B CA 1
ATOM 5519 C C . ALA B 1 263 ? -19.891 -10.016 -5.129 1 95.19 263 ALA B C 1
ATOM 5521 O O . ALA B 1 263 ? -19.375 -8.891 -5.086 1 95.19 263 ALA B O 1
ATOM 5522 N N . VAL B 1 264 ? -21.141 -10.289 -4.898 1 95.56 264 VAL B N 1
ATOM 5523 C CA . VAL B 1 264 ? -22.047 -9.266 -4.387 1 95.56 264 VAL B CA 1
ATOM 5524 C C . VAL B 1 264 ? -22.469 -9.625 -2.961 1 95.56 264 VAL B C 1
ATOM 5526 O O . VAL B 1 264 ? -22.875 -10.758 -2.691 1 95.56 264 VAL B O 1
ATOM 5529 N N . HIS B 1 265 ? -22.297 -8.711 -2.107 1 94.94 265 HIS B N 1
ATOM 5530 C CA . HIS B 1 265 ? -22.547 -8.961 -0.691 1 94.94 265 HIS B CA 1
ATOM 5531 C C . HIS B 1 265 ? -23.875 -8.375 -0.246 1 94.94 265 HIS B C 1
ATOM 5533 O O . HIS B 1 265 ? -24.344 -7.387 -0.817 1 94.94 265 HIS B O 1
ATOM 5539 N N . ASP B 1 266 ? -24.422 -8.961 0.833 1 94.25 266 ASP B N 1
ATOM 5540 C CA . ASP B 1 266 ? -25.672 -8.469 1.415 1 94.25 266 ASP B CA 1
ATOM 5541 C C . ASP B 1 266 ? -25.5 -7.055 1.963 1 94.25 266 ASP B C 1
ATOM 5543 O O . ASP B 1 266 ? -26.469 -6.297 2.049 1 94.25 266 ASP B O 1
ATOM 5547 N N . THR B 1 267 ? -24.297 -6.691 2.205 1 94.56 267 THR B N 1
ATOM 5548 C CA . THR B 1 267 ? -24 -5.383 2.785 1 94.56 267 THR B CA 1
ATOM 5549 C C . THR B 1 267 ? -23.953 -4.312 1.7 1 94.56 267 THR B C 1
ATOM 5551 O O . THR B 1 267 ? -23.656 -3.148 1.984 1 94.56 267 THR B O 1
ATOM 5554 N N . GLY B 1 268 ? -24.172 -4.707 0.469 1 95.5 268 GLY B N 1
ATOM 5555 C CA . GLY B 1 268 ? -24.25 -3.748 -0.62 1 95.5 268 GLY B CA 1
ATOM 5556 C C . GLY B 1 268 ? -22.938 -3.529 -1.332 1 95.5 268 GLY B C 1
ATOM 5557 O O . GLY B 1 268 ? -22.766 -2.545 -2.053 1 95.5 268 GLY B O 1
ATOM 5558 N N . GLU B 1 269 ? -22.016 -4.445 -1.12 1 97.06 269 GLU B N 1
ATOM 5559 C CA . GLU B 1 269 ? -20.734 -4.324 -1.809 1 97.06 269 GLU B CA 1
ATOM 5560 C C . GLU B 1 269 ? -20.688 -5.223 -3.041 1 97.06 269 GLU B C 1
ATOM 5562 O O . GLU B 1 269 ? -21.203 -6.336 -3.027 1 97.06 269 GLU B O 1
ATOM 5567 N N . LEU B 1 270 ? -20.188 -4.707 -4.07 1 97.69 270 LEU B N 1
ATOM 5568 C CA . LEU B 1 270 ? -19.781 -5.457 -5.254 1 97.69 270 LEU B CA 1
ATOM 5569 C C . LEU B 1 270 ? -18.266 -5.484 -5.375 1 97.69 270 LEU B C 1
ATOM 5571 O O . LEU B 1 270 ? -17.625 -4.449 -5.605 1 97.69 270 LEU B O 1
ATOM 5575 N N . THR B 1 271 ? -17.672 -6.688 -5.191 1 97.12 271 THR B N 1
ATOM 5576 C CA . THR B 1 271 ? -16.234 -6.766 -5 1 97.12 271 THR B CA 1
ATOM 5577 C C . THR B 1 271 ? -15.562 -7.441 -6.195 1 97.12 271 THR B C 1
ATOM 5579 O O . THR B 1 271 ? -16.234 -8.102 -6.992 1 97.12 271 THR B O 1
ATOM 5582 N N . TYR B 1 272 ? -14.242 -7.203 -6.234 1 97.31 272 TYR B N 1
ATOM 5583 C CA . TYR B 1 272 ? -13.375 -7.785 -7.25 1 97.31 272 TYR B CA 1
ATOM 5584 C C . TYR B 1 272 ? -13.805 -7.367 -8.648 1 97.31 272 TYR B C 1
ATOM 5586 O O . TYR B 1 272 ? -14.055 -8.211 -9.508 1 97.31 272 TYR B O 1
ATOM 5594 N N . MET B 1 273 ? -13.977 -6.059 -8.797 1 98.12 273 MET B N 1
ATOM 5595 C CA . MET B 1 273 ? -14.234 -5.5 -10.125 1 98.12 273 MET B CA 1
ATOM 5596 C C . MET B 1 273 ? -12.969 -5.52 -10.977 1 98.12 273 MET B C 1
ATOM 5598 O O . MET B 1 273 ? -12.102 -4.664 -10.82 1 98.12 273 MET B O 1
ATOM 5602 N N . ASN B 1 274 ? -12.836 -6.469 -11.812 1 97.19 274 ASN B N 1
ATOM 5603 C CA . ASN B 1 274 ? -11.75 -6.602 -12.773 1 97.19 274 ASN B CA 1
ATOM 5604 C C . ASN B 1 274 ? -12.164 -6.109 -14.156 1 97.19 274 ASN B C 1
ATOM 5606 O O . ASN B 1 274 ? -12.391 -6.914 -15.062 1 97.19 274 ASN B O 1
ATOM 5610 N N . LEU B 1 275 ? -12.227 -4.789 -14.328 1 97.5 275 LEU B N 1
ATOM 5611 C CA . LEU B 1 275 ? -12.828 -4.188 -15.516 1 97.5 275 LEU B CA 1
ATOM 5612 C C . LEU B 1 275 ? -11.805 -3.387 -16.297 1 97.5 275 LEU B C 1
ATOM 5614 O O . LEU B 1 275 ? -12.008 -3.094 -17.484 1 97.5 275 LEU B O 1
ATOM 5618 N N . ILE B 1 276 ? -10.734 -2.973 -15.578 1 97.81 276 ILE B N 1
ATOM 5619 C CA . ILE B 1 276 ? -9.781 -2.051 -16.188 1 97.81 276 ILE B CA 1
ATOM 5620 C C . ILE B 1 276 ? -8.523 -2.811 -16.609 1 97.81 276 ILE B C 1
ATOM 5622 O O . ILE B 1 276 ? -7.805 -3.35 -15.766 1 97.81 276 ILE B O 1
ATOM 5626 N N . HIS B 1 277 ? -8.234 -2.848 -17.844 1 95.5 277 HIS B N 1
ATOM 5627 C CA . HIS B 1 277 ? -7.082 -3.525 -18.438 1 95.5 277 HIS B CA 1
ATOM 5628 C C . HIS B 1 277 ? -6.199 -2.549 -19.203 1 95.5 277 HIS B C 1
ATOM 5630 O O . HIS B 1 277 ? -6.676 -1.863 -20.125 1 95.5 277 HIS B O 1
ATOM 5636 N N . LEU B 1 278 ? -4.984 -2.465 -18.828 1 96.75 278 LEU B N 1
ATOM 5637 C CA . LEU B 1 278 ? -4.059 -1.474 -19.375 1 96.75 278 LEU B CA 1
ATOM 5638 C C . LEU B 1 278 ? -2.949 -2.145 -20.172 1 96.75 278 LEU B C 1
ATOM 5640 O O . LEU B 1 278 ? -1.993 -2.67 -19.594 1 96.75 278 LEU B O 1
ATOM 5644 N N . ASP B 1 279 ? -3.033 -2.07 -21.469 1 94.94 279 ASP B N 1
ATOM 5645 C CA . ASP B 1 279 ? -2.025 -2.646 -22.359 1 94.94 279 ASP B CA 1
ATOM 5646 C C . ASP B 1 279 ? -0.75 -1.806 -22.359 1 94.94 279 ASP B C 1
ATOM 5648 O O . ASP B 1 279 ? -0.809 -0.579 -22.25 1 94.94 279 ASP B O 1
ATOM 5652 N N . GLY B 1 280 ? 0.305 -2.475 -22.469 1 96.19 280 GLY B N 1
ATOM 5653 C CA . GLY B 1 280 ? 1.573 -1.786 -22.656 1 96.19 280 GLY B CA 1
ATOM 5654 C C . GLY B 1 280 ? 2.25 -1.414 -21.344 1 96.19 280 GLY B C 1
ATOM 5655 O O . GLY B 1 280 ? 3.334 -0.826 -21.359 1 96.19 280 GLY B O 1
ATOM 5656 N N . CYS B 1 281 ? 1.688 -1.786 -20.25 1 97.88 281 CYS B N 1
ATOM 5657 C CA . CYS B 1 281 ? 2.264 -1.464 -18.938 1 97.88 281 CYS B CA 1
ATOM 5658 C C . CYS B 1 281 ? 3.408 -2.41 -18.609 1 97.88 281 CYS B C 1
ATOM 5660 O O . CYS B 1 281 ? 3.219 -3.625 -18.547 1 97.88 281 CYS B O 1
ATOM 5662 N N . ASP B 1 282 ? 4.574 -1.848 -18.359 1 98.5 282 ASP B N 1
ATOM 5663 C CA . ASP B 1 282 ? 5.75 -2.615 -17.953 1 98.5 282 ASP B CA 1
ATOM 5664 C C . ASP B 1 282 ? 5.965 -2.527 -16.453 1 98.5 282 ASP B C 1
ATOM 5666 O O . ASP B 1 282 ? 6.438 -1.507 -15.945 1 98.5 282 ASP B O 1
ATOM 5670 N N . GLY B 1 283 ? 5.742 -3.658 -15.766 1 97.94 283 GLY B N 1
ATOM 5671 C CA . GLY B 1 283 ? 5.82 -3.711 -14.32 1 97.94 283 GLY B CA 1
ATOM 5672 C C . GLY B 1 283 ? 7.234 -3.551 -13.789 1 97.94 283 GLY B C 1
ATOM 5673 O O . GLY B 1 283 ? 7.438 -3.326 -12.594 1 97.94 283 GLY B O 1
ATOM 5674 N N . THR B 1 284 ? 8.266 -3.615 -14.625 1 98.19 284 THR B N 1
ATOM 5675 C CA . THR B 1 284 ? 9.656 -3.486 -14.203 1 98.19 284 THR B CA 1
ATOM 5676 C C . THR B 1 284 ? 10.148 -2.057 -14.398 1 98.19 284 THR B C 1
ATOM 5678 O O . THR B 1 284 ? 11.297 -1.744 -14.086 1 98.19 284 THR B O 1
ATOM 5681 N N . ASP B 1 285 ? 9.312 -1.151 -14.93 1 98.19 285 ASP B N 1
ATOM 5682 C CA . ASP B 1 285 ? 9.625 0.252 -15.18 1 98.19 285 ASP B CA 1
ATOM 5683 C C . ASP B 1 285 ? 8.742 1.17 -14.336 1 98.19 285 ASP B C 1
ATOM 5685 O O . ASP B 1 285 ? 7.559 1.346 -14.625 1 98.19 285 ASP B O 1
ATOM 5689 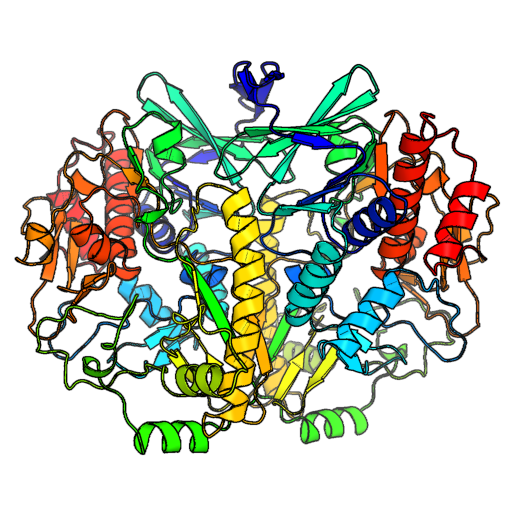N N . PRO B 1 286 ? 9.359 1.865 -13.383 1 98.31 286 PRO B N 1
ATOM 5690 C CA . PRO B 1 286 ? 8.547 2.691 -12.484 1 98.31 286 PRO B CA 1
ATOM 5691 C C . PRO B 1 286 ? 7.875 3.857 -13.211 1 98.31 286 PRO B C 1
ATOM 5693 O O . PRO B 1 286 ? 6.828 4.34 -12.766 1 98.31 286 PRO B O 1
ATOM 5696 N N . ASP B 1 287 ? 8.461 4.375 -14.312 1 98.56 287 ASP B N 1
ATOM 5697 C CA . ASP B 1 287 ? 7.785 5.41 -15.086 1 98.56 287 ASP B CA 1
ATOM 5698 C C . ASP B 1 287 ? 6.512 4.867 -15.727 1 98.56 287 ASP B C 1
ATOM 5700 O O . ASP B 1 287 ? 5.484 5.551 -15.758 1 98.56 287 ASP B O 1
ATOM 5704 N N . SER B 1 288 ? 6.633 3.645 -16.266 1 98.62 288 SER B N 1
ATOM 5705 C CA . SER B 1 288 ? 5.449 2.977 -16.797 1 98.62 288 SER B CA 1
ATOM 5706 C C . SER B 1 288 ? 4.402 2.766 -15.703 1 98.62 288 SER B C 1
ATOM 5708 O O . SER B 1 288 ? 3.223 3.074 -15.898 1 98.62 288 SER B O 1
ATOM 5710 N N . LEU B 1 289 ? 4.828 2.312 -14.555 1 98.69 289 LEU B N 1
ATOM 5711 C CA . LEU B 1 289 ? 3.928 2.09 -13.43 1 98.69 289 LEU B CA 1
ATOM 5712 C C . LEU B 1 289 ? 3.244 3.389 -13.023 1 98.69 289 LEU B C 1
ATOM 5714 O O . LEU B 1 289 ? 2.043 3.402 -12.742 1 98.69 289 LEU B O 1
ATOM 5718 N N . THR B 1 290 ? 4.004 4.488 -12.969 1 98.75 290 THR B N 1
ATOM 5719 C CA . THR B 1 290 ? 3.453 5.785 -12.594 1 98.75 290 THR B CA 1
ATOM 5720 C C . THR B 1 290 ? 2.33 6.191 -13.539 1 98.75 290 THR B C 1
ATOM 5722 O O . THR B 1 290 ? 1.23 6.531 -13.102 1 98.75 290 THR B O 1
ATOM 5725 N N . THR B 1 291 ? 2.605 6.07 -14.805 1 98.56 291 THR B N 1
ATOM 5726 C CA . THR B 1 291 ? 1.652 6.457 -15.836 1 98.56 291 THR B CA 1
ATOM 5727 C C . THR B 1 291 ? 0.373 5.633 -15.727 1 98.56 291 THR B C 1
ATOM 5729 O O . THR B 1 291 ? -0.73 6.18 -15.75 1 98.56 291 THR B O 1
ATOM 5732 N N . TYR B 1 292 ? 0.503 4.371 -15.547 1 98.56 292 TYR B N 1
ATOM 5733 C CA . TYR B 1 292 ? -0.649 3.484 -15.656 1 98.56 292 TYR B CA 1
ATOM 5734 C C . TYR B 1 292 ? -1.413 3.418 -14.344 1 98.56 292 TYR B C 1
ATOM 5736 O O . TYR B 1 292 ? -2.613 3.135 -14.328 1 98.56 292 TYR B O 1
ATOM 5744 N N . GLU B 1 293 ? -0.738 3.705 -13.18 1 98.69 293 GLU B N 1
ATOM 5745 C CA . GLU B 1 293 ? -1.479 3.91 -11.945 1 98.69 293 GLU B CA 1
ATOM 5746 C C . GLU B 1 293 ? -2.496 5.039 -12.086 1 98.69 293 GLU B C 1
ATOM 5748 O O . GLU B 1 293 ? -3.674 4.863 -11.773 1 98.69 293 GLU B O 1
ATOM 5753 N N . ILE B 1 294 ? -2.021 6.148 -12.547 1 98.69 294 ILE B N 1
ATOM 5754 C CA . ILE B 1 294 ? -2.84 7.352 -12.656 1 98.69 294 ILE B CA 1
ATOM 5755 C C . ILE B 1 294 ? -3.932 7.141 -13.695 1 98.69 294 ILE B C 1
ATOM 5757 O O . ILE B 1 294 ? -5.109 7.398 -13.438 1 98.69 294 ILE B O 1
ATOM 5761 N N . GLU B 1 295 ? -3.568 6.566 -14.844 1 98.25 295 GLU B N 1
ATOM 5762 C CA . GLU B 1 295 ? -4.527 6.316 -15.914 1 98.25 295 GLU B CA 1
ATOM 5763 C C . GLU B 1 295 ? -5.566 5.281 -15.492 1 98.25 295 GLU B C 1
ATOM 5765 O O . GLU B 1 295 ? -6.75 5.414 -15.82 1 98.25 295 GLU B O 1
ATOM 5770 N N . GLY B 1 296 ? -5.102 4.254 -14.836 1 98.44 296 GLY B N 1
ATOM 5771 C CA . GLY B 1 296 ? -6.016 3.223 -14.367 1 98.44 296 GLY B CA 1
ATOM 5772 C C . GLY B 1 296 ? -7.082 3.75 -13.43 1 98.44 296 GLY B C 1
ATOM 5773 O O . GLY B 1 296 ? -8.25 3.373 -13.531 1 98.44 296 GLY B O 1
ATOM 5774 N N . ARG B 1 297 ? -6.715 4.617 -12.492 1 98.56 297 ARG B N 1
ATOM 5775 C CA . ARG B 1 297 ? -7.688 5.211 -11.578 1 98.56 297 ARG B CA 1
ATOM 5776 C C . ARG B 1 297 ? -8.688 6.082 -12.336 1 98.56 297 ARG B C 1
ATOM 5778 O O . ARG B 1 297 ? -9.875 6.094 -12.023 1 98.56 297 ARG B O 1
ATOM 5785 N N . ARG B 1 298 ? -8.188 6.82 -13.336 1 98.12 298 ARG B N 1
ATOM 5786 C CA . ARG B 1 298 ? -9.062 7.648 -14.148 1 98.12 298 ARG B CA 1
ATOM 5787 C C . ARG B 1 298 ? -10.102 6.797 -14.875 1 98.12 298 ARG B C 1
ATOM 5789 O O . ARG B 1 298 ? -11.289 7.117 -14.867 1 98.12 298 ARG B O 1
ATOM 5796 N N . GLN B 1 299 ? -9.672 5.695 -15.508 1 98.25 299 GLN B N 1
ATOM 5797 C CA . GLN B 1 299 ? -10.578 4.82 -16.25 1 98.25 299 GLN B CA 1
ATOM 5798 C C . GLN B 1 299 ? -11.594 4.16 -15.32 1 98.25 299 GLN B C 1
ATOM 5800 O O . GLN B 1 299 ? -12.734 3.92 -15.703 1 98.25 299 GLN B O 1
ATOM 5805 N N . THR B 1 300 ? -11.203 3.881 -14.117 1 98.62 300 THR B N 1
ATOM 5806 C CA . THR B 1 300 ? -12.102 3.293 -13.133 1 98.62 300 THR B CA 1
ATOM 5807 C C . THR B 1 300 ? -13.312 4.195 -12.898 1 98.62 300 THR B C 1
ATOM 5809 O O . THR B 1 300 ? -14.445 3.713 -12.828 1 98.62 300 THR B O 1
ATOM 5812 N N . MET B 1 301 ? -13.031 5.469 -12.82 1 98.38 301 MET B N 1
ATOM 5813 C CA . MET B 1 301 ? -14.133 6.391 -12.555 1 98.38 301 MET B CA 1
ATOM 5814 C C . MET B 1 301 ? -15.094 6.449 -13.742 1 98.38 301 MET B C 1
ATOM 5816 O O . MET B 1 301 ? -16.297 6.605 -13.562 1 98.38 301 MET B O 1
ATOM 5820 N N . LEU B 1 302 ? -14.57 6.305 -14.969 1 98.5 302 LEU B N 1
ATOM 5821 C CA . LEU B 1 302 ? -15.43 6.203 -16.141 1 98.5 302 LEU B CA 1
ATOM 5822 C C . LEU B 1 302 ? -16.297 4.949 -16.078 1 98.5 302 LEU B C 1
ATOM 5824 O O . LEU B 1 302 ? -17.484 5 -16.375 1 98.5 302 LEU B O 1
ATOM 5828 N N . ALA B 1 303 ? -15.719 3.852 -15.68 1 98.62 303 ALA B N 1
ATOM 5829 C CA . ALA B 1 303 ? -16.453 2.596 -15.555 1 98.62 303 ALA B CA 1
ATOM 5830 C C . ALA B 1 303 ? -17.562 2.713 -14.516 1 98.62 303 ALA B C 1
ATOM 5832 O O . ALA B 1 303 ? -18.672 2.221 -14.727 1 98.62 303 ALA B O 1
ATOM 5833 N N . ILE B 1 304 ? -17.266 3.352 -13.383 1 98.62 304 ILE B N 1
ATOM 5834 C CA . ILE B 1 304 ? -18.234 3.498 -12.312 1 98.62 304 ILE B CA 1
ATOM 5835 C C . ILE B 1 304 ? -19.422 4.332 -12.789 1 98.62 304 ILE B C 1
ATOM 5837 O O . ILE B 1 304 ? -20.578 3.992 -12.531 1 98.62 304 ILE B O 1
ATOM 5841 N N . GLU B 1 305 ? -19.109 5.391 -13.516 1 98.5 305 GLU B N 1
ATOM 5842 C CA . GLU B 1 305 ? -20.188 6.227 -14.039 1 98.5 305 GLU B CA 1
ATOM 5843 C C . GLU B 1 305 ? -21.047 5.453 -15.031 1 98.5 305 GLU B C 1
ATOM 5845 O O . GLU B 1 305 ? -22.281 5.594 -15.031 1 98.5 305 GLU B O 1
ATOM 5850 N N . ALA B 1 306 ? -20.422 4.652 -15.875 1 98.75 306 ALA B N 1
ATOM 5851 C CA . ALA B 1 306 ? -21.172 3.82 -16.812 1 98.75 306 ALA B CA 1
ATOM 5852 C C . ALA B 1 306 ? -22.078 2.83 -16.078 1 98.75 306 ALA B C 1
ATOM 5854 O O . ALA B 1 306 ? -23.234 2.639 -16.453 1 98.75 306 ALA B O 1
ATOM 5855 N N . LEU B 1 307 ? -21.562 2.211 -15.07 1 98.75 307 LEU B N 1
ATOM 5856 C CA . LEU B 1 307 ? -22.344 1.253 -14.289 1 98.75 307 LEU B CA 1
ATOM 5857 C C . LEU B 1 307 ? -23.531 1.932 -13.633 1 98.75 307 LEU B C 1
ATOM 5859 O O . LEU B 1 307 ? -24.641 1.379 -13.617 1 98.75 307 LEU B O 1
ATOM 5863 N N . ARG B 1 308 ? -23.344 3.143 -13.062 1 98.5 308 ARG B N 1
ATOM 5864 C CA . ARG B 1 308 ? -24.422 3.895 -12.438 1 98.5 308 ARG B CA 1
ATOM 5865 C C . ARG B 1 308 ? -25.562 4.141 -13.43 1 98.5 308 ARG B C 1
ATOM 5867 O O . ARG B 1 308 ? -26.734 4.051 -13.07 1 98.5 308 ARG B O 1
ATOM 5874 N N . ARG B 1 309 ? -25.234 4.355 -14.633 1 98.31 309 ARG B N 1
ATOM 5875 C CA . ARG B 1 309 ? -26.219 4.793 -15.625 1 98.31 309 ARG B CA 1
ATOM 5876 C C . ARG B 1 309 ? -26.906 3.596 -16.281 1 98.31 309 ARG B C 1
ATOM 5878 O O . ARG B 1 309 ? -28.078 3.67 -16.641 1 98.31 309 ARG B O 1
ATOM 5885 N N . TYR B 1 310 ? -26.156 2.471 -16.438 1 98.12 310 TYR B N 1
ATOM 5886 C CA . TYR B 1 310 ? -26.672 1.503 -17.406 1 98.12 310 TYR B CA 1
ATOM 5887 C C . TYR B 1 310 ? -26.797 0.121 -16.766 1 98.12 310 TYR B C 1
ATOM 5889 O O . TYR B 1 310 ? -27.156 -0.846 -17.453 1 98.12 310 TYR B O 1
ATOM 5897 N N . THR B 1 311 ? -26.531 -0.096 -15.523 1 98.31 311 THR B N 1
ATOM 5898 C CA . THR B 1 311 ? -26.594 -1.41 -14.891 1 98.31 311 THR B CA 1
ATOM 5899 C C . THR B 1 311 ? -27.609 -1.423 -13.75 1 98.31 311 THR B C 1
ATOM 5901 O O . THR B 1 311 ? -27.453 -0.701 -12.766 1 98.31 311 THR B O 1
ATOM 5904 N N . PRO B 1 312 ? -28.625 -2.26 -13.867 1 98.12 312 PRO B N 1
ATOM 5905 C CA . PRO B 1 312 ? -29.594 -2.346 -12.773 1 98.12 312 PRO B CA 1
ATOM 5906 C C . PRO B 1 312 ? -28.938 -2.604 -11.422 1 98.12 312 PRO B C 1
ATOM 5908 O O . PRO B 1 312 ? -28.031 -3.439 -11.312 1 98.12 312 PRO B O 1
ATOM 5911 N N . GLY B 1 313 ? -29.344 -1.855 -10.414 1 98.25 313 GLY B N 1
ATOM 5912 C CA . GLY B 1 313 ? -28.844 -2.055 -9.07 1 98.25 313 GLY B CA 1
ATOM 5913 C C . GLY B 1 313 ? -27.625 -1.215 -8.758 1 98.25 313 GLY B C 1
ATOM 5914 O O . GLY B 1 313 ? -27.203 -1.124 -7.605 1 98.25 313 GLY B O 1
ATOM 5915 N N . CYS B 1 314 ? -27.078 -0.508 -9.758 1 98.56 314 CYS B N 1
ATOM 5916 C CA . CYS B 1 314 ? -25.828 0.221 -9.57 1 98.56 314 CYS B CA 1
ATOM 5917 C C . CYS B 1 314 ? -26.062 1.727 -9.578 1 98.56 314 CYS B C 1
ATOM 5919 O O . CYS B 1 314 ? -25.125 2.51 -9.672 1 98.56 314 CYS B O 1
ATOM 5921 N N . GLU B 1 315 ? -27.281 2.182 -9.445 1 98.06 315 GLU B N 1
ATOM 5922 C CA . GLU B 1 315 ? -27.625 3.592 -9.594 1 98.06 315 GLU B CA 1
ATOM 5923 C C . GLU B 1 315 ? -26.938 4.441 -8.523 1 98.06 315 GLU B C 1
ATOM 5925 O O . GLU B 1 315 ? -26.609 5.602 -8.766 1 98.06 315 GLU B O 1
ATOM 5930 N N . ASN B 1 316 ? -26.672 3.836 -7.359 1 96.44 316 ASN B N 1
ATOM 5931 C CA . ASN B 1 316 ? -26.172 4.609 -6.227 1 96.44 316 ASN B CA 1
ATOM 5932 C C . ASN B 1 316 ? -24.781 4.141 -5.797 1 96.44 316 ASN B C 1
ATOM 5934 O O . ASN B 1 316 ? -24.359 4.398 -4.668 1 96.44 316 ASN B O 1
ATOM 5938 N N . ILE B 1 317 ? -24.141 3.498 -6.695 1 97.75 317 ILE B N 1
ATOM 5939 C CA . ILE B 1 317 ? -22.859 2.914 -6.297 1 97.75 317 ILE B CA 1
ATOM 5940 C C . ILE B 1 317 ? -21.812 4.016 -6.141 1 97.75 317 ILE B C 1
ATOM 5942 O O . ILE B 1 317 ? -21.953 5.102 -6.707 1 97.75 317 ILE B O 1
ATOM 5946 N N . ARG B 1 318 ? -20.812 3.74 -5.336 1 96.75 318 ARG B N 1
ATOM 5947 C CA . ARG B 1 318 ? -19.625 4.566 -5.199 1 96.75 318 ARG B CA 1
ATOM 5948 C C . ARG B 1 318 ? -18.375 3.707 -5.082 1 96.75 318 ARG B C 1
ATOM 5950 O O . ARG B 1 318 ? -18.453 2.514 -4.785 1 96.75 318 ARG B O 1
ATOM 5957 N N . LEU B 1 319 ? -17.234 4.336 -5.332 1 97.81 319 LEU B N 1
ATOM 5958 C CA . LEU B 1 319 ? -15.953 3.668 -5.141 1 97.81 319 LEU B CA 1
ATOM 5959 C C . LEU B 1 319 ? -15.75 3.291 -3.678 1 97.81 319 LEU B C 1
ATOM 5961 O O . LEU B 1 319 ? -15.828 4.148 -2.795 1 97.81 319 LEU B O 1
ATOM 5965 N N . ARG B 1 320 ? -15.625 2.035 -3.42 1 97.12 320 ARG B N 1
ATOM 5966 C CA . ARG B 1 320 ? -15.273 1.574 -2.08 1 97.12 320 ARG B CA 1
ATOM 5967 C C . ARG B 1 320 ? -13.773 1.69 -1.84 1 97.12 320 ARG B C 1
ATOM 5969 O O . ARG B 1 320 ? -13.336 2.354 -0.894 1 97.12 320 ARG B O 1
ATOM 5976 N N . ASN B 1 321 ? -12.953 1.078 -2.662 1 97.81 321 ASN B N 1
ATOM 5977 C CA . ASN B 1 321 ? -11.5 1.185 -2.572 1 97.81 321 ASN B CA 1
ATOM 5978 C C . ASN B 1 321 ? -10.82 0.593 -3.803 1 97.81 321 ASN B C 1
ATOM 5980 O O . ASN B 1 321 ? -11.398 -0.242 -4.496 1 97.81 321 ASN B O 1
ATOM 5984 N N . PHE B 1 322 ? -9.633 1.057 -4.07 1 98.12 322 PHE B N 1
ATOM 5985 C CA . PHE B 1 322 ? -8.719 0.447 -5.027 1 98.12 322 PHE B CA 1
ATOM 5986 C C . PHE B 1 322 ? -7.875 -0.631 -4.363 1 98.12 322 PHE B C 1
ATOM 5988 O O . PHE B 1 322 ? -7.77 -0.672 -3.135 1 98.12 322 PHE B O 1
ATOM 5995 N N . GLY B 1 323 ? -7.332 -1.532 -5.211 1 97.06 323 GLY B N 1
ATOM 5996 C CA . GLY B 1 323 ? -6.152 -2.227 -4.719 1 97.06 323 GLY B CA 1
ATOM 5997 C C . GLY B 1 323 ? -5.004 -1.292 -4.391 1 97.06 323 GLY B C 1
ATOM 5998 O O . GLY B 1 323 ? -4.984 -0.143 -4.84 1 97.06 323 GLY B O 1
ATOM 5999 N N . MET B 1 324 ? -4.039 -1.749 -3.594 1 95.56 324 MET B N 1
ATOM 6000 C CA . MET B 1 324 ? -2.916 -0.919 -3.168 1 95.56 324 MET B CA 1
ATOM 6001 C C . MET B 1 324 ? -2.008 -0.585 -4.348 1 95.56 324 MET B C 1
ATOM 6003 O O . MET B 1 324 ? -1.34 0.45 -4.348 1 95.56 324 MET B O 1
ATOM 6007 N N . SER B 1 325 ? -1.993 -1.479 -5.281 1 96.19 325 SER B N 1
ATOM 6008 C CA . SER B 1 325 ? -1.144 -1.306 -6.453 1 96.19 325 SER B CA 1
ATOM 6009 C C . SER B 1 325 ? -1.779 -1.93 -7.691 1 96.19 325 SER B C 1
ATOM 6011 O O . SER B 1 325 ? -2.67 -2.773 -7.582 1 96.19 325 SER B O 1
ATOM 6013 N N . ILE B 1 326 ? -1.299 -1.519 -8.836 1 97.38 326 ILE B N 1
ATOM 6014 C CA . ILE B 1 326 ? -1.71 -2.072 -10.117 1 97.38 326 ILE B CA 1
ATOM 6015 C C . ILE B 1 326 ? -1.282 -3.535 -10.211 1 97.38 326 ILE B C 1
ATOM 6017 O O . ILE B 1 326 ? -0.261 -3.926 -9.641 1 97.38 326 ILE B O 1
ATOM 6021 N N . GLY B 1 327 ? -2.117 -4.379 -10.805 1 97.81 327 GLY B N 1
ATOM 6022 C CA . GLY B 1 327 ? -1.82 -5.793 -10.969 1 97.81 327 GLY B CA 1
ATOM 6023 C C . GLY B 1 327 ? -1.028 -6.094 -12.227 1 97.81 327 GLY B C 1
ATOM 6024 O O . GLY B 1 327 ? -1.415 -5.688 -13.328 1 97.81 327 GLY B O 1
ATOM 6025 N N . ILE B 1 328 ? 0.072 -6.785 -12.102 1 98.19 328 ILE B N 1
ATOM 6026 C CA . ILE B 1 328 ? 0.968 -7.129 -13.203 1 98.19 328 ILE B CA 1
ATOM 6027 C C . ILE B 1 328 ? 0.867 -8.625 -13.508 1 98.19 328 ILE B C 1
ATOM 6029 O O . ILE B 1 328 ? 0.998 -9.453 -12.602 1 98.19 328 ILE B O 1
ATOM 6033 N N . ARG B 1 329 ? 0.654 -8.984 -14.766 1 97.62 329 ARG B N 1
ATOM 6034 C CA . ARG B 1 329 ? 0.459 -10.375 -15.156 1 97.62 329 ARG B CA 1
ATOM 6035 C C . ARG B 1 329 ? 1.702 -10.93 -15.836 1 97.62 329 ARG B C 1
ATOM 6037 O O . ARG B 1 329 ? 1.898 -12.148 -15.891 1 97.62 329 ARG B O 1
ATOM 6044 N N . ASP B 1 330 ? 2.482 -10.008 -16.359 1 97.25 330 ASP B N 1
ATOM 6045 C CA . ASP B 1 330 ? 3.529 -10.453 -17.281 1 97.25 330 ASP B CA 1
ATOM 6046 C C . ASP B 1 330 ? 4.727 -9.5 -17.25 1 97.25 330 ASP B C 1
ATOM 6048 O O . ASP B 1 330 ? 4.566 -8.289 -17.406 1 97.25 330 ASP B O 1
ATOM 6052 N N . THR B 1 331 ? 5.922 -10.023 -17 1 98 331 THR B N 1
ATOM 6053 C CA . THR B 1 331 ? 7.188 -9.305 -17.109 1 98 331 THR B CA 1
ATOM 6054 C C . THR B 1 331 ? 8.305 -10.25 -17.562 1 98 331 THR B C 1
ATOM 6056 O O . THR B 1 331 ? 8.359 -10.633 -18.734 1 98 331 THR B O 1
ATOM 6059 N N . ARG B 1 332 ? 9.188 -10.625 -16.625 1 98.5 332 ARG B N 1
ATOM 6060 C CA . ARG B 1 332 ? 10.32 -11.5 -16.922 1 98.5 332 ARG B CA 1
ATOM 6061 C C . ARG B 1 332 ? 9.977 -12.953 -16.641 1 98.5 332 ARG B C 1
ATOM 6063 O O . ARG B 1 332 ? 9.289 -13.258 -15.672 1 98.5 332 ARG B O 1
ATOM 6070 N N . LYS B 1 333 ? 10.484 -13.898 -17.516 1 98.69 333 LYS B N 1
ATOM 6071 C CA . LYS B 1 333 ? 10.484 -15.344 -17.281 1 98.69 333 LYS B CA 1
ATOM 6072 C C . LYS B 1 333 ? 11.914 -15.883 -17.188 1 98.69 333 LYS B C 1
ATOM 6074 O O . LYS B 1 333 ? 12.773 -15.523 -18 1 98.69 333 LYS B O 1
ATOM 6079 N N . VAL B 1 334 ? 12.102 -16.656 -16.25 1 98.81 334 VAL B N 1
ATOM 6080 C CA . VAL B 1 334 ? 13.445 -17.156 -15.977 1 98.81 334 VAL B CA 1
ATOM 6081 C C . VAL B 1 334 ? 13.75 -18.328 -16.906 1 98.81 334 VAL B C 1
ATOM 6083 O O . VAL B 1 334 ? 12.891 -19.172 -17.172 1 98.81 334 VAL B O 1
ATOM 6086 N N . ASP B 1 335 ? 14.984 -18.375 -17.438 1 98.81 335 ASP B N 1
ATOM 6087 C CA . ASP B 1 335 ? 15.453 -19.562 -18.141 1 98.81 335 ASP B CA 1
ATOM 6088 C C . ASP B 1 335 ? 15.867 -20.656 -17.141 1 98.81 335 ASP B C 1
ATOM 6090 O O . ASP B 1 335 ? 16.984 -20.641 -16.625 1 98.81 335 ASP B O 1
ATOM 6094 N N . CYS B 1 336 ? 14.992 -21.594 -16.969 1 98.75 336 CYS B N 1
ATOM 6095 C CA . CYS B 1 336 ? 15.211 -22.688 -16.016 1 98.75 336 CYS B CA 1
ATOM 6096 C C . CYS B 1 336 ? 15.734 -23.938 -16.719 1 98.75 336 CYS B C 1
ATOM 6098 O O . CYS B 1 336 ? 15.891 -23.938 -17.938 1 98.75 336 CYS B O 1
ATOM 6100 N N . LEU B 1 337 ? 16.047 -24.922 -15.938 1 98.62 337 LEU B N 1
ATOM 6101 C CA . LEU B 1 337 ? 16.531 -26.188 -16.5 1 98.62 337 LEU B CA 1
ATOM 6102 C C . LEU B 1 337 ? 15.469 -26.812 -17.406 1 98.62 337 LEU B C 1
ATOM 6104 O O . LEU B 1 337 ? 15.805 -27.562 -18.312 1 98.62 337 LEU B O 1
ATOM 6108 N N . TYR B 1 338 ? 14.211 -26.531 -17.172 1 98.75 338 TYR B N 1
ATOM 6109 C CA . TYR B 1 338 ? 13.109 -26.844 -18.078 1 98.75 338 TYR B CA 1
ATOM 6110 C C . TYR B 1 338 ? 12.148 -25.656 -18.188 1 98.75 338 TYR B C 1
ATOM 6112 O O . TYR B 1 338 ? 11.797 -25.047 -17.172 1 98.75 338 TYR B O 1
ATOM 6120 N N . ASN B 1 339 ? 11.773 -25.328 -19.328 1 98.81 339 ASN B N 1
ATOM 6121 C CA . ASN B 1 339 ? 10.789 -24.281 -19.594 1 98.81 339 ASN B CA 1
ATOM 6122 C C . ASN B 1 339 ? 9.5 -24.859 -20.156 1 98.81 339 ASN B C 1
ATOM 6124 O O . ASN B 1 339 ? 9.516 -25.531 -21.203 1 98.81 339 ASN B O 1
ATOM 6128 N N . MET B 1 340 ? 8.422 -24.609 -19.453 1 98.88 340 MET B N 1
ATOM 6129 C CA . MET B 1 340 ? 7.117 -25.141 -19.844 1 98.88 340 MET B CA 1
ATOM 6130 C C . MET B 1 340 ? 6.746 -24.703 -21.25 1 98.88 340 MET B C 1
ATOM 6132 O O . MET B 1 340 ? 7.105 -23.594 -21.688 1 98.88 340 MET B O 1
ATOM 6136 N N . THR B 1 341 ? 6.008 -25.5 -21.938 1 98.69 341 THR B N 1
ATOM 6137 C CA . THR B 1 341 ? 5.586 -25.188 -23.297 1 98.69 341 THR B CA 1
ATOM 6138 C C . THR B 1 341 ? 4.062 -25.219 -23.422 1 98.69 341 THR B C 1
ATOM 6140 O O . THR B 1 341 ? 3.379 -25.734 -22.531 1 98.69 341 THR B O 1
ATOM 6143 N N . GLU B 1 342 ? 3.633 -24.703 -24.531 1 98 342 GLU B N 1
ATOM 6144 C CA . GLU B 1 342 ? 2.211 -24.797 -24.844 1 98 342 GLU B CA 1
ATOM 6145 C C . GLU B 1 342 ? 1.734 -26.25 -24.859 1 98 342 GLU B C 1
ATOM 6147 O O . GLU B 1 342 ? 0.644 -26.547 -24.375 1 98 342 GLU B O 1
ATOM 6152 N N . THR B 1 343 ? 2.551 -27.078 -25.406 1 98.38 343 THR B N 1
ATOM 6153 C CA . THR B 1 343 ? 2.195 -28.484 -25.469 1 98.38 343 THR B CA 1
ATOM 6154 C C . THR B 1 343 ? 2.004 -29.062 -24.062 1 98.38 343 THR B C 1
ATOM 6156 O O . THR B 1 343 ? 1.075 -29.844 -23.828 1 98.38 343 THR B O 1
ATOM 6159 N N . ASP B 1 344 ? 2.832 -28.688 -23.141 1 98.69 344 ASP B N 1
ATOM 6160 C CA . ASP B 1 344 ? 2.732 -29.188 -21.766 1 98.69 344 ASP B CA 1
ATOM 6161 C C . ASP B 1 344 ? 1.377 -28.844 -21.156 1 98.69 344 ASP B C 1
ATOM 6163 O O . ASP B 1 344 ? 0.758 -29.688 -20.484 1 98.69 344 ASP B O 1
ATOM 6167 N N . VAL B 1 345 ? 0.852 -27.625 -21.391 1 98.06 345 VAL B N 1
ATOM 6168 C CA . VAL B 1 345 ? -0.315 -27.156 -20.656 1 98.06 345 VAL B CA 1
ATOM 6169 C C . VAL B 1 345 ? -1.59 -27.547 -21.391 1 98.06 345 VAL B C 1
ATOM 6171 O O . VAL B 1 345 ? -2.646 -27.719 -20.781 1 98.06 345 VAL B O 1
ATOM 6174 N N . ARG B 1 346 ? -1.484 -27.781 -22.734 1 96.31 346 ARG B N 1
ATOM 6175 C CA . ARG B 1 346 ? -2.654 -28.141 -23.516 1 96.31 346 ARG B CA 1
ATOM 6176 C C . ARG B 1 346 ? -2.799 -29.656 -23.609 1 96.31 346 ARG B C 1
ATOM 6178 O O . ARG B 1 346 ? -3.904 -30.172 -23.797 1 96.31 346 ARG B O 1
ATOM 6185 N N . GLU B 1 347 ? -1.668 -30.391 -23.469 1 97.62 347 GLU B N 1
ATOM 6186 C CA . GLU B 1 347 ? -1.684 -31.828 -23.75 1 97.62 347 GLU B CA 1
ATOM 6187 C C . GLU B 1 347 ? -1.256 -32.625 -22.531 1 97.62 347 GLU B C 1
ATOM 6189 O O . GLU B 1 347 ? -0.626 -33.688 -22.656 1 97.62 347 GLU B O 1
ATOM 6194 N N . GLN B 1 348 ? -1.532 -32.125 -21.375 1 98.19 348 GLN B N 1
ATOM 6195 C CA . GLN B 1 348 ? -1.373 -32.812 -20.109 1 98.19 348 GLN B CA 1
ATOM 6196 C C . GLN B 1 348 ? 0.077 -33.25 -19.891 1 98.19 348 GLN B C 1
ATOM 6198 O O . GLN B 1 348 ? 0.351 -34.406 -19.578 1 98.19 348 GLN B O 1
ATOM 6203 N N . GLY B 1 349 ? 0.949 -32.344 -20.016 1 98.5 349 GLY B N 1
ATOM 6204 C CA . GLY B 1 349 ? 2.348 -32.656 -19.75 1 98.5 349 GLY B CA 1
ATOM 6205 C C . GLY B 1 349 ? 2.555 -33.469 -18.484 1 98.5 349 GLY B C 1
ATOM 6206 O O . GLY B 1 349 ? 1.929 -33.188 -17.469 1 98.5 349 GLY B O 1
ATOM 6207 N N . ARG B 1 350 ? 3.357 -34.625 -18.578 1 98.56 350 ARG B N 1
ATOM 6208 C CA . ARG B 1 350 ? 3.721 -35.5 -17.484 1 98.56 350 ARG B CA 1
ATOM 6209 C C . ARG B 1 350 ? 5.23 -35.531 -17.281 1 98.56 350 ARG B C 1
ATOM 6211 O O . ARG B 1 350 ? 5.992 -35.562 -18.25 1 98.56 350 A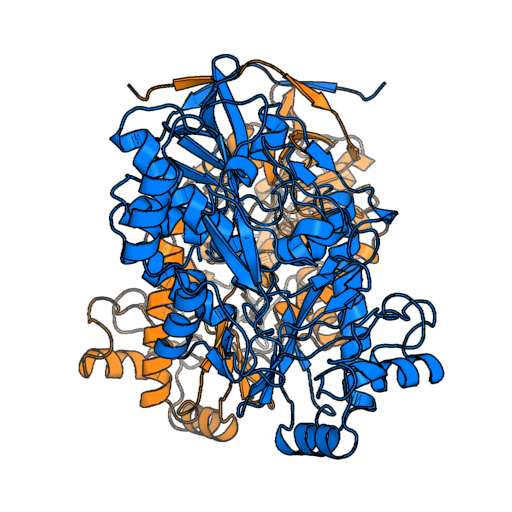RG B O 1
ATOM 6218 N N . PHE B 1 351 ? 5.594 -35.469 -16.016 1 98.69 351 PHE B N 1
ATOM 6219 C CA . PHE B 1 351 ? 7.012 -35.375 -15.688 1 98.69 351 PHE B CA 1
ATOM 6220 C C . PHE B 1 351 ? 7.352 -36.25 -14.492 1 98.69 351 PHE B C 1
ATOM 6222 O O . PHE B 1 351 ? 6.621 -36.281 -13.5 1 98.69 351 PHE B O 1
ATOM 6229 N N . GLU B 1 352 ? 8.469 -36.969 -14.516 1 98.12 352 GLU B N 1
ATOM 6230 C CA . GLU B 1 352 ? 8.922 -37.781 -13.406 1 98.12 352 GLU B CA 1
ATOM 6231 C C . GLU B 1 352 ? 9.242 -36.938 -12.18 1 98.12 352 GLU B C 1
ATOM 6233 O O . GLU B 1 352 ? 9.062 -37.375 -11.047 1 98.12 352 GLU B O 1
ATOM 6238 N N . ASP B 1 353 ? 9.625 -35.719 -12.406 1 98.56 353 ASP B N 1
ATOM 6239 C CA . ASP B 1 353 ? 10 -34.812 -11.312 1 98.56 353 ASP B CA 1
ATOM 6240 C C . ASP B 1 353 ? 8.883 -33.844 -11 1 98.56 353 ASP B C 1
ATOM 6242 O O . ASP B 1 353 ? 9.148 -32.688 -10.633 1 98.56 353 ASP B O 1
ATOM 6246 N N . SER B 1 354 ? 7.617 -34.312 -11.148 1 98.75 354 SER B N 1
ATOM 6247 C CA . SER B 1 354 ? 6.461 -33.469 -10.867 1 98.75 354 SER B CA 1
ATOM 6248 C C . SER B 1 354 ? 6.492 -32.938 -9.438 1 98.75 354 SER B C 1
ATOM 6250 O O . SER B 1 354 ? 6.734 -33.719 -8.5 1 98.75 354 SER B O 1
ATOM 6252 N N . ILE B 1 355 ? 6.246 -31.641 -9.312 1 98.38 355 ILE B N 1
ATOM 6253 C CA . ILE B 1 355 ? 6.152 -31.047 -7.98 1 98.38 355 ILE B CA 1
ATOM 6254 C C . ILE B 1 355 ? 4.723 -30.578 -7.727 1 98.38 355 ILE B C 1
ATOM 6256 O O . ILE B 1 355 ? 4.477 -29.781 -6.82 1 98.38 355 ILE B O 1
ATOM 6260 N N . GLY B 1 356 ? 3.838 -30.969 -8.531 1 98.44 356 GLY B N 1
ATOM 6261 C CA . GLY B 1 356 ? 2.43 -30.625 -8.391 1 98.44 356 GLY B CA 1
ATOM 6262 C C . GLY B 1 356 ? 1.668 -30.703 -9.703 1 98.44 356 GLY B C 1
ATOM 6263 O O . GLY B 1 356 ? 2.266 -30.875 -10.766 1 98.44 356 GLY B O 1
ATOM 6264 N N . ILE B 1 357 ? 0.401 -30.609 -9.617 1 98.62 357 ILE B N 1
ATOM 6265 C CA . ILE B 1 357 ? -0.45 -30.625 -10.805 1 98.62 357 ILE B CA 1
ATOM 6266 C C . ILE B 1 357 ? -1.248 -29.312 -10.867 1 98.62 357 ILE B C 1
ATOM 6268 O O . ILE B 1 357 ? -1.393 -28.625 -9.867 1 98.62 357 ILE B O 1
ATOM 6272 N N . PHE B 1 358 ? -1.699 -29 -12 1 98.56 358 PHE B N 1
ATOM 6273 C CA . PHE B 1 358 ? -2.609 -27.891 -12.219 1 98.56 358 PHE B CA 1
ATOM 6274 C C . PHE B 1 358 ? -3.619 -28.219 -13.312 1 98.56 358 PHE B C 1
ATOM 6276 O O . PHE B 1 358 ? -3.27 -28.828 -14.32 1 98.56 358 PHE B O 1
ATOM 6283 N N . PRO B 1 359 ? -4.887 -27.906 -13.07 1 97.88 359 PRO B N 1
ATOM 6284 C CA . PRO B 1 359 ? -5.883 -28.219 -14.094 1 97.88 359 PRO B CA 1
ATOM 6285 C C . PRO B 1 359 ? -5.578 -27.547 -15.438 1 97.88 359 PRO B C 1
ATOM 6287 O O . PRO B 1 359 ? -4.809 -26.578 -15.492 1 97.88 359 PRO B O 1
ATOM 6290 N N . GLU B 1 360 ? -6.152 -28.094 -16.516 1 95.62 360 GLU B N 1
ATOM 6291 C CA . GLU B 1 360 ? -6.02 -27.484 -17.844 1 95.62 360 GLU B CA 1
ATOM 6292 C C . GLU B 1 360 ? -6.77 -26.156 -17.906 1 95.62 360 GLU B C 1
ATOM 6294 O O . GLU B 1 360 ? -7.797 -26.047 -18.578 1 95.62 360 GLU B O 1
ATOM 6299 N N . PHE B 1 361 ? -6.301 -25.188 -17.234 1 97 361 PHE B N 1
ATOM 6300 C CA . PHE B 1 361 ? -6.832 -23.844 -17.156 1 97 361 PHE B CA 1
ATOM 6301 C C . PHE B 1 361 ? -5.871 -22.844 -17.812 1 97 361 PHE B C 1
ATOM 6303 O O . PHE B 1 361 ? -4.738 -22.688 -17.344 1 97 361 PHE B O 1
ATOM 6310 N N . ILE B 1 362 ? -6.242 -22.297 -18.906 1 96.69 362 ILE B N 1
ATOM 6311 C CA . ILE B 1 362 ? -5.473 -21.281 -19.609 1 96.69 362 ILE B CA 1
ATOM 6312 C C . ILE B 1 362 ? -6.27 -19.984 -19.672 1 96.69 362 ILE B C 1
ATOM 6314 O O . ILE B 1 362 ? -7.418 -19.969 -20.125 1 96.69 362 ILE B O 1
ATOM 6318 N N . ASP B 1 363 ? -5.742 -18.969 -19.172 1 94.69 363 ASP B N 1
ATOM 6319 C CA . ASP B 1 363 ? -6.367 -17.641 -19.156 1 94.69 363 ASP B CA 1
ATOM 6320 C C . ASP B 1 363 ? -5.336 -16.547 -19.422 1 94.69 363 ASP B C 1
ATOM 6322 O O . ASP B 1 363 ? -4.621 -16.125 -18.516 1 94.69 363 ASP B O 1
ATOM 6326 N N . GLY B 1 364 ? -5.254 -16.094 -20.562 1 93.38 364 GLY B N 1
ATOM 6327 C CA . GLY B 1 364 ? -4.301 -15.055 -20.938 1 93.38 364 GLY B CA 1
ATOM 6328 C C . GLY B 1 364 ? -4.012 -15.023 -22.438 1 93.38 364 GLY B C 1
ATOM 6329 O O . GLY B 1 364 ? -4.215 -16.016 -23.125 1 93.38 364 GLY B O 1
ATOM 6330 N N . TYR B 1 365 ? -3.562 -13.891 -22.953 1 92.94 365 TYR B N 1
ATOM 6331 C CA . TYR B 1 365 ? -3.182 -13.664 -24.344 1 92.94 365 TYR B CA 1
ATOM 6332 C C . TYR B 1 365 ? -4.336 -13.984 -25.281 1 92.94 365 TYR B C 1
ATOM 6334 O O . TYR B 1 365 ? -4.129 -14.57 -26.344 1 92.94 365 TYR B O 1
ATOM 6342 N N . GLY B 1 366 ? -5.512 -13.734 -24.797 1 88.81 366 GLY B N 1
ATOM 6343 C CA . GLY B 1 366 ? -6.699 -13.914 -25.625 1 88.81 366 GLY B CA 1
ATOM 6344 C C . GLY B 1 366 ? -7.188 -15.344 -25.656 1 88.81 366 GLY B C 1
ATOM 6345 O O . GLY B 1 366 ? -7.98 -15.711 -26.531 1 88.81 366 GLY B O 1
ATOM 6346 N N . ILE B 1 367 ? -6.688 -16.125 -24.766 1 92.88 367 ILE B N 1
ATOM 6347 C CA . ILE B 1 367 ? -7.109 -17.516 -24.688 1 92.88 367 ILE B CA 1
ATOM 6348 C C . ILE B 1 367 ? -7.781 -17.766 -23.344 1 92.88 367 ILE B C 1
ATOM 6350 O O . ILE B 1 367 ? -7.316 -17.281 -22.312 1 92.88 367 ILE B O 1
ATOM 6354 N N . LEU B 1 368 ? -8.906 -18.516 -23.375 1 94.25 368 LEU B N 1
ATOM 6355 C CA . LEU B 1 368 ? -9.555 -18.984 -22.156 1 94.25 368 LEU B CA 1
ATOM 6356 C C . LEU B 1 368 ? -10 -20.438 -22.297 1 94.25 368 LEU B C 1
ATOM 6358 O O . LEU B 1 368 ? -10.844 -20.75 -23.141 1 94.25 368 LEU B O 1
ATOM 6362 N N . ILE B 1 369 ? -9.398 -21.266 -21.562 1 95 369 ILE B N 1
ATOM 6363 C CA . ILE B 1 369 ? -9.773 -22.672 -21.469 1 95 369 ILE B CA 1
ATOM 6364 C C . ILE B 1 369 ? -10.07 -23.031 -20.016 1 95 369 ILE B C 1
ATOM 6366 O O . ILE B 1 369 ? -9.211 -22.875 -19.141 1 95 369 ILE B O 1
ATOM 6370 N N . LEU B 1 370 ? -11.305 -23.469 -19.688 1 96 370 LEU B N 1
ATOM 6371 C CA . LEU B 1 370 ? -11.703 -23.859 -18.344 1 96 370 LEU B CA 1
ATOM 6372 C C . LEU B 1 370 ? -11.562 -25.375 -18.172 1 96 370 LEU B C 1
ATOM 6374 O O . LEU B 1 370 ? -11.828 -26.141 -19.094 1 96 370 LEU B O 1
ATOM 6378 N N . PRO B 1 371 ? -11.133 -25.797 -17.047 1 95.94 371 PRO B N 1
ATOM 6379 C CA . PRO B 1 371 ? -10.867 -27.219 -16.812 1 95.94 371 PRO B CA 1
ATOM 6380 C C . PRO B 1 371 ? -12.117 -27.984 -16.406 1 95.94 371 PRO B C 1
ATOM 6382 O O . PRO B 1 371 ? -12.242 -28.391 -15.242 1 95.94 371 PRO B O 1
ATOM 6385 N N . THR B 1 372 ? -12.922 -28.406 -17.359 1 95.62 372 THR B N 1
ATOM 6386 C CA . THR B 1 372 ? -14.203 -29.047 -17.078 1 95.62 372 THR B CA 1
ATOM 6387 C C . THR B 1 372 ? -14.172 -30.531 -17.453 1 95.62 372 THR B C 1
ATOM 6389 O O . THR B 1 372 ? -15.195 -31.203 -17.422 1 95.62 372 THR B O 1
ATOM 6392 N N . THR B 1 373 ? -13.008 -31.125 -17.828 1 95.56 373 THR B N 1
ATOM 6393 C CA . THR B 1 373 ? -12.977 -32.469 -18.391 1 95.56 373 THR B CA 1
ATOM 6394 C C . THR B 1 373 ? -12.07 -33.375 -17.578 1 95.56 373 THR B C 1
ATOM 6396 O O . THR B 1 373 ? -11.742 -34.5 -18 1 95.56 373 THR B O 1
ATOM 6399 N N . GLY B 1 374 ? -11.609 -32.875 -16.531 1 96.56 374 GLY B N 1
ATOM 6400 C CA . GLY B 1 374 ? -10.75 -33.688 -15.68 1 96.56 374 GLY B CA 1
ATOM 6401 C C . GLY B 1 374 ? -9.297 -33.688 -16.125 1 96.56 374 GLY B C 1
ATOM 6402 O O . GLY B 1 374 ? -8.461 -34.344 -15.523 1 96.56 374 GLY B O 1
ATOM 6403 N N . ARG B 1 375 ? -8.961 -32.906 -17.094 1 96.88 375 ARG B N 1
ATOM 6404 C CA . ARG B 1 375 ? -7.602 -32.812 -17.609 1 96.88 375 ARG B CA 1
ATOM 6405 C C . ARG B 1 375 ? -6.738 -31.906 -16.75 1 96.88 375 ARG B C 1
ATOM 6407 O O . ARG B 1 375 ? -7.219 -30.891 -16.219 1 96.88 375 ARG B O 1
ATOM 6414 N N . TYR B 1 376 ? -5.512 -32.281 -16.562 1 98.38 376 TYR B N 1
ATOM 6415 C CA . TYR B 1 376 ? -4.531 -31.469 -15.82 1 98.38 376 TYR B CA 1
ATOM 6416 C C . TYR B 1 376 ? -3.125 -31.719 -16.344 1 98.38 376 TYR B C 1
ATOM 6418 O O . TYR B 1 376 ? -2.893 -32.688 -17.094 1 98.38 376 TYR B O 1
ATOM 6426 N N . PHE B 1 377 ? -2.207 -30.875 -16.109 1 98.69 377 PHE B N 1
ATOM 6427 C CA . PHE B 1 377 ? -0.794 -31.062 -16.422 1 98.69 377 PHE B CA 1
ATOM 6428 C C . PHE B 1 377 ? 0.05 -31 -15.148 1 98.69 377 PHE B C 1
ATOM 6430 O O . PHE B 1 377 ? -0.445 -30.625 -14.086 1 98.69 377 PHE B O 1
ATOM 6437 N N . GLN B 1 378 ? 1.276 -31.516 -15.258 1 98.81 378 GLN B N 1
ATOM 6438 C CA . GLN B 1 378 ? 2.207 -31.531 -14.133 1 98.81 378 GLN B CA 1
ATOM 6439 C C . GLN B 1 378 ? 3.242 -30.422 -14.258 1 98.81 378 GLN B C 1
ATOM 6441 O O . GLN B 1 378 ? 3.6 -30.016 -15.367 1 98.81 378 GLN B O 1
ATOM 6446 N N . MET B 1 379 ? 3.615 -29.828 -13.148 1 98.75 379 MET B N 1
ATOM 6447 C CA . MET B 1 379 ? 4.746 -28.922 -13.078 1 98.75 379 MET B CA 1
ATOM 6448 C C . MET B 1 379 ? 6.027 -29.656 -12.695 1 98.75 379 MET B C 1
ATOM 6450 O O . MET B 1 379 ? 6.09 -30.281 -11.641 1 98.75 379 MET B O 1
ATOM 6454 N N . PRO B 1 380 ? 7.062 -29.578 -13.477 1 98.81 380 PRO B N 1
ATOM 6455 C CA . PRO B 1 380 ? 8.297 -30.281 -13.125 1 98.81 380 PRO B CA 1
ATOM 6456 C C . PRO B 1 380 ? 9.203 -29.469 -12.203 1 98.81 380 PRO B C 1
ATOM 6458 O O . PRO B 1 380 ? 9.219 -28.234 -12.273 1 98.81 380 PRO B O 1
ATOM 6461 N N . TYR B 1 381 ? 9.984 -30.141 -11.391 1 98.81 381 TYR B N 1
ATOM 6462 C CA . TYR B 1 381 ? 10.93 -29.5 -10.484 1 98.81 381 TYR B CA 1
ATOM 6463 C C . TYR B 1 381 ? 11.938 -28.656 -11.25 1 98.81 381 TYR B C 1
ATOM 6465 O O . TYR B 1 381 ? 12.297 -27.562 -10.805 1 98.81 381 TYR B O 1
ATOM 6473 N N . ARG B 1 382 ? 12.359 -29.141 -12.391 1 98.75 382 ARG B N 1
ATOM 6474 C CA . ARG B 1 382 ? 13.367 -28.469 -13.203 1 98.75 382 ARG B CA 1
ATOM 6475 C C . ARG B 1 382 ? 12.867 -27.094 -13.664 1 98.75 382 ARG B C 1
ATOM 6477 O O . ARG B 1 382 ? 13.656 -26.266 -14.117 1 98.75 382 ARG B O 1
ATOM 6484 N N . ASN B 1 383 ? 11.547 -26.812 -13.578 1 98.81 383 ASN B N 1
ATOM 6485 C CA . ASN B 1 383 ? 10.992 -25.516 -13.93 1 98.81 383 ASN B CA 1
ATOM 6486 C C . ASN B 1 383 ? 11.25 -24.484 -12.836 1 98.81 383 ASN B C 1
ATOM 6488 O O . ASN B 1 383 ? 11.039 -23.281 -13.047 1 98.81 383 ASN B O 1
ATOM 6492 N N . LEU B 1 384 ? 11.789 -24.922 -11.672 1 98.81 384 LEU B N 1
ATOM 6493 C CA . LEU B 1 384 ? 12.047 -24.031 -10.547 1 98.81 384 LEU B CA 1
ATOM 6494 C C . LEU B 1 384 ? 13.531 -23.688 -10.453 1 98.81 384 LEU B C 1
ATOM 6496 O O . LEU B 1 384 ? 13.93 -22.875 -9.625 1 98.81 384 LEU B O 1
ATOM 6500 N N . LEU B 1 385 ? 14.406 -24.297 -11.25 1 98.81 385 LEU B N 1
ATOM 6501 C CA . LEU B 1 385 ? 15.859 -24.203 -11.125 1 98.81 385 LEU B CA 1
ATOM 6502 C C . LEU B 1 385 ? 16.438 -23.297 -12.219 1 98.81 385 LEU B C 1
ATOM 6504 O O . LEU B 1 385 ? 16.594 -23.734 -13.359 1 98.81 385 LEU B O 1
ATOM 6508 N N . PRO B 1 386 ? 16.797 -22.047 -11.852 1 98.75 386 PRO B N 1
ATOM 6509 C CA . PRO B 1 386 ? 17.391 -21.172 -12.859 1 98.75 386 PRO B CA 1
ATOM 6510 C C . PRO B 1 386 ? 18.75 -21.656 -13.352 1 98.75 386 PRO 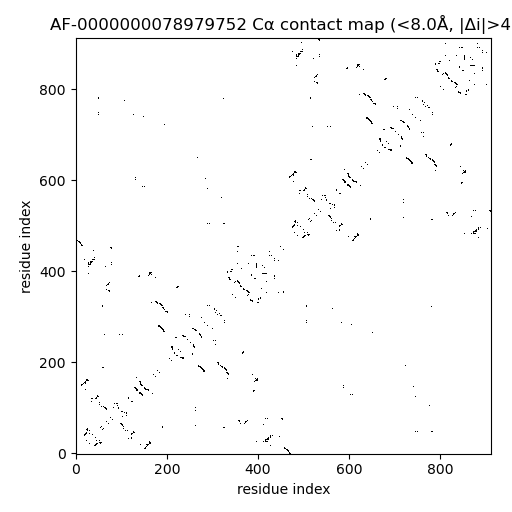B C 1
ATOM 6512 O O . PRO B 1 386 ? 19.531 -22.172 -12.57 1 98.75 386 PRO B O 1
ATOM 6515 N N . ARG B 1 387 ? 19.031 -21.5 -14.594 1 98.38 387 ARG B N 1
ATOM 6516 C CA . ARG B 1 387 ? 20.375 -21.766 -15.117 1 98.38 387 ARG B CA 1
ATOM 6517 C C . ARG B 1 387 ? 21.375 -20.703 -14.672 1 98.38 387 ARG B C 1
ATOM 6519 O O . ARG B 1 387 ? 21.031 -19.531 -14.594 1 98.38 387 ARG B O 1
ATOM 6526 N N . GLY B 1 388 ? 22.484 -21.125 -14.273 1 97.62 388 GLY B N 1
ATOM 6527 C CA . GLY B 1 388 ? 23.609 -20.203 -14.133 1 97.62 388 GLY B CA 1
ATOM 6528 C C . GLY B 1 388 ? 23.797 -19.719 -12.711 1 97.62 388 GLY B C 1
ATOM 6529 O O . GLY B 1 388 ? 24.812 -19.078 -12.406 1 97.62 388 GLY B O 1
ATOM 6530 N N . VAL B 1 389 ? 22.891 -19.984 -11.805 1 98.62 389 VAL B N 1
ATOM 6531 C CA . VAL B 1 389 ? 23.031 -19.531 -10.43 1 98.62 389 VAL B CA 1
ATOM 6532 C C . VAL B 1 389 ? 22.734 -20.672 -9.469 1 98.62 389 VAL B C 1
ATOM 6534 O O . VAL B 1 389 ? 21.656 -21.281 -9.531 1 98.62 389 VAL B O 1
ATOM 6537 N N . LYS B 1 390 ? 23.641 -21 -8.594 1 98.56 390 LYS B N 1
ATOM 6538 C CA . LYS B 1 390 ? 23.484 -22.047 -7.59 1 98.56 390 LYS B CA 1
ATOM 6539 C C . LYS B 1 390 ? 22.797 -21.516 -6.336 1 98.56 390 LYS B C 1
ATOM 6541 O O . LYS B 1 390 ? 22.875 -20.312 -6.039 1 98.56 390 LYS B O 1
ATOM 6546 N N . ASN B 1 391 ? 22.047 -22.375 -5.602 1 98.88 391 ASN B N 1
ATOM 6547 C CA . ASN B 1 391 ? 21.359 -22.109 -4.336 1 98.88 391 ASN B CA 1
ATOM 6548 C C . ASN B 1 391 ? 20.141 -21.219 -4.531 1 98.88 391 ASN B C 1
ATOM 6550 O O . ASN B 1 391 ? 19.641 -20.625 -3.574 1 98.88 391 ASN B O 1
ATOM 6554 N N . LEU B 1 392 ? 19.672 -21.125 -5.762 1 98.94 392 LEU B N 1
ATOM 6555 C CA . LEU B 1 392 ? 18.547 -20.25 -6.09 1 98.94 392 LEU B CA 1
ATOM 6556 C C . LEU B 1 392 ? 17.406 -21.047 -6.723 1 98.94 392 LEU B C 1
ATOM 6558 O O . LEU B 1 392 ? 17.641 -21.906 -7.586 1 98.94 392 LEU B O 1
ATOM 6562 N N . LEU B 1 393 ? 16.219 -20.891 -6.199 1 98.94 393 LEU B N 1
ATOM 6563 C CA . LEU B 1 393 ? 14.977 -21.375 -6.805 1 98.94 393 LEU B CA 1
ATOM 6564 C C . LEU B 1 393 ? 14.078 -20.203 -7.207 1 98.94 393 LEU B C 1
ATOM 6566 O O . LEU B 1 393 ? 14.258 -19.078 -6.723 1 98.94 393 LEU B O 1
ATOM 6570 N N . VAL B 1 394 ? 13.188 -20.453 -8.125 1 98.88 394 VAL B N 1
ATOM 6571 C CA . VAL B 1 394 ? 12.188 -19.469 -8.5 1 98.88 394 VAL B CA 1
ATOM 6572 C C . VAL B 1 394 ? 10.789 -20.047 -8.312 1 98.88 394 VAL B C 1
ATOM 6574 O O . VAL B 1 394 ? 10.594 -21.266 -8.391 1 98.88 394 VAL B O 1
ATOM 6577 N N . ALA B 1 395 ? 9.836 -19.234 -8.016 1 98.75 395 ALA B N 1
ATOM 6578 C CA . ALA B 1 395 ? 8.438 -19.625 -7.828 1 98.75 395 ALA B CA 1
ATOM 6579 C C . ALA B 1 395 ? 7.5 -18.516 -8.312 1 98.75 395 ALA B C 1
ATOM 6581 O O . ALA B 1 395 ? 7.848 -17.328 -8.266 1 98.75 395 ALA B O 1
ATOM 6582 N N . GLY B 1 396 ? 6.301 -18.875 -8.703 1 98.44 396 GLY B N 1
ATOM 6583 C CA . GLY B 1 396 ? 5.297 -17.922 -9.141 1 98.44 396 GLY B CA 1
ATOM 6584 C C . GLY B 1 396 ? 5.312 -17.688 -10.641 1 98.44 396 GLY B C 1
ATOM 6585 O O . GLY B 1 396 ? 5.688 -18.578 -11.406 1 98.44 396 GLY B O 1
ATOM 6586 N N . ARG B 1 397 ? 4.914 -16.5 -11.047 1 98.12 397 ARG B N 1
ATOM 6587 C CA . ARG B 1 397 ? 4.656 -16.266 -12.461 1 98.12 397 ARG B CA 1
ATOM 6588 C C . ARG B 1 397 ? 5.957 -16.047 -13.227 1 98.12 397 ARG B C 1
ATOM 6590 O O . ARG B 1 397 ? 5.941 -15.859 -14.445 1 98.12 397 ARG B O 1
ATOM 6597 N N . ILE B 1 398 ? 7.094 -16.156 -12.531 1 98.69 398 ILE B N 1
ATOM 6598 C CA . ILE B 1 398 ? 8.359 -15.836 -13.18 1 98.69 398 ILE B CA 1
ATOM 6599 C C . ILE B 1 398 ? 8.984 -17.109 -13.75 1 98.69 398 ILE B C 1
ATOM 6601 O O . ILE B 1 398 ? 9.977 -17.047 -14.477 1 98.69 398 ILE B O 1
ATOM 6605 N N . THR B 1 399 ? 8.414 -18.266 -13.43 1 98.06 399 THR B N 1
ATOM 6606 C CA . THR B 1 399 ? 8.984 -19.516 -13.922 1 98.06 399 THR B CA 1
ATOM 6607 C C . THR B 1 399 ? 8.992 -19.547 -15.445 1 98.06 399 THR B C 1
ATOM 6609 O O . THR B 1 399 ? 8.148 -18.906 -16.094 1 98.06 399 THR B O 1
ATOM 6612 N N . GLY B 1 400 ? 9.883 -20.266 -16.016 1 97 400 GLY B N 1
ATOM 6613 C CA . GLY B 1 400 ? 10.141 -20.203 -17.438 1 97 400 GLY B CA 1
ATOM 6614 C C . GLY B 1 400 ? 9.07 -20.906 -18.266 1 97 400 GLY B C 1
ATOM 6615 O O . GLY B 1 400 ? 8.523 -21.922 -17.844 1 97 400 GLY B O 1
ATOM 6616 N N . GLY B 1 401 ? 8.82 -20.406 -19.391 1 97.81 401 GLY B N 1
ATOM 6617 C CA . GLY B 1 401 ? 7.867 -20.969 -20.328 1 97.81 401 GLY B CA 1
ATOM 6618 C C . GLY B 1 401 ? 7.562 -20.062 -21.5 1 97.81 401 GLY B C 1
ATOM 6619 O O . GLY B 1 401 ? 8 -18.906 -21.531 1 97.81 401 GLY B O 1
ATOM 6620 N N . ASP B 1 402 ? 6.945 -20.656 -22.516 1 97.88 402 ASP B N 1
ATOM 6621 C CA . ASP B 1 402 ? 6.527 -19.844 -23.656 1 97.88 402 ASP B CA 1
ATOM 6622 C C . ASP B 1 402 ? 5.25 -19.062 -23.344 1 97.88 402 ASP B C 1
ATOM 6624 O O . ASP B 1 402 ? 4.754 -19.109 -22.219 1 97.88 402 ASP B O 1
ATOM 6628 N N . ARG B 1 403 ? 4.832 -18.344 -24.25 1 97 403 ARG B N 1
ATOM 6629 C CA . ARG B 1 403 ? 3.717 -17.406 -24.109 1 97 403 ARG B CA 1
ATOM 6630 C C . ARG B 1 403 ? 2.463 -18.125 -23.625 1 97 403 ARG B C 1
ATOM 6632 O O . ARG B 1 403 ? 1.821 -17.672 -22.672 1 97 403 ARG B O 1
ATOM 6639 N N . ILE B 1 404 ? 2.133 -19.203 -24.141 1 97.19 404 ILE B N 1
ATOM 6640 C CA . ILE B 1 404 ? 0.878 -19.891 -23.844 1 97.19 404 ILE B CA 1
ATOM 6641 C C . ILE B 1 404 ? 1.006 -20.625 -22.516 1 97.19 404 ILE B C 1
ATOM 6643 O O . ILE B 1 404 ? 0.068 -20.656 -21.719 1 97.19 404 ILE B O 1
ATOM 6647 N N . SER B 1 405 ? 2.109 -21.281 -22.297 1 98.31 405 SER B N 1
ATOM 6648 C CA . SER B 1 405 ? 2.287 -21.922 -21 1 98.31 405 SER B CA 1
ATOM 6649 C C . SER B 1 405 ? 2.234 -20.906 -19.859 1 98.31 405 SER B C 1
ATOM 6651 O O . SER B 1 405 ? 1.73 -21.188 -18.781 1 98.31 405 SER B O 1
ATOM 6653 N N . HIS B 1 406 ? 2.756 -19.688 -20.125 1 98.31 406 HIS B N 1
ATOM 6654 C CA . HIS B 1 406 ? 2.676 -18.625 -19.125 1 98.31 406 HIS B CA 1
ATOM 6655 C C . HIS B 1 406 ? 1.226 -18.281 -18.797 1 98.31 406 HIS B C 1
ATOM 6657 O O . HIS B 1 406 ? 0.89 -18.031 -17.641 1 98.31 406 HIS B O 1
ATOM 6663 N N . ALA B 1 407 ? 0.353 -18.281 -19.766 1 97.56 407 ALA B N 1
ATOM 6664 C CA . ALA B 1 407 ? -1.063 -17.984 -19.578 1 97.56 407 ALA B CA 1
ATOM 6665 C C . ALA B 1 407 ? -1.711 -18.984 -18.625 1 97.56 407 ALA B C 1
ATOM 6667 O O . ALA B 1 407 ? -2.762 -18.703 -18.047 1 97.56 407 ALA B O 1
ATOM 6668 N N . ALA B 1 408 ? -1.069 -20.078 -18.453 1 98.19 408 ALA B N 1
ATOM 6669 C CA . ALA B 1 408 ? -1.558 -21.094 -17.531 1 98.19 408 ALA B CA 1
ATOM 6670 C C . ALA B 1 408 ? -0.833 -21.016 -16.188 1 98.19 408 ALA B C 1
ATOM 6672 O O . ALA B 1 408 ? -1.471 -20.938 -15.133 1 98.19 408 ALA B O 1
ATOM 6673 N N . THR B 1 409 ? 0.473 -20.906 -16.234 1 98.44 409 THR B N 1
ATOM 6674 C CA . THR B 1 409 ? 1.29 -21.109 -15.047 1 98.44 409 THR B CA 1
ATOM 6675 C C . THR B 1 409 ? 1.285 -19.844 -14.18 1 98.44 409 THR B C 1
ATOM 6677 O O . THR B 1 409 ? 1.597 -19.906 -12.984 1 98.44 409 THR B O 1
ATOM 6680 N N . ARG B 1 410 ? 0.856 -18.734 -14.758 1 98.12 410 ARG B N 1
ATOM 6681 C CA . ARG B 1 410 ? 0.861 -17.5 -14 1 98.12 410 ARG B CA 1
ATOM 6682 C C . ARG B 1 410 ? -0.355 -17.406 -13.086 1 98.12 410 ARG B C 1
ATOM 6684 O O . ARG B 1 410 ? -0.447 -16.5 -12.258 1 98.12 410 ARG B O 1
ATOM 6691 N N . ASN B 1 411 ? -1.326 -18.297 -13.305 1 97.88 411 ASN B N 1
ATOM 6692 C CA . ASN B 1 411 ? -2.494 -18.266 -12.43 1 97.88 411 ASN B CA 1
ATOM 6693 C C . ASN B 1 411 ? -2.105 -18.5 -10.977 1 97.88 411 ASN B C 1
ATOM 6695 O O . ASN B 1 411 ? -1.223 -19.312 -10.68 1 97.88 411 ASN B O 1
ATOM 6699 N N . MET B 1 412 ? -2.76 -17.812 -10.055 1 97.88 412 MET B N 1
ATOM 6700 C CA . MET B 1 412 ? -2.324 -17.703 -8.664 1 97.88 412 MET B CA 1
ATOM 6701 C C . MET B 1 412 ? -2.232 -19.094 -8.023 1 97.88 412 MET B C 1
ATOM 6703 O O . MET B 1 412 ? -1.291 -19.375 -7.281 1 97.88 412 MET B O 1
ATOM 6707 N N . ALA B 1 413 ? -3.182 -19.953 -8.289 1 98.12 413 ALA B N 1
ATOM 6708 C CA . ALA B 1 413 ? -3.137 -21.281 -7.684 1 98.12 413 ALA B CA 1
ATOM 6709 C C . ALA B 1 413 ? -1.962 -22.094 -8.219 1 98.12 413 ALA B C 1
ATOM 6711 O O . ALA B 1 413 ? -1.366 -22.891 -7.492 1 98.12 413 ALA B O 1
ATOM 6712 N N . CYS B 1 414 ? -1.655 -21.938 -9.484 1 98.62 414 CYS B N 1
ATOM 6713 C CA . CYS B 1 414 ? -0.483 -22.609 -10.023 1 98.62 414 CYS B CA 1
ATOM 6714 C C . CYS B 1 414 ? 0.8 -22.047 -9.438 1 98.62 414 CYS B C 1
ATOM 6716 O O . CYS B 1 414 ? 1.762 -22.781 -9.203 1 98.62 414 CYS B O 1
ATOM 6718 N N . CYS B 1 415 ? 0.816 -20.719 -9.242 1 98.81 415 CYS B N 1
ATOM 6719 C CA . CYS B 1 415 ? 1.939 -20.094 -8.547 1 98.81 415 CYS B CA 1
ATOM 6720 C C . CYS B 1 415 ? 2.133 -20.719 -7.168 1 98.81 415 CYS B C 1
ATOM 6722 O O . CYS B 1 415 ? 3.266 -20.922 -6.727 1 98.81 415 CYS B O 1
ATOM 6724 N N . ALA B 1 416 ? 1.048 -21.016 -6.523 1 98.81 416 ALA B N 1
ATOM 6725 C CA . ALA B 1 416 ? 1.129 -21.656 -5.215 1 98.81 416 ALA B CA 1
ATOM 6726 C C . ALA B 1 416 ? 1.738 -23.047 -5.32 1 98.81 416 ALA B C 1
ATOM 6728 O O . ALA B 1 416 ? 2.477 -23.484 -4.434 1 98.81 416 ALA B O 1
ATOM 6729 N N . VAL B 1 417 ? 1.436 -23.734 -6.406 1 98.75 417 VAL B N 1
ATOM 6730 C CA . VAL B 1 417 ? 2 -25.062 -6.648 1 98.75 417 VAL B CA 1
ATOM 6731 C C . VAL B 1 417 ? 3.52 -24.969 -6.773 1 98.75 417 VAL B C 1
ATOM 6733 O O . VAL B 1 417 ? 4.254 -25.703 -6.113 1 98.75 417 VAL B O 1
ATOM 6736 N N . THR B 1 418 ? 3.963 -24.031 -7.594 1 98.88 418 THR B N 1
ATOM 6737 C CA . THR B 1 418 ? 5.398 -23.844 -7.762 1 98.88 418 THR B CA 1
ATOM 6738 C C . THR B 1 418 ? 6.043 -23.391 -6.457 1 98.88 418 THR B C 1
ATOM 6740 O O . THR B 1 418 ? 7.148 -23.828 -6.121 1 98.88 418 THR B O 1
ATOM 6743 N N . GLY B 1 419 ? 5.348 -22.5 -5.73 1 98.94 419 GLY B N 1
ATOM 6744 C CA . GLY B 1 419 ? 5.848 -22.062 -4.438 1 98.94 419 GLY B CA 1
ATOM 6745 C C . GLY B 1 419 ? 6.027 -23.203 -3.449 1 98.94 419 GLY B C 1
ATOM 6746 O O . GLY B 1 419 ? 7.082 -23.328 -2.826 1 98.94 419 GLY B O 1
ATOM 6747 N N . GLN B 1 420 ? 5.004 -24.031 -3.32 1 98.94 420 GLN B N 1
ATOM 6748 C CA . GLN B 1 420 ? 5.059 -25.172 -2.4 1 98.94 420 GLN B CA 1
ATOM 6749 C C . GLN B 1 420 ? 6.188 -26.125 -2.77 1 98.94 420 GLN B C 1
ATOM 6751 O O . GLN B 1 420 ? 6.941 -26.562 -1.9 1 98.94 420 GLN B O 1
ATOM 6756 N N . GLY B 1 421 ? 6.301 -26.391 -4.043 1 98.88 421 GLY B N 1
ATOM 6757 C CA . GLY B 1 421 ? 7.402 -27.219 -4.512 1 98.88 421 GLY B CA 1
ATOM 6758 C C . GLY B 1 421 ? 8.766 -26.625 -4.203 1 98.88 421 GLY B C 1
ATOM 6759 O O . GLY B 1 421 ? 9.664 -27.344 -3.742 1 98.88 421 GLY B O 1
ATOM 6760 N N . ALA B 1 422 ? 8.93 -25.344 -4.438 1 98.94 422 ALA B N 1
ATOM 6761 C CA . ALA B 1 422 ? 10.188 -24.641 -4.191 1 98.94 422 ALA B CA 1
ATOM 6762 C C . ALA B 1 422 ? 10.555 -24.688 -2.713 1 98.94 422 ALA B C 1
ATOM 6764 O O . ALA B 1 422 ? 11.711 -24.938 -2.361 1 98.94 422 ALA B O 1
ATOM 6765 N N . GLY B 1 423 ? 9.555 -24.406 -1.832 1 98.94 423 GLY B N 1
ATOM 6766 C CA . GLY B 1 423 ? 9.797 -24.438 -0.399 1 98.94 423 GLY B CA 1
ATOM 6767 C C . GLY B 1 423 ? 10.266 -25.781 0.096 1 98.94 423 GLY B C 1
ATOM 6768 O O . GLY B 1 423 ? 11.227 -25.875 0.856 1 98.94 423 GLY B O 1
ATOM 6769 N N . ILE B 1 424 ? 9.594 -26.828 -0.348 1 98.94 424 ILE B N 1
ATOM 6770 C CA . ILE B 1 424 ? 9.938 -28.188 0.048 1 98.94 424 ILE B CA 1
ATOM 6771 C C . ILE B 1 424 ? 11.352 -28.531 -0.426 1 98.94 424 ILE B C 1
ATOM 6773 O O . ILE B 1 424 ? 12.172 -29.031 0.35 1 98.94 424 ILE B O 1
ATOM 6777 N N . ALA B 1 425 ? 11.641 -28.234 -1.708 1 98.94 425 ALA B N 1
ATOM 6778 C CA . ALA B 1 425 ? 12.953 -28.531 -2.283 1 98.94 425 ALA B CA 1
ATOM 6779 C C . ALA B 1 425 ? 14.062 -27.812 -1.521 1 98.94 425 ALA B C 1
ATOM 6781 O O . ALA B 1 425 ? 15.109 -28.391 -1.244 1 98.94 425 ALA B O 1
ATOM 6782 N N . ALA B 1 426 ? 13.812 -26.547 -1.221 1 98.94 426 ALA B N 1
ATOM 6783 C CA . ALA B 1 426 ? 14.805 -25.781 -0.479 1 98.94 426 ALA B CA 1
ATOM 6784 C C . ALA B 1 426 ? 15.078 -26.406 0.886 1 98.94 426 ALA B C 1
ATOM 6786 O O . ALA B 1 426 ? 16.234 -26.562 1.281 1 98.94 426 ALA B O 1
ATOM 6787 N N . ALA B 1 427 ? 14.031 -26.734 1.609 1 98.94 427 ALA B N 1
ATOM 6788 C CA . ALA B 1 427 ? 14.172 -27.328 2.936 1 98.94 427 ALA B CA 1
ATOM 6789 C C . ALA B 1 427 ? 14.922 -28.656 2.863 1 98.94 427 ALA B C 1
ATOM 6791 O O . ALA B 1 427 ? 15.82 -28.922 3.674 1 98.94 427 ALA B O 1
ATOM 6792 N N . LEU B 1 428 ? 14.555 -29.516 1.901 1 98.88 428 LEU B N 1
ATOM 6793 C CA . LEU B 1 428 ? 15.203 -30.812 1.74 1 98.88 428 LEU B CA 1
ATOM 6794 C C . LEU B 1 428 ? 16.672 -30.641 1.39 1 98.88 428 LEU B C 1
ATOM 6796 O O . LEU B 1 428 ? 17.531 -31.406 1.858 1 98.88 428 LEU B O 1
ATOM 6800 N N . SER B 1 429 ? 16.906 -29.688 0.502 1 98.88 429 SER B N 1
ATOM 6801 C CA . SER B 1 429 ? 18.281 -29.391 0.131 1 98.88 429 SER B CA 1
ATOM 6802 C C . SER B 1 429 ? 19.125 -29 1.352 1 98.88 429 SER B C 1
ATOM 6804 O O . SER B 1 429 ? 20.25 -29.484 1.517 1 98.88 429 SER B O 1
ATOM 6806 N N . VAL B 1 430 ? 18.609 -28.141 2.189 1 98.75 430 VAL B N 1
ATOM 6807 C CA . VAL B 1 430 ? 19.297 -27.703 3.402 1 98.75 430 VAL B CA 1
ATOM 6808 C C . VAL B 1 430 ? 19.5 -28.891 4.336 1 98.75 430 VAL B C 1
ATOM 6810 O O . VAL B 1 430 ? 20.609 -29.109 4.848 1 98.75 430 VAL B O 1
ATOM 6813 N N . LYS B 1 431 ? 18.469 -29.688 4.555 1 98.19 431 LYS B N 1
ATOM 6814 C CA . LYS B 1 431 ? 18.5 -30.812 5.477 1 98.19 431 LYS B CA 1
ATOM 6815 C C . LYS B 1 431 ? 19.531 -31.859 5.031 1 98.19 431 LYS B C 1
ATOM 6817 O O . LYS B 1 431 ? 20.219 -32.438 5.863 1 98.19 431 LYS B O 1
ATOM 6822 N N . SER B 1 432 ? 19.625 -32.094 3.752 1 97.88 432 SER B N 1
ATOM 6823 C CA . SER B 1 432 ? 20.5 -33.125 3.229 1 97.88 432 SER B CA 1
ATOM 6824 C C . SER B 1 432 ? 21.875 -32.562 2.852 1 97.88 432 SER B C 1
ATOM 6826 O O . SER B 1 432 ? 22.766 -33.312 2.475 1 97.88 432 SER B O 1
ATOM 6828 N N . ASN B 1 433 ? 22 -31.266 2.943 1 97.44 433 ASN B N 1
ATOM 6829 C CA . ASN B 1 433 ? 23.219 -30.562 2.523 1 97.44 433 ASN B CA 1
ATOM 6830 C C . ASN B 1 433 ? 23.609 -30.922 1.097 1 97.44 433 ASN B C 1
ATOM 6832 O O . ASN B 1 433 ? 24.75 -31.297 0.841 1 97.44 433 ASN B O 1
ATOM 6836 N N . ARG B 1 434 ? 22.656 -30.906 0.203 1 98 434 ARG B N 1
ATOM 6837 C CA . ARG B 1 434 ? 22.859 -31.203 -1.213 1 98 434 ARG B CA 1
ATOM 6838 C C . ARG B 1 434 ? 22.484 -30.016 -2.08 1 98 434 ARG B C 1
ATOM 6840 O O . ARG B 1 434 ? 21.609 -29.219 -1.71 1 98 434 ARG B O 1
ATOM 6847 N N . PRO B 1 435 ? 23.203 -29.938 -3.234 1 98.44 435 PRO B N 1
ATOM 6848 C CA . PRO B 1 435 ? 22.781 -28.906 -4.188 1 98.44 435 PRO B CA 1
ATOM 6849 C C . PRO B 1 435 ? 21.344 -29.094 -4.652 1 98.44 435 PRO B C 1
ATOM 6851 O O . PRO B 1 435 ? 20.844 -30.219 -4.723 1 98.44 435 PRO B O 1
ATOM 6854 N N . LEU B 1 436 ? 20.75 -28.016 -4.977 1 98.81 436 LEU B N 1
ATOM 6855 C CA . LEU B 1 436 ? 19.328 -28 -5.352 1 98.81 436 LEU B CA 1
ATOM 6856 C C . LEU B 1 436 ? 19.078 -28.906 -6.559 1 98.81 436 LEU B C 1
ATOM 6858 O O . LEU B 1 436 ? 18.062 -29.578 -6.629 1 98.81 436 LEU B O 1
ATOM 6862 N N . ASP B 1 437 ? 19.984 -28.938 -7.5 1 97.88 437 ASP B N 1
ATOM 6863 C CA . ASP B 1 437 ? 19.75 -29.672 -8.742 1 97.88 437 ASP B CA 1
ATOM 6864 C C . ASP B 1 437 ? 20.047 -31.156 -8.555 1 97.88 437 ASP B C 1
ATOM 6866 O O . ASP B 1 437 ? 19.953 -31.938 -9.508 1 97.88 437 ASP B O 1
ATOM 6870 N N . GLU B 1 438 ? 20.344 -31.562 -7.285 1 97.69 438 GLU B N 1
ATOM 6871 C CA . GLU B 1 438 ? 20.656 -32.969 -7.008 1 97.69 438 GLU B CA 1
ATOM 6872 C C . GLU B 1 438 ? 19.609 -33.594 -6.082 1 97.69 438 GLU B C 1
ATOM 6874 O O . GLU B 1 438 ? 19.703 -34.75 -5.711 1 97.69 438 GLU B O 1
ATOM 6879 N N . ILE B 1 439 ? 18.656 -32.844 -5.73 1 98.12 439 ILE B N 1
ATOM 6880 C CA . ILE B 1 439 ? 17.625 -33.375 -4.84 1 98.12 439 ILE B CA 1
ATOM 6881 C C . ILE B 1 439 ? 16.766 -34.375 -5.59 1 98.12 439 ILE B C 1
ATOM 6883 O O . ILE B 1 439 ? 16.328 -34.125 -6.719 1 98.12 439 ILE B O 1
ATOM 6887 N N . ASP B 1 440 ? 16.5 -35.469 -4.969 1 96.94 440 ASP B N 1
ATOM 6888 C CA . ASP B 1 440 ? 15.656 -36.531 -5.527 1 96.94 440 ASP B CA 1
ATOM 6889 C C . ASP B 1 440 ? 14.203 -36.062 -5.582 1 96.94 440 ASP B C 1
ATOM 6891 O O . ASP B 1 440 ? 13.578 -35.812 -4.547 1 96.94 440 ASP B O 1
ATOM 6895 N N . PRO B 1 441 ? 13.602 -36.031 -6.746 1 97.06 441 PRO B N 1
ATOM 6896 C CA . PRO B 1 441 ? 12.211 -35.594 -6.871 1 97.06 441 PRO B CA 1
ATOM 6897 C C . PRO B 1 441 ? 11.25 -36.438 -6.035 1 97.06 441 PRO B C 1
ATOM 6899 O O . PRO B 1 441 ? 10.211 -35.969 -5.586 1 97.06 441 PRO B O 1
ATOM 6902 N N . LEU B 1 442 ? 11.633 -37.688 -5.789 1 97.94 442 LEU B N 1
ATOM 6903 C CA . LEU B 1 442 ? 10.773 -38.562 -4.996 1 97.94 442 LEU B CA 1
ATOM 6904 C C . LEU B 1 442 ? 10.648 -38.031 -3.566 1 97.94 442 LEU B C 1
ATOM 6906 O O . LEU B 1 442 ? 9.602 -38.188 -2.936 1 97.94 442 LEU B O 1
ATOM 6910 N N . LEU B 1 443 ? 11.703 -37.5 -3.062 1 98.38 443 LEU B N 1
ATOM 6911 C CA . LEU B 1 443 ? 11.664 -36.906 -1.724 1 98.38 443 LEU B CA 1
ATOM 6912 C C . LEU B 1 443 ? 10.766 -35.688 -1.687 1 98.38 443 LEU B C 1
ATOM 6914 O O . LEU B 1 443 ? 10.055 -35.469 -0.707 1 98.38 443 LEU B O 1
ATOM 6918 N N . ILE B 1 444 ? 10.828 -34.906 -2.766 1 98.69 444 ILE B N 1
ATOM 6919 C CA . ILE B 1 444 ? 9.961 -33.75 -2.869 1 98.69 444 ILE B CA 1
ATOM 6920 C C . ILE B 1 444 ? 8.5 -34.188 -2.91 1 98.69 444 ILE B C 1
ATOM 6922 O O . ILE B 1 444 ? 7.652 -33.625 -2.209 1 98.69 444 ILE B O 1
ATOM 6926 N N . GLN B 1 445 ? 8.234 -35.219 -3.674 1 98.75 445 GLN B N 1
ATOM 6927 C CA . GLN B 1 445 ? 6.875 -35.719 -3.869 1 98.75 445 GLN B CA 1
ATOM 6928 C C . GLN B 1 445 ? 6.312 -36.312 -2.578 1 98.75 445 GLN B C 1
ATOM 6930 O O . GLN B 1 445 ? 5.145 -36.094 -2.248 1 98.75 445 GLN B O 1
ATOM 6935 N N . LYS B 1 446 ? 7.145 -37 -1.869 1 98.62 446 LYS B N 1
ATOM 6936 C CA . LYS B 1 446 ? 6.719 -37.562 -0.59 1 98.62 446 LYS B CA 1
ATOM 6937 C C . LYS B 1 446 ? 6.348 -36.469 0.396 1 98.62 446 LYS B C 1
ATOM 6939 O O . LYS B 1 446 ? 5.328 -36.531 1.083 1 98.62 446 LYS B O 1
ATOM 6944 N N . GLU B 1 447 ? 7.188 -35.469 0.507 1 98.75 447 GLU B N 1
ATOM 6945 C CA . GLU B 1 447 ? 6.914 -34.344 1.401 1 98.75 447 GLU B CA 1
ATOM 6946 C C . GLU B 1 447 ? 5.695 -33.562 0.941 1 98.75 447 GLU B C 1
ATOM 6948 O O . GLU B 1 447 ? 4.926 -33.062 1.765 1 98.75 447 GLU B O 1
ATOM 6953 N N . LEU B 1 448 ? 5.523 -33.375 -0.36 1 98.69 448 LEU B N 1
ATOM 6954 C CA . LEU B 1 448 ? 4.355 -32.719 -0.927 1 98.69 448 LEU B CA 1
ATOM 6955 C C . LEU B 1 448 ? 3.068 -33.406 -0.5 1 98.69 448 LEU B C 1
ATOM 6957 O O . LEU B 1 448 ? 2.104 -32.75 -0.1 1 98.69 448 LEU B O 1
ATOM 6961 N N . GLU B 1 449 ? 3.09 -34.75 -0.582 1 98.44 449 GLU B N 1
ATOM 6962 C CA . GLU B 1 449 ? 1.932 -35.531 -0.157 1 98.44 449 GLU B CA 1
ATOM 6963 C C . GLU B 1 449 ? 1.657 -35.344 1.332 1 98.44 449 GLU B C 1
ATOM 6965 O O . GLU B 1 449 ? 0.504 -35.188 1.743 1 98.44 449 GLU B O 1
ATOM 6970 N N . ARG B 1 450 ? 2.713 -35.312 2.082 1 98.5 450 ARG B N 1
ATOM 6971 C CA . ARG B 1 450 ? 2.564 -35.125 3.52 1 98.5 450 ARG B CA 1
ATOM 6972 C C . ARG B 1 450 ? 1.902 -33.781 3.818 1 98.5 450 ARG B C 1
ATOM 6974 O O . ARG B 1 450 ? 1.128 -33.656 4.77 1 98.5 450 ARG B O 1
ATOM 6981 N N . GLN B 1 451 ? 2.172 -32.844 2.945 1 98.5 451 GLN B N 1
ATOM 6982 C CA . GLN B 1 451 ? 1.639 -31.5 3.16 1 98.5 451 GLN B CA 1
ATOM 6983 C C . GLN B 1 451 ? 0.316 -31.312 2.422 1 98.5 451 GLN B C 1
ATOM 6985 O O . GLN B 1 451 ? -0.14 -30.172 2.238 1 98.5 451 GLN B O 1
ATOM 6990 N N . GLY B 1 452 ? -0.158 -32.312 1.898 1 98.19 452 GLY B N 1
ATOM 6991 C CA . GLY B 1 452 ? -1.513 -32.25 1.373 1 98.19 452 GLY B CA 1
ATOM 6992 C C . GLY B 1 452 ? -1.57 -31.938 -0.108 1 98.19 452 GLY B C 1
ATOM 6993 O O . GLY B 1 452 ? -2.652 -31.75 -0.667 1 98.19 452 GLY B O 1
ATOM 6994 N N . GLY B 1 453 ? -0.38 -31.828 -0.781 1 98 453 GLY B N 1
ATOM 6995 C CA . GLY B 1 453 ? -0.347 -31.562 -2.209 1 98 453 GLY B CA 1
ATOM 6996 C C . GLY B 1 453 ? -0.401 -32.812 -3.055 1 98 453 GLY B C 1
ATOM 6997 O O . GLY B 1 453 ? -0.186 -33.906 -2.551 1 98 453 GLY B O 1
ATOM 6998 N N . ARG B 1 454 ? -0.745 -32.594 -4.359 1 97.44 454 ARG B N 1
ATOM 6999 C CA . ARG B 1 454 ? -0.779 -33.688 -5.332 1 97.44 454 ARG B CA 1
ATOM 7000 C C . ARG B 1 454 ? 0.277 -33.469 -6.414 1 97.44 454 ARG B C 1
ATOM 7002 O O . ARG B 1 454 ? 0.468 -32.375 -6.902 1 97.44 454 ARG B O 1
ATOM 7009 N N . HIS B 1 455 ? 0.973 -34.562 -6.684 1 97.25 455 HIS B N 1
ATOM 7010 C CA . HIS B 1 455 ? 1.933 -34.469 -7.777 1 97.25 455 HIS B CA 1
ATOM 7011 C C . HIS B 1 455 ? 1.532 -35.375 -8.945 1 97.25 455 HIS B C 1
ATOM 7013 O O . HIS B 1 455 ? 2.26 -35.469 -9.938 1 97.25 455 HIS B O 1
ATOM 7019 N N . HIS B 1 456 ? 0.345 -36.219 -8.82 1 95.31 456 HIS B N 1
ATOM 7020 C CA . HIS B 1 456 ? -0.262 -37 -9.883 1 95.31 456 HIS B CA 1
ATOM 7021 C C . HIS B 1 456 ? -1.766 -37.156 -9.672 1 95.31 456 HIS B C 1
ATOM 7023 O O . HIS B 1 456 ? -2.266 -36.938 -8.57 1 95.31 456 HIS B O 1
#